Protein 4LCT (pdb70)

InterPro domains:
  IPR000717 Proteasome component (PCI) domain [PF01399] (314-396)
  IPR000717 Proteasome component (PCI) domain [PS50250] (230-400)
  IPR000717 Proteasome component (PCI) domain [SM00088] (329-412)
  IPR019585 26S proteasome regulatory subunit Rpn7/COP9 signalosome complex subunit 1 [PTHR14145] (23-436)
  IPR036390 Winged helix DNA-binding domain superfamily [SSF46785] (324-404)
  IPR045135 26S proteasome regulatory subunit Rpn7, N-terminal [PF10602] (104-278)
  IPR048624 COP9 signalosome complex subunit 1, C-terminal helix [PF21151] (400-426)

Radius of gyration: 55.64 Å; Cα contacts (8 Å, |Δi|>4): 1682; chains: 4; bounding box: 140×155×107 Å

Solvent-accessible surface area: 62516 Å² total; per-residue (Å²): 108,138,50,80,10,96,55,34,3,74,43,4,111,35,51,6,32,20,34,3,0,11,33,3,6,83,67,64,33,72,72,109,72,16,32,67,52,0,2,74,26,0,9,59,42,2,60,152,29,70,15,12,127,16,0,104,82,0,19,126,69,0,43,115,125,42,34,180,180,42,8,77,40,131,78,40,5,100,52,4,49,133,118,22,76,129,82,75,77,105,9,83,98,54,12,58,54,62,108,109,91,153,80,92,72,32,10,16,74,5,18,6,52,6,0,72,27,27,44,44,23,23,94,21,33,50,0,34,143,23,10,40,94,0,108,92,34,20,98,52,56,162,31,24,20,77,4,0,43,24,0,0,34,0,0,11,30,58,45,83,23,93,66,0,50,55,41,2,71,91,0,52,142,25,137,101,131,33,115,89,61,26,53,2,50,1,56,0,0,10,0,0,2,40,0,38,90,121,69,10,71,66,0,0,92,50,0,6,112,2,49,35,140,1,26,79,55,9,20,45,3,2,0,11,51,8,0,0,14,0,0,0,1,0,0,1,3,28,7,67,26,36,24,3,72,113,74,2,35,83,27,127,89,1,92,69,5,9,100,81,33,82,48,2,65,65,0,2,48,9,9,53,59,46,123,20,31,38,3,19,88,64,7,74,63,10,73,64,39,14,41,12,14,49,19,0,46,116,5,2,82,40,1,25,90,62,1,56,102,64,4,3,50,22,46,13,34,104,112,134,46,88,7,113,60,35,5,70,41,6,123,28,47,5,34,24,62,4,1,7,33,2,2,85,75,60,24,74,80,111,78,26,40,40,71,0,2,70,16,0,4,46,40,3,57,153,34,89,22,24,123,20,0,88,78,0,14,121,64,0,40,112,198,72,38,179,138,28,6,77,46,111,71,40,2,88,37,19,65,128,156,26,115,105,130,74,76,113,13,76,88,52,20,75,64,62,130,116,95,151,72,97,68,32,7,19,99,6,21,20,61,15,0,70,32,24,45,41,31,21,97,22,24,51,0,38,107,16,12,42,120,2,131,110,37,18,104,55,44,143,28,41,15,76,2,0,34,25,0,0,30,0,1,13,27,74,44,66,23,74,76,0,41,58,30,4,68,75,0,72,133,31,136,104,130,21,103,88,52,25,60,2,44,1,69,0,0,6,0,0,0,31,0,38,79,133,120,26,99,75,0,0,86,50,0,5,87,1,44,38,147,1,27,92,47,8,19,39,3,1,0,9,49,8,0,0,16,0,0,0,0,0,0,1,3,26,6,67,62,70,29,2,102,118,58,2,34,70,24,118,83,0,101,78,3,11,95,84,24,71,50,5,78,77,0,2,53,15,5,49,55,51,102,5,21,28,0,34,121,68,4,70,62,14,77,73,43,17,43,15,17,37,15,0,51,106,3,0,88,63,1,28,59,27,0,74,18,19,0,0,1,14,8,3,26,52,40,85,57,8,79,18,66,158,0,3,100,22,0,117,53,68,51,58,19,0,0,141,41,9,34,40,15,8,39,146,103,138,54,86,14,116,56,42,10,74,51,1,133,20,47,7,32,29,39,4,0,40,30,3,5,96,70,48,63,63,84,129,66,26,46,76,54,0,17,96,21,0,4,34,59,1,38,144,47,63,15,20,104,13,3,89,104,1,5,105,112,22,6,103,162,89,26,185,125,26,5,108,40,115,82,54,4,94,39,20,39,121,186,21,109,101,98,73,88,120,8,70,98,56,15,66,50,61,120,103,16,79,26,8,73,31,4,10,83,6,21,7,57,20,0,68,15,30,38,42,30,17,94,26,37,45,0,37,91,4,12,47,102,0,115,70,27,2,19,16,6,151,27,1,11,71,2,0,35,23,0,0,36,0,1,13,29,81,41,76,20,83,74,0,47,65,42,2,78,38,0,55,36,8,9,42,134,36,87,94,55,20,59,4,42,1,60,0,0,11,0,0,0,36,0,41,67,102,108,14,94,61,0,0,86,56,0,5,93,3,44,38,142,5,30,78,36,9,18,33,4,2,0,16,50,6,0,0,15,1,0,0,1,0,0,1,2,25,7,86,86,81,30,4,82,124,76,4,37,66,22,108,82,2,86,73,4,12,99,75,24,79,51,8,86,68,0,2,52,10,16,56,54,46,116,22,26,36,2,22,90,61,7,73,51,10,67,68,35,18,50,24,16,40,17,1,47,104,7,1,79,50,0,26,96,63,0,62,115,66,1,6,84,49,63,17,104,59,174,100,145,109,136,96,74,15,110,48,28,3,71,44,1,145,19,51,8,39,23,34,3,1,21,38,8,2,83,71,51,25,84,76,112,76,32,36,51,57,0,3,86,27,0,6,42,39,3,87,154,29,61,14,26,110,13,0,118,87,0,16,130,86,13,3,120,146,48,37,175,116,21,8,80,45,128,74,33,2,84,64,12,47,119,97,19,98,121,63,75,88,90,12,85,96,66,17,69,52,64,111,111,105,151,87,107,73,30,7,18,89,8,18,20,62,17,0,71,22,20,41,50,29,13,86,23,30,54,0,38,113,8,14,38,129,5,99,109,53,20,91,52,40,125,12,51,28,67,6,4,33,20,0,0,30,1,4,14,30,77,42,81,20,81,74,0,41,50,16,1,64,86,1,61,130,43,94,108,140,53,99,82,64,20,64,3,31,6,74,0,0,5,0,0,2,33,0,42,98,135,121,29,92,60,0,0,89,34,0,12,94,3,60,32,158,4,26,88,46,9,17,39,3,2,0,8,55,8,0,0,15,1,0,0,1,0,0,3,4,27,4,73,75,79,23,8,100,124,74,0,30,68,29,138,87,1,75,82,4,1,123,85,30,68,40,2,53,63,0,2,42,8,8,51,71,68,123,24,69,34,0,52,120,72,2,71,64,7,77,80,34,22,51,34,15,43,19,0,47,109,2,1,94,64,0,28,64,39,0,108,12,16,4,32,3,51,173,67,19,75,71,130,55,30,67,26,67,171,1,4,98,25,1,107,49,63,55,70,18,0,0,139,38,0,38,59,39,36,69,157

GO terms:
  GO:0005515 protein binding (F, IPI)
  GO:0009646 response to absence of light (P, IEP)
  GO:0009651 response to salt stress (P, IEP)
  GO:0008180 COP9 signalosome (C, IDA)
  GO:0065003 protein-containing complex assembly (P, IDA)
  GO:0006972 hyperosmotic response (P, IEP)
  GO:0000338 protein deneddylation (P, TAS)
  GO:0009793 embryo development ending in seed dormancy (P, IMP)
  GO:0000338 protein deneddylation (P, IMP)
  GO:0005634 nucleus (C, IDA)
  GO:0009640 photomorphogenesis (P, TAS)
  GO:0008180 COP9 signalosome (C, TAS)

Secondary structure (DSSP, 8-state):
----HHHHHHT--SHHHHHHHHHHHHSS-S-HHHHHHHHHHHHHHHTTSS-HHHHHHHHHHHTTTT-GGGS--HHHHHHHHHHHHHHHHHHHHHHHHHHHTT-HHHHHHHHHHHHHHHHHHT-HHHHHHHHHHGGGG--SHHHHHHHHHHHHHHHHHTT-HHHHHHHHHHHHT-SSPPPHHHHHHHHHHHHHHHHHTT-HHHHHHHHHT--GGGTTTTTTT--HHHHHHHHHHHHHHH--HHHHIIIIIS-HHHHHHHHT-HHHHHHHHHHHTT-HHHHHHHHHHHHHHHHT-TTTGGGHHHHHHHHHHHHHHHHH--/----HHHHHHT--SHHHHHHHHHHHHSS-S-HHHHHHHHHHHHHHHTSSS-HHHHHHHHHHHTTTT-STTS--HHHHHHHHHHHHHHHHHHHHHHHHHHHHT-HHHHHHHHHHHHHHHHHHT-HHHHHHHHHTTSTT--SHHHHHHHHHHHHHHHHHTT-HHHHHHHHHHHHH-SS---HHHHHHHHHHHHHHHHHTT-HHHHHHHHHTS-GGGTTTTTTT--HHHHHHHHHHHHHHH--HHHHIIIIIS-TTTHHHHTT-HHHHHHHHHHHTT-HHHHHHHHHHHHHHHHT-TTTGGGHHHHHHHHHHHHHHHHHSS-SS--HHHHHHHTTS-HHHHHHHHHHHHH-/----HHHHHTT--SSHHHHHHHHHHHS-SS-HHHHHHHHHHHHHHHTSSS-HHHHHHHHHHS-SSS-TTTS--SHHHHHHHHHHHHHHHHHHHHHHHHHHTT-HHHHHHHHHHHHHHHHHTT-HHHHHHHHHTTGGG--SHHHHHHHHHHHHHHHHHTT-HHHHHHHHHHHHT-SSPPPHHHHHHHHHHHHHHHHHHT-HHHHHHHHTTS-GGGSSS-TTT--HHHHHHHHHHHHHHH--HHHHIIIIIT-HHHHHHHTT-HHHHHHHHHHHHT-HHHHHHHHHHHHHHHHH-TTTGGGHHHHHHHHHHHHHHHHT-----/----HHHHHHH--SSHHHHHHHHHHHT--S-HHHHHHHHHHHHHHHTTSS-HHHHHHHHHHS-TTS-GGGS--HHHHHHHHHHHHHHHHHHHHHHHHHHHTT-HHHHHHHHHHHHHHHHHTT-HHHHHHHHHTTSTT--SHHHHHHHHHHHHHHHHHHT-HHHHHHHHHHHHHS-S---HHHHHHHHHHHHHHHHHTT-HHHHHHHHTTS-GGGTTTTTTT--HHHHHHHHHHHHHTT--HHHHIIIIIS-HHHHHHHHHSHHHHHHHHHHHTT-HHHHHHHHHHHHHHHTT-TTTGGGHHHHHHHHHHHHHHHHHSS-SS--HHHHHHHTTS-HHHHHHHHHHHHH-

Sequence (1335 aa):
EPLDIEAYAALYKGRTKIMRLLFIANHCGGNHALQFDALRMAYDEIKKGENTQLFREVVNKIGNRLGEKYGMDLAWCEAVDRRAEQKKVKLENELSSYRTNLIKESIRMGYNDFGDFYYACGMLGDAFKNYIRTRDYCTTTKHIIHMCMNAILVSIEMGQFTHVTSYVNKAEQNPETLEPMVNAKLRCASGLAHLELKKYKLAARKFLDVNPELGNSYNEVIAPQDIATYGGLCALASFDRSELKQKVIDNINFRNFLELVPDVRELINDFYSSRYASCLEYLASLKSNLLLDIHLHDHVDTLYDQIRKKALIQYTLPEPLDIEAYAALYKGRTKIMRLLFIANHCGGNHALQFDALRMAYDEIKKGENTQLFREVVNKIGNRLGEKYGMDLAWCEAVDRRAEQKKVKLENELSSYRTNLIKESIRMGYNDFGDFYYACGMLGDAFKNYIRTRDYCTTTKHIIHMCMNAILVSIEMGQFTHVTSYVNKAEQNPETLEPMVNAKLRCASGLAHLELKKYKLAARKFLDVNPELGNSYNEVIAPQDIATYGGLCALASFDRSELKQKVIDNINFRNFLELVPDVRELINDFYSSRYASCLEYLASLKSNLLLDIHLHDHVDTLYDQIRKKALIQYTLPFVSVDLSRMADAFKTSVSGLEKELEALITDEPLDIEAYAALYKGRTKIMRLLFIANHCGGNHALQFDALRMAYDEIKKGENTQLFREVVNKIGNRLGEKYGMDLAWCEAVDRRAEQKKVKLENELSSYRTNLIKESIRMGYNDFGDFYYACGMLGDAFKNYIRTRDYCTTTKHIIHMCMNAILVSIEMGQFTHVTSYVNKAEQNPETLEPMVNAKLRCASGLAHLELKKYKLAARKFLDVNPELGNSYNEVIAPQDIATYGGLCALASFDRSELKQKVIDNINFRNFLELVPDVRELINDFYSSRYASCLEYLASLKSNLLLDIHLHDHVDTLYDQIRKKALIQYTLPFVSEPLDIEAYAALYKGRTKIMRLLFIANHCGGNHALQFDALRMAYDEIKKGENTQLFREVVNKIGNRLGEKYGMDLAWCEAVDRRAEQKKVKLENELSSYRTNLIKESIRMGYNDFGDFYYACGMLGDAFKNYIRTRDYCTTTKHIIHMCMNAILVSIEMGQFTHVTSYVNKAEQNPETLEPMVNAKLRCASGLAHLELKKYKLAARKFLDVNPELGNSYNEVIAPQDIATYGGLCALASFDRSELKQKVIDNINFRNFLELVPDVRELINDFYSSRYASCLEYLASLKSNLLLDIHLHDHVDTLYDQIRKKALIQYTLPFVSVDLSRMADAFKTSVSGLEKELEALITD

B-factor: mean 65.39, std 20.64, range [21.35, 145.85]

Foldseek 3Di:
DDDDLVVVLVLFDPPVSLVLLVLLLVPDDVPVVSNVVSLVVSLVRCLVHLAVPSNVVSQVVCVCVVHDVSHDDVVSVVVSVVVLVVVVVVLVVQLVVCVVVVPLVSVLVSLQVQLVSCVRHVNLVSSLVSLCVSVVSDPDVVSLLSSLVSNLLSCVVVVNLVSNVVSLVSNVPPPDDDDLLSQLLSLQSQLLSCLVVPNLCSSLLSLLPHQLVNASVNSNRDHLLVSLVSNLLSCLLDPDLVCCVVSPVPRPRNVSSVVVPVLSVVLNVCLSVLVVVSNVVSLVVCVVVLCSDPRRNVCSVVSVVSNVVVSVVVVPDD/DDDDLVVVLVLFDPVVSLVLLCLLLVPDDVPCVSNVVSLVVSLVVCLVFLEQVSNVVSLVVCVCVVDDVSHDDPPSNVVSVVVLVVVVVVLVVQLVVCVVVVDLVSNLVSLQVQLVSCVRRPNLVSSLVSLLVSVVSDDDLVSLLSSLVSNLLSCVVVVNLVSNCVSLVVNVPPPDDDDLLSVLLSLQSNLLSCLLVVVLVSNLVSLLPRALPNASVNRNPDHLLCSLQSNLLSCLLDDALVVCVVRPVPSVSNVSSCVVPVLSVVLSVCVNVLVLVSNLVSLVVCVSVLCSDPRRNVPSVVSSVSNVLLSLDCVPDDDSRRPLVVVCVVVVHDSVVVSVVVVVVSVD/DPDDLVVVLVLFDAVVSLVLLVLLLVDPPDDVVSNVVSLVVSQVVPLVFLELVSLCVSQVVPAQDVHDRSHDDDPSSVVSVVVLVVVVVVLVVQLVVCVVVVPLVSNLVSLQVQLVNCVRRPNQPSNLVSLCVNPVSDDDVVSLLSSLVSNLLSCVVVVPLVSNVVSLVVNVPPPDDDDLLSVLLSLQSNLLSCLQVPNLCSSLVSLLPRALVPQDPPSNPDHLQRSLQSNLLSCLLHDDLVVCVPSPVVRVRNVSSCVVPVLSVVLSVCLNVLVVVSNVVSLVVCVNVQCSDPRRNVCSVVSVVSNVVVSVVVVPDDDDD/DPDDLVVVLVLFDAVVSLVLLVLLQVPDPVPVVSNVVSLVVSQVVLLVFQAVVSNCVSLVVDPPVDPDPSHDDPVSNVVSVVVLVVVCVVLVVQLVVCVVVVDLVSNLVSLQVQLVSCVRNPNLVSNLVSLCVNVVSDPDLCSLLVSLVSNLLSCVVVPNLVVNVVSLCVNVVPPDPDDLLSVLLSLQSNLLSCLLVPNLCSNLVSLLPHALPNASVNSSPDHLLRSLQSNLLSCLLDPWLVCCCPSPVVRPRSVSSCVVPVLSVVLSVCLNVLNPVSNLVSLVVCVSVQCSDPSRVVCSVVSSVSNVLVSLCCNPDDDNTDPLCVVCVVVVHHSVVSSVVSVVVSVD

CATH classification: 1.25.40.570

Structure (mmCIF, N/CA/C/O backbone):
data_4LCT
#
_entry.id   4LCT
#
_cell.length_a   202.210
_cell.length_b   87.090
_cell.length_c   133.600
_cell.angle_alpha   90.00
_cell.angle_beta   105.47
_cell.angle_gamma   90.00
#
_symmetry.space_group_name_H-M   'C 1 2 1'
#
loop_
_entity.id
_entity.type
_entity.pdbx_description
1 polymer 'COP9 signalosome complex subunit 1'
2 non-polymer 'SULFATE ION'
3 water water
#
loop_
_atom_site.group_PDB
_atom_site.id
_atom_site.type_symbol
_atom_site.label_atom_id
_atom_site.label_alt_id
_atom_site.label_comp_id
_atom_site.label_asym_id
_atom_site.label_entity_id
_atom_site.label_seq_id
_atom_site.pdbx_PDB_ins_code
_atom_site.Cartn_x
_atom_site.Cartn_y
_atom_site.Cartn_z
_atom_site.occupancy
_atom_site.B_iso_or_equiv
_atom_site.auth_seq_id
_atom_site.auth_comp_id
_atom_site.auth_asym_id
_atom_site.auth_atom_id
_atom_site.pdbx_PDB_model_num
ATOM 1 N N . GLU A 1 1 ? 88.018 -68.254 -94.765 1.00 82.64 32 GLU A N 1
ATOM 2 C CA . GLU A 1 1 ? 89.131 -69.202 -94.897 1.00 86.16 32 GLU A CA 1
ATOM 3 C C . GLU A 1 1 ? 89.988 -69.283 -93.615 1.00 86.74 32 GLU A C 1
ATOM 4 O O . GLU A 1 1 ? 90.586 -68.282 -93.195 1.00 84.69 32 GLU A O 1
ATOM 10 N N . PRO A 1 2 ? 90.029 -70.470 -92.968 1.00 85.35 33 PRO A N 1
ATOM 11 C CA . PRO A 1 2 ? 90.758 -70.581 -91.690 1.00 81.50 33 PRO A CA 1
ATOM 12 C C . PRO A 1 2 ? 92.284 -70.464 -91.846 1.00 80.46 33 PRO A C 1
ATOM 13 O O . PRO A 1 2 ? 92.886 -71.225 -92.616 1.00 75.38 33 PRO A O 1
ATOM 17 N N . LEU A 1 3 ? 92.903 -69.579 -91.066 1.00 68.01 34 LEU A N 1
ATOM 18 C CA . LEU A 1 3 ? 94.333 -69.274 -91.208 1.00 70.10 34 LEU A CA 1
ATOM 19 C C . LEU A 1 3 ? 95.257 -70.425 -90.839 1.00 64.59 34 LEU A C 1
ATOM 20 O O . LEU A 1 3 ? 95.083 -71.038 -89.775 1.00 68.45 34 LEU A O 1
ATOM 25 N N . ASP A 1 4 ? 96.257 -70.716 -91.672 1.00 46.39 35 ASP A N 1
ATOM 26 C CA . ASP A 1 4 ? 97.323 -71.586 -91.151 1.00 64.92 35 ASP A CA 1
ATOM 27 C C . ASP A 1 4 ? 98.606 -70.828 -90.830 1.00 59.35 35 ASP A C 1
ATOM 28 O O . ASP A 1 4 ? 99.329 -70.362 -91.728 1.00 49.36 35 ASP A O 1
ATOM 33 N N . ILE A 1 5 ? 98.883 -70.741 -89.531 1.00 49.28 36 ILE A N 1
ATOM 34 C CA . ILE A 1 5 ? 100.033 -70.024 -89.033 1.00 52.51 36 ILE A CA 1
ATOM 35 C C . ILE A 1 5 ? 101.314 -70.451 -89.735 1.00 49.79 36 ILE A C 1
ATOM 36 O O . ILE A 1 5 ? 102.222 -69.653 -89.861 1.00 45.46 36 ILE A O 1
ATOM 41 N N . GLU A 1 6 ? 101.405 -71.693 -90.192 1.00 47.61 37 GLU A N 1
ATOM 42 C CA . GLU A 1 6 ? 102.636 -72.124 -90.854 1.00 49.93 37 GLU A CA 1
ATOM 43 C C . GLU A 1 6 ? 102.955 -71.307 -92.106 1.00 48.93 37 GLU A C 1
ATOM 44 O O . GLU A 1 6 ? 104.031 -70.704 -92.223 1.00 48.25 37 GLU A O 1
ATOM 50 N N . ALA A 1 7 ? 102.030 -71.321 -93.056 1.00 43.39 38 ALA A N 1
ATOM 51 C CA . ALA A 1 7 ? 102.192 -70.551 -94.271 1.00 42.56 38 ALA A CA 1
ATOM 52 C C . ALA A 1 7 ? 102.493 -69.070 -93.920 1.00 43.96 38 ALA A C 1
ATOM 53 O O . ALA A 1 7 ? 103.525 -68.470 -94.356 1.00 39.91 38 ALA A O 1
ATOM 55 N N . TYR A 1 8 ? 101.601 -68.502 -93.104 1.00 36.91 39 TYR A N 1
ATOM 56 C CA . TYR A 1 8 ? 101.722 -67.114 -92.661 1.00 42.30 39 TYR A CA 1
ATOM 57 C C . TYR A 1 8 ? 103.085 -66.769 -92.027 1.00 41.20 39 TYR A C 1
ATOM 58 O O . TYR A 1 8 ? 103.737 -65.817 -92.423 1.00 39.71 39 TYR A O 1
ATOM 67 N N . ALA A 1 9 ? 103.502 -67.546 -91.042 1.00 37.67 40 ALA A N 1
ATOM 68 C CA . ALA A 1 9 ? 104.745 -67.309 -90.339 1.00 41.63 40 ALA A CA 1
ATOM 69 C C . ALA A 1 9 ? 105.926 -67.440 -91.282 1.00 41.50 40 ALA A C 1
ATOM 70 O O . ALA A 1 9 ? 106.934 -66.724 -91.147 1.00 40.41 40 ALA A O 1
ATOM 72 N N . ALA A 1 10 ? 105.790 -68.361 -92.237 1.00 39.13 41 ALA A N 1
ATOM 73 C CA . ALA A 1 10 ? 106.888 -68.713 -93.143 1.00 35.93 41 ALA A CA 1
ATOM 74 C C . ALA A 1 10 ? 107.176 -67.527 -94.013 1.00 43.03 41 ALA A C 1
ATOM 75 O O . ALA A 1 10 ? 108.295 -67.379 -94.504 1.00 43.03 41 ALA A O 1
ATOM 77 N N . LEU A 1 11 ? 106.142 -66.700 -94.210 1.00 40.14 42 LEU A N 1
ATOM 78 C CA . LEU A 1 11 ? 106.306 -65.410 -94.895 1.00 41.40 42 LEU A CA 1
ATOM 79 C C . LEU A 1 11 ? 107.271 -64.360 -94.295 1.00 43.45 42 LEU A C 1
ATOM 80 O O . LEU A 1 11 ? 107.572 -63.368 -94.957 1.00 47.47 42 LEU A O 1
ATOM 85 N N . TYR A 1 12 ? 107.725 -64.537 -93.060 1.00 39.92 43 TYR A N 1
ATOM 86 C CA . TYR A 1 12 ? 108.467 -63.461 -92.389 1.00 43.81 43 TYR A CA 1
ATOM 87 C C . TYR A 1 12 ? 109.774 -63.927 -91.783 1.00 41.71 43 TYR A C 1
ATOM 88 O O . TYR A 1 12 ? 109.976 -65.115 -91.579 1.00 44.93 43 TYR A O 1
ATOM 97 N N . LYS A 1 13 ? 110.647 -62.987 -91.443 1.00 49.39 44 LYS A N 1
ATOM 98 C CA . LYS A 1 13 ? 112.024 -63.349 -91.144 1.00 43.16 44 LYS A CA 1
ATOM 99 C C . LYS A 1 13 ? 112.382 -63.405 -89.666 1.00 57.49 44 LYS A C 1
ATOM 100 O O . LYS A 1 13 ? 112.521 -64.485 -89.081 1.00 76.73 44 LYS A O 1
ATOM 106 N N . GLY A 1 14 ? 112.558 -62.239 -89.071 1.00 43.17 45 GLY A N 1
ATOM 107 C CA . GLY A 1 14 ? 113.171 -62.120 -87.750 1.00 28.37 45 GLY A CA 1
ATOM 108 C C . GLY A 1 14 ? 112.189 -61.867 -86.616 1.00 38.12 45 GLY A C 1
ATOM 109 O O . GLY A 1 14 ? 111.150 -62.522 -86.440 1.00 38.97 45 GLY A O 1
ATOM 110 N N . ARG A 1 15 ? 112.559 -60.902 -85.793 1.00 29.16 46 ARG A N 1
ATOM 111 C CA . ARG A 1 15 ? 111.717 -60.509 -84.696 1.00 30.08 46 ARG A CA 1
ATOM 112 C C . ARG A 1 15 ? 110.234 -60.435 -85.133 1.00 38.17 46 ARG A C 1
ATOM 113 O O . ARG A 1 15 ? 109.356 -60.879 -84.401 1.00 42.75 46 ARG A O 1
ATOM 121 N N . THR A 1 16 ? 109.930 -59.923 -86.322 1.00 34.13 47 THR A N 1
ATOM 122 C CA . THR A 1 16 ? 108.511 -59.809 -86.659 1.00 35.34 47 THR A CA 1
ATOM 123 C C . THR A 1 16 ? 107.741 -61.128 -86.758 1.00 32.68 47 THR A C 1
ATOM 124 O O . THR A 1 16 ? 106.587 -61.203 -86.358 1.00 29.59 47 THR A O 1
ATOM 128 N N . LYS A 1 17 ? 108.384 -62.164 -87.268 1.00 31.14 48 LYS A N 1
ATOM 129 C CA . LYS A 1 17 ? 107.775 -63.479 -87.257 1.00 33.31 48 LYS A CA 1
ATOM 130 C C . LYS A 1 17 ? 107.270 -63.779 -85.833 1.00 39.83 48 LYS A C 1
ATOM 131 O O . LYS A 1 17 ? 106.065 -64.053 -85.609 1.00 35.60 48 LYS A O 1
ATOM 137 N N . ILE A 1 18 ? 108.180 -63.682 -84.864 1.00 33.82 49 ILE A N 1
ATOM 138 C CA . ILE A 1 18 ? 107.810 -63.918 -83.475 1.00 36.08 49 ILE A CA 1
ATOM 139 C C . ILE A 1 18 ? 106.716 -62.992 -82.968 1.00 36.29 49 ILE A C 1
ATOM 140 O O . ILE A 1 18 ? 105.748 -63.443 -82.321 1.00 38.29 49 ILE A O 1
ATOM 145 N N . MET A 1 19 ? 106.866 -61.699 -83.216 1.00 37.70 50 MET A N 1
ATOM 146 C CA . MET A 1 19 ? 105.868 -60.767 -82.711 1.00 36.00 50 MET A CA 1
ATOM 147 C C . MET A 1 19 ? 104.487 -61.117 -83.260 1.00 39.76 50 MET A C 1
ATOM 148 O O . MET A 1 19 ? 103.492 -61.025 -82.545 1.00 40.87 50 MET A O 1
ATOM 153 N N . ARG A 1 20 ? 104.435 -61.564 -84.509 1.00 36.17 51 ARG A N 1
ATOM 154 C CA . ARG A 1 20 ? 103.190 -62.008 -85.121 1.00 32.56 51 ARG A CA 1
ATOM 155 C C . ARG A 1 20 ? 102.580 -63.212 -84.443 1.00 39.12 51 ARG A C 1
ATOM 156 O O . ARG A 1 20 ? 101.411 -63.173 -84.062 1.00 38.14 51 ARG A O 1
ATOM 164 N N . LEU A 1 21 ? 103.360 -64.279 -84.274 1.00 43.71 52 LEU A N 1
ATOM 165 C CA . LEU A 1 21 ? 102.839 -65.435 -83.533 1.00 32.54 52 LEU A CA 1
ATOM 166 C C . LEU A 1 21 ? 102.301 -65.029 -82.156 1.00 39.37 52 LEU A C 1
ATOM 167 O O . LEU A 1 21 ? 101.225 -65.495 -81.722 1.00 37.34 52 LEU A O 1
ATOM 172 N N . LEU A 1 22 ? 103.005 -64.125 -81.477 1.00 33.38 53 LEU A N 1
ATOM 173 C CA . LEU A 1 22 ? 102.522 -63.716 -80.163 1.00 30.27 53 LEU A CA 1
ATOM 174 C C . LEU A 1 22 ? 101.242 -62.904 -80.256 1.00 35.42 53 LEU A C 1
ATOM 175 O O . LEU A 1 22 ? 100.325 -63.123 -79.478 1.00 41.29 53 LEU A O 1
ATOM 180 N N . PHE A 1 23 ? 101.167 -61.993 -81.226 1.00 39.65 54 PHE A N 1
ATOM 181 C CA . PHE A 1 23 ? 99.981 -61.144 -81.396 1.00 40.18 54 PHE A CA 1
ATOM 182 C C . PHE A 1 23 ? 98.766 -62.009 -81.676 1.00 43.75 54 PHE A C 1
ATOM 183 O O . PHE A 1 23 ? 97.692 -61.774 -81.141 1.00 42.16 54 PHE A O 1
ATOM 191 N N . ILE A 1 24 ? 98.960 -63.013 -82.528 1.00 42.19 55 ILE A N 1
ATOM 192 C CA . ILE A 1 24 ? 97.921 -63.971 -82.878 1.00 45.54 55 ILE A CA 1
ATOM 193 C C . ILE A 1 24 ? 97.450 -64.730 -81.652 1.00 44.81 55 ILE A C 1
ATOM 194 O O . ILE A 1 24 ? 96.252 -64.771 -81.366 1.00 44.21 55 ILE A O 1
ATOM 199 N N . ALA A 1 25 ? 98.391 -65.329 -80.926 1.00 43.40 56 ALA A N 1
ATOM 200 C CA . ALA A 1 25 ? 98.025 -66.066 -79.724 1.00 40.52 56 ALA A CA 1
ATOM 201 C C . ALA A 1 25 ? 97.354 -65.160 -78.690 1.00 47.13 56 ALA A C 1
ATOM 202 O O . ALA A 1 25 ? 96.525 -65.622 -77.905 1.00 53.49 56 ALA A O 1
ATOM 204 N N . ASN A 1 26 ? 97.686 -63.873 -78.684 1.00 48.90 57 ASN A N 1
ATOM 205 C CA . ASN A 1 26 ? 97.050 -62.965 -77.719 1.00 57.60 57 ASN A CA 1
ATOM 206 C C . ASN A 1 26 ? 95.656 -62.445 -78.085 1.00 55.33 57 ASN A C 1
ATOM 207 O O . ASN A 1 26 ? 94.858 -62.163 -77.202 1.00 58.03 57 ASN A O 1
ATOM 212 N N . HIS A 1 27 ? 95.393 -62.221 -79.363 1.00 61.16 58 HIS A N 1
ATOM 213 C CA . HIS A 1 27 ? 94.020 -62.053 -79.763 1.00 60.35 58 HIS A CA 1
ATOM 214 C C . HIS A 1 27 ? 93.618 -62.597 -81.084 1.00 67.19 58 HIS A C 1
ATOM 215 O O . HIS A 1 27 ? 93.979 -62.043 -82.129 1.00 75.57 58 HIS A O 1
ATOM 222 N N . CYS A 1 28 ? 92.906 -63.703 -81.030 1.00 60.75 59 CYS A N 1
ATOM 223 C CA . CYS A 1 28 ? 91.508 -63.689 -81.373 1.00 88.51 59 CYS A CA 1
ATOM 224 C C . CYS A 1 28 ? 91.046 -64.589 -80.241 1.00 87.71 59 CYS A C 1
ATOM 225 O O . CYS A 1 28 ? 90.407 -64.154 -79.261 1.00 87.99 59 CYS A O 1
ATOM 228 N N . GLY A 1 29 ? 91.439 -65.851 -80.347 1.00 64.97 60 GLY A N 1
ATOM 229 C CA . GLY A 1 29 ? 91.325 -66.729 -79.209 1.00 81.91 60 GLY A CA 1
ATOM 230 C C . GLY A 1 29 ? 89.844 -66.916 -79.007 1.00 78.02 60 GLY A C 1
ATOM 231 O O . GLY A 1 29 ? 89.045 -66.136 -79.507 1.00 78.61 60 GLY A O 1
ATOM 232 N N . GLY A 1 30 ? 89.487 -67.913 -78.222 1.00 78.35 61 GLY A N 1
ATOM 233 C CA . GLY A 1 30 ? 88.219 -68.589 -78.381 1.00 62.74 61 GLY A CA 1
ATOM 234 C C . GLY A 1 30 ? 88.521 -69.739 -79.322 1.00 67.95 61 GLY A C 1
ATOM 235 O O . GLY A 1 30 ? 87.927 -70.818 -79.253 1.00 80.11 61 GLY A O 1
ATOM 236 N N . ASN A 1 31 ? 89.517 -69.519 -80.171 1.00 57.51 62 ASN A N 1
ATOM 237 C CA . ASN A 1 31 ? 90.066 -70.588 -80.957 1.00 47.01 62 ASN A CA 1
ATOM 238 C C . ASN A 1 31 ? 91.434 -70.931 -80.373 1.00 57.14 62 ASN A C 1
ATOM 239 O O . ASN A 1 31 ? 92.467 -70.385 -80.784 1.00 51.86 62 ASN A O 1
ATOM 244 N N . HIS A 1 32 ? 91.465 -71.955 -79.535 1.00 58.23 63 HIS A N 1
ATOM 245 C CA . HIS A 1 32 ? 92.673 -72.276 -78.798 1.00 48.07 63 HIS A CA 1
ATOM 246 C C . HIS A 1 32 ? 93.540 -73.252 -79.584 1.00 47.95 63 HIS A C 1
ATOM 247 O O . HIS A 1 32 ? 94.666 -73.533 -79.199 1.00 52.62 63 HIS A O 1
ATOM 254 N N . ALA A 1 33 ? 93.008 -73.774 -80.683 1.00 46.38 64 ALA A N 1
ATOM 255 C CA . ALA A 1 33 ? 93.816 -74.546 -81.612 1.00 48.67 64 ALA A CA 1
ATOM 256 C C . ALA A 1 33 ? 94.830 -73.582 -82.206 1.00 53.07 64 ALA A C 1
ATOM 257 O O . ALA A 1 33 ? 96.041 -73.904 -82.343 1.00 48.85 64 ALA A O 1
ATOM 259 N N . LEU A 1 34 ? 94.317 -72.388 -82.525 1.00 47.39 65 LEU A N 1
ATOM 260 C CA . LEU A 1 34 ? 95.091 -71.321 -83.138 1.00 47.34 65 LEU A CA 1
ATOM 261 C C . LEU A 1 34 ? 96.111 -70.857 -82.124 1.00 49.22 65 LEU A C 1
ATOM 262 O O . LEU A 1 34 ? 97.316 -70.798 -82.399 1.00 42.34 65 LEU A O 1
ATOM 267 N N . GLN A 1 35 ? 95.601 -70.547 -80.937 1.00 45.18 66 GLN A N 1
ATOM 268 C CA . GLN A 1 35 ? 96.436 -70.043 -79.871 1.00 50.28 66 GLN A CA 1
ATOM 269 C C . GLN A 1 35 ? 97.614 -70.979 -79.603 1.00 50.37 66 GLN A C 1
ATOM 270 O O . GLN A 1 35 ? 98.765 -70.556 -79.611 1.00 43.37 66 GLN A O 1
ATOM 276 N N . PHE A 1 36 ? 97.303 -72.250 -79.376 1.00 45.94 67 PHE A N 1
ATOM 277 C CA . PHE A 1 36 ? 98.293 -73.239 -79.012 1.00 46.40 67 PHE A CA 1
ATOM 278 C C . PHE A 1 36 ? 99.312 -73.489 -80.109 1.00 48.07 67 PHE A C 1
ATOM 279 O O . PHE A 1 36 ? 100.508 -73.658 -79.818 1.00 49.28 67 PHE A O 1
ATOM 287 N N . ASP A 1 37 ? 98.862 -73.548 -81.362 1.00 48.61 68 ASP A N 1
ATOM 288 C CA . ASP A 1 37 ? 99.835 -73.683 -82.451 1.00 47.79 68 ASP A CA 1
ATOM 289 C C . ASP A 1 37 ? 100.765 -72.450 -82.528 1.00 47.44 68 ASP A C 1
ATOM 290 O O . ASP A 1 37 ? 101.982 -72.561 -82.731 1.00 48.71 68 ASP A O 1
ATOM 295 N N . ALA A 1 38 ? 100.183 -71.272 -82.342 1.00 41.78 69 ALA A N 1
ATOM 296 C CA . ALA A 1 38 ? 100.949 -70.040 -82.373 1.00 42.96 69 ALA A CA 1
ATOM 297 C C . ALA A 1 38 ? 101.997 -69.958 -81.242 1.00 47.16 69 ALA A C 1
ATOM 298 O O . ALA A 1 38 ? 103.158 -69.564 -81.468 1.00 39.89 69 ALA A O 1
ATOM 300 N N . LEU A 1 39 ? 101.576 -70.310 -80.029 1.00 38.21 70 LEU A N 1
ATOM 301 C CA . LEU A 1 39 ? 102.465 -70.317 -78.884 1.00 37.30 70 LEU A CA 1
ATOM 302 C C . LEU A 1 39 ? 103.602 -71.278 -79.145 1.00 42.12 70 LEU A C 1
ATOM 303 O O . LEU A 1 39 ? 104.777 -70.939 -78.974 1.00 31.46 70 LEU A O 1
ATOM 308 N N . ARG A 1 40 ? 103.246 -72.484 -79.569 1.00 37.12 71 ARG A N 1
ATOM 309 C CA . ARG A 1 40 ? 104.257 -73.489 -79.836 1.00 43.89 71 ARG A CA 1
ATOM 310 C C . ARG A 1 40 ? 105.304 -72.975 -80.837 1.00 46.77 71 ARG A C 1
ATOM 311 O O . ARG A 1 40 ? 106.522 -73.108 -80.608 1.00 41.76 71 ARG A O 1
ATOM 319 N N . MET A 1 41 ? 104.837 -72.388 -81.942 1.00 46.77 72 MET A N 1
ATOM 320 C CA . MET A 1 41 ? 105.762 -71.877 -82.957 1.00 37.97 72 MET A CA 1
ATOM 321 C C . MET A 1 41 ? 106.612 -70.715 -82.426 1.00 35.90 72 MET A C 1
ATOM 322 O O . MET A 1 41 ? 107.813 -70.626 -82.671 1.00 34.89 72 MET A O 1
ATOM 327 N N . ALA A 1 42 ? 105.973 -69.824 -81.688 1.00 33.70 73 ALA A N 1
ATOM 328 C CA . ALA A 1 42 ? 106.680 -68.728 -81.048 1.00 41.68 73 ALA A CA 1
ATOM 329 C C . ALA A 1 42 ? 107.830 -69.257 -80.181 1.00 44.86 73 ALA A C 1
ATOM 330 O O . ALA A 1 42 ? 108.975 -68.859 -80.356 1.00 42.61 73 ALA A O 1
ATOM 332 N N . TYR A 1 43 ? 107.511 -70.173 -79.268 1.00 40.68 74 TYR A N 1
ATOM 333 C CA . TYR A 1 43 ? 108.493 -70.791 -78.394 1.00 38.12 74 TYR A CA 1
ATOM 334 C C . TYR A 1 43 ? 109.652 -71.341 -79.210 1.00 43.37 74 TYR A C 1
ATOM 335 O O . TYR A 1 43 ? 110.834 -71.041 -78.928 1.00 36.59 74 TYR A O 1
ATOM 344 N N . ASP A 1 44 ? 109.312 -72.135 -80.227 1.00 37.61 75 ASP A N 1
ATOM 345 C CA . ASP A 1 44 ? 110.335 -72.757 -81.072 1.00 37.04 75 ASP A CA 1
ATOM 346 C C . ASP A 1 44 ? 111.280 -71.750 -81.718 1.00 42.33 75 ASP A C 1
ATOM 347 O O . ASP A 1 44 ? 112.497 -71.969 -81.777 1.00 46.93 75 ASP A O 1
ATOM 352 N N . GLU A 1 45 ? 110.719 -70.653 -82.211 1.00 38.32 76 GLU A N 1
ATOM 353 C CA . GLU A 1 45 ? 111.511 -69.608 -82.850 1.00 39.90 76 GLU A CA 1
ATOM 354 C C . GLU A 1 45 ? 112.353 -68.805 -81.871 1.00 43.22 76 GLU A C 1
ATOM 355 O O . GLU A 1 45 ? 113.550 -68.607 -82.061 1.00 44.73 76 GLU A O 1
ATOM 361 N N . ILE A 1 46 ? 111.705 -68.331 -80.823 1.00 39.51 77 ILE A N 1
ATOM 362 C CA . ILE A 1 46 ? 112.372 -67.563 -79.815 1.00 30.04 77 ILE A CA 1
ATOM 363 C C . ILE A 1 46 ? 113.575 -68.332 -79.330 1.00 35.95 77 ILE A C 1
ATOM 364 O O . ILE A 1 46 ? 114.622 -67.758 -79.004 1.00 39.16 77 ILE A O 1
ATOM 369 N N . LYS A 1 47 ? 113.447 -69.647 -79.306 1.00 45.06 78 LYS A N 1
ATOM 370 C CA . LYS A 1 47 ? 114.499 -70.465 -78.717 1.00 43.24 78 LYS A CA 1
ATOM 371 C C . LYS A 1 47 ? 115.740 -70.458 -79.588 1.00 42.91 78 LYS A C 1
ATOM 372 O O . LYS A 1 47 ? 116.709 -71.128 -79.288 1.00 41.31 78 LYS A O 1
ATOM 378 N N . LYS A 1 48 ? 115.662 -69.766 -80.718 1.00 51.68 79 LYS A N 1
ATOM 379 C CA . LYS A 1 48 ? 116.787 -69.756 -81.636 1.00 44.22 79 LYS A CA 1
ATOM 380 C C . LYS A 1 48 ? 117.825 -68.679 -81.852 1.00 40.77 79 LYS A C 1
ATOM 381 O O . LYS A 1 48 ? 118.817 -69.009 -82.487 1.00 50.85 79 LYS A O 1
ATOM 387 N N . GLY A 1 49 ? 117.738 -67.437 -81.408 1.00 42.67 80 GLY A N 1
ATOM 388 C CA . GLY A 1 49 ? 117.176 -66.797 -80.249 1.00 45.83 80 GLY A CA 1
ATOM 389 C C . GLY A 1 49 ? 118.459 -66.386 -79.520 1.00 47.08 80 GLY A C 1
ATOM 390 O O . GLY A 1 49 ? 119.321 -67.233 -79.260 1.00 58.19 80 GLY A O 1
ATOM 391 N N . GLU A 1 50 ? 118.601 -65.091 -79.205 1.00 35.65 81 GLU A N 1
ATOM 392 C CA . GLU A 1 50 ? 119.479 -64.568 -78.129 1.00 29.68 81 GLU A CA 1
ATOM 393 C C . GLU A 1 50 ? 118.776 -63.891 -76.983 1.00 40.86 81 GLU A C 1
ATOM 394 O O . GLU A 1 50 ? 119.425 -63.192 -76.217 1.00 51.74 81 GLU A O 1
ATOM 400 N N . ASN A 1 51 ? 117.454 -63.921 -76.971 1.00 42.45 82 ASN A N 1
ATOM 401 C CA . ASN A 1 51 ? 116.726 -62.968 -76.161 1.00 38.93 82 ASN A CA 1
ATOM 402 C C . ASN A 1 51 ? 116.017 -63.761 -75.094 1.00 39.60 82 ASN A C 1
ATOM 403 O O . ASN A 1 51 ? 114.988 -64.367 -75.344 1.00 45.79 82 ASN A O 1
ATOM 408 N N . THR A 1 52 ? 116.547 -63.737 -73.884 1.00 43.14 83 THR A N 1
ATOM 409 C CA . THR A 1 52 ? 115.970 -64.567 -72.846 1.00 42.82 83 THR A CA 1
ATOM 410 C C . THR A 1 52 ? 114.776 -63.842 -72.267 1.00 39.26 83 THR A C 1
ATOM 411 O O . THR A 1 52 ? 113.918 -64.449 -71.637 1.00 44.17 83 THR A O 1
ATOM 415 N N . GLN A 1 53 ? 114.692 -62.541 -72.498 1.00 47.20 84 GLN A N 1
ATOM 416 C CA . GLN A 1 53 ? 113.515 -61.827 -72.023 1.00 48.70 84 GLN A CA 1
ATOM 417 C C . GLN A 1 53 ? 112.282 -62.306 -72.777 1.00 47.44 84 GLN A C 1
ATOM 418 O O . GLN A 1 53 ? 111.286 -62.680 -72.147 1.00 49.23 84 GLN A O 1
ATOM 424 N N . LEU A 1 54 ? 112.355 -62.314 -74.112 1.00 36.90 85 LEU A N 1
ATOM 425 C CA . LEU A 1 54 ? 111.299 -62.903 -74.928 1.00 41.79 85 LEU A CA 1
ATOM 426 C C . LEU A 1 54 ? 110.941 -64.306 -74.431 1.00 45.83 85 LEU A C 1
ATOM 427 O O . LEU A 1 54 ? 109.765 -64.632 -74.200 1.00 41.38 85 LEU A O 1
ATOM 432 N N . PHE A 1 55 ? 111.967 -65.132 -74.265 1.00 41.84 86 PHE A N 1
ATOM 433 C CA . PHE A 1 55 ? 111.767 -66.500 -73.809 1.00 46.68 86 PHE A CA 1
ATOM 434 C C . PHE A 1 55 ? 110.943 -66.574 -72.528 1.00 41.54 86 PHE A C 1
ATOM 435 O O . PHE A 1 55 ? 109.947 -67.281 -72.464 1.00 39.75 86 PHE A O 1
ATOM 443 N N . ARG A 1 56 ? 111.365 -65.855 -71.499 1.00 43.67 87 ARG A N 1
ATOM 444 C CA . ARG A 1 56 ? 110.634 -65.921 -70.247 1.00 44.25 87 ARG A CA 1
ATOM 445 C C . ARG A 1 56 ? 109.202 -65.492 -70.476 1.00 46.32 87 ARG A C 1
ATOM 446 O O . ARG A 1 56 ? 108.276 -66.048 -69.876 1.00 46.75 87 ARG A O 1
ATOM 454 N N . GLU A 1 57 ? 109.025 -64.500 -71.348 1.00 47.66 88 GLU A N 1
ATOM 455 C CA . GLU A 1 57 ? 107.683 -64.030 -71.669 1.00 46.61 88 GLU A CA 1
ATOM 456 C C . GLU A 1 57 ? 106.838 -65.208 -72.202 1.00 51.08 88 GLU A C 1
ATOM 457 O O . GLU A 1 57 ? 105.753 -65.494 -71.679 1.00 52.65 88 GLU A O 1
ATOM 463 N N . VAL A 1 58 ? 107.333 -65.908 -73.222 1.00 39.61 89 VAL A N 1
ATOM 464 C CA . VAL A 1 58 ? 106.503 -66.926 -73.853 1.00 44.46 89 VAL A CA 1
ATOM 465 C C . VAL A 1 58 ? 106.285 -68.137 -72.936 1.00 52.15 89 VAL A C 1
ATOM 466 O O . VAL A 1 58 ? 105.199 -68.756 -72.952 1.00 45.36 89 VAL A O 1
ATOM 470 N N . VAL A 1 59 ? 107.311 -68.461 -72.140 1.00 46.89 90 VAL A N 1
ATOM 471 C CA . VAL A 1 59 ? 107.180 -69.502 -71.124 1.00 44.61 90 VAL A CA 1
ATOM 472 C C . VAL A 1 59 ? 106.009 -69.137 -70.209 1.00 44.90 90 VAL A C 1
ATOM 473 O O . VAL A 1 59 ? 105.077 -69.928 -70.062 1.00 45.23 90 VAL A O 1
ATOM 477 N N . ASN A 1 60 ? 106.036 -67.944 -69.620 1.00 41.91 91 ASN A N 1
ATOM 478 C CA . ASN A 1 60 ? 104.915 -67.508 -68.787 1.00 45.43 91 ASN A CA 1
ATOM 479 C C . ASN A 1 60 ? 103.560 -67.600 -69.484 1.00 49.01 91 ASN A C 1
ATOM 480 O O . ASN A 1 60 ? 102.615 -68.147 -68.916 1.00 45.31 91 ASN A O 1
ATOM 485 N N . LYS A 1 61 ? 103.471 -67.103 -70.718 1.00 45.50 92 LYS A N 1
ATOM 486 C CA . LYS A 1 61 ? 102.196 -67.115 -71.436 1.00 47.16 92 LYS A CA 1
ATOM 487 C C . LYS A 1 61 ? 101.656 -68.533 -71.597 1.00 51.48 92 LYS A C 1
ATOM 488 O O . LYS A 1 61 ? 100.469 -68.789 -71.389 1.00 58.44 92 LYS A O 1
ATOM 494 N N . ILE A 1 62 ? 102.537 -69.448 -71.977 1.00 43.64 93 ILE A N 1
ATOM 495 C CA . ILE A 1 62 ? 102.175 -70.844 -72.148 1.00 45.22 93 ILE A CA 1
ATOM 496 C C . ILE A 1 62 ? 101.759 -71.528 -70.834 1.00 54.23 93 ILE A C 1
ATOM 497 O O . ILE A 1 62 ? 100.821 -72.334 -70.804 1.00 52.35 93 ILE A O 1
ATOM 502 N N . GLY A 1 63 ? 102.457 -71.206 -69.750 1.00 51.25 94 GLY A N 1
ATOM 503 C CA . GLY A 1 63 ? 102.170 -71.815 -68.462 1.00 49.06 94 GLY A CA 1
ATOM 504 C C . GLY A 1 63 ? 102.058 -73.333 -68.473 1.00 48.90 94 GLY A C 1
ATOM 505 O O . GLY A 1 63 ? 101.113 -73.882 -67.911 1.00 57.27 94 GLY A O 1
ATOM 506 N N . ASN A 1 64 ? 103.023 -74.010 -69.094 1.00 45.89 95 ASN A N 1
ATOM 507 C CA . ASN A 1 64 ? 103.074 -75.478 -69.102 1.00 54.71 95 ASN A CA 1
ATOM 508 C C . ASN A 1 64 ? 101.924 -76.194 -69.813 1.00 54.90 95 ASN A C 1
ATOM 509 O O . ASN A 1 64 ? 101.775 -77.421 -69.685 1.00 56.44 95 ASN A O 1
ATOM 514 N N . ARG A 1 65 ? 101.184 -75.475 -70.645 1.00 55.45 96 ARG A N 1
ATOM 515 C CA . ARG A 1 65 ? 100.026 -76.069 -71.306 1.00 50.28 96 ARG A CA 1
ATOM 516 C C . ARG A 1 65 ? 100.394 -76.857 -72.581 1.00 53.39 96 ARG A C 1
ATOM 517 O O . ARG A 1 65 ? 99.576 -77.577 -73.138 1.00 58.12 96 ARG A O 1
ATOM 525 N N . LEU A 1 66 ? 101.625 -76.715 -73.054 1.00 51.50 97 LEU A N 1
ATOM 526 C CA . LEU A 1 66 ? 102.094 -77.550 -74.150 1.00 43.40 97 LEU A CA 1
ATOM 527 C C . LEU A 1 66 ? 102.895 -78.727 -73.610 1.00 47.16 97 LEU A C 1
ATOM 528 O O . LEU A 1 66 ? 103.492 -79.487 -74.375 1.00 57.65 97 LEU A O 1
ATOM 533 N N . GLY A 1 67 ? 102.920 -78.863 -72.286 1.00 42.94 98 GLY A N 1
ATOM 534 C CA . GLY A 1 67 ? 103.634 -79.961 -71.667 1.00 50.66 98 GLY A CA 1
ATOM 535 C C . GLY A 1 67 ? 105.136 -79.757 -71.501 1.00 56.90 98 GLY A C 1
ATOM 536 O O . GLY A 1 67 ? 105.660 -78.643 -71.586 1.00 51.68 98 GLY A O 1
ATOM 537 N N . GLU A 1 68 ? 105.834 -80.862 -71.282 1.00 61.77 99 GLU A N 1
ATOM 538 C CA . GLU A 1 68 ? 107.188 -80.823 -70.744 1.00 57.73 99 GLU A CA 1
ATOM 539 C C . GLU A 1 68 ? 108.251 -80.139 -71.587 1.00 52.64 99 GLU A C 1
ATOM 540 O O . GLU A 1 68 ? 109.164 -79.553 -71.040 1.00 58.11 99 GLU A O 1
ATOM 546 N N . LYS A 1 69 ? 108.150 -80.207 -72.904 1.00 52.74 100 LYS A N 1
ATOM 547 C CA . LYS A 1 69 ? 109.159 -79.573 -73.747 1.00 49.41 100 LYS A CA 1
ATOM 548 C C . LYS A 1 69 ? 108.790 -78.134 -74.182 1.00 47.60 100 LYS A C 1
ATOM 549 O O . LYS A 1 69 ? 109.445 -77.559 -75.061 1.00 48.13 100 LYS A O 1
ATOM 555 N N . TYR A 1 70 ? 107.677 -77.610 -73.678 1.00 40.12 101 TYR A N 1
ATOM 556 C CA . TYR A 1 70 ? 107.338 -76.206 -73.875 1.00 36.83 101 TYR A CA 1
ATOM 557 C C . TYR A 1 70 ? 107.500 -75.269 -72.677 1.00 40.73 101 TYR A C 1
ATOM 558 O O . TYR A 1 70 ? 106.878 -74.217 -72.603 1.00 40.20 101 TYR A O 1
ATOM 567 N N . GLY A 1 71 ? 108.238 -75.708 -71.674 1.00 45.75 102 GLY A N 1
ATOM 568 C CA . GLY A 1 71 ? 108.451 -74.859 -70.515 1.00 44.68 102 GLY A CA 1
ATOM 569 C C . GLY A 1 71 ? 109.809 -74.180 -70.386 1.00 46.04 102 GLY A C 1
ATOM 570 O O . GLY A 1 71 ? 110.538 -73.979 -71.367 1.00 37.39 102 GLY A O 1
ATOM 571 N N . MET A 1 72 ? 110.131 -73.829 -69.141 1.00 43.14 103 MET A N 1
ATOM 572 C CA . MET A 1 72 ? 111.366 -73.149 -68.795 1.00 39.35 103 MET A CA 1
ATOM 573 C C . MET A 1 72 ? 112.580 -74.023 -69.076 1.00 43.45 103 MET A C 1
ATOM 574 O O . MET A 1 72 ? 112.560 -75.231 -68.834 1.00 39.95 103 MET A O 1
ATOM 579 N N . ASP A 1 73 ? 113.626 -73.415 -69.620 1.00 45.05 104 ASP A N 1
ATOM 580 C CA . ASP A 1 73 ? 114.890 -74.098 -69.779 1.00 44.25 104 ASP A CA 1
ATOM 581 C C . ASP A 1 73 ? 116.026 -73.269 -69.129 1.00 38.28 104 ASP A C 1
ATOM 582 O O . ASP A 1 73 ? 116.572 -72.355 -69.745 1.00 37.33 104 ASP A O 1
ATOM 587 N N . LEU A 1 74 ? 116.461 -73.663 -67.937 1.00 39.02 105 LEU A N 1
ATOM 588 C CA . LEU A 1 74 ? 117.435 -72.859 -67.195 1.00 41.21 105 LEU A CA 1
ATOM 589 C C . LEU A 1 74 ? 118.825 -72.846 -67.838 1.00 40.00 105 LEU A C 1
ATOM 590 O O . LEU A 1 74 ? 119.502 -71.804 -67.888 1.00 38.97 105 LEU A O 1
ATOM 595 N N . ALA A 1 75 ? 119.253 -74.015 -68.303 1.00 36.93 106 ALA A N 1
ATOM 596 C CA . ALA A 1 75 ? 120.551 -74.131 -68.951 1.00 40.86 106 ALA A CA 1
ATOM 597 C C . ALA A 1 75 ? 120.606 -73.235 -70.178 1.00 44.03 106 ALA A C 1
ATOM 598 O O . ALA A 1 75 ? 121.584 -72.497 -70.361 1.00 47.08 106 ALA A O 1
ATOM 600 N N . TRP A 1 76 ? 119.565 -73.287 -71.009 1.00 38.02 107 TRP A N 1
ATOM 601 C CA . TRP A 1 76 ? 119.520 -72.436 -72.194 1.00 40.22 107 TRP A CA 1
ATOM 602 C C . TRP A 1 76 ? 119.672 -70.955 -71.792 1.00 40.64 107 TRP A C 1
ATOM 603 O O . TRP A 1 76 ? 120.582 -70.265 -72.270 1.00 37.03 107 TRP A O 1
ATOM 614 N N . CYS A 1 77 ? 118.803 -70.482 -70.898 1.00 31.63 108 CYS A N 1
ATOM 615 C CA . CYS A 1 77 ? 118.889 -69.106 -70.399 1.00 39.05 108 CYS A CA 1
ATOM 616 C C . CYS A 1 77 ? 120.270 -68.697 -69.866 1.00 44.74 108 CYS A C 1
ATOM 617 O O . CYS A 1 77 ? 120.759 -67.617 -70.174 1.00 43.88 108 CYS A O 1
ATOM 620 N N . GLU A 1 78 ? 120.899 -69.563 -69.075 1.00 47.05 109 GLU A N 1
ATOM 621 C CA . GLU A 1 78 ? 122.217 -69.269 -68.532 1.00 44.24 109 GLU A CA 1
ATOM 622 C C . GLU A 1 78 ? 123.249 -69.126 -69.630 1.00 41.51 109 GLU A C 1
ATOM 623 O O . GLU A 1 78 ? 124.028 -68.187 -69.640 1.00 47.12 109 GLU A O 1
ATOM 629 N N . ALA A 1 79 ? 123.267 -70.085 -70.540 1.00 30.17 110 ALA A N 1
ATOM 630 C CA . ALA A 1 79 ? 124.216 -70.067 -71.623 1.00 31.28 110 ALA A CA 1
ATOM 631 C C . ALA A 1 79 ? 124.047 -68.783 -72.452 1.00 50.43 110 ALA A C 1
ATOM 632 O O . ALA A 1 79 ? 125.014 -68.061 -72.711 1.00 51.30 110 ALA A O 1
ATOM 634 N N . VAL A 1 80 ? 122.812 -68.494 -72.856 1.00 43.88 111 VAL A N 1
ATOM 635 C CA . VAL A 1 80 ? 122.538 -67.316 -73.659 1.00 44.95 111 VAL A CA 1
ATOM 636 C C . VAL A 1 80 ? 122.945 -66.024 -72.946 1.00 47.87 111 VAL A C 1
ATOM 637 O O . VAL A 1 80 ? 123.693 -65.196 -73.505 1.00 45.00 111 VAL A O 1
ATOM 641 N N . ASP A 1 81 ? 122.476 -65.851 -71.716 1.00 38.74 112 ASP A N 1
ATOM 642 C CA . ASP A 1 81 ? 122.841 -64.660 -70.964 1.00 42.06 112 ASP A CA 1
ATOM 643 C C . ASP A 1 81 ? 124.365 -64.531 -70.777 1.00 52.50 112 ASP A C 1
ATOM 644 O O . ASP A 1 81 ? 124.953 -63.473 -71.020 1.00 56.39 112 ASP A O 1
ATOM 649 N N . ARG A 1 82 ? 125.020 -65.615 -70.399 1.00 47.30 113 ARG A N 1
ATOM 650 C CA . ARG A 1 82 ? 126.468 -65.562 -70.207 1.00 58.35 113 ARG A CA 1
ATOM 651 C C . ARG A 1 82 ? 127.234 -65.199 -71.495 1.00 50.74 113 ARG A C 1
ATOM 652 O O . ARG A 1 82 ? 128.037 -64.250 -71.514 1.00 48.73 113 ARG A O 1
ATOM 660 N N . ARG A 1 83 ? 126.952 -65.925 -72.571 1.00 42.29 114 ARG A N 1
ATOM 661 C CA . ARG A 1 83 ? 127.512 -65.612 -73.879 1.00 47.77 114 ARG A CA 1
ATOM 662 C C . ARG A 1 83 ? 127.309 -64.125 -74.166 1.00 53.80 114 ARG A C 1
ATOM 663 O O . ARG A 1 83 ? 128.247 -63.415 -74.533 1.00 50.20 114 ARG A O 1
ATOM 671 N N . ALA A 1 84 ? 126.090 -63.642 -73.964 1.00 45.02 115 ALA A N 1
ATOM 672 C CA . ALA A 1 84 ? 125.851 -62.235 -74.212 1.00 45.75 115 ALA A CA 1
ATOM 673 C C . ALA A 1 84 ? 126.836 -61.375 -73.427 1.00 46.60 115 ALA A C 1
ATOM 674 O O . ALA A 1 84 ? 127.530 -60.560 -74.019 1.00 51.35 115 ALA A O 1
ATOM 676 N N . GLU A 1 85 ? 126.917 -61.552 -72.112 1.00 46.88 116 GLU A N 1
ATOM 677 C CA . GLU A 1 85 ? 127.811 -60.717 -71.305 1.00 46.87 116 GLU A CA 1
ATOM 678 C C . GLU A 1 85 ? 129.269 -60.726 -71.817 1.00 51.01 116 GLU A C 1
ATOM 679 O O . GLU A 1 85 ? 129.936 -59.667 -71.915 1.00 45.69 116 GLU A O 1
ATOM 685 N N . GLN A 1 86 ? 129.764 -61.914 -72.158 1.00 46.05 117 GLN A N 1
ATOM 686 C CA . GLN A 1 86 ? 131.084 -61.993 -72.761 1.00 46.67 117 GLN A CA 1
ATOM 687 C C . GLN A 1 86 ? 131.155 -61.061 -73.967 1.00 50.45 117 GLN A C 1
ATOM 688 O O . GLN A 1 86 ? 132.080 -60.227 -74.094 1.00 53.20 117 GLN A O 1
ATOM 694 N N . LYS A 1 87 ? 130.166 -61.206 -74.849 1.00 53.42 118 LYS A N 1
ATOM 695 C CA . LYS A 1 87 ? 130.084 -60.405 -76.067 1.00 47.69 118 LYS A CA 1
ATOM 696 C C . LYS A 1 87 ? 130.094 -58.924 -75.757 1.00 49.28 118 LYS A C 1
ATOM 697 O O . LYS A 1 87 ? 130.850 -58.160 -76.357 1.00 46.55 118 LYS A O 1
ATOM 703 N N . LYS A 1 88 ? 129.282 -58.531 -74.784 1.00 43.12 119 LYS A N 1
ATOM 704 C CA . LYS A 1 88 ? 129.089 -57.126 -74.479 1.00 45.86 119 LYS A CA 1
ATOM 705 C C . LYS A 1 88 ? 130.408 -56.536 -74.044 1.00 53.03 119 LYS A C 1
ATOM 706 O O . LYS A 1 88 ? 130.749 -55.400 -74.391 1.00 52.18 119 LYS A O 1
ATOM 712 N N . VAL A 1 89 ? 131.155 -57.323 -73.278 1.00 53.46 120 VAL A N 1
ATOM 713 C CA . VAL A 1 89 ? 132.423 -56.844 -72.769 1.00 46.26 120 VAL A CA 1
ATOM 714 C C . VAL A 1 89 ? 133.408 -56.681 -73.922 1.00 41.76 120 VAL A C 1
ATOM 715 O O . VAL A 1 89 ? 134.119 -55.675 -73.997 1.00 38.71 120 VAL A O 1
ATOM 719 N N . LYS A 1 90 ? 133.440 -57.659 -74.826 1.00 40.82 121 LYS A N 1
ATOM 720 C CA . LYS A 1 90 ? 134.323 -57.572 -75.991 1.00 39.48 121 LYS A CA 1
ATOM 721 C C . LYS A 1 90 ? 133.999 -56.331 -76.827 1.00 50.60 121 LYS A C 1
ATOM 722 O O . LYS A 1 90 ? 134.895 -55.582 -77.227 1.00 53.20 121 LYS A O 1
ATOM 728 N N . LEU A 1 91 ? 132.707 -56.112 -77.069 1.00 45.60 122 LEU A N 1
ATOM 729 C CA . LEU A 1 91 ? 132.248 -54.949 -77.815 1.00 50.54 122 LEU A CA 1
ATOM 730 C C . LEU A 1 91 ? 132.612 -53.639 -77.123 1.00 48.65 122 LEU A C 1
ATOM 731 O O . LEU A 1 91 ? 133.024 -52.678 -77.776 1.00 48.81 122 LEU A O 1
ATOM 736 N N . GLU A 1 92 ? 132.462 -53.606 -75.805 1.00 48.31 123 GLU A N 1
ATOM 737 C CA . GLU A 1 92 ? 132.867 -52.444 -75.028 1.00 47.01 123 GLU A CA 1
ATOM 738 C C . GLU A 1 92 ? 134.361 -52.165 -75.172 1.00 51.54 123 GLU A C 1
ATOM 739 O O . GLU A 1 92 ? 134.773 -51.017 -75.401 1.00 51.17 123 GLU A O 1
ATOM 745 N N . ASN A 1 93 ? 135.175 -53.208 -75.064 1.00 44.23 124 ASN A N 1
ATOM 746 C CA . ASN A 1 93 ? 136.604 -53.012 -75.212 1.00 43.50 124 ASN A CA 1
ATOM 747 C C . ASN A 1 93 ? 136.964 -52.497 -76.594 1.00 49.57 124 ASN A C 1
ATOM 748 O O . ASN A 1 93 ? 137.701 -51.516 -76.731 1.00 53.40 124 ASN A O 1
ATOM 753 N N . GLU A 1 94 ? 136.440 -53.144 -77.626 1.00 50.68 125 GLU A N 1
ATOM 754 C CA . GLU A 1 94 ? 136.714 -52.677 -78.976 1.00 53.94 125 GLU A CA 1
ATOM 755 C C . GLU A 1 94 ? 136.341 -51.206 -79.153 1.00 53.72 125 GLU A C 1
ATOM 756 O O . GLU A 1 94 ? 137.213 -50.348 -79.370 1.00 45.29 125 GLU A O 1
ATOM 762 N N . LEU A 1 95 ? 135.051 -50.913 -79.032 1.00 50.68 126 LEU A N 1
ATOM 763 C CA . LEU A 1 95 ? 134.581 -49.552 -79.250 1.00 52.15 126 LEU A CA 1
ATOM 764 C C . LEU A 1 95 ? 135.446 -48.591 -78.464 1.00 47.10 126 LEU A C 1
ATOM 765 O O . LEU A 1 95 ? 135.812 -47.536 -78.959 1.00 46.63 126 LEU A O 1
ATOM 770 N N . SER A 1 96 ? 135.788 -48.959 -77.238 1.00 52.30 127 SER A N 1
ATOM 771 C CA . SER A 1 96 ? 136.613 -48.067 -76.426 1.00 56.21 127 SER A CA 1
ATOM 772 C C . SER A 1 96 ? 137.950 -47.781 -77.117 1.00 50.30 127 SER A C 1
ATOM 773 O O . SER A 1 96 ? 138.370 -46.637 -77.247 1.00 56.28 127 SER A O 1
ATOM 776 N N . SER A 1 97 ? 138.605 -48.829 -77.578 1.00 44.22 128 SER A N 1
ATOM 777 C CA . SER A 1 97 ? 139.845 -48.664 -78.305 1.00 48.13 128 SER A CA 1
ATOM 778 C C . SER A 1 97 ? 139.657 -47.752 -79.534 1.00 49.44 128 SER A C 1
ATOM 779 O O . SER A 1 97 ? 140.451 -46.848 -79.780 1.00 45.96 128 SER A O 1
ATOM 782 N N . TYR A 1 98 ? 138.609 -48.008 -80.309 1.00 46.62 129 TYR A N 1
ATOM 783 C CA . TYR A 1 98 ? 138.377 -47.254 -81.527 1.00 49.21 129 TYR A CA 1
ATOM 784 C C . TYR A 1 98 ? 138.201 -45.786 -81.195 1.00 47.40 129 TYR A C 1
ATOM 785 O O . TYR A 1 98 ? 138.647 -44.898 -81.930 1.00 46.57 129 TYR A O 1
ATOM 794 N N . ARG A 1 99 ? 137.516 -45.528 -80.095 1.00 45.29 130 ARG A N 1
ATOM 795 C CA . ARG A 1 99 ? 137.273 -44.161 -79.691 1.00 48.71 130 ARG A CA 1
ATOM 796 C C . ARG A 1 99 ? 138.605 -43.517 -79.294 1.00 55.56 130 ARG A C 1
ATOM 797 O O . ARG A 1 99 ? 138.914 -42.392 -79.707 1.00 55.20 130 ARG A O 1
ATOM 805 N N . THR A 1 100 ? 139.408 -44.273 -78.546 1.00 52.80 131 THR A N 1
ATOM 806 C CA . THR A 1 100 ? 140.703 -43.829 -78.046 1.00 47.63 131 THR A CA 1
ATOM 807 C C . THR A 1 100 ? 141.677 -43.495 -79.176 1.00 51.43 131 THR A C 1
ATOM 808 O O . THR A 1 100 ? 142.382 -42.483 -79.116 1.00 42.57 131 THR A O 1
ATOM 812 N N . ASN A 1 101 ? 141.697 -44.336 -80.205 1.00 48.54 132 ASN A N 1
ATOM 813 C CA . ASN A 1 101 ? 142.604 -44.173 -81.338 1.00 46.17 132 ASN A CA 1
ATOM 814 C C . ASN A 1 101 ? 142.095 -43.245 -82.444 1.00 48.73 132 ASN A C 1
ATOM 815 O O . ASN A 1 101 ? 142.737 -43.109 -83.493 1.00 46.24 132 ASN A O 1
ATOM 820 N N . LEU A 1 102 ? 140.923 -42.649 -82.223 1.00 52.80 133 LEU A N 1
ATOM 821 C CA . LEU A 1 102 ? 140.265 -41.813 -83.228 1.00 49.59 133 LEU A CA 1
ATOM 822 C C . LEU A 1 102 ? 140.118 -42.457 -84.614 1.00 53.08 133 LEU A C 1
ATOM 823 O O . LEU A 1 102 ? 140.498 -41.841 -85.619 1.00 49.74 133 LEU A O 1
ATOM 828 N N . ILE A 1 103 ? 139.580 -43.679 -84.684 1.00 51.97 134 ILE A N 1
ATOM 829 C CA . ILE A 1 103 ? 139.391 -44.335 -85.984 1.00 51.17 134 ILE A CA 1
ATOM 830 C C . ILE A 1 103 ? 137.922 -44.250 -86.418 1.00 49.12 134 ILE A C 1
ATOM 831 O O . ILE A 1 103 ? 137.073 -45.020 -85.959 1.00 48.95 134 ILE A O 1
ATOM 836 N N . LYS A 1 104 ? 137.641 -43.362 -87.360 1.00 45.47 135 LYS A N 1
ATOM 837 C CA . LYS A 1 104 ? 136.252 -43.005 -87.654 1.00 55.41 135 LYS A CA 1
ATOM 838 C C . LYS A 1 104 ? 135.391 -44.213 -88.029 1.00 46.18 135 LYS A C 1
ATOM 839 O O . LYS A 1 104 ? 134.354 -44.468 -87.419 1.00 46.87 135 LYS A O 1
ATOM 845 N N . GLU A 1 105 ? 135.823 -44.945 -89.048 1.00 46.11 136 GLU A N 1
ATOM 846 C CA . GLU A 1 105 ? 135.015 -46.029 -89.569 1.00 44.40 136 GLU A CA 1
ATOM 847 C C . GLU A 1 105 ? 134.864 -47.153 -88.553 1.00 50.99 136 GLU A C 1
ATOM 848 O O . GLU A 1 105 ? 133.812 -47.789 -88.501 1.00 52.59 136 GLU A O 1
ATOM 854 N N . SER A 1 106 ? 135.901 -47.388 -87.746 1.00 46.79 137 SER A N 1
ATOM 855 C CA . SER A 1 106 ? 135.822 -48.388 -86.681 1.00 45.46 137 SER A CA 1
ATOM 856 C C . SER A 1 106 ? 134.888 -47.951 -85.565 1.00 46.97 137 SER A C 1
ATOM 857 O O . SER A 1 106 ? 134.202 -48.779 -84.988 1.00 50.11 137 SER A O 1
ATOM 860 N N . ILE A 1 107 ? 134.882 -46.664 -85.239 1.00 40.15 138 ILE A N 1
ATOM 861 C CA . ILE A 1 107 ? 133.950 -46.167 -84.253 1.00 38.39 138 ILE A CA 1
ATOM 862 C C . ILE A 1 107 ? 132.534 -46.368 -84.769 1.00 44.42 138 ILE A C 1
ATOM 863 O O . ILE A 1 107 ? 131.651 -46.859 -84.053 1.00 45.31 138 ILE A O 1
ATOM 868 N N . ARG A 1 108 ? 132.327 -45.983 -86.020 1.00 41.19 139 ARG A N 1
ATOM 869 C CA . ARG A 1 108 ? 131.039 -46.146 -86.647 1.00 45.82 139 ARG A CA 1
ATOM 870 C C . ARG A 1 108 ? 130.581 -47.601 -86.548 1.00 40.46 139 ARG A C 1
ATOM 871 O O . ARG A 1 108 ? 129.562 -47.905 -85.915 1.00 40.65 139 ARG A O 1
ATOM 879 N N . MET A 1 109 ? 131.328 -48.493 -87.186 1.00 35.32 140 MET A N 1
ATOM 880 C CA . MET A 1 109 ? 131.028 -49.910 -87.089 1.00 42.84 140 MET A CA 1
ATOM 881 C C . MET A 1 109 ? 130.865 -50.382 -85.640 1.00 46.67 140 MET A C 1
ATOM 882 O O . MET A 1 109 ? 130.043 -51.232 -85.357 1.00 44.09 140 MET A O 1
ATOM 887 N N . GLY A 1 110 ? 131.632 -49.820 -84.718 1.00 41.41 141 GLY A N 1
ATOM 888 C CA . GLY A 1 110 ? 131.534 -50.209 -83.327 1.00 39.46 141 GLY A CA 1
ATOM 889 C C . GLY A 1 110 ? 130.145 -49.951 -82.772 1.00 41.70 141 GLY A C 1
ATOM 890 O O . GLY A 1 110 ? 129.486 -50.860 -82.261 1.00 47.34 141 GLY A O 1
ATOM 891 N N . TYR A 1 111 ? 129.691 -48.707 -82.881 1.00 43.84 142 TYR A N 1
ATOM 892 C CA . TYR A 1 111 ? 128.336 -48.360 -82.470 1.00 42.92 142 TYR A CA 1
ATOM 893 C C . TYR A 1 111 ? 127.313 -49.220 -83.209 1.00 43.12 142 TYR A C 1
ATOM 894 O O . TYR A 1 111 ? 126.282 -49.624 -82.656 1.00 39.36 142 TYR A O 1
ATOM 903 N N . ASN A 1 112 ? 127.604 -49.500 -84.469 1.00 40.35 143 ASN A N 1
ATOM 904 C CA . ASN A 1 112 ? 126.713 -50.326 -85.246 1.00 38.43 143 ASN A CA 1
ATOM 905 C C . ASN A 1 112 ? 126.594 -51.743 -84.688 1.00 43.99 143 ASN A C 1
ATOM 906 O O . ASN A 1 112 ? 125.511 -52.334 -84.671 1.00 45.09 143 ASN A O 1
ATOM 911 N N . ASP A 1 113 ? 127.718 -52.292 -84.241 1.00 46.59 144 ASP A N 1
ATOM 912 C CA . ASP A 1 113 ? 127.763 -53.633 -83.701 1.00 43.28 144 ASP A CA 1
ATOM 913 C C . ASP A 1 113 ? 126.983 -53.646 -82.393 1.00 47.90 144 ASP A C 1
ATOM 914 O O . ASP A 1 113 ? 126.179 -54.547 -82.137 1.00 42.69 144 ASP A O 1
ATOM 919 N N . PHE A 1 114 ? 127.201 -52.630 -81.567 1.00 39.62 145 PHE A N 1
ATOM 920 C CA . PHE A 1 114 ? 126.390 -52.518 -80.361 1.00 43.30 145 PHE A CA 1
ATOM 921 C C . PHE A 1 114 ? 124.901 -52.526 -80.691 1.00 44.18 145 PHE A C 1
ATOM 922 O O . PHE A 1 114 ? 124.115 -53.173 -80.001 1.00 42.87 145 PHE A O 1
ATOM 930 N N . GLY A 1 115 ? 124.522 -51.780 -81.732 1.00 45.54 146 GLY A N 1
ATOM 931 C CA . GLY A 1 115 ? 123.156 -51.777 -82.237 1.00 34.34 146 GLY A CA 1
ATOM 932 C C . GLY A 1 115 ? 122.658 -53.178 -82.527 1.00 37.65 146 GLY A C 1
ATOM 933 O O . GLY A 1 115 ? 121.587 -53.601 -82.051 1.00 37.67 146 GLY A O 1
ATOM 934 N N . ASP A 1 116 ? 123.435 -53.917 -83.309 1.00 34.90 147 ASP A N 1
ATOM 935 C CA . ASP A 1 116 ? 123.056 -55.289 -83.598 1.00 36.23 147 ASP A CA 1
ATOM 936 C C . ASP A 1 116 ? 122.875 -56.118 -82.322 1.00 38.99 147 ASP A C 1
ATOM 937 O O . ASP A 1 116 ? 121.872 -56.829 -82.149 1.00 45.09 147 ASP A O 1
ATOM 942 N N . PHE A 1 117 ? 123.836 -55.998 -81.419 1.00 36.75 148 PHE A N 1
ATOM 943 C CA . PHE A 1 117 ? 123.869 -56.797 -80.206 1.00 39.10 148 PHE A CA 1
ATOM 944 C C . PHE A 1 117 ? 122.624 -56.532 -79.377 1.00 39.24 148 PHE A C 1
ATOM 945 O O . PHE A 1 117 ? 121.923 -57.464 -78.931 1.00 41.80 148 PHE A O 1
ATOM 953 N N . TYR A 1 118 ? 122.343 -55.253 -79.176 1.00 35.87 149 TYR A N 1
ATOM 954 C CA . TYR A 1 118 ? 121.196 -54.867 -78.377 1.00 41.41 149 TYR A CA 1
ATOM 955 C C . TYR A 1 118 ? 119.903 -55.389 -78.996 1.00 40.54 149 TYR A C 1
ATOM 956 O O . TYR A 1 118 ? 119.034 -55.931 -78.294 1.00 38.07 149 TYR A O 1
ATOM 965 N N . TYR A 1 119 ? 119.804 -55.262 -80.317 1.00 40.11 150 TYR A N 1
ATOM 966 C CA . TYR A 1 119 ? 118.632 -55.740 -81.023 1.00 37.07 150 TYR A CA 1
ATOM 967 C C . TYR A 1 119 ? 118.429 -57.220 -80.739 1.00 35.61 150 TYR A C 1
ATOM 968 O O . TYR A 1 119 ? 117.344 -57.627 -80.357 1.00 36.45 150 TYR A O 1
ATOM 977 N N . ALA A 1 120 ? 119.471 -58.024 -80.903 1.00 36.86 151 ALA A N 1
ATOM 978 C CA . ALA A 1 120 ? 119.347 -59.451 -80.600 1.00 37.43 151 ALA A CA 1
ATOM 979 C C . ALA A 1 120 ? 118.951 -59.740 -79.142 1.00 37.00 151 ALA A C 1
ATOM 980 O O . ALA A 1 120 ? 118.281 -60.746 -78.861 1.00 37.37 151 ALA A O 1
ATOM 982 N N . CYS A 1 121 ? 119.367 -58.863 -78.223 1.00 33.82 152 CYS A N 1
ATOM 983 C CA . CYS A 1 121 ? 119.087 -59.085 -76.799 1.00 35.67 152 CYS A CA 1
ATOM 984 C C . CYS A 1 121 ? 117.690 -58.718 -76.484 1.00 37.65 152 CYS A C 1
ATOM 985 O O . CYS A 1 121 ? 117.184 -59.072 -75.431 1.00 41.08 152 CYS A O 1
ATOM 988 N N . GLY A 1 122 ? 117.072 -57.975 -77.394 1.00 43.59 153 GLY A N 1
ATOM 989 C CA . GLY A 1 122 ? 115.704 -57.559 -77.211 1.00 33.93 153 GLY A CA 1
ATOM 990 C C . GLY A 1 122 ? 115.620 -56.198 -76.579 1.00 36.31 153 GLY A C 1
ATOM 991 O O . GLY A 1 122 ? 114.538 -55.764 -76.190 1.00 45.06 153 GLY A O 1
ATOM 992 N N . MET A 1 123 ? 116.734 -55.484 -76.486 1.00 39.65 154 MET A N 1
ATOM 993 C CA . MET A 1 123 ? 116.621 -54.183 -75.833 1.00 40.96 154 MET A CA 1
ATOM 994 C C . MET A 1 123 ? 116.550 -53.078 -76.900 1.00 44.90 154 MET A C 1
ATOM 995 O O . MET A 1 123 ? 117.555 -52.489 -77.305 1.00 41.39 154 MET A O 1
ATOM 1000 N N . LEU A 1 124 ? 115.326 -52.684 -77.220 1.00 42.91 155 LEU A N 1
ATOM 1001 C CA . LEU A 1 124 ? 115.123 -51.972 -78.458 1.00 38.35 155 LEU A CA 1
ATOM 1002 C C . LEU A 1 124 ? 115.640 -50.542 -78.389 1.00 39.43 155 LEU A C 1
ATOM 1003 O O . LEU A 1 124 ? 116.326 -50.102 -79.301 1.00 43.35 155 LEU A O 1
ATOM 1008 N N . GLY A 1 125 ? 115.326 -49.826 -77.312 1.00 35.25 156 GLY A N 1
ATOM 1009 C CA . GLY A 1 125 ? 115.781 -48.452 -77.160 1.00 32.57 156 GLY A CA 1
ATOM 1010 C C . GLY A 1 125 ? 117.295 -48.324 -77.272 1.00 42.91 156 GLY A C 1
ATOM 1011 O O . GLY A 1 125 ? 117.793 -47.424 -77.965 1.00 39.78 156 GLY A O 1
ATOM 1012 N N . ASP A 1 126 ? 118.023 -49.228 -76.605 1.00 39.89 157 ASP A N 1
ATOM 1013 C CA . ASP A 1 126 ? 119.480 -49.241 -76.666 1.00 38.51 157 ASP A CA 1
ATOM 1014 C C . ASP A 1 126 ? 119.961 -49.437 -78.081 1.00 42.77 157 ASP A C 1
ATOM 1015 O O . ASP A 1 126 ? 120.829 -48.683 -78.574 1.00 44.50 157 ASP A O 1
ATOM 1020 N N . ALA A 1 127 ? 119.396 -50.448 -78.739 1.00 35.77 158 ALA A N 1
ATOM 1021 C CA . ALA A 1 127 ? 119.703 -50.689 -80.146 1.00 40.29 158 ALA A CA 1
ATOM 1022 C C . ALA A 1 127 ? 119.508 -49.402 -80.979 1.00 44.48 158 ALA A C 1
ATOM 1023 O O . ALA A 1 127 ? 120.397 -48.974 -81.750 1.00 42.50 158 ALA A O 1
ATOM 1025 N N . PHE A 1 128 ? 118.351 -48.777 -80.793 1.00 35.96 159 PHE A N 1
ATOM 1026 C CA . PHE A 1 128 ? 117.995 -47.597 -81.537 1.00 36.82 159 PHE A CA 1
ATOM 1027 C C . PHE A 1 128 ? 119.074 -46.546 -81.351 1.00 40.37 159 PHE A C 1
ATOM 1028 O O . PHE A 1 128 ? 119.621 -46.026 -82.337 1.00 37.97 159 PHE A O 1
ATOM 1036 N N . LYS A 1 129 ? 119.383 -46.261 -80.081 1.00 41.42 160 LYS A N 1
ATOM 1037 C CA . LYS A 1 129 ? 120.435 -45.303 -79.701 1.00 39.94 160 LYS A CA 1
ATOM 1038 C C . LYS A 1 129 ? 121.777 -45.562 -80.385 1.00 38.84 160 LYS A C 1
ATOM 1039 O O . LYS A 1 129 ? 122.393 -44.634 -80.908 1.00 45.03 160 LYS A O 1
ATOM 1045 N N . ASN A 1 130 ? 122.231 -46.806 -80.426 1.00 37.36 161 ASN A N 1
ATOM 1046 C CA . ASN A 1 130 ? 123.536 -47.028 -81.049 1.00 41.46 161 ASN A CA 1
ATOM 1047 C C . ASN A 1 130 ? 123.511 -46.861 -82.561 1.00 45.61 161 ASN A C 1
ATOM 1048 O O . ASN A 1 130 ? 124.430 -46.241 -83.162 1.00 40.14 161 ASN A O 1
ATOM 1053 N N . TYR A 1 131 ? 122.433 -47.363 -83.165 1.00 41.64 162 TYR A N 1
ATOM 1054 C CA . TYR A 1 131 ? 122.281 -47.250 -84.605 1.00 42.69 162 TYR A CA 1
ATOM 1055 C C . TYR A 1 131 ? 122.288 -45.767 -85.005 1.00 39.89 162 TYR A C 1
ATOM 1056 O O . TYR A 1 131 ? 122.958 -45.353 -85.964 1.00 38.96 162 TYR A O 1
ATOM 1065 N N . ILE A 1 132 ? 121.545 -44.965 -84.256 1.00 38.12 163 ILE A N 1
ATOM 1066 C CA . ILE A 1 132 ? 121.460 -43.533 -84.536 1.00 42.01 163 ILE A CA 1
ATOM 1067 C C . ILE A 1 132 ? 122.817 -42.888 -84.305 1.00 43.46 163 ILE A C 1
ATOM 1068 O O . ILE A 1 132 ? 123.282 -42.059 -85.082 1.00 47.08 163 ILE A O 1
ATOM 1073 N N . ARG A 1 133 ? 123.448 -43.304 -83.224 1.00 35.89 164 ARG A N 1
ATOM 1074 C CA . ARG A 1 133 ? 124.741 -42.801 -82.837 1.00 42.71 164 ARG A CA 1
ATOM 1075 C C . ARG A 1 133 ? 125.723 -42.895 -84.017 1.00 44.63 164 ARG A C 1
ATOM 1076 O O . ARG A 1 133 ? 126.589 -42.022 -84.163 1.00 46.23 164 ARG A O 1
ATOM 1084 N N . THR A 1 134 ? 125.586 -43.914 -84.877 1.00 40.85 165 THR A N 1
ATOM 1085 C CA . THR A 1 134 ? 126.537 -44.001 -86.009 1.00 42.21 165 THR A CA 1
ATOM 1086 C C . THR A 1 134 ? 126.520 -42.758 -86.943 1.00 48.05 165 THR A C 1
ATOM 1087 O O . THR A 1 134 ? 127.420 -42.568 -87.779 1.00 41.44 165 THR A O 1
ATOM 1091 N N . ARG A 1 135 ? 125.491 -41.929 -86.793 1.00 40.15 166 ARG A N 1
ATOM 1092 C CA . ARG A 1 135 ? 125.376 -40.679 -87.530 1.00 52.40 166 ARG A CA 1
ATOM 1093 C C . ARG A 1 135 ? 126.632 -39.793 -87.463 1.00 50.56 166 ARG A C 1
ATOM 1094 O O . ARG A 1 135 ? 127.008 -39.162 -88.453 1.00 44.32 166 ARG A O 1
ATOM 1102 N N . ASP A 1 136 ? 127.271 -39.735 -86.301 1.00 45.00 167 ASP A N 1
ATOM 1103 C CA . ASP A 1 136 ? 128.381 -38.810 -86.132 1.00 49.84 167 ASP A CA 1
ATOM 1104 C C . ASP A 1 136 ? 129.636 -39.364 -86.795 1.00 46.57 167 ASP A C 1
ATOM 1105 O O . ASP A 1 136 ? 130.664 -38.691 -86.852 1.00 51.39 167 ASP A O 1
ATOM 1110 N N . TYR A 1 137 ? 129.576 -40.628 -87.191 1.00 43.12 168 TYR A N 1
ATOM 1111 C CA . TYR A 1 137 ? 130.713 -41.312 -87.824 1.00 44.24 168 TYR A CA 1
ATOM 1112 C C . TYR A 1 137 ? 130.589 -41.589 -89.327 1.00 48.59 168 TYR A C 1
ATOM 1113 O O . TYR A 1 137 ? 131.396 -42.318 -89.925 1.00 47.93 168 TYR A O 1
ATOM 1122 N N . CYS A 1 138 ? 129.531 -41.043 -89.914 1.00 48.69 169 CYS A N 1
ATOM 1123 C CA . CYS A 1 138 ? 129.252 -41.267 -91.325 1.00 50.06 169 CYS A CA 1
ATOM 1124 C C . CYS A 1 138 ? 130.206 -40.533 -92.272 1.00 46.53 169 CYS A C 1
ATOM 1125 O O . CYS A 1 138 ? 130.401 -39.322 -92.175 1.00 53.09 169 CYS A O 1
ATOM 1128 N N . THR A 1 139 ? 130.862 -41.282 -93.146 1.00 44.79 170 THR A N 1
ATOM 1129 C CA . THR A 1 139 ? 131.644 -40.641 -94.185 1.00 44.23 170 THR A CA 1
ATOM 1130 C C . THR A 1 139 ? 130.914 -40.600 -95.521 1.00 46.46 170 THR A C 1
ATOM 1131 O O . THR A 1 139 ? 131.237 -39.800 -96.385 1.00 43.91 170 THR A O 1
ATOM 1135 N N . THR A 1 140 ? 129.859 -41.399 -95.648 1.00 57.34 171 THR A N 1
ATOM 1136 C CA . THR A 1 140 ? 129.359 -41.805 -96.971 1.00 47.97 171 THR A CA 1
ATOM 1137 C C . THR A 1 140 ? 127.834 -41.778 -97.044 1.00 44.18 171 THR A C 1
ATOM 1138 O O . THR A 1 140 ? 127.169 -41.863 -96.022 1.00 52.26 171 THR A O 1
ATOM 1142 N N . THR A 1 141 ? 127.246 -41.638 -98.222 1.00 46.01 172 THR A N 1
ATOM 1143 C CA . THR A 1 141 ? 125.769 -41.614 -98.235 1.00 51.57 172 THR A CA 1
ATOM 1144 C C . THR A 1 141 ? 125.194 -42.994 -97.900 1.00 50.34 172 THR A C 1
ATOM 1145 O O . THR A 1 141 ? 124.166 -43.082 -97.211 1.00 42.77 172 THR A O 1
ATOM 1149 N N . LYS A 1 142 ? 125.854 -44.058 -98.383 1.00 42.15 173 LYS A N 1
ATOM 1150 C CA . LYS A 1 142 ? 125.480 -45.410 -97.981 1.00 41.02 173 LYS A CA 1
ATOM 1151 C C . LYS A 1 142 ? 125.376 -45.500 -96.465 1.00 45.56 173 LYS A C 1
ATOM 1152 O O . LYS A 1 142 ? 124.409 -46.053 -95.958 1.00 45.56 173 LYS A O 1
ATOM 1158 N N . HIS A 1 143 ? 126.356 -44.949 -95.748 1.00 40.02 174 HIS A N 1
ATOM 1159 C CA . HIS A 1 143 ? 126.321 -44.963 -94.286 1.00 45.24 174 HIS A CA 1
ATOM 1160 C C . HIS A 1 143 ? 125.025 -44.374 -93.769 1.00 43.63 174 HIS A C 1
ATOM 1161 O O . HIS A 1 143 ? 124.347 -44.985 -92.932 1.00 51.06 174 HIS A O 1
ATOM 1168 N N . ILE A 1 144 ? 124.683 -43.193 -94.275 1.00 41.34 175 ILE A N 1
ATOM 1169 C CA . ILE A 1 144 ? 123.427 -42.538 -93.931 1.00 42.66 175 ILE A CA 1
ATOM 1170 C C . ILE A 1 144 ? 122.242 -43.491 -94.139 1.00 46.23 175 ILE A C 1
ATOM 1171 O O . ILE A 1 144 ? 121.409 -43.678 -93.239 1.00 46.19 175 ILE A O 1
ATOM 1176 N N . ILE A 1 145 ? 122.186 -44.107 -95.316 1.00 38.99 176 ILE A N 1
ATOM 1177 C CA . ILE A 1 145 ? 121.092 -45.019 -95.640 1.00 41.41 176 ILE A CA 1
ATOM 1178 C C . ILE A 1 145 ? 121.045 -46.252 -94.725 1.00 41.69 176 ILE A C 1
ATOM 1179 O O . ILE A 1 145 ? 119.968 -46.679 -94.308 1.00 45.96 176 ILE A O 1
ATOM 1184 N N . HIS A 1 146 ? 122.208 -46.809 -94.407 1.00 41.24 177 HIS A N 1
ATOM 1185 C CA . HIS A 1 146 ? 122.324 -47.919 -93.465 1.00 42.61 177 HIS A CA 1
ATOM 1186 C C . HIS A 1 146 ? 121.750 -47.579 -92.100 1.00 44.04 177 HIS A C 1
ATOM 1187 O O . HIS A 1 146 ? 120.956 -48.349 -91.522 1.00 44.88 177 HIS A O 1
ATOM 1194 N N . MET A 1 147 ? 122.157 -46.420 -91.587 1.00 38.34 178 MET A N 1
ATOM 1195 C CA . MET A 1 147 ? 121.662 -45.966 -90.302 1.00 44.46 178 MET A CA 1
ATOM 1196 C C . MET A 1 147 ? 120.161 -45.776 -90.322 1.00 40.87 178 MET A C 1
ATOM 1197 O O . MET A 1 147 ? 119.476 -46.104 -89.369 1.00 44.38 178 MET A O 1
ATOM 1202 N N . CYS A 1 148 ? 119.662 -45.208 -91.406 1.00 44.85 179 CYS A N 1
ATOM 1203 C CA . CYS A 1 148 ? 118.230 -45.020 -91.552 1.00 45.40 179 CYS A CA 1
ATOM 1204 C C . CYS A 1 148 ? 117.497 -46.355 -91.545 1.00 42.76 179 CYS A C 1
ATOM 1205 O O . CYS A 1 148 ? 116.506 -46.506 -90.845 1.00 40.84 179 CYS A O 1
ATOM 1208 N N . MET A 1 149 ? 117.980 -47.326 -92.314 1.00 37.29 180 MET A N 1
ATOM 1209 C CA . MET A 1 149 ? 117.286 -48.617 -92.375 1.00 41.95 180 MET A CA 1
ATOM 1210 C C . MET A 1 149 ? 117.243 -49.278 -90.998 1.00 46.46 180 MET A C 1
ATOM 1211 O O . MET A 1 149 ? 116.190 -49.765 -90.565 1.00 48.79 180 MET A O 1
ATOM 1216 N N . ASN A 1 150 ? 118.370 -49.274 -90.287 1.00 46.40 181 ASN A N 1
ATOM 1217 C CA . ASN A 1 150 ? 118.336 -49.785 -88.917 1.00 40.81 181 ASN A CA 1
ATOM 1218 C C . ASN A 1 150 ? 117.367 -49.013 -88.025 1.00 41.37 181 ASN A C 1
ATOM 1219 O O . ASN A 1 150 ? 116.590 -49.600 -87.260 1.00 48.90 181 ASN A O 1
ATOM 1224 N N . ALA A 1 151 ? 117.419 -47.692 -88.128 1.00 37.39 182 ALA A N 1
ATOM 1225 C CA . ALA A 1 151 ? 116.628 -46.834 -87.274 1.00 40.56 182 ALA A CA 1
ATOM 1226 C C . ALA A 1 151 ? 115.154 -47.134 -87.518 1.00 44.97 182 ALA A C 1
ATOM 1227 O O . ALA A 1 151 ? 114.365 -47.241 -86.576 1.00 47.60 182 ALA A O 1
ATOM 1229 N N . ILE A 1 152 ? 114.805 -47.282 -88.793 1.00 38.74 183 ILE A N 1
ATOM 1230 C CA . ILE A 1 152 ? 113.449 -47.587 -89.228 1.00 43.70 183 ILE A CA 1
ATOM 1231 C C . ILE A 1 152 ? 112.985 -48.928 -88.646 1.00 41.98 183 ILE A C 1
ATOM 1232 O O . ILE A 1 152 ? 111.946 -48.990 -87.974 1.00 40.43 183 ILE A O 1
ATOM 1237 N N . LEU A 1 153 ? 113.766 -49.985 -88.872 1.00 35.24 184 LEU A N 1
ATOM 1238 C CA . LEU A 1 153 ? 113.402 -51.311 -88.373 1.00 36.02 184 LEU A CA 1
ATOM 1239 C C . LEU A 1 153 ? 113.152 -51.333 -86.860 1.00 46.41 184 LEU A C 1
ATOM 1240 O O . LEU A 1 153 ? 112.145 -51.905 -86.382 1.00 42.13 184 LEU A O 1
ATOM 1245 N N . VAL A 1 154 ? 114.065 -50.714 -86.109 1.00 36.31 185 VAL A N 1
ATOM 1246 C CA . VAL A 1 154 ? 113.946 -50.714 -84.654 1.00 35.17 185 VAL A CA 1
ATOM 1247 C C . VAL A 1 154 ? 112.746 -49.889 -84.201 1.00 36.01 185 VAL A C 1
ATOM 1248 O O . VAL A 1 154 ? 112.045 -50.257 -83.248 1.00 36.82 185 VAL A O 1
ATOM 1252 N N . SER A 1 155 ? 112.489 -48.780 -84.891 1.00 42.36 186 SER A N 1
ATOM 1253 C CA . SER A 1 155 ? 111.338 -47.927 -84.543 1.00 40.65 186 SER A CA 1
ATOM 1254 C C . SER A 1 155 ? 110.023 -48.633 -84.791 1.00 39.98 186 SER A C 1
ATOM 1255 O O . SER A 1 155 ? 109.103 -48.543 -83.980 1.00 35.33 186 SER A O 1
ATOM 1258 N N . ILE A 1 156 ? 109.936 -49.328 -85.924 1.00 37.53 187 ILE A N 1
ATOM 1259 C CA . ILE A 1 156 ? 108.784 -50.168 -86.183 1.00 40.44 187 ILE A CA 1
ATOM 1260 C C . ILE A 1 156 ? 108.621 -51.145 -85.012 1.00 41.43 187 ILE A C 1
ATOM 1261 O O . ILE A 1 156 ? 107.579 -51.144 -84.357 1.00 36.72 187 ILE A O 1
ATOM 1266 N N . GLU A 1 157 ? 109.652 -51.940 -84.716 1.00 37.90 188 GLU A N 1
ATOM 1267 C CA . GLU A 1 157 ? 109.557 -52.873 -83.579 1.00 36.96 188 GLU A CA 1
ATOM 1268 C C . GLU A 1 157 ? 109.219 -52.195 -82.240 1.00 41.21 188 GLU A C 1
ATOM 1269 O O . GLU A 1 157 ? 108.656 -52.820 -81.347 1.00 45.13 188 GLU A O 1
ATOM 1275 N N . MET A 1 158 ? 109.586 -50.930 -82.084 1.00 41.46 189 MET A N 1
ATOM 1276 C CA . MET A 1 158 ? 109.254 -50.201 -80.866 1.00 39.33 189 MET A CA 1
ATOM 1277 C C . MET A 1 158 ? 107.874 -49.560 -80.995 1.00 44.49 189 MET A C 1
ATOM 1278 O O . MET A 1 158 ? 107.362 -48.903 -80.072 1.00 38.07 189 MET A O 1
ATOM 1283 N N . GLY A 1 159 ? 107.283 -49.750 -82.165 1.00 37.11 190 GLY A N 1
ATOM 1284 C CA . GLY A 1 159 ? 106.049 -49.083 -82.490 1.00 40.55 190 GLY A CA 1
ATOM 1285 C C . GLY A 1 159 ? 106.089 -47.572 -82.350 1.00 46.25 190 GLY A C 1
ATOM 1286 O O . GLY A 1 159 ? 105.102 -46.970 -81.941 1.00 48.68 190 GLY A O 1
ATOM 1287 N N . GLN A 1 160 ? 107.206 -46.937 -82.687 1.00 43.45 191 GLN A N 1
ATOM 1288 C CA . GLN A 1 160 ? 107.178 -45.493 -82.752 1.00 46.83 191 GLN A CA 1
ATOM 1289 C C . GLN A 1 160 ? 107.220 -45.072 -84.212 1.00 48.05 191 GLN A C 1
ATOM 1290 O O . GLN A 1 160 ? 108.306 -44.935 -84.777 1.00 50.48 191 GLN A O 1
ATOM 1296 N N . PHE A 1 161 ? 106.073 -44.729 -84.791 1.00 43.86 192 PHE A N 1
ATOM 1297 C CA . PHE A 1 161 ? 106.062 -44.470 -86.229 1.00 46.68 192 PHE A CA 1
ATOM 1298 C C . PHE A 1 161 ? 106.385 -43.038 -86.593 1.00 44.83 192 PHE A C 1
ATOM 1299 O O . PHE A 1 161 ? 106.667 -42.702 -87.740 1.00 47.62 192 PHE A O 1
ATOM 1307 N N . THR A 1 162 ? 106.386 -42.194 -85.590 1.00 47.74 193 THR A N 1
ATOM 1308 C CA . THR A 1 162 ? 106.846 -40.854 -85.797 1.00 48.78 193 THR A CA 1
ATOM 1309 C C . THR A 1 162 ? 108.344 -40.927 -86.154 1.00 46.90 193 THR A C 1
ATOM 1310 O O . THR A 1 162 ? 108.776 -40.389 -87.186 1.00 49.96 193 THR A O 1
ATOM 1314 N N . HIS A 1 163 ? 109.125 -41.647 -85.353 1.00 43.65 194 HIS A N 1
ATOM 1315 C CA . HIS A 1 163 ? 110.523 -41.901 -85.710 1.00 47.63 194 HIS A CA 1
ATOM 1316 C C . HIS A 1 163 ? 110.691 -42.576 -87.071 1.00 47.75 194 HIS A C 1
ATOM 1317 O O . HIS A 1 163 ? 111.557 -42.182 -87.865 1.00 46.01 194 HIS A O 1
ATOM 1324 N N . VAL A 1 164 ? 109.888 -43.604 -87.341 1.00 38.75 195 VAL A N 1
ATOM 1325 C CA . VAL A 1 164 ? 109.952 -44.218 -88.659 1.00 42.15 195 VAL A CA 1
ATOM 1326 C C . VAL A 1 164 ? 109.858 -43.123 -89.718 1.00 45.25 195 VAL A C 1
ATOM 1327 O O . VAL A 1 164 ? 110.684 -43.062 -90.625 1.00 39.48 195 VAL A O 1
ATOM 1331 N N . THR A 1 165 ? 108.870 -42.242 -89.580 1.00 43.57 196 THR A N 1
ATOM 1332 C CA . THR A 1 165 ? 108.728 -41.122 -90.502 1.00 43.07 196 THR A CA 1
ATOM 1333 C C . THR A 1 165 ? 109.990 -40.277 -90.637 1.00 45.27 196 THR A C 1
ATOM 1334 O O . THR A 1 165 ? 110.426 -39.980 -91.747 1.00 40.62 196 THR A O 1
ATOM 1338 N N . SER A 1 166 ? 110.565 -39.871 -89.514 1.00 43.70 197 SER A N 1
ATOM 1339 C CA . SER A 1 166 ? 111.810 -39.108 -89.576 1.00 42.71 197 SER A CA 1
ATOM 1340 C C . SER A 1 166 ? 112.881 -39.813 -90.402 1.00 40.70 197 SER A C 1
ATOM 1341 O O . SER A 1 166 ? 113.444 -39.235 -91.337 1.00 34.23 197 SER A O 1
ATOM 1344 N N . TYR A 1 167 ? 113.171 -41.063 -90.051 1.00 35.51 198 TYR A N 1
ATOM 1345 C CA . TYR A 1 167 ? 114.273 -41.738 -90.710 1.00 32.75 198 TYR A CA 1
ATOM 1346 C C . TYR A 1 167 ? 113.938 -42.079 -92.165 1.00 38.96 198 TYR A C 1
ATOM 1347 O O . TYR A 1 167 ? 114.821 -42.081 -93.035 1.00 36.86 198 TYR A O 1
ATOM 1356 N N . VAL A 1 168 ? 112.649 -42.260 -92.443 1.00 39.00 199 VAL A N 1
ATOM 1357 C CA . VAL A 1 168 ? 112.180 -42.330 -93.819 1.00 39.42 199 VAL A CA 1
ATOM 1358 C C . VAL A 1 168 ? 112.510 -41.036 -94.547 1.00 41.39 199 VAL A C 1
ATOM 1359 O O . VAL A 1 168 ? 113.103 -41.087 -95.617 1.00 40.88 199 VAL A O 1
ATOM 1363 N N . ASN A 1 169 ? 112.151 -39.888 -93.963 1.00 39.24 200 ASN A N 1
ATOM 1364 C CA . ASN A 1 169 ? 112.425 -38.585 -94.583 1.00 39.30 200 ASN A CA 1
ATOM 1365 C C . ASN A 1 169 ? 113.881 -38.427 -94.883 1.00 40.68 200 ASN A C 1
ATOM 1366 O O . ASN A 1 169 ? 114.256 -38.142 -96.018 1.00 44.55 200 ASN A O 1
ATOM 1371 N N . LYS A 1 170 ? 114.704 -38.617 -93.853 1.00 43.83 201 LYS A N 1
ATOM 1372 C CA . LYS A 1 170 ? 116.143 -38.483 -94.007 1.00 39.40 201 LYS A CA 1
ATOM 1373 C C . LYS A 1 170 ? 116.562 -39.317 -95.205 1.00 42.09 201 LYS A C 1
ATOM 1374 O O . LYS A 1 170 ? 117.175 -38.798 -96.141 1.00 38.38 201 LYS A O 1
ATOM 1380 N N . ALA A 1 171 ? 116.189 -40.593 -95.205 1.00 34.07 202 ALA A N 1
ATOM 1381 C CA . ALA A 1 171 ? 116.598 -41.457 -96.300 1.00 37.25 202 ALA A CA 1
ATOM 1382 C C . ALA A 1 171 ? 116.133 -40.919 -97.658 1.00 42.29 202 ALA A C 1
ATOM 1383 O O . ALA A 1 171 ? 116.905 -40.844 -98.617 1.00 44.04 202 ALA A O 1
ATOM 1385 N N . GLU A 1 172 ? 114.863 -40.547 -97.729 1.00 41.29 203 GLU A N 1
ATOM 1386 C CA . GLU A 1 172 ? 114.231 -40.158 -98.990 1.00 51.14 203 GLU A CA 1
ATOM 1387 C C . GLU A 1 172 ? 114.902 -38.950 -99.648 1.00 55.06 203 GLU A C 1
ATOM 1388 O O . GLU A 1 172 ? 114.974 -38.842 -100.876 1.00 52.34 203 GLU A O 1
ATOM 1394 N N . GLN A 1 173 ? 115.408 -38.052 -98.816 1.00 51.64 204 GLN A N 1
ATOM 1395 C CA . GLN A 1 173 ? 115.936 -36.793 -99.284 1.00 44.01 204 GLN A CA 1
ATOM 1396 C C . GLN A 1 173 ? 117.416 -36.896 -99.675 1.00 50.89 204 GLN A C 1
ATOM 1397 O O . GLN A 1 173 ? 118.056 -35.880 -99.928 1.00 47.73 204 GLN A O 1
ATOM 1403 N N . ASN A 1 174 ? 117.975 -38.108 -99.691 1.00 42.39 205 ASN A N 1
ATOM 1404 C CA . ASN A 1 174 ? 119.357 -38.253 -100.153 1.00 49.43 205 ASN A CA 1
ATOM 1405 C C . ASN A 1 174 ? 119.560 -37.570 -101.518 1.00 43.94 205 ASN A C 1
ATOM 1406 O O . ASN A 1 174 ? 118.865 -37.880 -102.475 1.00 45.91 205 ASN A O 1
ATOM 1411 N N . PRO A 1 175 ? 120.521 -36.639 -101.608 1.00 49.00 206 PRO A N 1
ATOM 1412 C CA . PRO A 1 175 ? 120.812 -35.994 -102.894 1.00 53.34 206 PRO A CA 1
ATOM 1413 C C . PRO A 1 175 ? 121.150 -37.021 -103.951 1.00 48.88 206 PRO A C 1
ATOM 1414 O O . PRO A 1 175 ? 120.856 -36.827 -105.128 1.00 53.71 206 PRO A O 1
ATOM 1418 N N . GLU A 1 176 ? 121.780 -38.108 -103.526 1.00 50.67 207 GLU A N 1
ATOM 1419 C CA . GLU A 1 176 ? 122.097 -39.190 -104.442 1.00 53.17 207 GLU A CA 1
ATOM 1420 C C . GLU A 1 176 ? 120.827 -39.973 -104.711 1.00 51.26 207 GLU A C 1
ATOM 1421 O O . GLU A 1 176 ? 119.984 -40.127 -103.834 1.00 51.97 207 GLU A O 1
ATOM 1427 N N . THR A 1 177 ? 120.656 -40.435 -105.935 1.00 60.03 208 THR A N 1
ATOM 1428 C CA . THR A 1 177 ? 119.465 -41.212 -106.233 1.00 59.89 208 THR A CA 1
ATOM 1429 C C . THR A 1 177 ? 119.595 -42.611 -105.634 1.00 54.07 208 THR A C 1
ATOM 1430 O O . THR A 1 177 ? 120.657 -43.235 -105.719 1.00 51.14 208 THR A O 1
ATOM 1434 N N . LEU A 1 178 ? 118.510 -43.087 -105.023 1.00 55.75 209 LEU A N 1
ATOM 1435 C CA . LEU A 1 178 ? 118.497 -44.365 -104.300 1.00 53.22 209 LEU A CA 1
ATOM 1436 C C . LEU A 1 178 ? 118.369 -45.553 -105.227 1.00 51.83 209 LEU A C 1
ATOM 1437 O O . LEU A 1 178 ? 117.708 -45.452 -106.264 1.00 61.50 209 LEU A O 1
ATOM 1442 N N . GLU A 1 179 ? 118.965 -46.686 -104.855 1.00 56.23 210 GLU A N 1
ATOM 1443 C CA . GLU A 1 179 ? 118.685 -47.939 -105.571 1.00 55.61 210 GLU A CA 1
ATOM 1444 C C . GLU A 1 179 ? 117.195 -48.265 -105.512 1.00 49.89 210 GLU A C 1
ATOM 1445 O O . GLU A 1 179 ? 116.497 -47.908 -104.551 1.00 50.45 210 GLU A O 1
ATOM 1451 N N . PRO A 1 180 ? 116.698 -48.933 -106.552 1.00 51.16 211 PRO A N 1
ATOM 1452 C CA . PRO A 1 180 ? 115.270 -49.252 -106.662 1.00 54.73 211 PRO A CA 1
ATOM 1453 C C . PRO A 1 180 ? 114.715 -50.022 -105.452 1.00 55.80 211 PRO A C 1
ATOM 1454 O O . PRO A 1 180 ? 113.626 -49.666 -104.968 1.00 52.43 211 PRO A O 1
ATOM 1458 N N . MET A 1 181 ? 115.445 -51.038 -104.973 1.00 49.92 212 MET A N 1
ATOM 1459 C CA . MET A 1 181 ? 114.940 -51.897 -103.898 1.00 54.43 212 MET A CA 1
ATOM 1460 C C . MET A 1 181 ? 114.867 -51.180 -102.556 1.00 50.54 212 MET A C 1
ATOM 1461 O O . MET A 1 181 ? 113.933 -51.379 -101.778 1.00 55.67 212 MET A O 1
ATOM 1466 N N . VAL A 1 182 ? 115.845 -50.327 -102.304 1.00 45.41 213 VAL A N 1
ATOM 1467 C CA . VAL A 1 182 ? 115.865 -49.491 -101.112 1.00 51.19 213 VAL A CA 1
ATOM 1468 C C . VAL A 1 182 ? 114.694 -48.518 -101.157 1.00 48.84 213 VAL A C 1
ATOM 1469 O O . VAL A 1 182 ? 114.053 -48.210 -100.139 1.00 47.16 213 VAL A O 1
ATOM 1473 N N . ASN A 1 183 ? 114.421 -48.032 -102.357 1.00 46.50 214 ASN A N 1
ATOM 1474 C CA . ASN A 1 183 ? 113.303 -47.145 -102.560 1.00 50.46 214 ASN A CA 1
ATOM 1475 C C . ASN A 1 183 ? 112.017 -47.860 -102.220 1.00 45.61 214 ASN A C 1
ATOM 1476 O O . ASN A 1 183 ? 111.127 -47.308 -101.576 1.00 48.60 214 ASN A O 1
ATOM 1481 N N . ALA A 1 184 ? 111.944 -49.109 -102.661 1.00 44.89 215 ALA A N 1
ATOM 1482 C CA . ALA A 1 184 ? 110.751 -49.914 -102.485 1.00 41.78 215 ALA A CA 1
ATOM 1483 C C . ALA A 1 184 ? 110.503 -50.119 -101.005 1.00 42.86 215 ALA A C 1
ATOM 1484 O O . ALA A 1 184 ? 109.385 -49.878 -100.503 1.00 39.66 215 ALA A O 1
ATOM 1486 N N . LYS A 1 185 ? 111.551 -50.572 -100.316 1.00 38.41 216 LYS A N 1
ATOM 1487 C CA . LYS A 1 185 ? 111.506 -50.772 -98.877 1.00 35.99 216 LYS A CA 1
ATOM 1488 C C . LYS A 1 185 ? 111.067 -49.499 -98.155 1.00 40.48 216 LYS A C 1
ATOM 1489 O O . LYS A 1 185 ? 110.225 -49.549 -97.249 1.00 37.83 216 LYS A O 1
ATOM 1495 N N . LEU A 1 186 ? 111.622 -48.358 -98.555 1.00 33.93 217 LEU A N 1
ATOM 1496 C CA . LEU A 1 186 ? 111.205 -47.084 -97.962 1.00 41.43 217 LEU A CA 1
ATOM 1497 C C . LEU A 1 186 ? 109.725 -46.754 -98.187 1.00 43.87 217 LEU A C 1
ATOM 1498 O O . LEU A 1 186 ? 109.043 -46.247 -97.284 1.00 44.24 217 LEU A O 1
ATOM 1503 N N . ARG A 1 187 ? 109.228 -47.036 -99.390 1.00 45.14 218 ARG A N 1
ATOM 1504 C CA . ARG A 1 187 ? 107.805 -46.895 -99.653 1.00 45.86 218 ARG A CA 1
ATOM 1505 C C . ARG A 1 187 ? 107.043 -47.758 -98.660 1.00 40.67 218 ARG A C 1
ATOM 1506 O O . ARG A 1 187 ? 106.084 -47.303 -98.050 1.00 38.02 218 ARG A O 1
ATOM 1514 N N . CYS A 1 188 ? 107.476 -49.002 -98.481 1.00 37.97 219 CYS A N 1
ATOM 1515 C CA . CYS A 1 188 ? 106.833 -49.875 -97.496 1.00 30.41 219 CYS A CA 1
ATOM 1516 C C . CYS A 1 188 ? 106.813 -49.271 -96.086 1.00 38.43 219 CYS A C 1
ATOM 1517 O O . CYS A 1 188 ? 105.763 -49.229 -95.432 1.00 45.22 219 CYS A O 1
ATOM 1520 N N . ALA A 1 189 ? 107.964 -48.785 -95.625 1.00 45.96 220 ALA A N 1
ATOM 1521 C CA . ALA A 1 189 ? 108.083 -48.214 -94.278 1.00 35.50 220 ALA A CA 1
ATOM 1522 C C . ALA A 1 189 ? 107.125 -47.053 -94.117 1.00 43.86 220 ALA A C 1
ATOM 1523 O O . ALA A 1 189 ? 106.402 -46.957 -93.112 1.00 42.44 220 ALA A O 1
ATOM 1525 N N . SER A 1 190 ? 107.132 -46.170 -95.118 1.00 44.80 221 SER A N 1
ATOM 1526 C CA . SER A 1 190 ? 106.310 -44.959 -95.105 1.00 43.91 221 SER A CA 1
ATOM 1527 C C . SER A 1 190 ? 104.818 -45.299 -95.065 1.00 38.03 221 SER A C 1
ATOM 1528 O O . SER A 1 190 ? 104.078 -44.788 -94.223 1.00 41.11 221 SER A O 1
ATOM 1531 N N . GLY A 1 191 ? 104.395 -46.183 -95.962 1.00 37.11 222 GLY A N 1
ATOM 1532 C CA . GLY A 1 191 ? 103.049 -46.727 -95.924 1.00 45.67 222 GLY A CA 1
ATOM 1533 C C . GLY A 1 191 ? 102.685 -47.273 -94.553 1.00 43.47 222 GLY A C 1
ATOM 1534 O O . GLY A 1 191 ? 101.607 -47.009 -94.017 1.00 41.34 222 GLY A O 1
ATOM 1535 N N . LEU A 1 192 ? 103.599 -48.034 -93.970 1.00 40.40 223 LEU A N 1
ATOM 1536 C CA . LEU A 1 192 ? 103.349 -48.596 -92.664 1.00 39.98 223 LEU A CA 1
ATOM 1537 C C . LEU A 1 192 ? 103.080 -47.493 -91.630 1.00 41.85 223 LEU A C 1
ATOM 1538 O O . LEU A 1 192 ? 102.124 -47.565 -90.846 1.00 45.90 223 LEU A O 1
ATOM 1543 N N . ALA A 1 193 ? 103.903 -46.452 -91.641 1.00 44.36 224 ALA A N 1
ATOM 1544 C CA . ALA A 1 193 ? 103.766 -45.418 -90.623 1.00 43.95 224 ALA A CA 1
ATOM 1545 C C . ALA A 1 193 ? 102.519 -44.601 -90.842 1.00 40.10 224 ALA A C 1
ATOM 1546 O O . ALA A 1 193 ? 101.872 -44.172 -89.890 1.00 43.20 224 ALA A O 1
ATOM 1548 N N . HIS A 1 194 ? 102.183 -44.382 -92.103 1.00 43.13 225 HIS A N 1
ATOM 1549 C CA . HIS A 1 194 ? 100.974 -43.646 -92.445 1.00 43.87 225 HIS A CA 1
ATOM 1550 C C . HIS A 1 194 ? 99.757 -44.400 -91.942 1.00 41.99 225 HIS A C 1
ATOM 1551 O O . HIS A 1 194 ? 98.837 -43.819 -91.341 1.00 43.03 225 HIS A O 1
ATOM 1558 N N . LEU A 1 195 ? 99.785 -45.706 -92.169 1.00 37.74 226 LEU A N 1
ATOM 1559 C CA . LEU A 1 195 ? 98.765 -46.613 -91.661 1.00 43.43 226 LEU A CA 1
ATOM 1560 C C . LEU A 1 195 ? 98.593 -46.556 -90.143 1.00 43.20 226 LEU A C 1
ATOM 1561 O O . LEU A 1 195 ? 97.473 -46.550 -89.618 1.00 40.10 226 LEU A O 1
ATOM 1566 N N . GLU A 1 196 ? 99.701 -46.516 -89.424 1.00 43.03 227 GLU A N 1
ATOM 1567 C CA . GLU A 1 196 ? 99.573 -46.469 -87.973 1.00 51.18 227 GLU A CA 1
ATOM 1568 C C . GLU A 1 196 ? 99.114 -45.108 -87.475 1.00 55.29 227 GLU A C 1
ATOM 1569 O O . GLU A 1 196 ? 98.440 -44.992 -86.450 1.00 56.00 227 GLU A O 1
ATOM 1575 N N . LEU A 1 197 ? 99.436 -44.091 -88.258 1.00 47.26 228 LEU A N 1
ATOM 1576 C CA . LEU A 1 197 ? 99.116 -42.724 -87.920 1.00 46.06 228 LEU A CA 1
ATOM 1577 C C . LEU A 1 197 ? 97.731 -42.388 -88.424 1.00 48.15 228 LEU A C 1
ATOM 1578 O O . LEU A 1 197 ? 97.331 -41.227 -88.434 1.00 53.40 228 LEU A O 1
ATOM 1583 N N . LYS A 1 198 ? 97.028 -43.415 -88.897 1.00 52.42 229 LYS A N 1
ATOM 1584 C CA . LYS A 1 198 ? 95.616 -43.311 -89.300 1.00 54.79 229 LYS A CA 1
ATOM 1585 C C . LYS A 1 198 ? 95.412 -42.348 -90.473 1.00 52.04 229 LYS A C 1
ATOM 1586 O O . LYS A 1 198 ? 94.375 -41.691 -90.597 1.00 49.01 229 LYS A O 1
ATOM 1592 N N . LYS A 1 199 ? 96.407 -42.261 -91.345 1.00 49.09 230 LYS A N 1
ATOM 1593 C CA . LYS A 1 199 ? 96.162 -41.547 -92.573 1.00 47.34 230 LYS A CA 1
ATOM 1594 C C . LYS A 1 199 ? 96.198 -42.534 -93.727 1.00 43.94 230 LYS A C 1
ATOM 1595 O O . LYS A 1 199 ? 97.240 -42.780 -94.338 1.00 46.93 230 LYS A O 1
ATOM 1601 N N . TYR A 1 200 ? 95.017 -42.972 -94.126 1.00 49.40 231 TYR A N 1
ATOM 1602 C CA . TYR A 1 200 ? 94.929 -44.155 -94.964 1.00 52.54 231 TYR A CA 1
ATOM 1603 C C . TYR A 1 200 ? 95.192 -43.858 -96.429 1.00 41.92 231 TYR A C 1
ATOM 1604 O O . TYR A 1 200 ? 95.626 -44.728 -97.187 1.00 45.19 231 TYR A O 1
ATOM 1613 N N . LYS A 1 201 ? 94.922 -42.623 -96.822 1.00 42.23 232 LYS A N 1
ATOM 1614 C CA . LYS A 1 201 ? 95.052 -42.219 -98.213 1.00 47.73 232 LYS A CA 1
ATOM 1615 C C . LYS A 1 201 ? 96.523 -42.181 -98.595 1.00 45.21 232 LYS A C 1
ATOM 1616 O O . LYS A 1 201 ? 96.940 -42.843 -99.562 1.00 49.07 232 LYS A O 1
ATOM 1622 N N . LEU A 1 202 ? 97.316 -41.436 -97.826 1.00 44.42 233 LEU A N 1
ATOM 1623 C CA . LEU A 1 202 ? 98.775 -41.483 -97.997 1.00 51.49 233 LEU A CA 1
ATOM 1624 C C . LEU A 1 202 ? 99.321 -42.926 -97.961 1.00 46.80 233 LEU A C 1
ATOM 1625 O O . LEU A 1 202 ? 100.106 -43.332 -98.843 1.00 37.70 233 LEU A O 1
ATOM 1630 N N . ALA A 1 203 ? 98.880 -43.697 -96.962 1.00 40.71 234 ALA A N 1
ATOM 1631 C CA . ALA A 1 203 ? 99.301 -45.087 -96.837 1.00 44.51 234 ALA A CA 1
ATOM 1632 C C . ALA A 1 203 ? 99.083 -45.843 -98.152 1.00 43.76 234 ALA A C 1
ATOM 1633 O O . ALA A 1 203 ? 100.000 -46.521 -98.683 1.00 38.87 234 ALA A O 1
ATOM 1635 N N . ALA A 1 204 ? 97.869 -45.707 -98.675 1.00 38.92 235 ALA A N 1
ATOM 1636 C CA . ALA A 1 204 ? 97.498 -46.349 -99.928 1.00 44.10 235 ALA A CA 1
ATOM 1637 C C . ALA A 1 204 ? 98.404 -45.905 -101.082 1.00 45.29 235 ALA A C 1
ATOM 1638 O O . ALA A 1 204 ? 98.867 -46.736 -101.870 1.00 35.78 235 ALA A O 1
ATOM 1640 N N . ARG A 1 205 ? 98.648 -44.603 -101.209 1.00 38.38 236 ARG A N 1
ATOM 1641 C CA . ARG A 1 205 ? 99.480 -44.171 -102.330 1.00 39.98 236 ARG A CA 1
ATOM 1642 C C . ARG A 1 205 ? 100.834 -44.835 -102.244 1.00 40.41 236 ARG A C 1
ATOM 1643 O O . ARG A 1 205 ? 101.313 -45.443 -103.234 1.00 48.14 236 ARG A O 1
ATOM 1651 N N . LYS A 1 206 ? 101.425 -44.764 -101.050 1.00 34.97 237 LYS A N 1
ATOM 1652 C CA . LYS A 1 206 ? 102.716 -45.403 -100.827 1.00 40.45 237 LYS A CA 1
ATOM 1653 C C . LYS A 1 206 ? 102.687 -46.868 -101.265 1.00 42.55 237 LYS A C 1
ATOM 1654 O O . LYS A 1 206 ? 103.394 -47.241 -102.205 1.00 42.83 237 LYS A O 1
ATOM 1660 N N . PHE A 1 207 ? 101.869 -47.688 -100.600 1.00 35.01 238 PHE A N 1
ATOM 1661 C CA . PHE A 1 207 ? 101.825 -49.120 -100.903 1.00 35.50 238 PHE A CA 1
ATOM 1662 C C . PHE A 1 207 ? 101.549 -49.407 -102.382 1.00 42.29 238 PHE A C 1
ATOM 1663 O O . PHE A 1 207 ? 102.137 -50.323 -102.973 1.00 39.57 238 PHE A O 1
ATOM 1671 N N . LEU A 1 208 ? 100.668 -48.621 -102.993 1.00 41.51 239 LEU A N 1
ATOM 1672 C CA . LEU A 1 208 ? 100.311 -48.875 -104.385 1.00 47.37 239 LEU A CA 1
ATOM 1673 C C . LEU A 1 208 ? 101.487 -48.618 -105.330 1.00 48.25 239 LEU A C 1
ATOM 1674 O O . LEU A 1 208 ? 101.581 -49.235 -106.396 1.00 49.61 239 LEU A O 1
ATOM 1679 N N . ASP A 1 209 ? 102.411 -47.755 -104.925 1.00 39.77 240 ASP A N 1
ATOM 1680 C CA . ASP A 1 209 ? 103.599 -47.561 -105.757 1.00 46.18 240 ASP A CA 1
ATOM 1681 C C . ASP A 1 209 ? 104.784 -48.501 -105.510 1.00 52.74 240 ASP A C 1
ATOM 1682 O O . ASP A 1 209 ? 105.887 -48.258 -106.008 1.00 52.74 240 ASP A O 1
ATOM 1687 N N . VAL A 1 210 ? 104.600 -49.537 -104.709 1.00 41.83 241 VAL A N 1
ATOM 1688 C CA . VAL A 1 210 ? 105.751 -50.365 -104.407 1.00 42.15 241 VAL A CA 1
ATOM 1689 C C . VAL A 1 210 ? 106.173 -51.263 -105.581 1.00 49.37 241 VAL A C 1
ATOM 1690 O O . VAL A 1 210 ? 105.371 -52.014 -106.147 1.00 53.92 241 VAL A O 1
ATOM 1694 N N . ASN A 1 211 ? 107.447 -51.163 -105.944 1.00 45.85 242 ASN A N 1
ATOM 1695 C CA . ASN A 1 211 ? 108.034 -51.969 -107.013 1.00 49.39 242 ASN A CA 1
ATOM 1696 C C . ASN A 1 211 ? 107.722 -53.478 -106.853 1.00 61.04 242 ASN A C 1
ATOM 1697 O O . ASN A 1 211 ? 108.070 -54.091 -105.834 1.00 60.12 242 ASN A O 1
ATOM 1702 N N . PRO A 1 212 ? 107.099 -54.093 -107.875 1.00 59.16 243 PRO A N 1
ATOM 1703 C CA . PRO A 1 212 ? 106.658 -55.492 -107.746 1.00 56.15 243 PRO A CA 1
ATOM 1704 C C . PRO A 1 212 ? 107.828 -56.466 -107.590 1.00 54.30 243 PRO A C 1
ATOM 1705 O O . PRO A 1 212 ? 107.617 -57.622 -107.212 1.00 60.11 243 PRO A O 1
ATOM 1709 N N . GLU A 1 213 ? 109.039 -56.007 -107.887 1.00 57.36 244 GLU A N 1
ATOM 1710 C CA . GLU A 1 213 ? 110.235 -56.853 -107.788 1.00 62.47 244 GLU A CA 1
ATOM 1711 C C . GLU A 1 213 ? 110.799 -56.965 -106.352 1.00 59.70 244 GLU A C 1
ATOM 1712 O O . GLU A 1 213 ? 111.745 -57.712 -106.117 1.00 60.40 244 GLU A O 1
ATOM 1718 N N . LEU A 1 214 ? 110.203 -56.250 -105.396 1.00 58.30 245 LEU A N 1
ATOM 1719 C CA . LEU A 1 214 ? 110.601 -56.355 -103.986 1.00 53.53 245 LEU A CA 1
ATOM 1720 C C . LEU A 1 214 ? 110.434 -57.755 -103.387 1.00 54.03 245 LEU A C 1
ATOM 1721 O O . LEU A 1 214 ? 111.245 -58.181 -102.549 1.00 53.69 245 LEU A O 1
ATOM 1726 N N . GLY A 1 215 ? 109.362 -58.443 -103.763 1.00 46.55 246 GLY A N 1
ATOM 1727 C CA . GLY A 1 215 ? 109.159 -59.802 -103.306 1.00 46.87 246 GLY A CA 1
ATOM 1728 C C . GLY A 1 215 ? 109.284 -59.950 -101.799 1.00 50.28 246 GLY A C 1
ATOM 1729 O O . GLY A 1 215 ? 108.616 -59.268 -101.018 1.00 58.05 246 GLY A O 1
ATOM 1730 N N . ASN A 1 216 ? 110.131 -60.874 -101.385 1.00 42.38 247 ASN A N 1
ATOM 1731 C CA . ASN A 1 216 ? 110.360 -61.121 -99.966 1.00 51.46 247 ASN A CA 1
ATOM 1732 C C . ASN A 1 216 ? 111.602 -60.461 -99.339 1.00 55.08 247 ASN A C 1
ATOM 1733 O O . ASN A 1 216 ? 111.950 -60.743 -98.195 1.00 56.99 247 ASN A O 1
ATOM 1738 N N . SER A 1 217 ? 112.275 -59.613 -100.111 1.00 40.00 248 SER A N 1
ATOM 1739 C CA . SER A 1 217 ? 113.464 -58.925 -99.654 1.00 44.77 248 SER A CA 1
ATOM 1740 C C . SER A 1 217 ? 113.244 -57.998 -98.463 1.00 41.24 248 SER A C 1
ATOM 1741 O O . SER A 1 217 ? 114.205 -57.573 -97.849 1.00 50.05 248 SER A O 1
ATOM 1744 N N . TYR A 1 218 ? 112.006 -57.607 -98.196 1.00 42.42 249 TYR A N 1
ATOM 1745 C CA . TYR A 1 218 ? 111.680 -56.788 -97.021 1.00 41.68 249 TYR A CA 1
ATOM 1746 C C . TYR A 1 218 ? 110.989 -57.591 -95.881 1.00 42.62 249 TYR A C 1
ATOM 1747 O O . TYR A 1 218 ? 110.272 -57.041 -95.029 1.00 38.61 249 TYR A O 1
ATOM 1756 N N . ASN A 1 219 ? 111.136 -58.910 -95.952 1.00 49.92 250 ASN A N 1
ATOM 1757 C CA . ASN A 1 219 ? 110.512 -59.883 -95.052 1.00 46.68 250 ASN A CA 1
ATOM 1758 C C . ASN A 1 219 ? 110.663 -59.591 -93.563 1.00 48.85 250 ASN A C 1
ATOM 1759 O O . ASN A 1 219 ? 109.931 -60.155 -92.745 1.00 43.15 250 ASN A O 1
ATOM 1764 N N . GLU A 1 220 ? 111.664 -58.793 -93.194 1.00 44.17 251 GLU A N 1
ATOM 1765 C CA . GLU A 1 220 ? 111.858 -58.426 -91.794 1.00 39.56 251 GLU A CA 1
ATOM 1766 C C . GLU A 1 220 ? 110.774 -57.450 -91.323 1.00 35.13 251 GLU A C 1
ATOM 1767 O O . GLU A 1 220 ? 110.577 -57.231 -90.123 1.00 44.45 251 GLU A O 1
ATOM 1773 N N . VAL A 1 221 ? 110.077 -56.871 -92.292 1.00 42.76 252 VAL A N 1
ATOM 1774 C CA . VAL A 1 221 ? 109.095 -55.819 -92.054 1.00 41.78 252 VAL A CA 1
ATOM 1775 C C . VAL A 1 221 ? 107.713 -56.152 -92.615 1.00 41.51 252 VAL A C 1
ATOM 1776 O O . VAL A 1 221 ? 106.710 -56.075 -91.908 1.00 39.20 252 VAL A O 1
ATOM 1780 N N . ILE A 1 222 ? 107.661 -56.437 -93.907 1.00 45.18 253 ILE A N 1
ATOM 1781 C CA . ILE A 1 222 ? 106.385 -56.614 -94.588 1.00 37.42 253 ILE A CA 1
ATOM 1782 C C . ILE A 1 222 ? 106.461 -57.727 -95.637 1.00 32.80 253 ILE A C 1
ATOM 1783 O O . ILE A 1 222 ? 107.523 -58.017 -96.192 1.00 36.75 253 ILE A O 1
ATOM 1788 N N . ALA A 1 223 ? 105.332 -58.353 -95.911 1.00 39.35 254 ALA A N 1
ATOM 1789 C CA . ALA A 1 223 ? 105.263 -59.327 -96.992 1.00 38.56 254 ALA A CA 1
ATOM 1790 C C . ALA A 1 223 ? 104.406 -58.764 -98.141 1.00 41.24 254 ALA A C 1
ATOM 1791 O O . ALA A 1 223 ? 103.539 -57.896 -97.926 1.00 37.86 254 ALA A O 1
ATOM 1793 N N . PRO A 1 224 ? 104.666 -59.245 -99.367 1.00 42.41 255 PRO A N 1
ATOM 1794 C CA . PRO A 1 224 ? 103.911 -58.884 -100.581 1.00 45.30 255 PRO A CA 1
ATOM 1795 C C . PRO A 1 224 ? 102.388 -58.953 -100.335 1.00 41.26 255 PRO A C 1
ATOM 1796 O O . PRO A 1 224 ? 101.625 -58.083 -100.768 1.00 42.93 255 PRO A O 1
ATOM 1800 N N . GLN A 1 225 ? 101.961 -59.997 -99.635 1.00 34.91 256 GLN A N 1
ATOM 1801 C CA . GLN A 1 225 ? 100.572 -60.156 -99.265 1.00 39.25 256 GLN A CA 1
ATOM 1802 C C . GLN A 1 225 ? 100.063 -58.935 -98.498 1.00 43.73 256 GLN A C 1
ATOM 1803 O O . GLN A 1 225 ? 98.912 -58.492 -98.680 1.00 45.34 256 GLN A O 1
ATOM 1809 N N . ASP A 1 226 ? 100.913 -58.401 -97.630 1.00 41.32 257 ASP A N 1
ATOM 1810 C CA . ASP A 1 226 ? 100.501 -57.309 -96.773 1.00 40.32 257 ASP A CA 1
ATOM 1811 C C . ASP A 1 226 ? 100.378 -56.087 -97.643 1.00 38.10 257 ASP A C 1
ATOM 1812 O O . ASP A 1 226 ? 99.476 -55.271 -97.487 1.00 40.65 257 ASP A O 1
ATOM 1817 N N . ILE A 1 227 ? 101.301 -55.964 -98.578 1.00 40.54 258 ILE A N 1
ATOM 1818 C CA . ILE A 1 227 ? 101.246 -54.864 -99.522 1.00 45.12 258 ILE A CA 1
ATOM 1819 C C . ILE A 1 227 ? 99.918 -54.858 -100.298 1.00 35.90 258 ILE A C 1
ATOM 1820 O O . ILE A 1 227 ? 99.248 -53.818 -100.379 1.00 36.12 258 ILE A O 1
ATOM 1825 N N . ALA A 1 228 ? 99.509 -56.003 -100.834 1.00 39.95 259 ALA A N 1
ATOM 1826 C CA . ALA A 1 228 ? 98.174 -56.059 -101.447 1.00 48.10 259 ALA A CA 1
ATOM 1827 C C . ALA A 1 228 ? 97.065 -55.645 -100.456 1.00 41.30 259 ALA A C 1
ATOM 1828 O O . ALA A 1 228 ? 96.285 -54.743 -100.724 1.00 38.61 259 ALA A O 1
ATOM 1830 N N . THR A 1 229 ? 97.016 -56.296 -99.303 1.00 39.02 260 THR A N 1
ATOM 1831 C CA . THR A 1 229 ? 95.920 -56.081 -98.371 1.00 38.17 260 THR A CA 1
ATOM 1832 C C . THR A 1 229 ? 95.774 -54.640 -97.882 1.00 41.76 260 THR A C 1
ATOM 1833 O O . THR A 1 229 ? 94.672 -54.054 -97.936 1.00 40.93 260 THR A O 1
ATOM 1837 N N . TYR A 1 230 ? 96.879 -54.070 -97.406 1.00 42.43 261 TYR A N 1
ATOM 1838 C CA . TYR A 1 230 ? 96.869 -52.699 -96.911 1.00 40.11 261 TYR A CA 1
ATOM 1839 C C . TYR A 1 230 ? 96.591 -51.742 -98.062 1.00 39.82 261 TYR A C 1
ATOM 1840 O O . TYR A 1 2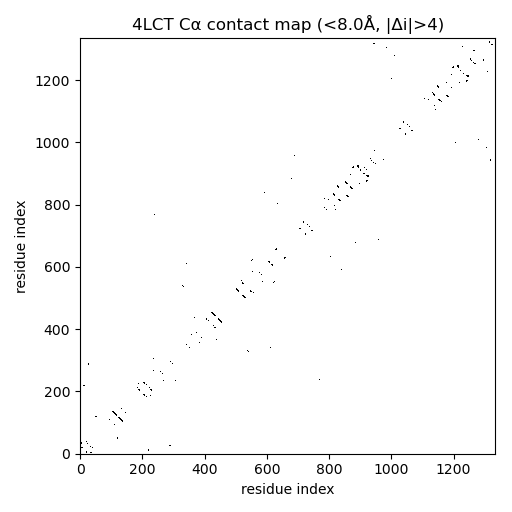30 ? 95.799 -50.811 -97.918 1.00 47.06 261 TYR A O 1
ATOM 1849 N N . GLY A 1 231 ? 97.241 -51.967 -99.206 1.00 37.97 262 GLY A N 1
ATOM 1850 C CA . GLY A 1 231 ? 97.008 -51.107 -100.351 1.00 40.77 262 GLY A CA 1
ATOM 1851 C C . GLY A 1 231 ? 95.526 -51.079 -100.720 1.00 47.14 262 GLY A C 1
ATOM 1852 O O . GLY A 1 231 ? 94.882 -50.020 -100.753 1.00 44.48 262 GLY A O 1
ATOM 1853 N N . GLY A 1 232 ? 94.975 -52.261 -100.968 1.00 41.42 263 GLY A N 1
ATOM 1854 C CA . GLY A 1 232 ? 93.599 -52.379 -101.381 1.00 41.88 263 GLY A CA 1
ATOM 1855 C C . GLY A 1 232 ? 92.634 -51.735 -100.410 1.00 43.86 263 GLY A C 1
ATOM 1856 O O . GLY A 1 232 ? 91.907 -50.808 -100.785 1.00 42.25 263 GLY A O 1
ATOM 1857 N N . LEU A 1 233 ? 92.633 -52.190 -99.159 1.00 42.82 264 LEU A N 1
ATOM 1858 C CA . LEU A 1 233 ? 91.615 -51.688 -98.250 1.00 41.85 264 LEU A CA 1
ATOM 1859 C C . LEU A 1 233 ? 91.798 -50.192 -97.997 1.00 49.57 264 LEU A C 1
ATOM 1860 O O . LEU A 1 233 ? 90.806 -49.448 -97.940 1.00 51.10 264 LEU A O 1
ATOM 1865 N N . CYS A 1 234 ? 93.050 -49.741 -97.867 1.00 38.10 265 CYS A N 1
ATOM 1866 C CA . CYS A 1 234 ? 93.286 -48.316 -97.658 1.00 45.89 265 CYS A CA 1
ATOM 1867 C C . CYS A 1 234 ? 92.762 -47.442 -98.798 1.00 45.10 265 CYS A C 1
ATOM 1868 O O . CYS A 1 234 ? 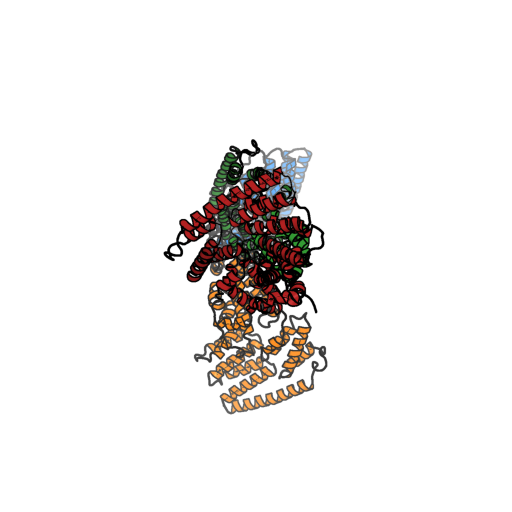92.096 -46.408 -98.567 1.00 45.14 265 CYS A O 1
ATOM 1871 N N . ALA A 1 235 ? 93.050 -47.863 -100.024 1.00 37.85 266 ALA A N 1
ATOM 1872 C CA . ALA A 1 235 ? 92.552 -47.138 -101.179 1.00 46.26 266 ALA A CA 1
ATOM 1873 C C . ALA A 1 235 ? 91.009 -47.111 -101.162 1.00 48.64 266 ALA A C 1
ATOM 1874 O O . ALA A 1 235 ? 90.382 -46.052 -101.307 1.00 43.61 266 ALA A O 1
ATOM 1876 N N . LEU A 1 236 ? 90.409 -48.277 -100.962 1.00 36.08 267 LEU A N 1
ATOM 1877 C CA . LEU A 1 236 ? 88.973 -48.382 -101.032 1.00 36.31 267 LEU A CA 1
ATOM 1878 C C . LEU A 1 236 ? 88.315 -47.474 -100.010 1.00 51.29 267 LEU A C 1
ATOM 1879 O O . LEU A 1 236 ? 87.238 -46.907 -100.269 1.00 55.62 267 LEU A O 1
ATOM 1884 N N . ALA A 1 237 ? 88.961 -47.317 -98.856 1.00 44.26 268 ALA A N 1
ATOM 1885 C CA . ALA A 1 237 ? 88.371 -46.487 -97.807 1.00 45.69 268 ALA A CA 1
ATOM 1886 C C . ALA A 1 237 ? 88.586 -45.014 -98.087 1.00 46.38 268 ALA A C 1
ATOM 1887 O O . ALA A 1 237 ? 87.840 -44.172 -97.594 1.00 45.75 268 ALA A O 1
ATOM 1889 N N . SER A 1 238 ? 89.605 -44.723 -98.892 1.00 50.10 269 SER A N 1
ATOM 1890 C CA . SER A 1 238 ? 90.099 -43.354 -99.103 1.00 49.48 269 SER A CA 1
ATOM 1891 C C . SER A 1 238 ? 89.748 -42.752 -100.453 1.00 45.31 269 SER A C 1
ATOM 1892 O O . SER A 1 238 ? 89.197 -41.668 -100.519 1.00 60.59 269 SER A O 1
ATOM 1895 N N . PHE A 1 239 ? 90.168 -43.416 -101.525 1.00 44.34 270 PHE A N 1
ATOM 1896 C CA . PHE A 1 239 ? 90.101 -42.868 -102.875 1.00 49.01 270 PHE A CA 1
ATOM 1897 C C . PHE A 1 239 ? 88.672 -42.620 -103.405 1.00 57.79 270 PHE A C 1
ATOM 1898 O O . PHE A 1 239 ? 87.739 -43.388 -103.099 1.00 51.92 270 PHE A O 1
ATOM 1906 N N . ASP A 1 240 ? 88.511 -41.554 -104.200 1.00 48.00 271 ASP A N 1
ATOM 1907 C CA . ASP A 1 240 ? 87.317 -41.400 -105.047 1.00 58.38 271 ASP A CA 1
ATOM 1908 C C . ASP A 1 240 ? 87.419 -42.392 -106.205 1.00 51.42 271 ASP A C 1
ATOM 1909 O O . ASP A 1 240 ? 88.491 -42.934 -106.459 1.00 55.49 271 ASP A O 1
ATOM 1914 N N . ARG A 1 241 ? 86.326 -42.680 -106.888 1.00 48.49 272 ARG A N 1
ATOM 1915 C CA . ARG A 1 241 ? 86.398 -43.774 -107.854 1.00 54.11 272 ARG A CA 1
ATOM 1916 C C . ARG A 1 241 ? 87.382 -43.482 -108.981 1.00 53.20 272 ARG A C 1
ATOM 1917 O O . ARG A 1 241 ? 87.958 -44.399 -109.572 1.00 51.05 272 ARG A O 1
ATOM 1925 N N . SER A 1 242 ? 87.609 -42.210 -109.269 1.00 49.34 273 SER A N 1
ATOM 1926 C CA . SER A 1 242 ? 88.557 -41.901 -110.326 1.00 55.64 273 SER A CA 1
ATOM 1927 C C . SER A 1 242 ? 89.927 -42.457 -109.946 1.00 55.27 273 SER A C 1
ATOM 1928 O O . SER A 1 242 ? 90.483 -43.339 -110.628 1.00 51.90 273 SER A O 1
ATOM 1931 N N . GLU A 1 243 ? 90.450 -41.956 -108.828 1.00 59.63 274 GLU A N 1
ATOM 1932 C CA . GLU A 1 243 ? 91.740 -42.409 -108.323 1.00 57.75 274 GLU A CA 1
ATOM 1933 C C . GLU A 1 243 ? 91.757 -43.929 -108.132 1.00 53.37 274 GLU A C 1
ATOM 1934 O O . GLU A 1 243 ? 92.749 -44.569 -108.448 1.00 56.26 274 GLU A O 1
ATOM 1940 N N . LEU A 1 244 ? 90.666 -44.509 -107.637 1.00 43.67 275 LEU A N 1
ATOM 1941 C CA . LEU A 1 244 ? 90.629 -45.950 -107.440 1.00 48.64 275 LEU A CA 1
ATOM 1942 C C . LEU A 1 244 ? 90.806 -46.719 -108.759 1.00 56.36 275 LEU A C 1
ATOM 1943 O O . LEU A 1 244 ? 91.447 -47.777 -108.795 1.00 56.16 275 LEU A O 1
ATOM 1948 N N . LYS A 1 245 ? 90.227 -46.188 -109.835 1.00 61.70 276 LYS A N 1
ATOM 1949 C CA . LYS A 1 245 ? 90.343 -46.799 -111.160 1.00 63.09 276 LYS A CA 1
ATOM 1950 C C . LYS A 1 245 ? 91.785 -46.696 -111.635 1.00 57.93 276 LYS A C 1
ATOM 1951 O O . LYS A 1 245 ? 92.400 -47.673 -112.074 1.00 55.27 276 LYS A O 1
ATOM 1957 N N . GLN A 1 246 ? 92.313 -45.486 -111.546 1.00 56.43 277 GLN A N 1
ATOM 1958 C CA . GLN A 1 246 ? 93.635 -45.204 -112.076 1.00 63.84 277 GLN A CA 1
ATOM 1959 C C . GLN A 1 246 ? 94.730 -45.970 -111.344 1.00 58.90 277 GLN A C 1
ATOM 1960 O O . GLN A 1 246 ? 95.452 -46.761 -111.940 1.00 59.32 277 GLN A O 1
ATOM 1966 N N . LYS A 1 247 ? 94.815 -45.751 -110.038 1.00 61.04 278 LYS A N 1
ATOM 1967 C CA . LYS A 1 247 ? 95.939 -46.204 -109.233 1.00 55.91 278 LYS A CA 1
ATOM 1968 C C . LYS A 1 247 ? 95.816 -47.633 -108.718 1.00 59.56 278 LYS A C 1
ATOM 1969 O O . LYS A 1 247 ? 96.806 -48.207 -108.244 1.00 54.18 278 LYS A O 1
ATOM 1975 N N . VAL A 1 248 ? 94.617 -48.207 -108.814 1.00 58.73 279 VAL A N 1
ATOM 1976 C CA . VAL A 1 248 ? 94.382 -49.544 -108.260 1.00 58.05 279 VAL A CA 1
ATOM 1977 C C . VAL A 1 248 ? 93.879 -50.565 -109.284 1.00 58.11 279 VAL A C 1
ATOM 1978 O O . VAL A 1 248 ? 94.571 -51.539 -109.567 1.00 58.44 279 VAL A O 1
ATOM 1982 N N . ILE A 1 249 ? 92.685 -50.355 -109.833 1.00 59.95 280 ILE A N 1
ATOM 1983 C CA . ILE A 1 249 ? 92.114 -51.311 -110.794 1.00 61.97 280 ILE A CA 1
ATOM 1984 C C . ILE A 1 249 ? 92.923 -51.388 -112.096 1.00 62.55 280 ILE A C 1
ATOM 1985 O O . ILE A 1 249 ? 93.071 -52.457 -112.703 1.00 60.53 280 ILE A O 1
ATOM 1990 N N . ASP A 1 250 ? 93.450 -50.246 -112.515 1.00 58.28 281 ASP A N 1
ATOM 1991 C CA . ASP A 1 250 ? 94.203 -50.166 -113.755 1.00 62.03 281 ASP A CA 1
ATOM 1992 C C . ASP A 1 250 ? 95.710 -50.261 -113.529 1.00 63.82 281 ASP A C 1
ATOM 1993 O O . ASP A 1 250 ? 96.498 -50.232 -114.483 1.00 66.29 281 ASP A O 1
ATOM 1998 N N . ASN A 1 251 ? 96.129 -50.372 -112.274 1.00 65.76 282 ASN A N 1
ATOM 1999 C CA . ASN A 1 251 ? 97.563 -50.374 -111.998 1.00 60.31 282 ASN A CA 1
ATOM 2000 C C . ASN A 1 251 ? 98.098 -51.788 -112.176 1.00 56.71 282 ASN A C 1
ATOM 2001 O O . ASN A 1 251 ? 97.776 -52.705 -111.403 1.00 58.53 282 ASN A O 1
ATOM 2006 N N . ILE A 1 252 ? 98.938 -51.948 -113.194 1.00 59.00 283 ILE A N 1
ATOM 2007 C CA . ILE A 1 252 ? 99.359 -53.277 -113.628 1.00 61.80 283 ILE A CA 1
ATOM 2008 C C . ILE A 1 252 ? 100.436 -53.848 -112.711 1.00 60.11 283 ILE A C 1
ATOM 2009 O O . ILE A 1 252 ? 100.400 -55.029 -112.358 1.00 62.52 283 ILE A O 1
ATOM 2014 N N . ASN A 1 253 ? 101.390 -53.009 -112.328 1.00 53.85 284 ASN A N 1
ATOM 2015 C CA . ASN A 1 253 ? 102.349 -53.401 -111.309 1.00 60.12 284 ASN A CA 1
ATOM 2016 C C . ASN A 1 253 ? 101.673 -53.915 -110.039 1.00 54.73 284 ASN A C 1
ATOM 2017 O O . ASN A 1 253 ? 101.999 -54.996 -109.561 1.00 53.26 284 ASN A O 1
ATOM 2022 N N . PHE A 1 254 ? 100.729 -53.150 -109.498 1.00 50.11 285 PHE A N 1
ATOM 2023 C CA . PHE A 1 254 ? 100.097 -53.535 -108.244 1.00 50.14 285 PHE A CA 1
ATOM 2024 C C . PHE A 1 254 ? 99.300 -54.813 -108.432 1.00 56.76 285 PHE A C 1
ATOM 2025 O O . PHE A 1 254 ? 98.990 -55.535 -107.468 1.00 52.99 285 PHE A O 1
ATOM 2033 N N . ARG A 1 255 ? 98.963 -55.099 -109.683 1.00 55.80 286 ARG A N 1
ATOM 2034 C CA . ARG A 1 255 ? 98.178 -56.286 -109.961 1.00 60.59 286 ARG A CA 1
ATOM 2035 C C . ARG A 1 255 ? 98.974 -57.519 -109.536 1.00 61.37 286 ARG A C 1
ATOM 2036 O O . ARG A 1 255 ? 98.399 -58.553 -109.180 1.00 57.42 286 ARG A O 1
ATOM 2044 N N . ASN A 1 256 ? 100.300 -57.384 -109.559 1.00 55.84 287 ASN A N 1
ATOM 2045 C CA . ASN A 1 256 ? 101.202 -58.453 -109.152 1.00 59.49 287 ASN A CA 1
ATOM 2046 C C . ASN A 1 256 ? 100.989 -58.841 -107.692 1.00 62.30 287 ASN A C 1
ATOM 2047 O O . ASN A 1 256 ? 100.926 -60.030 -107.341 1.00 60.66 287 ASN A O 1
ATOM 2052 N N . PHE A 1 257 ? 100.886 -57.821 -106.846 1.00 60.18 288 PHE A N 1
ATOM 2053 C CA . PHE A 1 257 ? 100.583 -58.012 -105.434 1.00 52.01 288 PHE A CA 1
ATOM 2054 C C . PHE A 1 257 ? 99.163 -58.508 -105.212 1.00 47.31 288 PHE A C 1
ATOM 2055 O O . PHE A 1 257 ? 98.971 -59.487 -104.502 1.00 44.69 288 PHE A O 1
ATOM 2063 N N . LEU A 1 258 ? 98.177 -57.826 -105.808 1.00 50.72 289 LEU A N 1
ATOM 2064 C CA . LEU A 1 258 ? 96.771 -58.221 -105.672 1.00 44.59 289 LEU A CA 1
ATOM 2065 C C . LEU A 1 258 ? 96.537 -59.683 -106.034 1.00 48.51 289 LEU A C 1
ATOM 2066 O O . LEU A 1 258 ? 95.694 -60.349 -105.431 1.00 47.36 289 LEU A O 1
ATOM 2071 N N . GLU A 1 259 ? 97.287 -60.167 -107.024 1.00 51.60 290 GLU A N 1
ATOM 2072 C CA . GLU A 1 259 ? 97.255 -61.580 -107.411 1.00 57.92 290 GLU A CA 1
ATOM 2073 C C . GLU A 1 259 ? 97.373 -62.507 -106.203 1.00 54.73 290 GLU A C 1
ATOM 2074 O O . GLU A 1 259 ? 96.681 -63.520 -106.128 1.00 56.91 290 GLU A O 1
ATOM 2080 N N . LEU A 1 260 ? 98.249 -62.135 -105.267 1.00 49.15 291 LEU A N 1
ATOM 2081 C CA . LEU A 1 260 ? 98.557 -62.919 -104.074 1.00 45.29 291 LEU A CA 1
ATOM 2082 C C . LEU A 1 260 ? 97.399 -63.092 -103.096 1.00 50.18 291 LEU A C 1
ATOM 2083 O O . LEU A 1 260 ? 97.422 -63.993 -102.250 1.00 47.83 291 LEU A O 1
ATOM 2088 N N . VAL A 1 261 ? 96.411 -62.211 -103.183 1.00 47.25 292 VAL A N 1
ATOM 2089 C CA . VAL A 1 261 ? 95.263 -62.292 -102.291 1.00 51.85 292 VAL A CA 1
ATOM 2090 C C . VAL A 1 261 ? 93.969 -62.032 -103.043 1.00 53.21 292 VAL A C 1
ATOM 2091 O O . VAL A 1 261 ? 93.455 -60.906 -103.037 1.00 55.70 292 VAL A O 1
ATOM 2095 N N . PRO A 1 262 ? 93.449 -63.082 -103.702 1.00 57.37 293 PRO A N 1
ATOM 2096 C CA . PRO A 1 262 ? 92.248 -63.049 -104.549 1.00 57.50 293 PRO A CA 1
ATOM 2097 C C . PRO A 1 262 ? 91.028 -62.448 -103.851 1.00 51.83 293 PRO A C 1
ATOM 2098 O O . PRO A 1 262 ? 90.374 -61.602 -104.451 1.00 50.88 293 PRO A O 1
ATOM 2102 N N . ASP A 1 263 ? 90.746 -62.845 -102.611 1.00 52.04 294 ASP A N 1
ATOM 2103 C CA . ASP A 1 263 ? 89.575 -62.322 -101.898 1.00 52.16 294 ASP A CA 1
ATOM 2104 C C . ASP A 1 263 ? 89.529 -60.786 -101.878 1.00 49.74 294 ASP A C 1
ATOM 2105 O O . ASP A 1 263 ? 88.468 -60.178 -101.987 1.00 54.27 294 ASP A O 1
ATOM 2110 N N . VAL A 1 264 ? 90.694 -60.169 -101.761 1.00 46.59 295 VAL A N 1
ATOM 2111 C CA . VAL A 1 264 ? 90.805 -58.732 -101.657 1.00 43.16 295 VAL A CA 1
ATOM 2112 C C . VAL A 1 264 ? 90.632 -58.107 -103.040 1.00 43.40 295 VAL A C 1
ATOM 2113 O O . VAL A 1 264 ? 89.992 -57.057 -103.201 1.00 45.45 295 VAL A O 1
ATOM 2117 N N . ARG A 1 265 ? 91.182 -58.779 -104.043 1.00 45.93 296 ARG A N 1
ATOM 2118 C CA . ARG A 1 265 ? 91.034 -58.365 -105.438 1.00 54.19 296 ARG A CA 1
ATOM 2119 C C . ARG A 1 265 ? 89.540 -58.327 -105.840 1.00 56.91 296 ARG A C 1
ATOM 2120 O O . ARG A 1 265 ? 89.023 -57.342 -106.391 1.00 49.51 296 ARG A O 1
ATOM 2128 N N . GLU A 1 266 ? 88.852 -59.418 -105.530 1.00 48.03 297 GLU A N 1
ATOM 2129 C CA . GLU A 1 266 ? 87.445 -59.548 -105.828 1.00 56.04 297 GLU A CA 1
ATOM 2130 C C . GLU A 1 266 ? 86.629 -58.562 -105.022 1.00 57.96 297 GLU A C 1
ATOM 2131 O O . GLU A 1 266 ? 85.671 -58.004 -105.517 1.00 58.81 297 GLU A O 1
ATOM 2137 N N . LEU A 1 267 ? 87.014 -58.357 -103.773 1.00 56.37 298 LEU A N 1
ATOM 2138 C CA . LEU A 1 267 ? 86.337 -57.409 -102.910 1.00 51.90 298 LEU A CA 1
ATOM 2139 C C . LEU A 1 267 ? 86.362 -56.019 -103.568 1.00 51.13 298 LEU A C 1
ATOM 2140 O O . LEU A 1 267 ? 85.358 -55.281 -103.570 1.00 49.80 298 LEU A O 1
ATOM 2145 N N . ILE A 1 268 ? 87.510 -55.686 -104.156 1.00 56.49 299 ILE A N 1
ATOM 2146 C CA . ILE A 1 268 ? 87.686 -54.403 -104.841 1.00 52.23 299 ILE A CA 1
ATOM 2147 C C . ILE A 1 268 ? 86.861 -54.312 -106.129 1.00 57.14 299 ILE A C 1
ATOM 2148 O O . ILE A 1 268 ? 86.205 -53.289 -106.372 1.00 52.88 299 ILE A O 1
ATOM 2153 N N . ASN A 1 269 ? 86.890 -55.379 -106.940 1.00 55.07 300 ASN A N 1
ATOM 2154 C CA . ASN A 1 269 ? 86.057 -55.442 -108.151 1.00 53.49 300 ASN A CA 1
ATOM 2155 C C . ASN A 1 269 ? 84.552 -55.385 -107.874 1.00 52.96 300 ASN A C 1
ATOM 2156 O O . ASN A 1 269 ? 83.808 -54.708 -108.575 1.00 52.31 300 ASN A O 1
ATOM 2161 N N . ASP A 1 270 ? 84.110 -56.127 -106.871 1.00 47.50 301 ASP A N 1
ATOM 2162 C CA . ASP A 1 270 ? 82.734 -56.078 -106.432 1.00 49.93 301 ASP A CA 1
ATOM 2163 C C . ASP A 1 270 ? 82.362 -54.657 -106.034 1.00 59.59 301 ASP A C 1
ATOM 2164 O O . ASP A 1 270 ? 81.298 -54.164 -106.402 1.00 63.90 301 ASP A O 1
ATOM 2169 N N . PHE A 1 271 ? 83.237 -53.986 -105.290 1.00 57.35 302 PHE A N 1
ATOM 2170 C CA . PHE A 1 271 ? 82.933 -52.620 -104.861 1.00 55.89 302 PHE A CA 1
ATOM 2171 C C . PHE A 1 271 ? 82.847 -51.676 -106.043 1.00 61.07 302 PHE A C 1
ATOM 2172 O O . PHE A 1 271 ? 81.973 -50.809 -106.105 1.00 67.02 302 PHE A O 1
ATOM 2180 N N . TYR A 1 272 ? 83.778 -51.837 -106.974 1.00 60.91 303 TYR A N 1
ATOM 2181 C CA . TYR A 1 272 ? 83.883 -50.923 -108.091 1.00 61.77 303 TYR A CA 1
ATOM 2182 C C . TYR A 1 272 ? 82.692 -51.108 -109.033 1.00 59.36 303 TYR A C 1
ATOM 2183 O O . TYR A 1 272 ? 82.136 -50.145 -109.553 1.00 57.69 303 TYR A O 1
ATOM 2192 N N . SER A 1 273 ? 82.278 -52.360 -109.182 1.00 59.57 304 SER A N 1
ATOM 2193 C CA . SER A 1 273 ? 81.207 -52.765 -110.088 1.00 59.93 304 SER A CA 1
ATOM 2194 C C . SER A 1 273 ? 79.857 -52.648 -109.398 1.00 65.91 304 SER A C 1
ATOM 2195 O O . SER A 1 273 ? 78.843 -53.140 -109.887 1.00 65.35 304 SER A O 1
ATOM 2198 N N . SER A 1 274 ? 79.876 -52.067 -108.206 1.00 70.54 305 SER A N 1
ATOM 2199 C CA . SER A 1 274 ? 78.664 -51.761 -107.459 1.00 60.60 305 SER A CA 1
ATOM 2200 C C . SER A 1 274 ? 77.813 -52.966 -107.112 1.00 59.72 305 SER A C 1
ATOM 2201 O O . SER A 1 274 ? 76.597 -52.831 -106.973 1.00 58.96 305 SER A O 1
ATOM 2204 N N . ARG A 1 275 ? 78.428 -54.132 -106.920 1.00 57.95 306 ARG A N 1
ATOM 2205 C CA . ARG A 1 275 ? 77.651 -55.210 -106.334 1.00 54.61 306 ARG A CA 1
ATOM 2206 C C . ARG A 1 275 ? 78.003 -55.229 -104.870 1.00 60.53 306 ARG A C 1
ATOM 2207 O O . ARG A 1 275 ? 78.949 -55.898 -104.446 1.00 61.40 306 ARG A O 1
ATOM 2215 N N . TYR A 1 276 ? 77.130 -54.621 -104.086 1.00 54.80 307 TYR A N 1
ATOM 2216 C CA . TYR A 1 276 ? 77.453 -54.267 -102.726 1.00 55.00 307 TYR A CA 1
ATOM 2217 C C . TYR A 1 276 ? 77.440 -55.433 -101.765 1.00 55.88 307 TYR A C 1
ATOM 2218 O O . TYR A 1 276 ? 78.367 -55.583 -100.971 1.00 59.60 307 TYR A O 1
ATOM 2227 N N . ALA A 1 277 ? 76.381 -56.236 -101.830 1.00 50.63 308 ALA A N 1
ATOM 2228 C CA . ALA A 1 277 ? 76.202 -57.365 -100.918 1.00 56.87 308 ALA A CA 1
ATOM 2229 C C . ALA A 1 277 ? 77.378 -58.329 -101.040 1.00 55.28 308 ALA A C 1
ATOM 2230 O O . ALA A 1 277 ? 77.858 -58.875 -100.046 1.00 56.60 308 ALA A O 1
ATOM 2232 N N . SER A 1 278 ? 77.836 -58.526 -102.267 1.00 51.98 309 SER A N 1
ATOM 2233 C CA . SER A 1 278 ? 78.988 -59.367 -102.518 1.00 62.98 309 SER A CA 1
ATOM 2234 C C . SER A 1 278 ? 80.178 -58.813 -101.740 1.00 61.50 309 SER A C 1
ATOM 2235 O O . SER A 1 278 ? 80.835 -59.530 -100.957 1.00 57.33 309 SER A O 1
ATOM 2238 N N . CYS A 1 279 ? 80.439 -57.529 -101.964 1.00 48.25 310 CYS A N 1
ATOM 2239 C CA . CYS A 1 279 ? 81.511 -56.837 -101.280 1.00 56.29 310 CYS A CA 1
ATOM 2240 C C . CYS A 1 279 ? 81.460 -57.025 -99.756 1.00 56.43 310 CYS A C 1
ATOM 2241 O O . CYS A 1 279 ? 82.464 -57.395 -99.111 1.00 55.46 310 CYS A O 1
ATOM 2244 N N . LEU A 1 280 ? 80.295 -56.765 -99.176 1.00 48.63 311 LEU A N 1
ATOM 2245 C CA . LEU A 1 280 ? 80.192 -56.805 -97.726 1.00 55.30 311 LEU A CA 1
ATOM 2246 C C . LEU A 1 280 ? 80.314 -58.245 -97.224 1.00 51.53 311 LEU A C 1
ATOM 2247 O O . LEU A 1 280 ? 80.734 -58.472 -96.095 1.00 52.82 311 LEU A O 1
ATOM 2252 N N . GLU A 1 281 ? 79.963 -59.208 -98.068 1.00 45.87 312 GLU A N 1
ATOM 2253 C CA . GLU A 1 281 ? 80.147 -60.612 -97.722 1.00 53.85 312 GLU A CA 1
ATOM 2254 C C . GLU A 1 281 ? 81.641 -60.943 -97.630 1.00 52.51 312 GLU A C 1
ATOM 2255 O O . GLU A 1 281 ? 82.080 -61.631 -96.694 1.00 45.29 312 GLU A O 1
ATOM 2261 N N . TYR A 1 282 ? 82.411 -60.456 -98.604 1.00 42.93 313 TYR A N 1
ATOM 2262 C CA . TYR A 1 282 ? 83.864 -60.585 -98.552 1.00 44.96 313 TYR A CA 1
ATOM 2263 C C . TYR A 1 282 ? 84.451 -59.954 -97.276 1.00 52.52 313 TYR A C 1
ATOM 2264 O O . TYR A 1 282 ? 85.185 -60.609 -96.531 1.00 50.15 313 TYR A O 1
ATOM 2273 N N . LEU A 1 283 ? 84.123 -58.691 -97.020 1.00 44.35 314 LEU A N 1
ATOM 2274 C CA . LEU A 1 283 ? 84.562 -58.042 -95.782 1.00 44.98 314 LEU A CA 1
ATOM 2275 C C . LEU A 1 283 ? 84.182 -58.851 -94.523 1.00 48.33 314 LEU A C 1
ATOM 2276 O O . LEU A 1 283 ? 84.973 -59.001 -93.563 1.00 43.35 314 LEU A O 1
ATOM 2281 N N . ALA A 1 284 ? 82.963 -59.375 -94.526 1.00 48.20 315 ALA A N 1
ATOM 2282 C CA . ALA A 1 284 ? 82.503 -60.169 -93.405 1.00 48.14 315 ALA A CA 1
ATOM 2283 C C . ALA A 1 284 ? 83.463 -61.344 -93.240 1.00 49.22 315 ALA A C 1
ATOM 2284 O O . ALA A 1 284 ? 83.887 -61.687 -92.119 1.00 50.70 315 ALA A O 1
ATOM 2286 N N . SER A 1 285 ? 83.832 -61.924 -94.377 1.00 42.95 316 SER A N 1
ATOM 2287 C CA . SER A 1 285 ? 84.570 -63.173 -94.397 1.00 44.33 316 SER A CA 1
ATOM 2288 C C . SER A 1 285 ? 86.043 -62.997 -94.051 1.00 46.09 316 SER A C 1
ATOM 2289 O O . SER A 1 285 ? 86.654 -63.915 -93.524 1.00 47.22 316 SER A O 1
ATOM 2292 N N . LEU A 1 286 ? 86.614 -61.839 -94.383 1.00 45.44 317 LEU A N 1
ATOM 2293 C CA . LEU A 1 286 ? 88.015 -61.534 -94.078 1.00 43.01 317 LEU A CA 1
ATOM 2294 C C . LEU A 1 286 ? 88.222 -60.983 -92.668 1.00 47.57 317 LEU A C 1
ATOM 2295 O O . LEU A 1 286 ? 89.342 -61.041 -92.126 1.00 47.97 317 LEU A O 1
ATOM 2300 N N . LYS A 1 287 ? 87.149 -60.450 -92.079 1.00 45.71 318 LYS A N 1
ATOM 2301 C CA . LYS A 1 287 ? 87.274 -59.686 -90.836 1.00 47.06 318 LYS A CA 1
ATOM 2302 C C . LYS A 1 287 ? 88.111 -60.380 -89.740 1.00 54.30 318 LYS A C 1
ATOM 2303 O O . LYS A 1 287 ? 88.954 -59.739 -89.083 1.00 53.74 318 LYS A O 1
ATOM 2309 N N . SER A 1 288 ? 87.905 -61.685 -89.565 1.00 49.09 319 SER A N 1
ATOM 2310 C CA . SER A 1 288 ? 88.668 -62.442 -88.575 1.00 47.44 319 SER A CA 1
ATOM 2311 C C . SER A 1 288 ? 90.167 -62.413 -88.840 1.00 47.48 319 SER A C 1
ATOM 2312 O O . SER A 1 288 ? 90.946 -62.067 -87.963 1.00 56.32 319 SER A O 1
ATOM 2315 N N . ASN A 1 289 ? 90.595 -62.784 -90.033 1.00 46.81 320 ASN A N 1
ATOM 2316 C CA . ASN A 1 289 ? 92.028 -62.789 -90.259 1.00 44.27 320 ASN A CA 1
ATOM 2317 C C . ASN A 1 289 ? 92.622 -61.385 -90.298 1.00 51.67 320 ASN A C 1
ATOM 2318 O O . ASN A 1 289 ? 93.795 -61.194 -89.988 1.00 45.01 320 ASN A O 1
ATOM 2323 N N . LEU A 1 290 ? 91.819 -60.389 -90.656 1.00 50.86 321 LEU A N 1
ATOM 2324 C CA . LEU A 1 290 ? 92.358 -59.044 -90.639 1.00 41.13 321 LEU A CA 1
ATOM 2325 C C . LEU A 1 290 ? 92.638 -58.663 -89.199 1.00 45.01 321 LEU A C 1
ATOM 2326 O O . LEU A 1 290 ? 93.663 -58.043 -88.893 1.00 43.78 321 LEU A O 1
ATOM 2331 N N . LEU A 1 291 ? 91.741 -59.068 -88.303 1.00 46.17 322 LEU A N 1
ATOM 2332 C CA . LEU A 1 291 ? 91.930 -58.771 -86.882 1.00 44.47 322 LEU A CA 1
ATOM 2333 C C . LEU A 1 291 ? 93.164 -59.466 -86.270 1.00 49.53 322 LEU A C 1
ATOM 2334 O O . LEU A 1 291 ? 93.685 -59.025 -85.246 1.00 49.39 322 LEU A O 1
ATOM 2339 N N . LEU A 1 292 ? 93.646 -60.522 -86.915 1.00 33.56 323 LEU A N 1
ATOM 2340 C CA . LEU A 1 292 ? 94.864 -61.174 -86.469 1.00 38.08 323 LEU A CA 1
ATOM 2341 C C . LEU A 1 292 ? 96.105 -60.467 -86.988 1.00 43.91 323 LEU A C 1
ATOM 2342 O O . LEU A 1 292 ? 97.228 -60.876 -86.687 1.00 45.37 323 LEU A O 1
ATOM 2347 N N . ASP A 1 293 ? 95.910 -59.409 -87.769 1.00 40.85 324 ASP A N 1
ATOM 2348 C CA . ASP A 1 293 ? 97.034 -58.749 -88.419 1.00 39.86 324 ASP A CA 1
ATOM 2349 C C . ASP A 1 293 ? 97.641 -57.751 -87.441 1.00 41.57 324 ASP A C 1
ATOM 2350 O O . ASP A 1 293 ? 96.959 -56.858 -86.927 1.00 40.98 324 ASP A O 1
ATOM 2355 N N . ILE A 1 294 ? 98.928 -57.922 -87.172 1.00 39.39 325 ILE A N 1
ATOM 2356 C CA . ILE A 1 294 ? 99.586 -57.151 -86.126 1.00 38.88 325 ILE A CA 1
ATOM 2357 C C . ILE A 1 294 ? 99.520 -55.650 -86.443 1.00 46.65 325 ILE A C 1
ATOM 2358 O O . ILE A 1 294 ? 99.316 -54.824 -85.555 1.00 47.85 325 ILE A O 1
ATOM 2363 N N . HIS A 1 295 ? 99.689 -55.298 -87.714 1.00 44.02 326 HIS A N 1
ATOM 2364 C CA . HIS A 1 295 ? 99.541 -53.910 -88.138 1.00 36.44 326 HIS A CA 1
ATOM 2365 C C . HIS A 1 295 ? 98.136 -53.421 -88.467 1.00 41.61 326 HIS A C 1
ATOM 2366 O O . HIS A 1 295 ? 97.841 -52.248 -88.274 1.00 44.24 326 HIS A O 1
ATOM 2373 N N . LEU A 1 296 ? 97.285 -54.275 -89.024 1.00 39.68 327 LEU A N 1
ATOM 2374 C CA . LEU A 1 296 ? 96.002 -53.782 -89.511 1.00 40.35 327 LEU A CA 1
ATOM 2375 C C . LEU A 1 296 ? 94.909 -53.798 -88.457 1.00 41.51 327 LEU A C 1
ATOM 2376 O O . LEU A 1 296 ? 93.907 -53.091 -88.564 1.00 43.35 327 LEU A O 1
ATOM 2381 N N . HIS A 1 297 ? 95.148 -54.561 -87.405 1.00 42.00 328 HIS A N 1
ATOM 2382 C CA . HIS A 1 297 ? 94.132 -54.831 -86.409 1.00 40.97 328 HIS A CA 1
ATOM 2383 C C . HIS A 1 297 ? 93.376 -53.574 -85.963 1.00 37.52 328 HIS A C 1
ATOM 2384 O O . HIS A 1 297 ? 92.187 -53.450 -86.225 1.00 46.77 328 HIS A O 1
ATOM 2391 N N . ASP A 1 298 ? 94.077 -52.631 -85.342 1.00 42.70 329 ASP A N 1
ATOM 2392 C CA . ASP A 1 298 ? 93.465 -51.387 -84.887 1.00 39.64 329 ASP A CA 1
ATOM 2393 C C . ASP A 1 298 ? 92.707 -50.623 -85.963 1.00 45.66 329 ASP A C 1
ATOM 2394 O O . ASP A 1 298 ? 91.874 -49.774 -85.652 1.00 39.45 329 ASP A O 1
ATOM 2399 N N . HIS A 1 299 ? 93.014 -50.850 -87.230 1.00 40.45 330 HIS A N 1
ATOM 2400 C CA . HIS A 1 299 ? 92.370 -50.000 -88.198 1.00 40.64 330 HIS A CA 1
ATOM 2401 C C . HIS A 1 299 ? 91.126 -50.631 -88.787 1.00 42.17 330 HIS A C 1
ATOM 2402 O O . HIS A 1 299 ? 90.280 -49.944 -89.366 1.00 47.07 330 HIS A O 1
ATOM 2409 N N . VAL A 1 300 ? 90.962 -51.921 -88.538 1.00 37.55 331 VAL A N 1
ATOM 2410 C CA . VAL A 1 300 ? 89.926 -52.673 -89.238 1.00 42.56 331 VAL A CA 1
ATOM 2411 C C . VAL A 1 300 ? 88.528 -52.009 -89.240 1.00 42.83 331 VAL A C 1
ATOM 2412 O O . VAL A 1 300 ? 88.010 -51.600 -90.291 1.00 45.52 331 VAL A O 1
ATOM 2416 N N . ASP A 1 301 ? 87.943 -51.861 -88.066 1.00 45.82 332 ASP A N 1
ATOM 2417 C CA . ASP A 1 301 ? 86.648 -51.219 -87.960 1.00 46.06 332 ASP A CA 1
ATOM 2418 C C . ASP A 1 301 ? 86.582 -49.895 -88.722 1.00 46.28 332 ASP A C 1
ATOM 2419 O O . ASP A 1 301 ? 85.680 -49.680 -89.543 1.00 49.15 332 ASP A O 1
ATOM 2424 N N . THR A 1 302 ? 87.561 -49.030 -88.500 1.00 48.61 333 THR A N 1
ATOM 2425 C CA . THR A 1 302 ? 87.520 -47.710 -89.126 1.00 42.86 333 THR A CA 1
ATOM 2426 C C . THR A 1 302 ? 87.466 -47.881 -90.627 1.00 42.86 333 THR A C 1
ATOM 2427 O O . THR A 1 302 ? 86.573 -47.341 -91.295 1.00 43.75 333 THR A O 1
ATOM 2431 N N . LEU A 1 303 ? 88.396 -48.680 -91.149 1.00 41.53 334 LEU A N 1
ATOM 2432 C CA . LEU A 1 303 ? 88.487 -48.839 -92.587 1.00 42.77 334 LEU A CA 1
ATOM 2433 C C . LEU A 1 303 ? 87.151 -49.387 -93.040 1.00 44.20 334 LEU A C 1
ATOM 2434 O O . LEU A 1 303 ? 86.552 -48.881 -94.001 1.00 40.72 334 LEU A O 1
ATOM 2439 N N . TYR A 1 304 ? 86.658 -50.388 -92.306 1.00 41.89 335 TYR A N 1
ATOM 2440 C CA . TYR A 1 304 ? 85.410 -51.029 -92.699 1.00 49.07 335 TYR A CA 1
ATOM 2441 C C . TYR A 1 304 ? 84.308 -49.965 -92.782 1.00 50.61 335 TYR A C 1
ATOM 2442 O O . TYR A 1 304 ? 83.637 -49.830 -93.828 1.00 46.74 335 TYR A O 1
ATOM 2451 N N . ASP A 1 305 ? 84.177 -49.157 -91.724 1.00 41.41 336 ASP A N 1
ATOM 2452 C CA . ASP A 1 305 ? 83.139 -48.129 -91.734 1.00 45.21 336 ASP A CA 1
ATOM 2453 C C . ASP A 1 305 ? 83.318 -47.256 -92.969 1.00 47.88 336 ASP A C 1
ATOM 2454 O O . ASP A 1 305 ? 82.365 -47.041 -93.728 1.00 43.64 336 ASP A O 1
ATOM 2459 N N . GLN A 1 306 ? 84.551 -46.802 -93.200 1.00 45.28 337 GLN A N 1
ATOM 2460 C CA . GLN A 1 306 ? 84.779 -45.861 -94.279 1.00 38.06 337 GLN A CA 1
ATOM 2461 C C . GLN A 1 306 ? 84.285 -46.495 -95.558 1.00 41.42 337 GLN A C 1
ATOM 2462 O O . GLN A 1 306 ? 83.472 -45.896 -96.285 1.00 48.82 337 GLN A O 1
ATOM 2468 N N . ILE A 1 307 ? 84.694 -47.743 -95.779 1.00 39.36 338 ILE A N 1
ATOM 2469 C CA . ILE A 1 307 ? 84.327 -48.425 -97.009 1.00 43.68 338 ILE A CA 1
ATOM 2470 C C . ILE A 1 307 ? 82.800 -48.444 -97.115 1.00 48.23 338 ILE A C 1
ATOM 2471 O O . ILE A 1 307 ? 82.226 -47.919 -98.081 1.00 43.68 338 ILE A O 1
ATOM 2476 N N . ARG A 1 308 ? 82.156 -48.976 -96.074 1.00 47.84 339 ARG A N 1
ATOM 2477 C CA . ARG A 1 308 ? 80.707 -49.096 -96.041 1.00 47.54 339 ARG A CA 1
ATOM 2478 C C . ARG A 1 308 ? 80.041 -47.758 -96.376 1.00 49.70 339 ARG A C 1
ATOM 2479 O O . ARG A 1 308 ? 79.098 -47.715 -97.170 1.00 47.31 339 ARG A O 1
ATOM 2487 N N . LYS A 1 309 ? 80.557 -46.666 -95.805 1.00 45.66 340 LYS A N 1
ATOM 2488 C CA . LYS A 1 309 ? 79.928 -45.364 -95.988 1.00 43.78 340 LYS A CA 1
ATOM 2489 C C . LYS A 1 309 ? 79.933 -45.075 -97.488 1.00 49.50 340 LYS A C 1
ATOM 2490 O O . LYS A 1 309 ? 78.886 -44.820 -98.090 1.00 51.61 340 LYS A O 1
ATOM 2496 N N . LYS A 1 310 ? 81.117 -45.156 -98.094 1.00 48.75 341 LYS A N 1
ATOM 2497 C CA . LYS A 1 310 ? 81.251 -44.922 -99.524 1.00 48.04 341 LYS A CA 1
ATOM 2498 C C . LYS A 1 310 ? 80.237 -45.764 -100.303 1.00 48.40 341 LYS A C 1
ATOM 2499 O O . LYS A 1 310 ? 79.575 -45.272 -101.221 1.00 56.85 341 LYS A O 1
ATOM 2505 N N . ALA A 1 311 ? 80.074 -47.018 -99.910 1.00 39.77 342 ALA A N 1
ATOM 2506 C CA . ALA A 1 311 ? 79.216 -47.894 -100.682 1.00 49.41 342 ALA A CA 1
ATOM 2507 C C . ALA A 1 311 ? 77.812 -47.309 -100.665 1.00 50.72 342 ALA A C 1
ATOM 2508 O O . ALA A 1 311 ? 77.172 -47.188 -101.714 1.00 48.20 342 ALA A O 1
ATOM 2510 N N . LEU A 1 312 ? 77.359 -46.918 -99.472 1.00 48.88 343 LEU A N 1
ATOM 2511 C CA . LEU A 1 312 ? 76.023 -46.359 -99.309 1.00 51.15 343 LEU A CA 1
ATOM 2512 C C . LEU A 1 312 ? 75.870 -45.180 -100.260 1.00 57.59 343 LEU A C 1
ATOM 2513 O O . LEU A 1 312 ? 74.866 -45.067 -100.970 1.00 56.31 343 LEU A O 1
ATOM 2518 N N . ILE A 1 313 ? 76.871 -44.305 -100.301 1.00 51.42 344 ILE A N 1
ATOM 2519 C CA . ILE A 1 313 ? 76.702 -43.118 -101.118 1.00 55.12 344 ILE A CA 1
ATOM 2520 C C . ILE A 1 313 ? 76.615 -43.540 -102.577 1.00 54.53 344 ILE A C 1
ATOM 2521 O O . ILE A 1 313 ? 75.782 -43.025 -103.322 1.00 54.78 344 ILE A O 1
ATOM 2526 N N . GLN A 1 314 ? 77.441 -44.508 -102.970 1.00 49.33 345 GLN A N 1
ATOM 2527 C CA . GLN A 1 314 ? 77.414 -44.963 -104.354 1.00 62.11 345 GLN A CA 1
ATOM 2528 C C . GLN A 1 314 ? 75.995 -45.405 -104.683 1.00 59.89 345 GLN A C 1
ATOM 2529 O O . GLN A 1 314 ? 75.485 -45.129 -105.770 1.00 56.11 345 GLN A O 1
ATOM 2535 N N . TYR A 1 315 ? 75.355 -46.059 -103.721 1.00 49.33 346 TYR A N 1
ATOM 2536 C CA . TYR A 1 315 ? 74.057 -46.642 -103.973 1.00 54.65 346 TYR A CA 1
ATOM 2537 C C . TYR A 1 315 ? 73.033 -45.559 -104.322 1.00 58.07 346 TYR A C 1
ATOM 2538 O O . TYR A 1 315 ? 72.141 -45.784 -105.148 1.00 49.44 346 TYR A O 1
ATOM 2547 N N . THR A 1 316 ? 73.204 -44.375 -103.741 1.00 48.53 347 THR A N 1
ATOM 2548 C CA . THR A 1 316 ? 72.216 -43.323 -103.893 1.00 46.05 347 THR A CA 1
ATOM 2549 C C . THR A 1 316 ? 72.353 -42.509 -105.188 1.00 57.49 347 THR A C 1
ATOM 2550 O O . THR A 1 316 ? 71.526 -41.636 -105.468 1.00 71.74 347 THR A O 1
ATOM 2554 N N . LEU A 1 317 ? 73.392 -42.790 -105.968 1.00 57.12 348 LEU A N 1
ATOM 2555 C CA . LEU A 1 317 ? 73.509 -42.246 -107.316 1.00 55.92 348 LEU A CA 1
ATOM 2556 C C . LEU A 1 317 ? 72.371 -42.794 -108.184 1.00 68.69 348 LEU A C 1
ATOM 2557 O O . LEU A 1 317 ? 72.090 -43.997 -108.159 1.00 66.40 348 LEU A O 1
ATOM 2562 N N . PRO A 1 318 ? 71.698 -41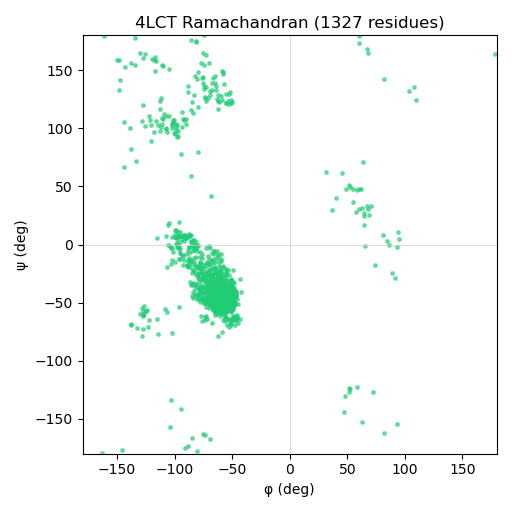.910 -108.943 1.00 78.64 349 PRO A N 1
ATOM 2563 C CA . PRO A 1 318 ? 70.643 -42.296 -109.898 1.00 80.78 349 PRO A CA 1
ATOM 2564 C C . PRO A 1 318 ? 71.153 -42.846 -111.235 1.00 78.53 349 PRO A C 1
ATOM 2565 O O . PRO A 1 318 ? 70.328 -43.273 -112.053 1.00 74.99 349 PRO A O 1
ATOM 2569 N N . GLU B 1 1 ? 48.570 -28.244 -75.901 1.00 80.35 32 GLU B N 1
ATOM 2570 C CA . GLU B 1 1 ? 47.219 -28.213 -75.332 1.00 89.91 32 GLU B CA 1
ATOM 2571 C C . GLU B 1 1 ? 47.086 -29.209 -74.167 1.00 91.84 32 GLU B C 1
ATOM 2572 O O . GLU B 1 1 ? 47.401 -30.396 -74.321 1.00 92.29 32 GLU B O 1
ATOM 2578 N N . PRO B 1 2 ? 46.635 -28.723 -72.991 1.00 89.60 33 PRO B N 1
ATOM 2579 C CA . PRO B 1 2 ? 46.622 -29.521 -71.747 1.00 86.90 33 PRO B CA 1
ATOM 2580 C C . PRO B 1 2 ? 45.506 -30.574 -71.721 1.00 85.99 33 PRO B C 1
ATOM 2581 O O . PRO B 1 2 ? 44.476 -30.411 -72.392 1.00 82.89 33 PRO B O 1
ATOM 2585 N N . LEU B 1 3 ? 45.696 -31.641 -70.951 1.00 70.53 34 LEU B N 1
ATOM 2586 C CA . LEU B 1 3 ? 44.696 -32.711 -70.909 1.00 65.37 34 LEU B CA 1
ATOM 2587 C C . LEU B 1 3 ? 43.625 -32.460 -69.854 1.00 68.39 34 LEU B C 1
ATOM 2588 O O . LEU B 1 3 ? 43.940 -32.062 -68.723 1.00 69.47 34 LEU B O 1
ATOM 2593 N N . ASP B 1 4 ? 42.359 -32.690 -70.204 1.00 58.53 35 ASP B N 1
ATOM 2594 C CA . ASP B 1 4 ? 41.342 -32.704 -69.155 1.00 63.83 35 ASP B CA 1
ATOM 2595 C C . ASP B 1 4 ? 40.789 -34.102 -68.911 1.00 63.48 35 ASP B C 1
ATOM 2596 O O . ASP B 1 4 ? 40.055 -34.683 -69.725 1.00 63.05 35 ASP B O 1
ATOM 2601 N N . ILE B 1 5 ? 41.184 -34.638 -67.766 1.00 58.09 36 ILE B N 1
ATOM 2602 C CA . ILE B 1 5 ? 40.899 -36.015 -67.459 1.00 62.28 36 ILE B CA 1
ATOM 2603 C C . ILE B 1 5 ? 39.427 -36.289 -67.182 1.00 53.91 36 ILE B C 1
ATOM 2604 O O . ILE B 1 5 ? 39.048 -37.441 -67.138 1.00 59.56 36 ILE B O 1
ATOM 2609 N N . GLU B 1 6 ? 38.591 -35.272 -66.988 1.00 61.00 37 GLU B N 1
ATOM 2610 C CA . GLU B 1 6 ? 37.164 -35.561 -66.872 1.00 62.36 37 GLU B CA 1
ATOM 2611 C C . GLU B 1 6 ? 36.731 -36.258 -68.159 1.00 62.83 37 GLU B C 1
ATOM 2612 O O . GLU B 1 6 ? 36.264 -37.428 -68.154 1.00 62.24 37 GLU B O 1
ATOM 2618 N N . ALA B 1 7 ? 36.950 -35.542 -69.260 1.00 52.43 38 ALA B N 1
ATOM 2619 C CA . ALA B 1 7 ? 36.588 -36.014 -70.596 1.00 55.39 38 ALA B CA 1
ATOM 2620 C C . ALA B 1 7 ? 37.343 -37.286 -71.008 1.00 53.92 38 ALA B C 1
ATOM 2621 O O . ALA B 1 7 ? 36.780 -38.145 -71.660 1.00 52.22 38 ALA B O 1
ATOM 2623 N N . TYR B 1 8 ? 38.608 -37.404 -70.619 1.00 59.37 39 TYR B N 1
ATOM 2624 C CA . TYR B 1 8 ? 39.392 -38.571 -70.970 1.00 51.82 39 TYR B CA 1
ATOM 2625 C C . TYR B 1 8 ? 38.909 -39.802 -70.223 1.00 52.99 39 TYR B C 1
ATOM 2626 O O . TYR B 1 8 ? 38.692 -40.857 -70.816 1.00 51.19 39 TYR B O 1
ATOM 2635 N N . ALA B 1 9 ? 38.753 -39.656 -68.916 1.00 51.07 40 ALA B N 1
ATOM 2636 C CA . ALA B 1 9 ? 38.341 -40.765 -68.069 1.00 50.56 40 ALA B CA 1
ATOM 2637 C C . ALA B 1 9 ? 36.986 -41.253 -68.514 1.00 57.76 40 ALA B C 1
ATOM 2638 O O . ALA B 1 9 ? 36.709 -42.458 -68.514 1.00 56.34 40 ALA B O 1
ATOM 2640 N N . ALA B 1 10 ? 36.135 -40.307 -68.888 1.00 60.74 41 ALA B N 1
ATOM 2641 C CA . ALA B 1 10 ? 34.792 -40.657 -69.316 1.00 56.72 41 ALA B CA 1
ATOM 2642 C C . ALA B 1 10 ? 34.800 -41.580 -70.543 1.00 51.55 41 ALA B C 1
ATOM 2643 O O . ALA B 1 10 ? 33.844 -42.322 -70.763 1.00 53.03 41 ALA B O 1
ATOM 2645 N N . LEU B 1 11 ? 35.866 -41.538 -71.340 1.00 47.52 42 LEU B N 1
ATOM 2646 C CA . LEU B 1 11 ? 35.929 -42.380 -72.539 1.00 50.26 42 LEU B CA 1
ATOM 2647 C C . LEU B 1 11 ? 35.955 -43.878 -72.236 1.00 50.39 42 LEU B C 1
ATOM 2648 O O . LEU B 1 11 ? 35.655 -44.678 -73.106 1.00 50.83 42 LEU B O 1
ATOM 2653 N N . TYR B 1 12 ? 36.321 -44.233 -71.004 1.00 53.92 43 TYR B N 1
ATOM 2654 C CA . TYR B 1 12 ? 36.656 -45.604 -70.613 1.00 48.36 43 TYR B CA 1
ATOM 2655 C C . TYR B 1 12 ? 35.726 -46.120 -69.525 1.00 50.69 43 TYR B C 1
ATOM 2656 O O . TYR B 1 12 ? 35.101 -45.341 -68.805 1.00 65.39 43 TYR B O 1
ATOM 2665 N N . LYS B 1 13 ? 35.655 -47.437 -69.383 1.00 58.00 44 LYS B N 1
ATOM 2666 C CA . LYS B 1 13 ? 34.588 -48.066 -68.608 1.00 54.52 44 LYS B CA 1
ATOM 2667 C C . LYS B 1 13 ? 35.091 -48.795 -67.352 1.00 70.17 44 LYS B C 1
ATOM 2668 O O . LYS B 1 13 ? 34.753 -48.393 -66.234 1.00 82.20 44 LYS B O 1
ATOM 2674 N N . GLY B 1 14 ? 35.895 -49.842 -67.513 1.00 50.20 45 GLY B N 1
ATOM 2675 C CA . GLY B 1 14 ? 36.202 -50.715 -66.384 1.00 48.45 45 GLY B CA 1
ATOM 2676 C C . GLY B 1 14 ? 37.473 -50.437 -65.590 1.00 53.38 45 GLY B C 1
ATOM 2677 O O . GLY B 1 14 ? 37.815 -49.287 -65.322 1.00 55.40 45 GLY B O 1
ATOM 2678 N N . ARG B 1 15 ? 38.145 -51.516 -65.184 1.00 49.01 46 ARG B N 1
ATOM 2679 C CA . ARG B 1 15 ? 39.460 -51.466 -64.548 1.00 45.41 46 ARG B CA 1
ATOM 2680 C C . ARG B 1 15 ? 40.436 -50.578 -65.307 1.00 48.62 46 ARG B C 1
ATOM 2681 O O . ARG B 1 15 ? 41.322 -49.944 -64.715 1.00 41.68 46 ARG B O 1
ATOM 2689 N N . THR B 1 16 ? 40.304 -50.545 -66.625 1.00 42.73 47 THR B N 1
ATOM 2690 C CA . THR B 1 16 ? 41.254 -49.760 -67.378 1.00 44.64 47 THR B CA 1
ATOM 2691 C C . THR B 1 16 ? 41.139 -48.274 -67.050 1.00 49.34 47 THR B C 1
ATOM 2692 O O . THR B 1 16 ? 42.135 -47.568 -67.093 1.00 50.91 47 THR B O 1
ATOM 2696 N N . LYS B 1 17 ? 39.936 -47.807 -66.712 1.00 45.31 48 LYS B N 1
ATOM 2697 C CA . LYS B 1 17 ? 39.716 -46.390 -66.385 1.00 48.76 48 LYS B CA 1
ATOM 2698 C C . LYS B 1 17 ? 40.525 -46.011 -65.147 1.00 48.70 48 LYS B C 1
ATOM 2699 O O . LYS B 1 17 ? 41.246 -44.996 -65.120 1.00 47.03 48 LYS B O 1
ATOM 2705 N N . ILE B 1 18 ? 40.405 -46.864 -64.137 1.00 38.77 49 ILE B N 1
ATOM 2706 C CA . ILE B 1 18 ? 41.233 -46.785 -62.952 1.00 43.97 49 ILE B CA 1
ATOM 2707 C C . ILE B 1 18 ? 42.737 -46.847 -63.271 1.00 47.70 49 ILE B C 1
ATOM 2708 O O . ILE B 1 18 ? 43.522 -46.041 -62.748 1.00 45.86 49 ILE B O 1
ATOM 2713 N N . MET B 1 19 ? 43.143 -47.794 -64.119 1.00 45.56 50 MET B N 1
ATOM 2714 C CA . MET B 1 19 ? 44.565 -47.990 -64.378 1.00 45.34 50 MET B CA 1
ATOM 2715 C C . MET B 1 19 ? 45.142 -46.768 -65.080 1.00 49.87 50 MET B C 1
ATOM 2716 O O . MET B 1 19 ? 46.231 -46.308 -64.749 1.00 47.68 50 MET B O 1
ATOM 2721 N N . ARG B 1 20 ? 44.399 -46.246 -66.047 1.00 47.92 51 ARG B N 1
ATOM 2722 C CA . ARG B 1 20 ? 44.779 -45.032 -66.748 1.00 49.61 51 ARG B CA 1
ATOM 2723 C C . ARG B 1 20 ? 44.866 -43.850 -65.773 1.00 50.48 51 ARG B C 1
ATOM 2724 O O . ARG B 1 20 ? 45.780 -43.026 -65.874 1.00 48.12 51 ARG B O 1
ATOM 2732 N N . LEU B 1 21 ? 43.934 -43.763 -64.824 1.00 50.09 52 LEU B N 1
ATOM 2733 C CA . LEU B 1 21 ? 44.016 -42.682 -63.835 1.00 50.38 52 LEU B CA 1
ATOM 2734 C C . LEU B 1 21 ? 45.326 -42.802 -63.055 1.00 53.28 52 LEU B C 1
ATOM 2735 O O . LEU B 1 21 ? 46.130 -41.861 -63.018 1.00 52.69 52 LEU B O 1
ATOM 2740 N N . LEU B 1 22 ? 45.553 -43.973 -62.465 1.00 48.54 53 LEU B N 1
ATOM 2741 C CA . LEU B 1 22 ? 46.788 -44.218 -61.725 1.00 49.15 53 LEU B CA 1
ATOM 2742 C C . LEU B 1 22 ? 48.054 -44.000 -62.561 1.00 50.00 53 LEU B C 1
ATOM 2743 O O . LEU B 1 22 ? 49.094 -43.624 -62.031 1.00 58.68 53 LEU B O 1
ATOM 2748 N N . PHE B 1 23 ? 47.967 -44.235 -63.864 1.00 49.69 54 PHE B N 1
ATOM 2749 C CA . PHE B 1 23 ? 49.134 -44.142 -64.728 1.00 53.82 54 PHE B CA 1
ATOM 2750 C C . PHE B 1 23 ? 49.453 -42.681 -64.914 1.00 55.81 54 PHE B C 1
ATOM 2751 O O . PHE B 1 23 ? 50.610 -42.262 -64.753 1.00 55.49 54 PHE B O 1
ATOM 2759 N N . ILE B 1 24 ? 48.421 -41.908 -65.248 1.00 49.08 55 ILE B N 1
ATOM 2760 C CA . ILE B 1 24 ? 48.581 -40.470 -65.370 1.00 51.25 55 ILE B CA 1
ATOM 2761 C C . ILE B 1 24 ? 49.157 -39.906 -64.066 1.00 51.66 55 ILE B C 1
ATOM 2762 O O . ILE B 1 24 ? 50.149 -39.188 -64.084 1.00 60.22 55 ILE B O 1
ATOM 2767 N N . ALA B 1 25 ? 48.553 -40.258 -62.935 1.00 57.76 56 ALA B N 1
ATOM 2768 C CA . ALA B 1 25 ? 49.017 -39.770 -61.638 1.00 57.25 56 ALA B CA 1
ATOM 2769 C C . ALA B 1 25 ? 50.488 -40.114 -61.416 1.00 65.57 56 ALA B C 1
ATOM 2770 O O . ALA B 1 25 ? 51.298 -39.263 -61.016 1.00 67.94 56 ALA B O 1
ATOM 2772 N N . ASN B 1 26 ? 50.846 -41.355 -61.720 1.00 67.05 57 ASN B N 1
ATOM 2773 C CA . ASN B 1 26 ? 52.167 -41.841 -61.384 1.00 64.15 57 ASN B CA 1
ATOM 2774 C C . ASN B 1 26 ? 53.141 -41.095 -62.237 1.00 70.24 57 ASN B C 1
ATOM 2775 O O . ASN B 1 26 ? 53.943 -40.291 -61.743 1.00 94.10 57 ASN B O 1
ATOM 2780 N N . HIS B 1 27 ? 53.096 -41.334 -63.526 1.00 68.22 58 HIS B N 1
ATOM 2781 C CA . HIS B 1 27 ? 53.979 -40.532 -64.307 1.00 74.53 58 HIS B CA 1
ATOM 2782 C C . HIS B 1 27 ? 53.354 -39.821 -65.456 1.00 75.21 58 HIS B C 1
ATOM 2783 O O . HIS B 1 27 ? 52.997 -40.420 -66.470 1.00 81.67 58 HIS B O 1
ATOM 2790 N N . CYS B 1 28 ? 53.208 -38.527 -65.246 1.00 60.92 59 CYS B N 1
ATOM 2791 C CA . CYS B 1 28 ? 54.022 -37.592 -65.958 1.00 86.08 59 CYS B CA 1
ATOM 2792 C C . CYS B 1 28 ? 54.328 -36.843 -64.688 1.00 98.62 59 CYS B C 1
ATOM 2793 O O . CYS B 1 28 ? 55.429 -36.982 -64.117 1.00 101.75 59 CYS B O 1
ATOM 2796 N N . GLY B 1 29 ? 53.323 -36.133 -64.181 1.00 82.87 60 GLY B N 1
ATOM 2797 C CA . GLY B 1 29 ? 53.453 -35.541 -62.870 1.00 89.19 60 GLY B CA 1
ATOM 2798 C C . GLY B 1 29 ? 54.630 -34.586 -62.945 1.00 90.43 60 GLY B C 1
ATOM 2799 O O . GLY B 1 29 ? 55.305 -34.504 -63.975 1.00 74.46 60 GLY B O 1
ATOM 2800 N N . GLY B 1 30 ? 54.938 -33.916 -61.846 1.00 84.81 61 GLY B N 1
ATOM 2801 C CA . GLY B 1 30 ? 55.681 -32.681 -61.969 1.00 70.64 61 GLY B CA 1
ATOM 2802 C C . GLY B 1 30 ? 54.619 -31.609 -62.130 1.00 81.16 61 GLY B C 1
ATOM 2803 O O . GLY B 1 30 ? 54.833 -30.442 -61.782 1.00 85.00 61 GLY B O 1
ATOM 2804 N N . ASN B 1 31 ? 53.451 -32.026 -62.629 1.00 78.38 62 ASN B N 1
ATOM 2805 C CA . ASN B 1 31 ? 52.243 -31.208 -62.599 1.00 57.27 62 ASN B CA 1
ATOM 2806 C C . ASN B 1 31 ? 51.281 -31.895 -61.641 1.00 66.15 62 ASN B C 1
ATOM 2807 O O . ASN B 1 31 ? 50.580 -32.836 -62.022 1.00 66.74 62 ASN B O 1
ATOM 2812 N N . HIS B 1 32 ? 51.199 -31.372 -60.419 1.00 65.37 63 HIS B N 1
ATOM 2813 C CA . HIS B 1 32 ? 50.576 -32.091 -59.310 1.00 63.74 63 HIS B CA 1
ATOM 2814 C C . HIS B 1 32 ? 49.075 -31.870 -59.204 1.00 57.77 63 HIS B C 1
ATOM 2815 O O . HIS B 1 32 ? 48.380 -32.642 -58.544 1.00 60.77 63 HIS B O 1
ATOM 2822 N N . ALA B 1 33 ? 48.571 -30.815 -59.840 1.00 57.55 64 ALA B N 1
ATOM 2823 C CA . ALA B 1 33 ? 47.122 -30.648 -59.917 1.00 68.30 64 ALA B CA 1
ATOM 2824 C C . ALA B 1 33 ? 46.596 -31.834 -60.700 1.00 62.97 64 ALA B C 1
ATOM 2825 O O . ALA B 1 33 ? 45.713 -32.538 -60.225 1.00 57.98 64 ALA B O 1
ATOM 2827 N N . LEU B 1 34 ? 47.164 -32.055 -61.888 1.00 58.58 65 LEU B N 1
ATOM 2828 C CA . LEU B 1 34 ? 46.836 -33.219 -62.703 1.00 58.09 65 LEU B CA 1
ATOM 2829 C C . LEU B 1 34 ? 46.938 -34.496 -61.875 1.00 52.70 65 LEU B C 1
ATOM 2830 O O . LEU B 1 34 ? 46.024 -35.329 -61.879 1.00 50.24 65 LEU B O 1
ATOM 2835 N N . GLN B 1 35 ? 48.049 -34.622 -61.155 1.00 47.66 66 GLN B N 1
ATOM 2836 C CA . GLN B 1 35 ? 48.317 -35.804 -60.363 1.00 54.98 66 GLN B CA 1
ATOM 2837 C C . GLN B 1 35 ? 47.205 -36.103 -59.377 1.00 55.45 66 GLN B C 1
ATOM 2838 O O . GLN B 1 35 ? 46.631 -37.189 -59.381 1.00 60.53 66 GLN B O 1
ATOM 2844 N N . PHE B 1 36 ? 46.907 -35.143 -58.521 1.00 54.31 67 PHE B N 1
ATOM 2845 C CA . PHE B 1 36 ? 45.985 -35.410 -57.437 1.00 57.77 67 PHE B CA 1
ATOM 2846 C C . PHE B 1 36 ? 44.534 -35.366 -57.901 1.00 53.12 67 PHE B C 1
ATOM 2847 O O . PHE B 1 36 ? 43.643 -35.916 -57.247 1.00 50.72 67 PHE B O 1
ATOM 2855 N N . ASP B 1 37 ? 44.311 -34.724 -59.040 1.00 46.40 68 ASP B N 1
ATOM 2856 C CA . ASP B 1 37 ? 43.048 -34.838 -59.750 1.00 56.53 68 ASP B CA 1
ATOM 2857 C C . ASP B 1 37 ? 42.828 -36.299 -60.119 1.00 57.93 68 ASP B C 1
ATOM 2858 O O . ASP B 1 37 ? 41.767 -36.876 -59.841 1.00 53.77 68 ASP B O 1
ATOM 2863 N N . ALA B 1 38 ? 43.851 -36.886 -60.740 1.00 51.65 69 ALA B N 1
ATOM 2864 C CA . ALA B 1 38 ? 43.790 -38.265 -61.194 1.00 50.69 69 ALA B CA 1
ATOM 2865 C C . ALA B 1 38 ? 43.674 -39.185 -59.997 1.00 54.55 69 ALA B C 1
ATOM 2866 O O . ALA B 1 38 ? 42.942 -40.175 -60.038 1.00 51.88 69 ALA B O 1
ATOM 2868 N N . LEU B 1 39 ? 44.396 -38.856 -58.930 1.00 49.24 70 LEU B N 1
ATOM 2869 C CA . LEU B 1 39 ? 44.395 -39.675 -57.736 1.00 47.19 70 LEU B CA 1
ATOM 2870 C C . LEU B 1 39 ? 43.001 -39.669 -57.121 1.00 53.58 70 LEU B C 1
ATOM 2871 O O . LEU B 1 39 ? 42.503 -40.695 -56.653 1.00 54.13 70 LEU B O 1
ATOM 2876 N N . ARG B 1 40 ? 42.364 -38.505 -57.151 1.00 54.82 71 ARG B N 1
ATOM 2877 C CA . ARG B 1 40 ? 41.034 -38.318 -56.579 1.00 59.28 71 ARG B CA 1
ATOM 2878 C C . ARG B 1 40 ? 39.947 -39.058 -57.383 1.00 55.37 71 ARG B C 1
ATOM 2879 O O . ARG B 1 40 ? 39.137 -39.830 -56.840 1.00 51.87 71 ARG B O 1
ATOM 2887 N N . MET B 1 41 ? 39.938 -38.800 -58.685 1.00 52.17 72 MET B N 1
ATOM 2888 C CA . MET B 1 41 ? 39.090 -39.526 -59.614 1.00 58.23 72 MET B CA 1
ATOM 2889 C C . MET B 1 41 ? 39.254 -41.053 -59.426 1.00 57.64 72 MET B C 1
ATOM 2890 O O . MET B 1 41 ? 38.268 -41.803 -59.346 1.00 59.18 72 MET B O 1
ATOM 2895 N N . ALA B 1 42 ? 40.501 -41.508 -59.334 1.00 53.50 73 ALA B N 1
ATOM 2896 C CA . ALA B 1 42 ? 40.788 -42.930 -59.120 1.00 57.98 73 ALA B CA 1
ATOM 2897 C C . ALA B 1 42 ? 40.197 -43.428 -57.805 1.00 57.33 73 ALA B C 1
ATOM 2898 O O . ALA B 1 42 ? 39.520 -44.452 -57.762 1.00 54.04 73 ALA B O 1
ATOM 2900 N N . TYR B 1 43 ? 40.474 -42.697 -56.734 1.00 57.37 74 TYR B N 1
ATOM 2901 C CA . TYR B 1 43 ? 39.945 -43.014 -55.421 1.00 53.96 74 TYR B CA 1
ATOM 2902 C C . TYR B 1 43 ? 38.425 -43.245 -55.479 1.00 59.44 74 TYR B C 1
ATOM 2903 O O . TYR B 1 43 ? 37.916 -44.253 -54.959 1.00 53.84 74 TYR B O 1
ATOM 2912 N N . ASP B 1 44 ? 37.702 -42.324 -56.117 1.00 59.04 75 ASP B N 1
ATOM 2913 C CA . ASP B 1 44 ? 36.235 -42.430 -56.177 1.00 57.84 75 ASP B CA 1
ATOM 2914 C C . ASP B 1 44 ? 35.738 -43.566 -57.064 1.00 59.00 75 ASP B C 1
ATOM 2915 O O . ASP B 1 44 ? 34.682 -44.149 -56.796 1.00 64.86 75 ASP B O 1
ATOM 2920 N N . GLU B 1 45 ? 36.472 -43.861 -58.136 1.00 58.07 76 GLU B N 1
ATOM 2921 C CA . GLU B 1 45 ? 36.116 -45.003 -58.981 1.00 57.50 76 GLU B CA 1
ATOM 2922 C C . GLU B 1 45 ? 36.348 -46.352 -58.283 1.00 55.58 76 GLU B C 1
ATOM 2923 O O . GLU B 1 45 ? 35.498 -47.229 -58.330 1.00 56.95 76 GLU B O 1
ATOM 2929 N N . ILE B 1 46 ? 37.497 -46.488 -57.625 1.00 52.95 77 ILE B N 1
ATOM 2930 C CA . ILE B 1 46 ? 37.873 -47.683 -56.877 1.00 49.67 77 ILE B CA 1
ATOM 2931 C C . ILE B 1 46 ? 36.887 -47.999 -55.744 1.00 60.10 77 ILE B C 1
ATOM 2932 O O . ILE B 1 46 ? 36.590 -49.164 -55.447 1.00 60.13 77 ILE B O 1
ATOM 2937 N N . LYS B 1 47 ? 36.382 -46.941 -55.123 1.00 66.49 78 LYS B N 1
ATOM 2938 C CA . LYS B 1 47 ? 35.493 -47.045 -53.975 1.00 68.42 78 LYS B CA 1
ATOM 2939 C C . LYS B 1 47 ? 34.185 -47.758 -54.337 1.00 71.60 78 LYS B C 1
ATOM 2940 O O . LYS B 1 47 ? 33.411 -48.127 -53.447 1.00 79.75 78 LYS B O 1
ATOM 2946 N N . LYS B 1 48 ? 33.956 -47.989 -55.628 1.00 63.79 79 LYS B N 1
ATOM 2947 C CA . LYS B 1 48 ? 32.623 -48.375 -56.097 1.00 68.08 79 LYS B CA 1
ATOM 2948 C C . LYS B 1 48 ? 32.038 -49.793 -55.946 1.00 78.48 79 LYS B C 1
ATOM 2949 O O . LYS B 1 48 ? 31.016 -49.937 -55.270 1.00 94.99 79 LYS B O 1
ATOM 2955 N N . GLY B 1 49 ? 32.616 -50.844 -56.524 1.00 64.54 80 GLY B N 1
ATOM 2956 C CA . GLY B 1 49 ? 34.026 -51.182 -56.594 1.00 68.01 80 GLY B CA 1
ATOM 2957 C C . GLY B 1 49 ? 34.241 -52.315 -55.572 1.00 72.51 80 GLY B C 1
ATOM 2958 O O . GLY B 1 49 ? 33.810 -52.222 -54.415 1.00 75.66 80 GLY B O 1
ATOM 2959 N N . GLU B 1 50 ? 34.928 -53.378 -56.002 1.00 73.38 81 GLU B N 1
ATOM 2960 C CA . GLU B 1 50 ? 35.185 -54.587 -55.185 1.00 75.04 81 GLU B CA 1
ATOM 2961 C C . GLU B 1 50 ? 36.569 -54.758 -54.608 1.00 74.03 81 GLU B C 1
ATOM 2962 O O . GLU B 1 50 ? 36.840 -55.763 -53.939 1.00 69.25 81 GLU B O 1
ATOM 2968 N N . ASN B 1 51 ? 37.460 -53.824 -54.905 1.00 67.91 82 ASN B N 1
ATOM 2969 C CA . ASN B 1 51 ? 38.878 -54.119 -54.745 1.00 73.36 82 ASN B CA 1
ATOM 2970 C C . ASN B 1 51 ? 39.538 -53.347 -53.604 1.00 69.58 82 ASN B C 1
ATOM 2971 O O . ASN B 1 51 ? 39.760 -52.149 -53.707 1.00 79.18 82 ASN B O 1
ATOM 2976 N N . THR B 1 52 ? 39.879 -54.060 -52.536 1.00 70.21 83 THR B N 1
ATOM 2977 C CA . THR B 1 52 ? 40.359 -53.446 -51.303 1.00 77.15 83 THR B CA 1
ATOM 2978 C C . THR B 1 52 ? 41.831 -53.026 -51.362 1.00 73.71 83 THR B C 1
ATOM 2979 O O . THR B 1 52 ? 42.223 -51.992 -50.817 1.00 76.65 83 THR B O 1
ATOM 2983 N N . GLN B 1 53 ? 42.658 -53.833 -52.008 1.00 78.64 84 GLN B N 1
ATOM 2984 C CA . GLN B 1 53 ? 44.080 -53.524 -52.036 1.00 79.06 84 GLN B CA 1
ATOM 2985 C C . GLN B 1 53 ? 44.365 -52.292 -52.894 1.00 75.02 84 GLN B C 1
ATOM 2986 O O . GLN B 1 53 ? 45.199 -51.466 -52.527 1.00 76.37 84 GLN B O 1
ATOM 2992 N N . LEU B 1 54 ? 43.660 -52.159 -54.019 1.00 75.22 85 LEU B N 1
ATOM 2993 C CA . LEU B 1 54 ? 43.781 -50.971 -54.875 1.00 72.64 85 LEU B CA 1
ATOM 2994 C C . LEU B 1 54 ? 43.349 -49.699 -54.142 1.00 71.22 85 LEU B C 1
ATOM 2995 O O . LEU B 1 54 ? 43.960 -48.627 -54.286 1.00 70.10 85 LEU B O 1
ATOM 3000 N N . PHE B 1 55 ? 42.276 -49.836 -53.368 1.00 65.85 86 PHE B N 1
ATOM 3001 C CA . PHE B 1 55 ? 41.805 -48.774 -52.498 1.00 68.48 86 PHE B CA 1
ATOM 3002 C C . PHE B 1 55 ? 42.906 -48.342 -51.536 1.00 66.09 86 PHE B C 1
ATOM 3003 O O . PHE B 1 55 ? 43.222 -47.154 -51.422 1.00 64.67 86 PHE B O 1
ATOM 3011 N N . ARG B 1 56 ? 43.489 -49.319 -50.852 1.00 64.83 87 ARG B N 1
ATOM 3012 C CA . ARG B 1 56 ? 44.582 -49.044 -49.936 1.00 66.95 87 ARG B CA 1
ATOM 3013 C C . ARG B 1 56 ? 45.754 -48.344 -50.634 1.00 69.36 87 ARG B C 1
ATOM 3014 O O . ARG B 1 56 ? 46.281 -47.350 -50.123 1.00 63.95 87 ARG B O 1
ATOM 3022 N N . GLU B 1 57 ? 46.152 -48.852 -51.799 1.00 70.18 88 GLU B N 1
ATOM 3023 C CA . GLU B 1 57 ? 47.260 -48.262 -52.551 1.00 68.63 88 GLU B CA 1
ATOM 3024 C C . GLU B 1 57 ? 46.983 -46.789 -52.862 1.00 65.88 88 GLU B C 1
ATOM 3025 O O . GLU B 1 57 ? 47.826 -45.932 -52.602 1.00 69.05 88 GLU B O 1
ATOM 3031 N N . VAL B 1 58 ? 45.807 -46.483 -53.411 1.00 61.64 89 VAL B N 1
ATOM 3032 C CA . VAL B 1 58 ? 45.516 -45.090 -53.743 1.00 62.77 89 VAL B CA 1
ATOM 3033 C C . VAL B 1 58 ? 45.401 -44.218 -52.485 1.00 62.18 89 VAL B C 1
ATOM 3034 O O . VAL B 1 58 ? 45.857 -43.080 -52.477 1.00 57.55 89 VAL B O 1
ATOM 3038 N N . VAL B 1 59 ? 44.804 -44.745 -51.421 1.00 60.88 90 VAL B N 1
ATOM 3039 C CA . VAL B 1 59 ? 44.766 -44.017 -50.152 1.00 59.05 90 VAL B CA 1
ATOM 3040 C C . VAL B 1 59 ? 46.181 -43.651 -49.667 1.00 66.18 90 VAL B C 1
ATOM 3041 O O . VAL B 1 59 ? 46.404 -42.524 -49.215 1.00 66.51 90 VAL B O 1
ATOM 3045 N N . ASN B 1 60 ? 47.131 -44.587 -49.782 1.00 63.80 91 ASN B N 1
ATOM 3046 C CA . ASN B 1 60 ? 48.533 -44.321 -49.422 1.00 56.99 91 ASN B CA 1
ATOM 3047 C C . ASN B 1 60 ? 49.206 -43.358 -50.391 1.00 62.96 91 ASN B C 1
ATOM 3048 O O . ASN B 1 60 ? 50.149 -42.651 -50.034 1.00 69.69 91 ASN B O 1
ATOM 3053 N N . LYS B 1 61 ? 48.715 -43.325 -51.621 1.00 62.02 92 LYS B N 1
ATOM 3054 C CA . LYS B 1 61 ? 49.250 -42.401 -52.614 1.00 58.67 92 LYS B CA 1
ATOM 3055 C C . LYS B 1 61 ? 48.772 -40.972 -52.372 1.00 62.73 92 LYS B C 1
ATOM 3056 O O . LYS B 1 61 ? 49.524 -40.021 -52.561 1.00 65.38 92 LYS B O 1
ATOM 3062 N N . ILE B 1 62 ? 47.513 -40.824 -51.970 1.00 64.36 93 ILE B N 1
ATOM 3063 C CA . ILE B 1 62 ? 46.943 -39.512 -51.694 1.00 65.25 93 ILE B CA 1
ATOM 3064 C C . ILE B 1 62 ? 47.446 -39.025 -50.353 1.00 59.68 93 ILE B C 1
ATOM 3065 O O . ILE B 1 62 ? 47.781 -37.855 -50.205 1.00 57.22 93 ILE B O 1
ATOM 3070 N N . GLY B 1 63 ? 47.477 -39.932 -49.378 1.00 62.05 94 GLY B N 1
ATOM 3071 C CA . GLY B 1 63 ? 48.130 -39.681 -48.102 1.00 58.94 94 GLY B CA 1
ATOM 3072 C C . GLY B 1 63 ? 47.545 -38.514 -47.341 1.00 62.59 94 GLY B C 1
ATOM 3073 O O . GLY B 1 63 ? 48.269 -37.619 -46.882 1.00 51.61 94 GLY B O 1
ATOM 3074 N N . ASN B 1 64 ? 46.218 -38.506 -47.251 1.00 67.04 95 ASN B N 1
ATOM 3075 C CA . ASN B 1 64 ? 45.516 -37.501 -46.469 1.00 63.06 95 ASN B CA 1
ATOM 3076 C C . ASN B 1 64 ? 45.671 -36.080 -47.031 1.00 62.17 95 ASN B C 1
ATOM 3077 O O . ASN B 1 64 ? 45.130 -35.118 -46.478 1.00 62.65 95 ASN B O 1
ATOM 3082 N N . ARG B 1 65 ? 46.425 -35.955 -48.122 1.00 50.13 96 ARG B N 1
ATOM 3083 C CA . ARG B 1 65 ? 46.658 -34.653 -48.735 1.00 54.96 96 ARG B CA 1
ATOM 3084 C C . ARG B 1 65 ? 45.369 -33.990 -49.260 1.00 56.42 96 ARG B C 1
ATOM 3085 O O . ARG B 1 65 ? 45.316 -32.772 -49.417 1.00 58.57 96 ARG B O 1
ATOM 3093 N N . LEU B 1 66 ? 44.360 -34.798 -49.576 1.00 61.41 97 LEU B N 1
ATOM 3094 C CA . LEU B 1 66 ? 43.065 -34.305 -50.066 1.00 57.56 97 LEU B CA 1
ATOM 3095 C C . LEU B 1 66 ? 41.949 -34.230 -49.004 1.00 65.20 97 LEU B C 1
ATOM 3096 O O . LEU B 1 66 ? 40.760 -34.065 -49.340 1.00 62.82 97 LEU B O 1
ATOM 3101 N N . GLY B 1 67 ? 42.314 -34.440 -47.741 1.00 59.19 98 GLY B N 1
ATOM 3102 C CA . GLY B 1 67 ? 41.367 -34.269 -46.655 1.00 50.32 98 GLY B CA 1
ATOM 3103 C C . GLY B 1 67 ? 40.645 -35.538 -46.242 1.00 63.12 98 GLY B C 1
ATOM 3104 O O . GLY B 1 67 ? 41.161 -36.644 -46.446 1.00 71.16 98 GLY B O 1
ATOM 3105 N N . GLU B 1 68 ? 39.450 -35.362 -45.674 1.00 64.70 99 GLU B N 1
ATOM 3106 C CA . GLU B 1 68 ? 38.700 -36.405 -44.948 1.00 71.70 99 GLU B CA 1
ATOM 3107 C C . GLU B 1 68 ? 37.995 -37.431 -45.854 1.00 65.79 99 GLU B C 1
ATOM 3108 O O . GLU B 1 68 ? 37.959 -38.634 -45.568 1.00 71.81 99 GLU B O 1
ATOM 3114 N N . LYS B 1 69 ? 37.415 -36.933 -46.935 1.00 58.47 100 LYS B N 1
ATOM 3115 C CA . LYS B 1 69 ? 36.723 -37.758 -47.909 1.00 68.31 100 LYS B CA 1
ATOM 3116 C C . LYS B 1 69 ? 37.685 -38.674 -48.688 1.00 73.06 100 LYS B C 1
ATOM 3117 O O . LYS B 1 69 ? 37.281 -39.747 -49.170 1.00 66.37 100 LYS B O 1
ATOM 3123 N N . TYR B 1 70 ? 38.926 -38.216 -48.861 1.00 65.88 101 TYR B N 1
ATOM 3124 C CA . TYR B 1 70 ? 39.976 -38.972 -49.561 1.00 59.22 101 TYR B CA 1
ATOM 3125 C C . TYR B 1 70 ? 40.988 -39.721 -48.683 1.00 57.93 101 TYR B C 1
ATOM 3126 O O . TYR B 1 70 ? 42.065 -40.109 -49.130 1.00 70.33 101 TYR B O 1
ATOM 3135 N N . GLY B 1 71 ? 40.677 -39.832 -47.402 1.00 60.91 102 GLY B N 1
ATOM 3136 C CA . GLY B 1 71 ? 41.479 -40.642 -46.510 1.00 65.79 102 GLY B CA 1
ATOM 3137 C C . GLY B 1 71 ? 41.065 -42.098 -46.551 1.00 70.40 102 GLY B C 1
ATOM 3138 O O . GLY B 1 71 ? 40.346 -42.539 -47.455 1.00 71.96 102 GLY B O 1
ATOM 3139 N N . MET B 1 72 ? 41.554 -42.851 -45.574 1.00 64.63 103 MET B N 1
ATOM 3140 C CA . MET B 1 72 ? 41.263 -44.272 -45.455 1.00 65.24 103 MET B CA 1
ATOM 3141 C C . MET B 1 72 ? 39.900 -44.530 -44.813 1.00 69.26 103 MET B C 1
ATOM 3142 O O . MET B 1 72 ? 39.490 -43.802 -43.903 1.00 69.68 103 MET B O 1
ATOM 3147 N N . ASP B 1 73 ? 39.198 -45.555 -45.301 1.00 76.27 104 ASP B N 1
ATOM 3148 C CA . ASP B 1 73 ? 37.936 -46.015 -44.709 1.00 79.22 104 ASP B CA 1
ATOM 3149 C C . ASP B 1 73 ? 38.054 -47.497 -44.313 1.00 83.44 104 ASP B C 1
ATOM 3150 O O . ASP B 1 73 ? 38.117 -48.368 -45.184 1.00 85.08 104 ASP B O 1
ATOM 3155 N N . LEU B 1 74 ? 38.075 -47.776 -43.008 1.00 86.92 105 LEU B N 1
ATOM 3156 C CA . LEU B 1 74 ? 38.177 -49.147 -42.490 1.00 76.66 105 LEU B CA 1
ATOM 3157 C C . LEU B 1 74 ? 36.862 -49.898 -42.616 1.00 83.13 105 LEU B C 1
ATOM 3158 O O . LEU B 1 74 ? 36.839 -51.090 -42.931 1.00 88.35 105 LEU B O 1
ATOM 3163 N N . ALA B 1 75 ? 35.769 -49.194 -42.344 1.00 81.02 106 ALA B N 1
ATOM 3164 C CA . ALA B 1 75 ? 34.438 -49.750 -42.514 1.00 80.62 106 ALA B CA 1
ATOM 3165 C C . ALA B 1 75 ? 34.342 -50.414 -43.879 1.00 84.40 106 ALA B C 1
ATOM 3166 O O . ALA B 1 75 ? 34.153 -51.627 -43.975 1.00 90.75 106 ALA B O 1
ATOM 3168 N N . TRP B 1 76 ? 34.487 -49.603 -44.928 1.00 85.48 107 TRP B N 1
ATOM 3169 C CA . TRP B 1 76 ? 34.397 -50.052 -46.319 1.00 80.90 107 TRP B CA 1
ATOM 3170 C C . TRP B 1 76 ? 35.250 -51.296 -46.627 1.00 78.68 107 TRP B C 1
ATOM 3171 O O . TRP B 1 76 ? 34.764 -52.268 -47.225 1.00 76.71 107 TRP B O 1
ATOM 3182 N N . CYS B 1 77 ? 36.514 -51.266 -46.208 1.00 79.04 108 CYS B N 1
ATOM 3183 C CA . CYS B 1 77 ? 37.420 -52.392 -46.428 1.00 84.72 108 CYS B CA 1
ATOM 3184 C C . CYS B 1 77 ? 36.945 -53.675 -45.752 1.00 89.78 108 CYS B C 1
ATOM 3185 O O . CYS B 1 77 ? 36.901 -54.745 -46.376 1.00 88.93 108 CYS B O 1
ATOM 3188 N N . GLU B 1 78 ? 36.585 -53.565 -44.478 1.00 89.07 109 GLU B N 1
ATOM 3189 C CA . GLU B 1 78 ? 36.117 -54.725 -43.733 1.00 89.28 109 GLU B CA 1
ATOM 3190 C C . GLU B 1 78 ? 34.865 -55.315 -44.365 1.00 85.05 109 GLU B C 1
ATOM 3191 O O . GLU B 1 78 ? 34.816 -56.515 -44.652 1.00 91.90 109 GLU B O 1
ATOM 3197 N N . ALA B 1 79 ? 33.861 -54.465 -44.580 1.00 80.71 110 ALA B N 1
ATOM 3198 C CA . ALA B 1 79 ? 32.592 -54.885 -45.187 1.00 89.39 110 ALA B CA 1
ATOM 3199 C C . ALA B 1 79 ? 32.795 -55.598 -46.525 1.00 89.63 110 ALA B C 1
ATOM 3200 O O . ALA B 1 79 ? 32.332 -56.725 -46.713 1.00 89.34 110 ALA B O 1
ATOM 3202 N N . VAL B 1 80 ? 33.490 -54.933 -47.446 1.00 86.60 111 VAL B N 1
ATOM 3203 C CA . VAL B 1 80 ? 33.816 -55.523 -48.741 1.00 86.77 111 VAL B CA 1
ATOM 3204 C C . VAL B 1 80 ? 34.515 -56.885 -48.584 1.00 86.35 111 VAL B C 1
ATOM 3205 O O . VAL B 1 80 ? 34.164 -57.860 -49.259 1.00 87.57 111 VAL B O 1
ATOM 3209 N N . ASP B 1 81 ? 35.485 -56.949 -47.678 1.00 81.19 112 ASP B N 1
ATOM 3210 C CA . ASP B 1 81 ? 36.199 -58.189 -47.402 1.00 82.85 112 ASP B CA 1
ATOM 3211 C C . ASP B 1 81 ? 35.276 -59.337 -46.990 1.00 88.70 112 ASP B C 1
ATOM 3212 O O . ASP B 1 81 ? 35.344 -60.451 -47.538 1.00 89.56 112 ASP B O 1
ATOM 3217 N N . ARG B 1 82 ? 34.413 -59.066 -46.019 1.00 88.21 113 ARG B N 1
ATOM 3218 C CA . ARG B 1 82 ? 33.495 -60.085 -45.522 1.00 94.96 113 ARG B CA 1
ATOM 3219 C C . ARG B 1 82 ? 32.468 -60.505 -46.582 1.00 95.43 113 ARG B C 1
ATOM 3220 O O . ARG B 1 82 ? 32.234 -61.699 -46.770 1.00 99.48 113 ARG B O 1
ATOM 3228 N N . ARG B 1 83 ? 31.870 -59.541 -47.281 1.00 88.52 114 ARG B N 1
ATOM 3229 C CA . ARG B 1 83 ? 30.904 -59.873 -48.330 1.00 93.34 114 ARG B CA 1
ATOM 3230 C C . ARG B 1 83 ? 31.562 -60.740 -49.391 1.00 89.83 114 ARG B C 1
ATOM 3231 O O . ARG B 1 83 ? 30.935 -61.633 -49.960 1.00 84.51 114 ARG B O 1
ATOM 3239 N N . ALA B 1 84 ? 32.833 -60.449 -49.653 1.00 88.75 115 ALA B N 1
ATOM 3240 C CA . ALA B 1 84 ? 33.640 -61.255 -50.564 1.00 87.13 115 ALA B CA 1
ATOM 3241 C C . ALA B 1 84 ? 33.771 -62.694 -50.063 1.00 91.49 115 ALA B C 1
ATOM 3242 O O . ALA B 1 84 ? 33.576 -63.653 -50.822 1.00 88.65 115 ALA B O 1
ATOM 3244 N N . GLU B 1 85 ? 34.121 -62.851 -48.792 1.00 92.03 116 GLU B N 1
ATOM 3245 C CA . GLU B 1 85 ? 34.142 -64.183 -48.207 1.00 92.61 116 GLU B CA 1
ATOM 3246 C C . GLU B 1 85 ? 32.809 -64.900 -48.441 1.00 96.10 116 GLU B C 1
ATOM 3247 O O . GLU B 1 85 ? 32.777 -66.018 -48.971 1.00 95.28 116 GLU B O 1
ATOM 3253 N N . GLN B 1 86 ? 31.718 -64.243 -48.049 1.00 85.49 117 GLN B N 1
ATOM 3254 C CA . GLN B 1 86 ? 30.376 -64.788 -48.216 1.00 88.22 117 GLN B CA 1
ATOM 3255 C C . GLN B 1 86 ? 30.091 -65.261 -49.640 1.00 90.01 117 GLN B C 1
ATOM 3256 O O . GLN B 1 86 ? 29.974 -66.460 -49.878 1.00 90.84 117 GLN B O 1
ATOM 3262 N N . LYS B 1 87 ? 29.982 -64.316 -50.576 1.00 97.12 118 LYS B N 1
ATOM 3263 C CA . LYS B 1 87 ? 29.640 -64.620 -51.971 1.00 93.67 118 LYS B CA 1
ATOM 3264 C C . LYS B 1 87 ? 30.623 -65.591 -52.610 1.00 95.03 118 LYS B C 1
ATOM 3265 O O . LYS B 1 87 ? 30.272 -66.295 -53.561 1.00 92.45 118 LYS B O 1
ATOM 3271 N N . LYS B 1 88 ? 31.854 -65.609 -52.100 1.00 88.07 119 LYS B N 1
ATOM 3272 C CA . LYS B 1 88 ? 32.840 -66.597 -52.524 1.00 83.95 119 LYS B CA 1
ATOM 3273 C C . LYS B 1 88 ? 32.402 -68.000 -52.124 1.00 90.99 119 LYS B C 1
ATOM 3274 O O . LYS B 1 88 ? 32.264 -68.893 -52.969 1.00 98.86 119 LYS B O 1
ATOM 3280 N N . VAL B 1 89 ? 32.178 -68.197 -50.831 1.00 94.89 120 VAL B N 1
ATOM 3281 C CA . VAL B 1 89 ? 31.743 -69.504 -50.353 1.00 95.68 120 VAL B CA 1
ATOM 3282 C C . VAL B 1 89 ? 30.464 -69.918 -51.065 1.00 84.85 120 VAL B C 1
ATOM 3283 O O . VAL B 1 89 ? 30.333 -71.067 -51.475 1.00 88.55 120 VAL B O 1
ATOM 3287 N N . LYS B 1 90 ? 29.541 -68.975 -51.237 1.00 85.53 121 LYS B N 1
ATOM 3288 C CA . LYS B 1 90 ? 28.304 -69.247 -51.965 1.00 94.34 121 LYS B CA 1
ATOM 3289 C C . LYS B 1 90 ? 28.652 -69.798 -53.343 1.00 100.82 121 LYS B C 1
ATOM 3290 O O . LYS B 1 90 ? 28.154 -70.856 -53.757 1.00 100.84 121 LYS B O 1
ATOM 3296 N N . LEU B 1 91 ? 29.534 -69.083 -54.036 1.00 96.05 122 LEU B N 1
ATOM 3297 C CA . LEU B 1 91 ? 30.001 -69.530 -55.338 1.00 96.96 122 LEU B CA 1
ATOM 3298 C C . LEU B 1 91 ? 30.479 -70.982 -55.287 1.00 100.85 122 LEU B C 1
ATOM 3299 O O . LEU B 1 91 ? 29.843 -71.862 -55.877 1.00 103.30 122 LEU B O 1
ATOM 3304 N N . GLU B 1 92 ? 31.580 -71.244 -54.581 1.00 94.94 123 GLU B N 1
ATOM 3305 C CA . GLU B 1 92 ? 32.122 -72.603 -54.552 1.00 96.66 123 GLU B CA 1
ATOM 3306 C C . GLU B 1 92 ? 31.055 -73.660 -54.199 1.00 97.17 123 GLU B C 1
ATOM 3307 O O . GLU B 1 92 ? 31.020 -74.749 -54.787 1.00 87.24 123 GLU B O 1
ATOM 3313 N N . ASN B 1 93 ? 30.177 -73.334 -53.256 1.00 92.25 124 ASN B N 1
ATOM 3314 C CA . ASN B 1 93 ? 29.057 -74.213 -52.959 1.00 87.86 124 ASN B CA 1
ATOM 3315 C C . ASN B 1 93 ? 28.306 -74.555 -54.243 1.00 94.12 124 ASN B C 1
ATOM 3316 O O . ASN B 1 93 ? 28.298 -75.715 -54.693 1.00 95.33 124 ASN B O 1
ATOM 3321 N N . GLU B 1 94 ? 27.700 -73.531 -54.843 1.00 96.33 125 GLU B N 1
ATOM 3322 C CA . GLU B 1 94 ? 26.924 -73.694 -56.075 1.00 98.27 125 GLU B CA 1
ATOM 3323 C C . GLU B 1 94 ? 27.669 -74.527 -57.137 1.00 94.95 125 GLU B C 1
ATOM 3324 O O . GLU B 1 94 ? 27.080 -75.394 -57.782 1.00 95.84 125 GLU B O 1
ATOM 3330 N N . LEU B 1 95 ? 28.963 -74.272 -57.310 1.00 94.40 126 LEU B N 1
ATOM 3331 C CA . LEU B 1 95 ? 29.752 -74.988 -58.316 1.00 93.01 126 LEU B CA 1
ATOM 3332 C C . LEU B 1 95 ? 29.947 -76.464 -57.971 1.00 98.37 126 LEU B C 1
ATOM 3333 O O . LEU B 1 95 ? 29.937 -77.319 -58.854 1.00 94.42 126 LEU B O 1
ATOM 3338 N N . SER B 1 96 ? 30.155 -76.764 -56.694 1.00 98.09 127 SER B N 1
ATOM 3339 C CA . SER B 1 96 ? 30.248 -78.157 -56.276 1.00 95.39 127 SER B CA 1
ATOM 3340 C C . SER B 1 96 ? 28.931 -78.858 -56.617 1.00 96.29 127 SER B C 1
ATOM 3341 O O . SER B 1 96 ? 28.924 -79.957 -57.191 1.00 92.06 127 SER B O 1
ATOM 3344 N N . SER B 1 97 ? 27.819 -78.201 -56.286 1.00 98.19 128 SER B N 1
ATOM 3345 C CA . SER B 1 97 ? 26.493 -78.734 -56.608 1.00 94.57 128 SER B CA 1
ATOM 3346 C C . SER B 1 97 ? 26.283 -78.941 -58.110 1.00 95.37 128 SER B C 1
ATOM 3347 O O . SER B 1 97 ? 25.605 -79.884 -58.519 1.00 100.49 128 SER B O 1
ATOM 3350 N N . TYR B 1 98 ? 26.847 -78.053 -58.928 1.00 98.67 129 TYR B N 1
ATOM 3351 C CA . TYR B 1 98 ? 26.688 -78.149 -60.378 1.00 93.46 129 TYR B CA 1
ATOM 3352 C C . TYR B 1 98 ? 27.536 -79.267 -60.957 1.00 85.02 129 TYR B C 1
ATOM 3353 O O . TYR B 1 98 ? 27.050 -80.089 -61.724 1.00 89.50 129 TYR B O 1
ATOM 3362 N N . ARG B 1 99 ? 28.811 -79.279 -60.594 1.00 87.61 130 ARG B N 1
ATOM 3363 C CA . ARG B 1 99 ? 29.723 -80.313 -61.051 1.00 88.82 130 ARG B CA 1
ATOM 3364 C C . ARG B 1 99 ? 29.144 -81.680 -60.700 1.00 95.65 130 ARG B C 1
ATOM 3365 O O . ARG B 1 99 ? 29.090 -82.579 -61.546 1.00 95.77 130 ARG B O 1
ATOM 3373 N N . THR B 1 100 ? 28.676 -81.821 -59.461 1.00 96.51 131 THR B N 1
ATOM 3374 C CA . THR B 1 100 ? 28.058 -83.076 -59.030 1.00 97.28 131 THR B CA 1
ATOM 3375 C C . THR B 1 100 ? 26.763 -83.389 -59.806 1.00 94.38 131 THR B C 1
ATOM 3376 O O . THR B 1 100 ? 26.626 -84.462 -60.387 1.00 93.53 131 THR B O 1
ATOM 3380 N N . ASN B 1 101 ? 25.836 -82.441 -59.850 1.00 87.65 132 ASN B N 1
ATOM 3381 C CA . ASN B 1 101 ? 24.593 -82.632 -60.584 1.00 87.24 132 ASN B CA 1
ATOM 3382 C C . ASN B 1 101 ? 24.821 -82.827 -62.097 1.00 93.46 132 ASN B C 1
ATOM 3383 O O . ASN B 1 101 ? 23.887 -83.142 -62.841 1.00 89.69 132 ASN B O 1
ATOM 3388 N N . LEU B 1 102 ? 26.058 -82.631 -62.550 1.00 92.45 133 LEU B N 1
ATOM 3389 C CA . LEU B 1 102 ? 26.402 -82.797 -63.965 1.00 91.45 133 LEU B CA 1
ATOM 3390 C C . LEU B 1 102 ? 25.609 -81.904 -64.917 1.00 100.20 133 LEU B C 1
ATOM 3391 O O . LEU B 1 102 ? 25.111 -82.371 -65.942 1.00 93.36 133 LEU B O 1
ATOM 3396 N N . ILE B 1 103 ? 25.504 -80.620 -64.595 1.00 98.51 134 ILE B N 1
ATOM 3397 C CA . ILE B 1 103 ? 24.817 -79.691 -65.489 1.00 100.05 134 ILE B CA 1
ATOM 3398 C C . ILE B 1 103 ? 25.817 -78.760 -66.192 1.00 91.77 134 ILE B C 1
ATOM 3399 O O . ILE B 1 103 ? 26.412 -77.884 -65.549 1.00 89.03 134 ILE B O 1
ATOM 3404 N N . LYS B 1 104 ? 25.985 -78.948 -67.504 1.00 85.68 135 LYS B N 1
ATOM 3405 C CA . LYS B 1 104 ? 27.071 -78.305 -68.253 1.00 88.36 135 LYS B CA 1
ATOM 3406 C C . LYS B 1 104 ? 27.033 -76.779 -68.202 1.00 83.01 135 LYS B C 1
ATOM 3407 O O . LYS B 1 104 ? 28.012 -76.124 -67.804 1.00 73.20 135 LYS B O 1
ATOM 3413 N N . GLU B 1 105 ? 25.895 -76.224 -68.604 1.00 79.90 136 GLU B N 1
ATOM 3414 C CA . GLU B 1 105 ? 25.741 -74.781 -68.671 1.00 82.98 136 GLU B CA 1
ATOM 3415 C C . GLU B 1 105 ? 25.952 -74.134 -67.302 1.00 86.09 136 GLU B C 1
ATOM 3416 O O . GLU B 1 105 ? 26.541 -73.051 -67.208 1.00 87.41 136 GLU B O 1
ATOM 3422 N N . SER B 1 106 ? 25.503 -74.813 -66.245 1.00 83.37 137 SER B N 1
ATOM 3423 C CA . SER B 1 106 ? 25.626 -74.297 -64.877 1.00 84.26 137 SER B CA 1
ATOM 3424 C C . SER B 1 106 ? 27.058 -74.359 -64.336 1.00 82.46 137 SER B C 1
ATOM 3425 O O . SER B 1 106 ? 27.433 -73.555 -63.488 1.00 83.61 137 SER B O 1
ATOM 3428 N N . ILE B 1 107 ? 27.845 -75.312 -64.834 1.00 83.85 138 ILE B N 1
ATOM 3429 C CA . ILE B 1 107 ? 29.265 -75.427 -64.499 1.00 79.14 138 ILE B CA 1
ATOM 3430 C C . ILE B 1 107 ? 30.085 -74.344 -65.199 1.00 80.83 138 ILE B C 1
ATOM 3431 O O . ILE B 1 107 ? 30.982 -73.727 -64.598 1.00 75.81 138 ILE B O 1
ATOM 3436 N N . ARG B 1 108 ? 29.775 -74.135 -66.480 1.00 78.41 139 ARG B N 1
ATOM 3437 C CA . ARG B 1 108 ? 30.366 -73.046 -67.250 1.00 76.68 139 ARG B CA 1
ATOM 3438 C C . ARG B 1 108 ? 30.087 -71.708 -66.562 1.00 77.76 139 ARG B C 1
ATOM 3439 O O . ARG B 1 108 ? 31.010 -70.943 -66.276 1.00 74.63 139 ARG B O 1
ATOM 3447 N N . MET B 1 109 ? 28.810 -71.444 -66.287 1.00 77.56 140 MET B N 1
ATOM 3448 C CA . MET B 1 109 ? 28.410 -70.217 -65.604 1.00 77.21 140 MET B CA 1
ATOM 3449 C C . MET B 1 109 ? 28.984 -70.134 -64.199 1.00 75.56 140 MET B C 1
ATOM 3450 O O . MET B 1 109 ? 29.212 -69.045 -63.681 1.00 76.26 140 MET B O 1
ATOM 3455 N N . GLY B 1 110 ? 29.211 -71.283 -63.578 1.00 71.39 141 GLY B N 1
ATOM 3456 C CA . GLY B 1 110 ? 29.766 -71.302 -62.242 1.00 75.15 141 GLY B CA 1
ATOM 3457 C C . GLY B 1 110 ? 31.182 -70.772 -62.287 1.00 79.14 141 GLY B C 1
ATOM 3458 O O . GLY B 1 110 ? 31.548 -69.822 -61.576 1.00 81.88 141 GLY B O 1
ATOM 3459 N N . TYR B 1 111 ? 31.982 -71.386 -63.150 1.00 74.93 142 TYR B N 1
ATOM 3460 C CA . TYR B 1 111 ? 33.359 -70.952 -63.344 1.00 78.53 142 TYR B CA 1
ATOM 3461 C C . TYR B 1 111 ? 33.464 -69.478 -63.758 1.00 74.86 142 TYR B C 1
ATOM 3462 O O . TYR B 1 111 ? 34.252 -68.719 -63.201 1.00 66.17 142 TYR B O 1
ATOM 3471 N N . ASN B 1 112 ? 32.675 -69.097 -64.754 1.00 72.71 143 ASN B N 1
ATOM 3472 C CA . ASN B 1 112 ? 32.625 -67.726 -65.233 1.00 66.37 143 ASN B CA 1
ATOM 3473 C C . ASN B 1 112 ? 32.331 -66.755 -64.076 1.00 80.50 143 ASN B C 1
ATOM 3474 O O . ASN B 1 112 ? 33.024 -65.748 -63.917 1.00 79.10 143 ASN B O 1
ATOM 3479 N N . ASP B 1 113 ? 31.319 -67.066 -63.258 1.00 83.28 144 ASP B N 1
ATOM 3480 C CA . ASP B 1 113 ? 31.025 -66.278 -62.050 1.00 72.09 144 ASP B CA 1
ATOM 3481 C C . ASP B 1 113 ? 32.261 -66.178 -61.151 1.00 70.36 144 ASP B C 1
ATOM 3482 O O . ASP B 1 113 ? 32.574 -65.123 -60.603 1.00 70.43 144 ASP B O 1
ATOM 3487 N N . PHE B 1 114 ? 32.970 -67.281 -60.993 1.00 65.90 145 PHE B N 1
ATOM 3488 C CA . PHE B 1 114 ? 34.192 -67.218 -60.219 1.00 70.32 145 PHE B CA 1
ATOM 3489 C C . PHE B 1 114 ? 35.173 -66.214 -60.835 1.00 68.90 145 PHE B C 1
ATOM 3490 O O . PHE B 1 114 ? 35.771 -65.406 -60.128 1.00 69.71 145 PHE B O 1
ATOM 3498 N N . GLY B 1 115 ? 35.320 -66.259 -62.156 1.00 70.23 146 GLY B N 1
ATOM 3499 C CA . GLY B 1 115 ? 36.214 -65.356 -62.861 1.00 66.48 146 GLY B CA 1
ATOM 3500 C C . GLY B 1 115 ? 35.829 -63.903 -62.649 1.00 62.83 146 GLY B C 1
ATOM 3501 O O . GLY B 1 115 ? 36.676 -63.090 -62.302 1.00 62.10 146 GLY B O 1
ATOM 3502 N N . ASP B 1 116 ? 34.552 -63.590 -62.854 1.00 56.56 147 ASP B N 1
ATOM 3503 C CA . ASP B 1 116 ? 33.981 -62.290 -62.533 1.00 53.62 147 ASP B CA 1
ATOM 3504 C C . ASP B 1 116 ? 34.384 -61.870 -61.131 1.00 64.43 147 ASP B C 1
ATOM 3505 O O . ASP B 1 116 ? 34.780 -60.724 -60.887 1.00 61.11 147 ASP B O 1
ATOM 3510 N N . PHE B 1 117 ? 34.289 -62.827 -60.215 1.00 67.05 148 PHE B N 1
ATOM 3511 C CA . PHE B 1 117 ? 34.583 -62.591 -58.819 1.00 60.09 148 PHE B CA 1
ATOM 3512 C C . PHE B 1 117 ? 36.052 -62.212 -58.599 1.00 63.29 148 PHE B C 1
ATOM 3513 O O . PHE B 1 117 ? 36.342 -61.180 -58.001 1.00 65.74 148 PHE B O 1
ATOM 3521 N N . TYR B 1 118 ? 36.988 -63.015 -59.080 1.00 62.32 149 TYR B N 1
ATOM 3522 C CA . TYR B 1 118 ? 38.386 -62.665 -58.843 1.00 71.74 149 TYR B CA 1
ATOM 3523 C C . TYR B 1 118 ? 38.832 -61.432 -59.613 1.00 67.06 149 TYR B C 1
ATOM 3524 O O . TYR B 1 118 ? 39.626 -60.649 -59.119 1.00 65.45 149 TYR B O 1
ATOM 3533 N N . TYR B 1 119 ? 38.338 -61.274 -60.832 1.00 64.29 150 TYR B N 1
ATOM 3534 C CA . TYR B 1 119 ? 38.629 -60.077 -61.588 1.00 61.98 150 TYR B CA 1
ATOM 3535 C C . TYR B 1 119 ? 38.227 -58.896 -60.722 1.00 67.83 150 TYR B C 1
ATOM 3536 O O . TYR B 1 119 ? 39.040 -58.012 -60.457 1.00 67.03 150 TYR B O 1
ATOM 3545 N N . ALA B 1 120 ? 36.983 -58.911 -60.243 1.00 70.89 151 ALA B N 1
ATOM 3546 C CA . ALA B 1 120 ? 36.466 -57.827 -59.395 1.00 66.69 151 ALA B CA 1
ATOM 3547 C C . ALA B 1 120 ? 37.287 -57.580 -58.114 1.00 63.99 151 ALA B C 1
ATOM 3548 O O . ALA B 1 120 ? 37.686 -56.446 -57.833 1.00 71.46 151 ALA B O 1
ATOM 3550 N N . CYS B 1 121 ? 37.533 -58.626 -57.333 1.00 64.97 152 CYS B N 1
ATOM 3551 C CA . CYS B 1 121 ? 38.305 -58.469 -56.099 1.00 64.30 152 CYS B CA 1
ATOM 3552 C C . CYS B 1 121 ? 39.769 -58.233 -56.436 1.00 59.14 152 CYS B C 1
ATOM 3553 O O . CYS B 1 121 ? 40.601 -58.045 -55.557 1.00 69.87 152 CYS B O 1
ATOM 3556 N N . GLY B 1 122 ? 40.091 -58.280 -57.721 1.00 60.83 153 GLY B N 1
ATOM 3557 C CA . GLY B 1 122 ? 41.409 -57.874 -58.158 1.00 62.38 153 GLY B CA 1
ATOM 3558 C C . GLY B 1 122 ? 42.472 -58.944 -58.330 1.00 66.41 153 GLY B C 1
ATOM 3559 O O . GLY B 1 122 ? 43.618 -58.616 -58.635 1.00 71.95 153 GLY B O 1
ATOM 3560 N N . MET B 1 123 ? 42.134 -60.218 -58.172 1.00 68.83 154 MET B N 1
ATOM 3561 C CA . MET B 1 123 ? 43.178 -61.228 -58.344 1.00 72.89 154 MET B CA 1
ATOM 3562 C C . MET B 1 123 ? 43.090 -61.838 -59.738 1.00 76.68 154 MET B C 1
ATOM 3563 O O . MET B 1 123 ? 42.277 -62.735 -60.008 1.00 70.34 154 MET B O 1
ATOM 3568 N N . LEU B 1 124 ? 44.020 -61.404 -60.583 1.00 76.06 155 LEU B N 1
ATOM 3569 C CA . LEU B 1 124 ? 43.873 -61.512 -62.029 1.00 65.89 155 LEU B CA 1
ATOM 3570 C C . LEU B 1 124 ? 44.167 -62.903 -62.592 1.00 66.15 155 LEU B C 1
ATOM 3571 O O . LEU B 1 124 ? 43.464 -63.371 -63.500 1.00 67.59 155 LEU B O 1
ATOM 3576 N N . GLY B 1 125 ? 45.207 -63.548 -62.067 1.00 51.60 156 GLY B N 1
ATOM 3577 C CA . GLY B 1 125 ? 45.516 -64.911 -62.437 1.00 56.95 156 GLY B CA 1
ATOM 3578 C C . GLY B 1 125 ? 44.358 -65.863 -62.165 1.00 69.33 156 GLY B C 1
ATOM 3579 O O . GLY B 1 125 ? 44.024 -66.711 -63.002 1.00 69.83 156 GLY B O 1
ATOM 3580 N N . ASP B 1 126 ? 43.728 -65.723 -61.004 1.00 62.22 157 ASP B N 1
ATOM 3581 C CA . ASP B 1 126 ? 42.642 -66.625 -60.646 1.00 63.81 157 ASP B CA 1
ATOM 3582 C C . ASP B 1 126 ? 41.436 -66.407 -61.539 1.00 57.59 157 ASP B C 1
ATOM 3583 O O . ASP B 1 126 ? 40.738 -67.352 -61.912 1.00 64.36 157 ASP B O 1
ATOM 3588 N N . ALA B 1 127 ? 41.203 -65.155 -61.906 1.00 59.51 158 ALA B N 1
ATOM 3589 C CA . ALA B 1 127 ? 40.116 -64.850 -62.825 1.00 67.46 158 ALA B CA 1
ATOM 3590 C C . ALA B 1 127 ? 40.404 -65.448 -64.211 1.00 63.78 158 ALA B C 1
ATOM 3591 O O . ALA B 1 127 ? 39.519 -66.036 -64.842 1.00 54.07 158 ALA B O 1
ATOM 3593 N N . PHE B 1 128 ? 41.643 -65.307 -64.680 1.00 58.16 159 PHE B N 1
ATOM 3594 C CA . PHE B 1 128 ? 42.008 -65.876 -65.969 1.00 59.26 159 PHE B CA 1
ATOM 3595 C C . PHE B 1 128 ? 41.781 -67.379 -65.955 1.00 60.26 159 PHE B C 1
ATOM 3596 O O . PHE B 1 128 ? 41.107 -67.924 -66.826 1.00 56.98 159 PHE B O 1
ATOM 3604 N N . LYS B 1 129 ? 42.359 -68.038 -64.955 1.00 61.66 160 LYS B N 1
ATOM 3605 C CA . LYS B 1 129 ? 42.189 -69.470 -64.793 1.00 66.03 160 LYS B CA 1
ATOM 3606 C C . LYS B 1 129 ? 40.717 -69.869 -64.869 1.00 68.77 160 LYS B C 1
ATOM 3607 O O . LYS B 1 129 ? 40.343 -70.748 -65.662 1.00 63.27 160 LYS B O 1
ATOM 3613 N N . ASN B 1 130 ? 39.882 -69.220 -64.062 1.00 58.76 161 ASN B N 1
ATOM 3614 C CA . ASN B 1 130 ? 38.483 -69.619 -64.015 1.00 64.70 161 ASN B CA 1
ATOM 3615 C C . ASN B 1 130 ? 37.731 -69.333 -65.312 1.00 59.39 161 ASN B C 1
ATOM 3616 O O . ASN B 1 130 ? 36.839 -70.082 -65.681 1.00 61.74 161 ASN B O 1
ATOM 3621 N N . TYR B 1 131 ? 38.099 -68.257 -66.003 1.00 66.53 162 TYR B N 1
ATOM 3622 C CA . TYR B 1 131 ? 37.474 -67.891 -67.280 1.00 70.09 162 TYR B CA 1
ATOM 3623 C C . TYR B 1 131 ? 37.798 -68.955 -68.332 1.00 66.78 162 TYR B C 1
ATOM 3624 O O . TYR B 1 131 ? 36.953 -69.408 -69.122 1.00 56.49 162 TYR B O 1
ATOM 3633 N N . ILE B 1 132 ? 39.056 -69.344 -68.312 1.00 60.58 163 ILE B N 1
ATOM 3634 C CA . ILE B 1 132 ? 39.588 -70.353 -69.190 1.00 55.44 163 ILE B CA 1
ATOM 3635 C C . ILE B 1 132 ? 38.984 -71.756 -68.898 1.00 67.59 163 ILE B C 1
ATOM 3636 O O . ILE B 1 132 ? 38.781 -72.551 -69.824 1.00 68.38 163 ILE B O 1
ATOM 3641 N N . ARG B 1 133 ? 38.650 -72.035 -67.633 1.00 58.36 164 ARG B N 1
ATOM 3642 C CA . ARG B 1 133 ? 38.060 -73.330 -67.260 1.00 62.17 164 ARG B CA 1
ATOM 3643 C C . ARG B 1 133 ? 36.672 -73.604 -67.843 1.00 66.80 164 ARG B C 1
ATOM 3644 O O . ARG B 1 133 ? 36.132 -74.692 -67.654 1.00 69.48 164 ARG B O 1
ATOM 3652 N N . THR B 1 134 ? 36.094 -72.619 -68.526 1.00 63.87 165 THR B N 1
ATOM 3653 C CA . THR B 1 134 ? 34.752 -72.757 -69.099 1.00 65.07 165 THR B CA 1
ATOM 3654 C C . THR B 1 134 ? 34.743 -73.362 -70.522 1.00 68.21 165 THR B C 1
ATOM 3655 O O . THR B 1 134 ? 33.676 -73.637 -71.080 1.00 63.62 165 THR B O 1
ATOM 3659 N N . ARG B 1 135 ? 35.932 -73.589 -71.089 1.00 76.16 166 ARG B N 1
ATOM 3660 C CA . ARG B 1 135 ? 36.065 -74.141 -72.446 1.00 79.63 166 ARG B CA 1
ATOM 3661 C C . ARG B 1 135 ? 35.249 -75.418 -72.611 1.00 79.98 166 ARG B C 1
ATOM 3662 O O . ARG B 1 135 ? 34.416 -75.531 -73.511 1.00 74.94 166 ARG B O 1
ATOM 3670 N N . ASP B 1 136 ? 35.490 -76.371 -71.721 1.00 74.09 167 ASP B N 1
ATOM 3671 C CA . ASP B 1 136 ? 34.947 -77.706 -71.867 1.00 71.42 167 ASP B CA 1
ATOM 3672 C C . ASP B 1 136 ? 33.429 -77.673 -71.789 1.00 76.23 167 ASP B C 1
ATOM 3673 O O . ASP B 1 136 ? 32.743 -78.483 -72.432 1.00 80.35 167 ASP B O 1
ATOM 3678 N N . TYR B 1 137 ? 32.913 -76.701 -71.039 1.00 71.87 168 TYR B N 1
ATOM 3679 C CA . TYR B 1 137 ? 31.475 -76.574 -70.785 1.00 64.79 168 TYR B CA 1
ATOM 3680 C C . TYR B 1 137 ? 30.738 -75.672 -71.787 1.00 70.86 168 TYR B C 1
ATOM 3681 O O . TYR B 1 137 ? 29.550 -75.359 -71.617 1.00 73.47 168 TYR B O 1
ATOM 3690 N N . CYS B 1 138 ? 31.443 -75.247 -72.830 1.00 66.83 169 CYS B N 1
ATOM 3691 C CA . CYS B 1 138 ? 30.820 -74.394 -73.840 1.00 78.64 169 CYS B CA 1
ATOM 3692 C C . CYS B 1 138 ? 29.967 -75.191 -74.830 1.00 75.41 169 CYS B C 1
ATOM 3693 O O . CYS B 1 138 ? 30.449 -76.065 -75.549 1.00 76.96 169 CYS B O 1
ATOM 3696 N N . THR B 1 139 ? 28.684 -74.880 -74.855 1.00 79.07 170 THR B N 1
ATOM 3697 C CA . THR B 1 139 ? 27.788 -75.464 -75.835 1.00 80.93 170 THR B CA 1
ATOM 3698 C C . THR B 1 139 ? 27.867 -74.725 -77.176 1.00 75.15 170 THR B C 1
ATOM 3699 O O . THR B 1 139 ? 27.954 -75.347 -78.228 1.00 82.23 170 THR B O 1
ATOM 3703 N N . THR B 1 140 ? 27.877 -73.396 -77.125 1.00 73.31 171 THR B N 1
ATOM 3704 C CA . THR B 1 140 ? 27.661 -72.580 -78.320 1.00 73.15 171 THR B CA 1
ATOM 3705 C C . THR B 1 140 ? 28.871 -71.713 -78.691 1.00 68.32 171 THR B C 1
ATOM 3706 O O . THR B 1 140 ? 29.764 -71.489 -77.872 1.00 76.15 171 THR B O 1
ATOM 3710 N N . THR B 1 141 ? 28.902 -71.260 -79.945 1.00 64.23 172 THR B N 1
ATOM 3711 C CA . THR B 1 141 ? 29.899 -70.296 -80.417 1.00 75.27 172 THR B CA 1
ATOM 3712 C C . THR B 1 141 ? 30.021 -69.080 -79.484 1.00 71.54 172 THR B C 1
ATOM 3713 O O . THR B 1 141 ? 31.123 -68.693 -79.086 1.00 67.52 172 THR B O 1
ATOM 3717 N N . LYS B 1 142 ? 28.877 -68.499 -79.139 1.00 68.63 173 LYS B N 1
ATOM 3718 C CA . LYS B 1 142 ? 28.802 -67.369 -78.221 1.00 64.16 173 LYS B CA 1
ATOM 3719 C C . LYS B 1 142 ? 29.558 -67.653 -76.914 1.00 66.40 173 LYS B C 1
ATOM 3720 O O . LYS B 1 142 ? 30.152 -66.744 -76.327 1.00 72.29 173 LYS B O 1
ATOM 3726 N N . HIS B 1 143 ? 29.557 -68.908 -76.470 1.00 64.59 174 HIS B N 1
ATOM 3727 C CA . HIS B 1 143 ? 30.243 -69.276 -75.232 1.00 65.32 174 HIS B CA 1
ATOM 3728 C C . HIS B 1 143 ? 31.758 -69.251 -75.414 1.00 60.30 174 HIS B C 1
ATOM 3729 O O . HIS B 1 143 ? 32.496 -68.726 -74.580 1.00 60.75 174 HIS B O 1
ATOM 3736 N N . ILE B 1 144 ? 32.218 -69.844 -76.504 1.00 59.24 175 ILE B N 1
ATOM 3737 C CA . ILE B 1 144 ? 33.640 -69.870 -76.817 1.00 64.47 175 ILE B CA 1
ATOM 3738 C C . ILE B 1 144 ? 34.201 -68.443 -77.018 1.00 67.92 175 ILE B C 1
ATOM 3739 O O . ILE B 1 144 ? 35.240 -68.069 -76.444 1.00 57.10 175 ILE B O 1
ATOM 3744 N N . ILE B 1 145 ? 33.506 -67.653 -77.833 1.00 55.78 176 ILE B N 1
ATOM 3745 C CA . ILE B 1 145 ? 33.899 -66.280 -78.059 1.00 59.67 176 ILE B CA 1
ATOM 3746 C C . ILE B 1 145 ? 33.890 -65.482 -76.756 1.00 61.62 176 ILE B C 1
ATOM 3747 O O . ILE B 1 145 ? 34.791 -64.690 -76.504 1.00 59.41 176 ILE B O 1
ATOM 3752 N N . HIS B 1 146 ? 32.871 -65.687 -75.929 1.00 63.91 177 HIS B N 1
ATOM 3753 C CA . HIS B 1 146 ? 32.826 -65.059 -74.608 1.00 61.05 177 HIS B CA 1
ATOM 3754 C C . HIS B 1 146 ? 34.080 -65.417 -73.770 1.00 63.14 177 HIS B C 1
ATOM 3755 O O . HIS B 1 146 ? 34.702 -64.551 -73.119 1.00 63.85 177 HIS B O 1
ATOM 3762 N N . MET B 1 147 ? 34.459 -66.692 -73.803 1.00 60.78 178 MET B N 1
ATOM 3763 C CA . MET B 1 147 ? 35.646 -67.142 -73.089 1.00 61.58 178 MET B CA 1
ATOM 3764 C C . MET B 1 147 ? 36.882 -66.393 -73.587 1.00 53.21 178 MET B C 1
ATOM 3765 O O . MET B 1 147 ? 37.693 -65.919 -72.798 1.00 54.07 178 MET B O 1
ATOM 3770 N N . CYS B 1 148 ? 37.005 -66.286 -74.905 1.00 52.73 179 CYS B N 1
ATOM 3771 C CA . CYS B 1 148 ? 38.174 -65.677 -75.521 1.00 49.49 179 CYS B CA 1
ATOM 3772 C C . CYS B 1 148 ? 38.270 -64.203 -75.191 1.00 52.93 179 CYS B C 1
ATOM 3773 O O . CYS B 1 148 ? 39.356 -63.676 -74.949 1.00 47.97 179 CYS B O 1
ATOM 3776 N N . MET B 1 149 ? 37.119 -63.543 -75.230 1.00 53.14 180 MET B N 1
ATOM 3777 C CA . MET B 1 149 ? 37.016 -62.135 -74.913 1.00 51.03 180 MET B CA 1
ATOM 3778 C C . MET B 1 149 ? 37.439 -61.869 -73.467 1.00 57.51 180 MET B C 1
ATOM 3779 O O . MET B 1 149 ? 38.231 -60.950 -73.215 1.00 57.70 180 MET B O 1
ATOM 3784 N N . ASN B 1 150 ? 36.959 -62.684 -72.523 1.00 53.90 181 ASN B N 1
ATOM 3785 C CA . ASN B 1 150 ? 37.383 -62.509 -71.128 1.00 53.12 181 ASN B CA 1
ATOM 3786 C C . ASN B 1 150 ? 38.863 -62.799 -70.902 1.00 51.86 181 ASN B C 1
ATOM 3787 O O . ASN B 1 150 ? 39.542 -62.109 -70.125 1.00 55.30 181 ASN B O 1
ATOM 3792 N N . ALA B 1 151 ? 39.366 -63.819 -71.587 1.00 46.94 182 ALA B N 1
ATOM 3793 C CA . ALA B 1 151 ? 40.773 -64.178 -71.464 1.00 51.31 182 ALA B CA 1
ATOM 3794 C C . ALA B 1 151 ? 41.661 -63.083 -72.071 1.00 48.83 182 ALA B C 1
ATOM 3795 O O . ALA B 1 151 ? 42.741 -62.782 -71.557 1.00 42.16 182 ALA B O 1
ATOM 3797 N N . ILE B 1 152 ? 41.191 -62.488 -73.163 1.00 46.11 183 ILE B N 1
ATOM 3798 C CA . ILE B 1 152 ? 41.871 -61.350 -73.775 1.00 50.45 183 ILE B CA 1
ATOM 3799 C C . ILE B 1 152 ? 41.897 -60.184 -72.787 1.00 50.93 183 ILE B C 1
ATOM 3800 O O . ILE B 1 152 ? 42.961 -59.605 -72.532 1.00 47.11 183 ILE B O 1
ATOM 3805 N N . LEU B 1 153 ? 40.728 -59.853 -72.227 1.00 48.73 184 LEU B N 1
ATOM 3806 C CA . LEU B 1 153 ? 40.615 -58.721 -71.300 1.00 45.44 184 LEU B CA 1
ATOM 3807 C C . LEU B 1 153 ? 41.603 -58.861 -70.150 1.00 47.33 184 LEU B C 1
ATOM 3808 O O . LEU B 1 153 ? 42.456 -57.997 -69.952 1.00 46.69 184 LEU B O 1
ATOM 3813 N N . VAL B 1 154 ? 41.513 -59.974 -69.419 1.00 46.83 185 VAL B N 1
ATOM 3814 C CA . VAL B 1 154 ? 42.422 -60.197 -68.298 1.00 49.82 185 VAL B CA 1
ATOM 3815 C C . VAL B 1 154 ? 43.896 -60.296 -68.697 1.00 49.38 185 VAL B C 1
ATOM 3816 O O . VAL B 1 154 ? 44.782 -59.866 -67.954 1.00 47.57 185 VAL B O 1
ATOM 3820 N N . SER B 1 155 ? 44.174 -60.864 -69.861 1.00 44.32 186 SER B N 1
ATOM 3821 C CA . SER B 1 155 ? 45.555 -60.898 -70.306 1.00 45.02 186 SER B CA 1
ATOM 3822 C C . SER B 1 155 ? 46.066 -59.470 -70.409 1.00 53.87 186 SER B C 1
ATOM 3823 O O . SER B 1 155 ? 47.173 -59.143 -69.956 1.00 51.57 186 SER B O 1
ATOM 3826 N N . ILE B 1 156 ? 45.248 -58.619 -71.017 1.00 49.36 187 ILE B N 1
ATOM 3827 C CA . ILE B 1 156 ? 45.623 -57.232 -71.209 1.00 47.17 187 ILE B CA 1
ATOM 3828 C C . ILE B 1 156 ? 45.869 -56.605 -69.856 1.00 46.84 187 ILE B C 1
ATOM 3829 O O . ILE B 1 156 ? 46.868 -55.919 -69.663 1.00 48.16 187 ILE B O 1
ATOM 3834 N N . GLU B 1 157 ? 44.958 -56.853 -68.919 1.00 45.49 188 GLU B N 1
ATOM 3835 C CA . GLU B 1 157 ? 45.081 -56.276 -67.588 1.00 48.31 188 GLU B CA 1
ATOM 3836 C C . GLU B 1 157 ? 46.347 -56.726 -66.872 1.00 44.65 188 GLU B C 1
ATOM 3837 O O . GLU B 1 157 ? 46.871 -56.007 -66.026 1.00 51.50 188 GLU B O 1
ATOM 3843 N N . MET B 1 158 ? 46.839 -57.905 -67.231 1.00 45.38 189 MET B N 1
ATOM 3844 C CA . MET B 1 158 ? 48.051 -58.437 -66.629 1.00 43.85 189 MET B CA 1
ATOM 3845 C C . MET B 1 158 ? 49.275 -58.197 -67.487 1.00 45.69 189 MET B C 1
ATOM 3846 O O . MET B 1 158 ? 50.365 -58.646 -67.149 1.00 44.66 189 MET B O 1
ATOM 3851 N N . GLY B 1 159 ? 49.095 -57.529 -68.619 1.00 46.90 190 GLY B N 1
ATOM 3852 C CA . GLY B 1 159 ? 50.201 -57.277 -69.521 1.00 37.54 190 GLY B CA 1
ATOM 3853 C C . GLY B 1 159 ? 50.809 -58.471 -70.250 1.00 48.22 190 GLY B C 1
ATOM 3854 O O . GLY B 1 159 ? 51.996 -58.441 -70.517 1.00 48.10 190 GLY B O 1
ATOM 3855 N N . GLN B 1 160 ? 50.050 -59.526 -70.562 1.00 49.90 191 GLN B N 1
ATOM 3856 C CA . GLN B 1 160 ? 50.590 -60.547 -71.469 1.00 53.32 191 GLN B CA 1
ATOM 3857 C C . GLN B 1 160 ? 49.927 -60.484 -72.837 1.00 55.31 191 GLN B C 1
ATOM 3858 O O . GLN B 1 160 ? 48.879 -61.111 -73.060 1.00 50.85 191 GLN B O 1
ATOM 3864 N N . PHE B 1 161 ? 50.604 -59.843 -73.781 1.00 55.68 192 PHE B N 1
ATOM 3865 C CA . PHE B 1 161 ? 50.004 -59.571 -75.073 1.00 55.57 192 PHE B CA 1
ATOM 3866 C C . PHE B 1 161 ? 50.247 -60.703 -76.038 1.00 51.81 192 PHE B C 1
ATOM 3867 O O . PHE B 1 161 ? 49.550 -60.878 -77.034 1.00 54.02 192 PHE B O 1
ATOM 3875 N N . THR B 1 162 ? 51.228 -61.505 -75.683 1.00 60.24 193 THR B N 1
ATOM 3876 C CA . THR B 1 162 ? 51.453 -62.761 -76.346 1.00 57.90 193 THR B CA 1
ATOM 3877 C C . THR B 1 162 ? 50.160 -63.563 -76.164 1.00 58.08 193 THR B C 1
ATOM 3878 O O . THR B 1 162 ? 49.547 -64.012 -77.150 1.00 60.28 193 THR B O 1
ATOM 3882 N N . HIS B 1 163 ? 49.717 -63.688 -74.910 1.00 50.76 194 HIS B N 1
ATOM 3883 C CA . HIS B 1 163 ? 48.465 -64.380 -74.599 1.00 51.03 194 HIS B CA 1
ATOM 3884 C C . HIS B 1 163 ? 47.267 -63.800 -75.339 1.00 57.05 194 HIS B C 1
ATOM 3885 O O . HIS B 1 163 ? 46.394 -64.542 -75.826 1.00 54.82 194 HIS B O 1
ATOM 3892 N N . VAL B 1 164 ? 47.220 -62.471 -75.392 1.00 51.29 195 VAL B N 1
ATOM 3893 C CA . VAL B 1 164 ? 46.157 -61.772 -76.091 1.00 51.20 195 VAL B CA 1
ATOM 3894 C C . VAL B 1 164 ? 46.116 -62.224 -77.543 1.00 54.09 195 VAL B C 1
ATOM 3895 O O . VAL B 1 164 ? 45.045 -62.508 -78.071 1.00 56.08 195 VAL B O 1
ATOM 3899 N N . THR B 1 165 ? 47.287 -62.308 -78.171 1.00 51.13 196 THR B N 1
ATOM 3900 C CA . THR B 1 165 ? 47.409 -62.771 -79.556 1.00 58.11 196 THR B CA 1
ATOM 3901 C C . THR B 1 165 ? 46.930 -64.222 -79.734 1.00 62.79 196 THR B C 1
ATOM 3902 O O . THR B 1 165 ? 46.258 -64.572 -80.720 1.00 55.32 196 THR B O 1
ATOM 3906 N N . SER B 1 166 ? 47.291 -65.061 -78.773 1.00 53.46 197 SER B N 1
ATOM 3907 C CA . SER B 1 166 ? 46.814 -66.428 -78.763 1.00 51.57 197 SER B CA 1
ATOM 3908 C C . SER B 1 166 ? 45.298 -66.484 -78.757 1.00 54.03 197 SER B C 1
ATOM 3909 O O . SER B 1 166 ? 44.709 -67.158 -79.585 1.00 57.95 197 SER B O 1
ATOM 3912 N N . TYR B 1 167 ? 44.664 -65.793 -77.813 1.00 53.17 198 TYR B N 1
ATOM 3913 C CA . TYR B 1 167 ? 43.209 -65.881 -77.686 1.00 52.86 198 TYR B CA 1
ATOM 3914 C C . TYR B 1 167 ? 42.431 -65.188 -78.807 1.00 52.99 198 TYR B C 1
ATOM 3915 O O . TYR B 1 167 ? 41.337 -65.629 -79.183 1.00 55.15 198 TYR B O 1
ATOM 3924 N N . VAL B 1 168 ? 43.013 -64.128 -79.358 1.00 50.79 199 VAL B N 1
ATOM 3925 C CA . VAL B 1 168 ? 42.506 -63.562 -80.601 1.00 56.27 199 VAL B CA 1
ATOM 3926 C C . VAL B 1 168 ? 42.516 -64.632 -81.691 1.00 57.62 199 VAL B C 1
ATOM 3927 O O . VAL B 1 168 ? 41.510 -64.841 -82.381 1.00 56.41 199 VAL B O 1
ATOM 3931 N N . ASN B 1 169 ? 43.651 -65.309 -81.838 1.00 55.83 200 ASN B N 1
ATOM 3932 C CA . ASN B 1 169 ? 43.769 -66.399 -82.801 1.00 61.70 200 ASN B CA 1
ATOM 3933 C C . ASN B 1 169 ? 42.723 -67.502 -82.586 1.00 60.41 200 ASN B C 1
ATOM 3934 O O . ASN B 1 169 ? 42.013 -67.898 -83.522 1.00 65.84 200 ASN B O 1
ATOM 3939 N N . LYS B 1 170 ? 42.615 -67.961 -81.343 1.00 55.71 201 LYS B N 1
ATOM 3940 C CA . LYS B 1 170 ? 41.626 -68.953 -80.943 1.00 58.04 201 LYS B CA 1
ATOM 3941 C C . LYS B 1 170 ? 40.237 -68.550 -81.435 1.00 64.26 201 LYS B C 1
ATOM 3942 O O . LYS B 1 170 ? 39.658 -69.228 -82.284 1.00 70.93 201 LYS B O 1
ATOM 3948 N N . ALA B 1 171 ? 39.715 -67.437 -80.929 1.00 60.46 202 ALA B N 1
ATOM 3949 C CA . ALA B 1 171 ? 38.374 -66.987 -81.332 1.00 64.61 202 ALA B CA 1
ATOM 3950 C C . ALA B 1 171 ? 38.218 -66.831 -82.843 1.00 67.97 202 ALA B C 1
ATOM 3951 O O . ALA B 1 171 ? 37.195 -67.218 -83.424 1.00 70.05 202 ALA B O 1
ATOM 3953 N N . GLU B 1 172 ? 39.226 -66.241 -83.473 1.00 70.04 203 GLU B N 1
ATOM 3954 C CA . GLU B 1 172 ? 39.128 -65.865 -84.881 1.00 75.32 203 GLU B CA 1
ATOM 3955 C C . GLU B 1 172 ? 39.060 -67.081 -85.796 1.00 81.46 203 GLU B C 1
ATOM 3956 O O . GLU B 1 172 ? 38.394 -67.050 -86.840 1.00 84.90 203 GLU B O 1
ATOM 3962 N N . GLN B 1 173 ? 39.743 -68.154 -85.406 1.00 73.24 204 GLN B N 1
ATOM 3963 C CA . GLN B 1 173 ? 39.791 -69.343 -86.251 1.00 68.56 204 GLN B CA 1
ATOM 3964 C C . GLN B 1 173 ? 38.550 -70.238 -86.099 1.00 75.03 204 GLN B C 1
ATOM 3965 O O . GLN B 1 173 ? 38.395 -71.234 -86.814 1.00 75.01 204 GLN B O 1
ATOM 3971 N N . ASN B 1 174 ? 37.652 -69.853 -85.192 1.00 75.90 205 ASN B N 1
ATOM 3972 C CA . ASN B 1 174 ? 36.303 -70.416 -85.164 1.00 68.12 205 ASN B CA 1
ATOM 3973 C C . ASN B 1 174 ? 35.659 -70.219 -86.538 1.00 71.73 205 ASN B C 1
ATOM 3974 O O . ASN B 1 174 ? 35.535 -69.090 -87.038 1.00 69.22 205 ASN B O 1
ATOM 3979 N N . PRO B 1 175 ? 35.255 -71.334 -87.155 1.00 68.67 206 PRO B N 1
ATOM 3980 C CA . PRO B 1 175 ? 34.701 -71.401 -88.505 1.00 60.15 206 PRO B CA 1
ATOM 3981 C C . PRO B 1 175 ? 33.422 -70.576 -88.645 1.00 53.68 206 PRO B C 1
ATOM 3982 O O . PRO B 1 175 ? 33.084 -70.192 -89.753 1.00 54.88 206 PRO B O 1
ATOM 3986 N N . GLU B 1 176 ? 32.730 -70.301 -87.546 1.00 56.24 207 GLU B N 1
ATOM 3987 C CA . GLU B 1 176 ? 31.473 -69.557 -87.610 1.00 54.33 207 GLU B CA 1
ATOM 3988 C C . GLU B 1 176 ? 31.676 -68.080 -87.915 1.00 56.31 207 GLU B C 1
ATOM 3989 O O . GLU B 1 176 ? 32.559 -67.426 -87.355 1.00 56.39 207 GLU B O 1
ATOM 3995 N N . THR B 1 177 ? 30.845 -67.575 -88.817 1.00 55.82 208 THR B N 1
ATOM 3996 C CA . THR B 1 177 ? 30.688 -66.147 -89.030 1.00 57.70 208 THR B CA 1
ATOM 3997 C C . THR B 1 177 ? 30.388 -65.481 -87.684 1.00 50.09 208 THR B C 1
ATOM 3998 O O . THR B 1 177 ? 29.506 -65.921 -86.958 1.00 50.48 208 THR B O 1
ATOM 4002 N N . LEU B 1 178 ? 31.129 -64.422 -87.353 1.00 63.30 209 LEU B N 1
ATOM 4003 C CA . LEU B 1 178 ? 30.967 -63.703 -86.076 1.00 59.31 209 LEU B CA 1
ATOM 4004 C C . LEU B 1 178 ? 30.235 -62.373 -86.321 1.00 60.38 209 LEU B C 1
ATOM 4005 O O . LEU B 1 178 ? 30.320 -61.826 -87.431 1.00 59.12 209 LEU B O 1
ATOM 4010 N N . GLU B 1 179 ? 29.491 -61.880 -85.321 1.00 64.44 210 GLU B N 1
ATOM 4011 C CA . GLU B 1 179 ? 28.982 -60.492 -85.342 1.00 67.31 210 GLU B CA 1
ATOM 4012 C C . GLU B 1 179 ? 30.117 -59.498 -85.607 1.00 60.92 210 GLU B C 1
ATOM 4013 O O . GLU B 1 179 ? 31.158 -59.565 -84.957 1.00 57.11 210 GLU B O 1
ATOM 4019 N N . PRO B 1 180 ? 29.916 -58.563 -86.560 1.00 74.11 211 PRO B N 1
ATOM 4020 C CA . PRO B 1 180 ? 31.000 -57.672 -87.010 1.00 74.95 211 PRO B CA 1
ATOM 4021 C C . PRO B 1 180 ? 31.543 -56.784 -85.896 1.00 60.86 211 PRO B C 1
ATOM 4022 O O . PRO B 1 180 ? 32.677 -56.306 -86.013 1.00 59.25 211 PRO B O 1
ATOM 4026 N N . MET B 1 181 ? 30.735 -56.573 -84.856 1.00 49.94 212 MET B N 1
ATOM 4027 C CA . MET B 1 181 ? 31.180 -55.920 -83.634 1.00 60.57 212 MET B CA 1
ATOM 4028 C C . MET B 1 181 ? 32.272 -56.713 -82.917 1.00 60.80 212 MET B C 1
ATOM 4029 O O . MET B 1 181 ? 33.288 -56.158 -82.475 1.00 63.84 212 MET B O 1
ATOM 4034 N N . VAL B 1 182 ? 32.033 -58.014 -82.806 1.00 55.98 213 VAL B N 1
ATOM 4035 C CA . VAL B 1 182 ? 32.968 -58.960 -82.228 1.00 56.62 213 VAL B CA 1
ATOM 4036 C C . VAL B 1 182 ? 34.268 -58.950 -83.014 1.00 58.69 213 VAL B C 1
ATOM 4037 O O . VAL B 1 182 ? 35.364 -58.996 -82.441 1.00 58.54 213 VAL B O 1
ATOM 4041 N N . ASN B 1 183 ? 34.145 -58.889 -84.333 1.00 54.89 214 ASN B N 1
ATOM 4042 C CA . ASN B 1 183 ? 35.328 -58.834 -85.174 1.00 56.06 214 ASN B CA 1
ATOM 4043 C C . ASN B 1 183 ? 36.078 -57.529 -84.979 1.00 54.84 214 ASN B C 1
ATOM 4044 O O . ASN B 1 183 ? 37.300 -57.505 -84.968 1.00 50.62 214 ASN B O 1
ATOM 4049 N N . ALA B 1 184 ? 35.332 -56.444 -84.832 1.00 59.92 215 ALA B N 1
ATOM 4050 C CA . ALA B 1 184 ? 35.911 -55.145 -84.574 1.00 46.47 215 ALA B CA 1
ATOM 4051 C C . ALA B 1 184 ? 36.768 -55.233 -83.309 1.00 53.05 215 ALA B C 1
ATOM 4052 O O . ALA B 1 184 ? 37.941 -54.821 -83.304 1.00 43.45 215 ALA B O 1
ATOM 4054 N N . LYS B 1 185 ? 36.194 -55.805 -82.248 1.00 49.70 216 LYS B N 1
ATOM 4055 C CA . LYS B 1 185 ? 36.901 -55.900 -80.972 1.00 44.14 216 LYS B CA 1
ATOM 4056 C C . LYS B 1 185 ? 38.132 -56.808 -81.099 1.00 52.48 216 LYS B C 1
ATOM 4057 O O . LYS B 1 185 ? 39.215 -56.496 -80.572 1.00 52.87 216 LYS B O 1
ATOM 4063 N N . LEU B 1 186 ? 37.972 -57.923 -81.810 1.00 49.49 217 LEU B N 1
ATOM 4064 C CA . LEU B 1 186 ? 39.110 -58.789 -82.112 1.00 53.46 217 LEU B CA 1
ATOM 4065 C C . LEU B 1 186 ? 40.262 -58.021 -82.797 1.00 49.87 217 LEU B C 1
ATOM 4066 O O . LEU B 1 186 ? 41.426 -58.103 -82.362 1.00 46.97 217 LEU B O 1
ATOM 4071 N N . ARG B 1 187 ? 39.931 -57.247 -83.831 1.00 42.85 218 ARG B N 1
ATOM 4072 C CA . ARG B 1 187 ? 40.929 -56.452 -84.531 1.00 47.85 218 ARG B CA 1
ATOM 4073 C C . ARG B 1 187 ? 41.599 -55.424 -83.603 1.00 46.08 218 ARG B C 1
ATOM 4074 O O . ARG B 1 187 ? 42.810 -55.197 -83.686 1.00 44.62 218 ARG B O 1
ATOM 4082 N N . CYS B 1 188 ? 40.819 -54.843 -82.697 1.00 41.87 219 CYS B N 1
ATOM 4083 C CA . CYS B 1 188 ? 41.359 -53.944 -81.681 1.00 42.36 219 CYS B CA 1
ATOM 4084 C C . CYS B 1 188 ? 42.397 -54.610 -80.795 1.00 48.43 219 CYS B C 1
ATOM 4085 O O . CYS B 1 188 ? 43.497 -54.080 -80.596 1.00 44.33 219 CYS B O 1
ATOM 4088 N N . ALA B 1 189 ? 42.026 -55.764 -80.249 1.00 46.42 220 ALA B N 1
ATOM 4089 C CA . ALA B 1 189 ? 42.898 -56.507 -79.346 1.00 46.89 220 ALA B CA 1
ATOM 4090 C C . ALA B 1 189 ? 44.209 -56.910 -80.027 1.00 49.71 220 ALA B C 1
ATOM 4091 O O . ALA B 1 189 ? 45.301 -56.787 -79.453 1.00 41.33 220 ALA B O 1
ATOM 4093 N N . SER B 1 190 ? 44.092 -57.422 -81.248 1.00 49.82 221 SER B N 1
ATOM 4094 C CA . SER B 1 190 ? 45.276 -57.848 -81.977 1.00 47.90 221 SER B CA 1
ATOM 4095 C C . SER B 1 190 ? 46.177 -56.642 -82.221 1.00 47.79 221 SER B C 1
ATOM 4096 O O . SER B 1 190 ? 47.416 -56.731 -82.113 1.00 42.30 221 SER B O 1
ATOM 4099 N N . GLY B 1 191 ? 45.546 -55.518 -82.566 1.00 42.14 222 GLY B N 1
ATOM 4100 C CA . GLY B 1 191 ? 46.283 -54.300 -82.835 1.00 44.11 222 GLY B CA 1
ATOM 4101 C C . GLY B 1 191 ? 47.039 -53.860 -81.593 1.00 49.32 222 GLY B C 1
ATOM 4102 O O . GLY B 1 191 ? 48.237 -53.561 -81.644 1.00 45.52 222 GLY B O 1
ATOM 4103 N N . LEU B 1 192 ? 46.335 -53.847 -80.467 1.00 44.25 223 LEU B N 1
ATOM 4104 C CA . LEU B 1 192 ? 46.918 -53.426 -79.215 1.00 43.98 223 LEU B CA 1
ATOM 4105 C C . LEU B 1 192 ? 48.088 -54.343 -78.827 1.00 41.69 223 LEU B C 1
ATOM 4106 O O . LEU B 1 192 ? 49.165 -53.888 -78.396 1.00 41.74 223 LEU B O 1
ATOM 4111 N N . ALA B 1 193 ? 47.885 -55.640 -78.998 1.00 43.20 224 ALA B N 1
ATOM 4112 C CA . ALA B 1 193 ? 48.925 -56.611 -78.671 1.00 48.65 224 ALA B CA 1
ATOM 4113 C C . ALA B 1 193 ? 50.169 -56.352 -79.511 1.00 46.23 224 ALA B C 1
ATOM 4114 O O . ALA B 1 193 ? 51.291 -56.418 -79.008 1.00 42.15 224 ALA B O 1
ATOM 4116 N N . HIS B 1 194 ? 49.954 -56.061 -80.793 1.00 38.42 225 HIS B N 1
ATOM 4117 C CA . HIS B 1 194 ? 51.059 -55.807 -81.703 1.00 44.05 225 HIS B CA 1
ATOM 4118 C C . HIS B 1 194 ? 51.813 -54.544 -81.345 1.00 43.74 225 HIS B C 1
ATOM 4119 O O . HIS B 1 194 ? 53.038 -54.528 -81.310 1.00 38.39 225 HIS B O 1
ATOM 4126 N N . LEU B 1 195 ? 51.065 -53.483 -81.086 1.00 50.08 226 LEU B N 1
ATOM 4127 C CA . LEU B 1 195 ? 51.622 -52.262 -80.541 1.00 48.64 226 LEU B CA 1
ATOM 4128 C C . LEU B 1 195 ? 52.538 -52.560 -79.334 1.00 51.32 226 LEU B C 1
ATOM 4129 O O . LEU B 1 195 ? 53.698 -52.128 -79.301 1.00 42.64 226 LEU B O 1
ATOM 4134 N N . GLU B 1 196 ? 52.036 -53.318 -78.358 1.00 46.71 227 GLU B N 1
ATOM 4135 C CA . GLU B 1 196 ? 52.778 -53.437 -77.098 1.00 55.92 227 GLU B CA 1
ATOM 4136 C C . GLU B 1 196 ? 53.983 -54.371 -77.243 1.00 53.59 227 GLU B C 1
ATOM 4137 O O . GLU B 1 196 ? 54.898 -54.355 -76.416 1.00 62.94 227 GLU B O 1
ATOM 4143 N N . LEU B 1 197 ? 53.965 -55.170 -78.310 1.00 55.28 228 LEU B N 1
ATOM 4144 C CA . LEU B 1 197 ? 55.068 -56.062 -78.702 1.00 49.13 228 LEU B CA 1
ATOM 4145 C C . LEU B 1 197 ? 55.956 -55.398 -79.760 1.00 51.17 228 LEU B C 1
ATOM 4146 O O . LEU B 1 197 ? 56.813 -56.052 -80.375 1.00 48.88 228 LEU B O 1
ATOM 4151 N N . LYS B 1 198 ? 55.686 -54.118 -80.016 1.00 51.66 229 LYS B N 1
ATOM 4152 C CA . LYS B 1 198 ? 56.496 -53.314 -80.930 1.00 51.79 229 LYS B CA 1
ATOM 4153 C C . LYS B 1 198 ? 56.470 -53.759 -82.374 1.00 50.08 229 LYS B C 1
ATOM 4154 O O . LYS B 1 198 ? 57.394 -53.462 -83.120 1.00 53.10 229 LYS B O 1
ATOM 4160 N N . LYS B 1 199 ? 55.418 -54.455 -82.793 1.00 48.70 230 LYS B N 1
ATOM 4161 C CA . LYS B 1 199 ? 55.287 -54.663 -84.226 1.00 51.30 230 LYS B CA 1
ATOM 4162 C C . LYS B 1 199 ? 54.271 -53.646 -84.747 1.00 49.46 230 LYS B C 1
ATOM 4163 O O . LYS B 1 199 ? 53.054 -53.908 -84.828 1.00 50.28 230 LYS B O 1
ATOM 4169 N N . TYR B 1 200 ? 54.824 -52.536 -85.232 1.00 42.47 231 TYR B N 1
ATOM 4170 C CA . TYR B 1 200 ? 54.050 -51.333 -85.514 1.00 46.48 231 TYR B CA 1
ATOM 4171 C C . TYR B 1 200 ? 53.300 -51.428 -86.840 1.00 45.37 231 TYR B C 1
ATOM 4172 O O . TYR B 1 200 ? 52.134 -51.054 -86.923 1.00 44.90 231 TYR B O 1
ATOM 4181 N N . LYS B 1 201 ? 53.976 -51.940 -87.863 1.00 48.44 232 LYS B N 1
ATOM 4182 C CA . LYS B 1 201 ? 53.352 -52.190 -89.145 1.00 43.78 232 LYS B CA 1
ATOM 4183 C C . LYS B 1 201 ? 52.086 -53.044 -88.951 1.00 51.49 232 LYS B C 1
ATOM 4184 O O . LYS B 1 201 ? 51.003 -52.724 -89.467 1.00 46.88 232 LYS B O 1
ATOM 4190 N N . LEU B 1 202 ? 52.209 -54.123 -88.184 1.00 47.26 233 LEU B N 1
ATOM 4191 C CA . LEU B 1 202 ? 51.056 -54.985 -87.984 1.00 48.29 233 LEU B CA 1
ATOM 4192 C C . LEU B 1 202 ? 49.980 -54.273 -87.151 1.00 57.63 233 LEU B C 1
ATOM 4193 O O . LEU B 1 202 ? 48.773 -54.368 -87.459 1.00 50.06 233 LEU B O 1
ATOM 4198 N N . ALA B 1 203 ? 50.423 -53.549 -86.117 1.00 52.80 234 ALA B N 1
ATOM 4199 C CA . ALA B 1 203 ? 49.514 -52.763 -85.287 1.00 43.62 234 ALA B CA 1
ATOM 4200 C C . ALA B 1 203 ? 48.606 -51.910 -86.185 1.00 47.50 234 ALA B C 1
ATOM 4201 O O . ALA B 1 203 ? 47.361 -51.973 -86.118 1.00 43.74 234 ALA B O 1
ATOM 4203 N N . ALA B 1 204 ? 49.262 -51.121 -87.029 1.00 41.48 235 ALA B N 1
ATOM 4204 C CA . ALA B 1 204 ? 48.617 -50.151 -87.861 1.00 38.47 235 ALA B CA 1
ATOM 4205 C C . ALA B 1 204 ? 47.648 -50.854 -88.811 1.00 50.17 235 ALA B C 1
ATOM 4206 O O . ALA B 1 204 ? 46.490 -50.425 -88.993 1.00 45.54 235 ALA B O 1
ATOM 4208 N N . ARG B 1 205 ? 48.110 -51.943 -89.418 1.00 43.46 236 ARG B N 1
ATOM 4209 C CA . ARG B 1 205 ? 47.234 -52.637 -90.343 1.00 43.97 236 ARG B CA 1
ATOM 4210 C C . ARG B 1 205 ? 45.952 -53.063 -89.652 1.00 46.85 236 ARG B C 1
ATOM 4211 O O . ARG B 1 205 ? 44.862 -52.966 -90.230 1.00 47.11 236 ARG B O 1
ATOM 4219 N N . LYS B 1 206 ? 46.075 -53.499 -88.403 1.00 46.91 237 LYS B N 1
ATOM 4220 C CA . LYS B 1 206 ? 44.895 -53.891 -87.641 1.00 49.56 237 LYS B CA 1
ATOM 4221 C C . LYS B 1 206 ? 43.961 -52.703 -87.369 1.00 53.61 237 LYS B C 1
ATOM 4222 O O . LYS B 1 206 ? 42.793 -52.727 -87.751 1.00 51.75 237 LYS B O 1
ATOM 4228 N N . PHE B 1 207 ? 44.485 -51.653 -86.747 1.00 51.59 238 PHE B N 1
ATOM 4229 C CA . PHE B 1 207 ? 43.659 -50.489 -86.413 1.00 49.43 238 PHE B CA 1
ATOM 4230 C C . PHE B 1 207 ? 42.972 -49.819 -87.605 1.00 52.10 238 PHE B C 1
ATOM 4231 O O . PHE B 1 207 ? 41.826 -49.372 -87.509 1.00 53.48 238 PHE B O 1
ATOM 4239 N N . LEU B 1 208 ? 43.675 -49.721 -88.723 1.00 47.23 239 LEU B N 1
ATOM 4240 C CA . LEU B 1 208 ? 43.110 -49.016 -89.863 1.00 52.25 239 LEU B CA 1
ATOM 4241 C C . LEU B 1 208 ? 41.848 -49.713 -90.407 1.00 56.16 239 LEU B C 1
ATOM 4242 O O . LEU B 1 208 ? 41.030 -49.095 -91.079 1.00 62.40 239 LEU B O 1
ATOM 4247 N N . ASP B 1 209 ? 41.718 -51.007 -90.141 1.00 51.85 240 ASP B N 1
ATOM 4248 C CA . ASP B 1 209 ? 40.580 -51.786 -90.617 1.00 57.77 240 ASP B CA 1
ATOM 4249 C C . ASP B 1 209 ? 39.499 -52.007 -89.573 1.00 54.90 240 ASP B C 1
ATOM 4250 O O . ASP B 1 209 ? 38.586 -52.801 -89.770 1.00 58.64 240 ASP B O 1
ATOM 4255 N N . VAL B 1 210 ? 39.639 -51.367 -88.427 1.00 52.60 241 VAL B N 1
ATOM 4256 C CA . VAL B 1 210 ? 38.626 -51.507 -87.398 1.00 50.60 241 VAL B CA 1
ATOM 4257 C C . VAL B 1 210 ? 37.335 -50.861 -87.861 1.00 50.80 241 VAL B C 1
ATOM 4258 O O . VAL B 1 210 ? 37.360 -49.790 -88.465 1.00 56.44 241 VAL B O 1
ATOM 4262 N N . ASN B 1 211 ? 36.215 -51.524 -87.585 1.00 50.61 242 ASN B N 1
ATOM 4263 C CA . ASN B 1 211 ? 34.904 -51.020 -87.978 1.00 52.43 242 ASN B CA 1
ATOM 4264 C C . ASN B 1 211 ? 34.600 -49.649 -87.383 1.00 51.97 242 ASN B C 1
ATOM 4265 O O . ASN B 1 211 ? 34.617 -49.476 -86.165 1.00 50.90 242 ASN B O 1
ATOM 4270 N N . PRO B 1 212 ? 34.289 -48.679 -88.252 1.00 55.74 243 PRO B N 1
ATOM 4271 C CA . PRO B 1 212 ? 33.994 -47.287 -87.875 1.00 57.37 243 PRO B CA 1
ATOM 4272 C C . PRO B 1 212 ? 32.932 -47.239 -86.778 1.00 61.60 243 PRO B C 1
ATOM 4273 O O . PRO B 1 212 ? 33.048 -46.462 -85.819 1.00 60.06 243 PRO B O 1
ATOM 4277 N N . GLU B 1 213 ? 31.930 -48.105 -86.907 1.00 59.66 244 GLU B N 1
ATOM 4278 C CA . GLU B 1 213 ? 30.802 -48.141 -85.985 1.00 57.30 244 GLU B CA 1
ATOM 4279 C C . GLU B 1 213 ? 31.149 -48.645 -84.580 1.00 57.26 244 GLU B C 1
ATOM 4280 O O . GLU B 1 213 ? 30.290 -48.708 -83.711 1.00 58.76 244 GLU B O 1
ATOM 4286 N N . LEU B 1 214 ? 32.392 -49.041 -84.353 1.00 57.34 245 LEU B N 1
ATOM 4287 C CA . LEU B 1 214 ? 32.757 -49.554 -83.039 1.00 58.91 245 LEU B CA 1
ATOM 4288 C C . LEU B 1 214 ? 32.426 -48.579 -81.887 1.00 60.33 245 LEU B C 1
ATOM 4289 O O . LEU B 1 214 ? 31.978 -48.996 -80.801 1.00 46.28 245 LEU B O 1
ATOM 4294 N N . GLY B 1 215 ? 32.680 -47.291 -82.101 1.00 57.03 246 GLY B N 1
ATOM 4295 C CA . GLY B 1 215 ? 32.393 -46.322 -81.063 1.00 48.51 246 GLY B CA 1
ATOM 4296 C C . GLY B 1 215 ? 32.947 -46.784 -79.729 1.00 53.92 246 GLY B C 1
ATOM 4297 O O . GLY B 1 215 ? 34.111 -47.199 -79.645 1.00 58.70 246 GLY B O 1
ATOM 4298 N N . ASN B 1 216 ? 32.095 -46.746 -78.704 1.00 48.83 247 ASN B N 1
ATOM 4299 C CA . ASN B 1 216 ? 32.460 -47.061 -77.317 1.00 46.74 247 ASN B CA 1
ATOM 4300 C C . ASN B 1 216 ? 32.202 -48.510 -76.893 1.00 55.75 247 ASN B C 1
ATOM 4301 O O . ASN B 1 216 ? 32.300 -48.833 -75.710 1.00 58.06 247 ASN B O 1
ATOM 4306 N N . SER B 1 217 ? 31.829 -49.364 -77.845 1.00 54.32 248 SER B N 1
ATOM 4307 C CA . SER B 1 217 ? 31.510 -50.767 -77.552 1.00 51.01 248 SER B CA 1
ATOM 4308 C C . SER B 1 217 ? 32.621 -51.492 -76.791 1.00 55.31 248 SER B C 1
ATOM 4309 O O . SER B 1 217 ? 32.358 -52.309 -75.899 1.00 63.96 248 SER B O 1
ATOM 4312 N N . TYR B 1 218 ? 33.860 -51.198 -77.173 1.00 54.50 249 TYR B N 1
ATOM 4313 C CA . TYR B 1 218 ? 35.052 -51.838 -76.628 1.00 47.87 249 TYR B CA 1
ATOM 4314 C C . TYR B 1 218 ? 35.716 -51.017 -75.493 1.00 48.82 249 TYR B C 1
ATOM 4315 O O . TYR B 1 218 ? 36.914 -51.163 -75.181 1.00 44.55 249 TYR B O 1
ATOM 4324 N N . ASN B 1 219 ? 34.917 -50.113 -74.935 1.00 53.58 250 ASN B N 1
ATOM 4325 C CA . ASN B 1 219 ? 35.278 -49.150 -73.897 1.00 53.18 250 ASN B CA 1
ATOM 4326 C C . ASN B 1 219 ? 36.133 -49.650 -72.733 1.00 50.00 250 ASN B C 1
ATOM 4327 O O . ASN B 1 219 ? 36.816 -48.857 -72.093 1.00 47.58 250 ASN B O 1
ATOM 4332 N N . GLU B 1 220 ? 36.010 -50.925 -72.374 1.00 45.00 251 GLU B N 1
ATOM 4333 C CA . GLU B 1 220 ? 36.742 -51.460 -71.226 1.00 45.36 251 GLU B CA 1
ATOM 4334 C C . GLU B 1 220 ? 38.161 -51.820 -71.647 1.00 44.46 251 GLU B C 1
ATOM 4335 O O . GLU B 1 220 ? 38.981 -52.287 -70.833 1.00 42.65 251 GLU B O 1
ATOM 4341 N N . VAL B 1 221 ? 38.428 -51.588 -72.931 1.00 39.49 252 VAL B N 1
ATOM 4342 C CA . VAL B 1 221 ? 39.727 -51.846 -73.538 1.00 47.70 252 VAL B CA 1
ATOM 4343 C C . VAL B 1 221 ? 40.273 -50.580 -74.216 1.00 44.20 252 VAL B C 1
ATOM 4344 O O . VAL B 1 221 ? 41.389 -50.122 -73.920 1.00 38.70 252 VAL B O 1
ATOM 4348 N N . ILE B 1 222 ? 39.501 -50.039 -75.154 1.00 43.46 253 ILE B N 1
ATOM 4349 C CA . ILE B 1 222 ? 40.010 -48.978 -76.024 1.00 45.20 253 ILE B CA 1
ATOM 4350 C C . ILE B 1 222 ? 38.921 -47.979 -76.470 1.00 38.89 253 ILE B C 1
ATOM 4351 O O . ILE B 1 222 ? 37.738 -48.300 -76.456 1.00 47.24 253 ILE B O 1
ATOM 4356 N N . ALA B 1 223 ? 39.343 -46.781 -76.876 1.00 42.26 254 ALA B N 1
ATOM 4357 C CA . ALA B 1 223 ? 38.461 -45.700 -77.337 1.00 37.57 254 ALA B CA 1
ATOM 4358 C C . ALA B 1 223 ? 38.778 -45.380 -78.802 1.00 43.80 254 ALA B C 1
ATOM 4359 O O . ALA B 1 223 ? 39.915 -45.543 -79.243 1.00 48.89 254 ALA B O 1
ATOM 4361 N N . PRO B 1 224 ? 37.773 -44.943 -79.571 1.00 44.95 255 PRO B N 1
ATOM 4362 C CA . PRO B 1 224 ? 37.967 -44.593 -80.991 1.00 46.90 255 PRO B CA 1
ATOM 4363 C C . PRO B 1 224 ? 39.137 -43.640 -81.202 1.00 45.00 255 PRO B C 1
ATOM 4364 O O . PRO B 1 224 ? 39.841 -43.725 -82.223 1.00 46.92 255 PRO B O 1
ATOM 4368 N N . GLN B 1 225 ? 39.313 -42.733 -80.236 1.00 47.16 256 GLN B N 1
ATOM 4369 C CA . GLN B 1 225 ? 40.429 -41.788 -80.200 1.00 47.02 256 GLN B CA 1
ATOM 4370 C C . GLN B 1 225 ? 41.758 -42.530 -80.226 1.00 43.88 256 GLN B C 1
ATOM 4371 O O . GLN B 1 225 ? 42.639 -42.207 -81.028 1.00 39.63 256 GLN B O 1
ATOM 4377 N N . ASP B 1 226 ? 41.893 -43.532 -79.361 1.00 41.27 257 ASP B N 1
ATOM 4378 C CA . ASP B 1 226 ? 43.073 -44.399 -79.386 1.00 44.04 257 ASP B CA 1
ATOM 4379 C C . ASP B 1 226 ? 43.262 -45.073 -80.754 1.00 43.69 257 ASP B C 1
ATOM 4380 O O . ASP B 1 226 ? 44.351 -45.063 -81.296 1.00 43.13 257 ASP B O 1
ATOM 4385 N N . ILE B 1 227 ? 42.209 -45.654 -81.314 1.00 44.21 258 ILE B N 1
ATOM 4386 C CA . ILE B 1 227 ? 42.307 -46.300 -82.623 1.00 41.18 258 ILE B CA 1
ATOM 4387 C C . ILE B 1 227 ? 42.882 -45.365 -83.687 1.00 42.97 258 ILE B C 1
ATOM 4388 O O . ILE B 1 227 ? 43.717 -45.780 -84.516 1.00 40.71 258 ILE B O 1
ATOM 4393 N N . ALA B 1 228 ? 42.432 -44.110 -83.670 1.00 40.16 259 ALA B N 1
ATOM 4394 C CA . ALA B 1 228 ? 42.948 -43.130 -84.629 1.00 43.90 259 ALA B CA 1
ATOM 4395 C C . ALA B 1 228 ? 44.413 -42.778 -84.331 1.00 48.40 259 ALA B C 1
ATOM 4396 O O . ALA B 1 228 ? 45.236 -42.664 -85.239 1.00 42.27 259 ALA B O 1
ATOM 4398 N N . THR B 1 229 ? 44.732 -42.599 -83.055 1.00 37.66 260 THR B N 1
ATOM 4399 C CA . THR B 1 229 ? 46.053 -42.141 -82.697 1.00 36.64 260 THR B CA 1
ATOM 4400 C C . THR B 1 229 ? 47.096 -43.235 -82.935 1.00 41.11 260 THR B C 1
ATOM 4401 O O . THR B 1 229 ? 48.116 -42.988 -83.576 1.00 38.23 260 THR B O 1
ATOM 4405 N N . TYR B 1 230 ? 46.827 -44.436 -82.425 1.00 37.29 261 TYR B N 1
ATOM 4406 C CA . TYR B 1 230 ? 47.714 -45.581 -82.597 1.00 41.00 261 TYR B CA 1
ATOM 4407 C C . TYR B 1 230 ? 47.803 -45.971 -84.062 1.00 42.90 261 TYR B C 1
ATOM 4408 O O . TYR B 1 230 ? 48.891 -46.207 -84.576 1.00 48.58 261 TYR B O 1
ATOM 4417 N N . GLY B 1 231 ? 46.662 -46.053 -84.732 1.00 38.05 262 GLY B N 1
ATOM 4418 C CA . GLY B 1 231 ? 46.681 -46.369 -86.143 1.00 42.83 262 GLY B CA 1
ATOM 4419 C C . GLY B 1 231 ? 47.508 -45.370 -86.924 1.00 44.52 262 GLY B C 1
ATOM 4420 O O . GLY B 1 231 ? 48.400 -45.740 -87.700 1.00 46.46 262 GLY B O 1
ATOM 4421 N N . GLY B 1 232 ? 47.210 -44.091 -86.717 1.00 42.29 263 GLY B N 1
ATOM 4422 C CA . GLY B 1 232 ? 47.896 -43.021 -87.422 1.00 41.71 263 GLY B CA 1
ATOM 4423 C C . GLY B 1 232 ? 49.391 -43.035 -87.180 1.00 42.26 263 GLY B C 1
ATOM 4424 O O . GLY B 1 232 ? 50.178 -43.122 -88.131 1.00 44.29 263 GLY B O 1
ATOM 4425 N N . LEU B 1 233 ? 49.791 -42.976 -85.909 1.00 42.03 264 LEU B N 1
ATOM 4426 C CA . LEU B 1 233 ? 51.218 -42.957 -85.562 1.00 41.05 264 LEU B CA 1
ATOM 4427 C C . LEU B 1 233 ? 51.960 -44.205 -86.047 1.00 46.06 264 LEU B C 1
ATOM 4428 O O . LEU B 1 233 ? 53.010 -44.087 -86.693 1.00 48.44 264 LEU B O 1
ATOM 4433 N N . CYS B 1 234 ? 51.418 -45.393 -85.775 1.00 44.69 265 CYS B N 1
ATOM 4434 C CA . CYS B 1 234 ? 52.065 -46.626 -86.247 1.00 43.61 265 CYS B CA 1
ATOM 4435 C C . CYS B 1 234 ? 52.231 -46.635 -87.767 1.00 45.36 265 CYS B C 1
ATOM 4436 O O . CYS B 1 234 ? 53.285 -47.037 -88.296 1.00 45.79 265 CYS B O 1
ATOM 4439 N N . ALA B 1 235 ? 51.201 -46.164 -88.465 1.00 45.61 266 ALA B N 1
ATOM 4440 C CA . ALA B 1 235 ? 51.215 -46.151 -89.928 1.00 50.41 266 ALA B CA 1
ATOM 4441 C C . ALA B 1 235 ? 52.349 -45.272 -90.395 1.00 44.88 266 ALA B C 1
ATOM 4442 O O . ALA B 1 235 ? 53.211 -45.686 -91.175 1.00 44.46 266 ALA B O 1
ATOM 4444 N N . LEU B 1 236 ? 52.333 -44.044 -89.901 1.00 41.19 267 LEU B N 1
ATOM 4445 C CA . LEU B 1 236 ? 53.357 -43.060 -90.241 1.00 49.31 267 LEU B CA 1
ATOM 4446 C C . LEU B 1 236 ? 54.791 -43.528 -89.964 1.00 47.34 267 LEU B C 1
ATOM 4447 O O . LEU B 1 236 ? 55.710 -43.206 -90.705 1.00 50.20 267 LEU B O 1
ATOM 4452 N N . ALA B 1 237 ? 54.982 -44.286 -88.897 1.00 49.10 268 ALA B N 1
ATOM 4453 C CA . ALA B 1 237 ? 56.305 -44.787 -88.571 1.00 43.72 268 ALA B CA 1
ATOM 4454 C C . ALA B 1 237 ? 56.721 -46.034 -89.364 1.00 49.73 268 ALA B C 1
ATOM 4455 O O . ALA B 1 237 ? 57.918 -46.332 -89.464 1.00 58.10 268 ALA B O 1
ATOM 4457 N N . SER B 1 238 ? 55.733 -46.730 -89.933 1.00 45.25 269 SER B N 1
ATOM 4458 C CA . SER B 1 238 ? 55.889 -48.035 -90.616 1.00 40.08 269 SER B CA 1
ATOM 4459 C C . SER B 1 238 ? 55.755 -48.017 -92.149 1.00 41.93 269 SER B C 1
ATOM 4460 O O . SER B 1 238 ? 56.566 -48.583 -92.856 1.00 39.10 269 SER B O 1
ATOM 4463 N N . PHE B 1 239 ? 54.634 -47.503 -92.638 1.00 43.52 270 PHE B N 1
ATOM 4464 C CA . PHE B 1 239 ? 54.313 -47.517 -94.061 1.00 45.08 270 PHE B CA 1
ATOM 4465 C C . PHE B 1 239 ? 55.212 -46.653 -94.949 1.00 44.93 270 PHE B C 1
ATOM 4466 O O . PHE B 1 239 ? 55.646 -45.568 -94.554 1.00 43.20 270 PHE B O 1
ATOM 4474 N N . ASP B 1 240 ? 55.488 -47.142 -96.157 1.00 50.62 271 ASP B N 1
ATOM 4475 C CA . ASP B 1 240 ? 55.964 -46.280 -97.246 1.00 57.46 271 ASP B CA 1
ATOM 4476 C C . ASP B 1 240 ? 54.795 -45.461 -97.814 1.00 55.13 271 ASP B C 1
ATOM 4477 O O . ASP B 1 240 ? 53.635 -45.730 -97.486 1.00 46.39 271 ASP B O 1
ATOM 4482 N N . ARG B 1 241 ? 55.109 -44.424 -98.588 1.00 55.29 272 ARG B N 1
ATOM 4483 C CA . ARG B 1 241 ? 54.082 -43.539 -99.128 1.00 63.33 272 ARG B CA 1
ATOM 4484 C C . ARG B 1 241 ? 52.916 -44.246 -99.817 1.00 65.05 272 ARG B C 1
ATOM 4485 O O . ARG B 1 241 ? 51.766 -43.839 -99.634 1.00 60.61 272 ARG B O 1
ATOM 4493 N N . SER B 1 242 ? 53.194 -45.297 -100.586 1.00 59.84 273 SER B N 1
ATOM 4494 C CA . SER B 1 242 ? 52.117 -46.041 -101.243 1.00 52.68 273 SER B CA 1
ATOM 4495 C C . SER B 1 242 ? 51.087 -46.541 -100.242 1.00 57.35 273 SER B C 1
ATOM 4496 O O . SER B 1 242 ? 49.894 -46.238 -100.359 1.00 56.28 273 SER B O 1
ATOM 4499 N N . GLU B 1 243 ? 51.551 -47.313 -99.257 1.00 53.67 274 GLU B N 1
ATOM 4500 C CA . GLU B 1 243 ? 50.644 -47.911 -98.296 1.00 53.01 274 GLU B CA 1
ATOM 4501 C C . GLU B 1 243 ? 49.932 -46.851 -97.447 1.00 54.27 274 GLU B C 1
ATOM 4502 O O . GLU B 1 243 ? 48.773 -47.002 -97.072 1.00 57.60 274 GLU B O 1
ATOM 4508 N N . LEU B 1 244 ? 50.634 -45.774 -97.149 1.00 54.02 275 LEU B N 1
ATOM 4509 C CA . LEU B 1 244 ? 50.038 -44.680 -96.412 1.00 55.31 275 LEU B CA 1
ATOM 4510 C C . LEU B 1 244 ? 48.860 -44.131 -97.211 1.00 59.47 275 LEU B C 1
ATOM 4511 O O . LEU B 1 244 ? 47.809 -43.802 -96.640 1.00 55.01 275 LEU B O 1
ATOM 4516 N N . LYS B 1 245 ? 49.050 -44.034 -98.532 1.00 55.85 276 LYS B N 1
ATOM 4517 C CA . LYS B 1 245 ? 48.005 -43.543 -99.434 1.00 62.41 276 LYS B CA 1
ATOM 4518 C C . LYS B 1 245 ? 46.802 -44.494 -99.486 1.00 59.11 276 LYS B C 1
ATOM 4519 O O . LYS B 1 245 ? 45.660 -44.087 -99.250 1.00 57.60 276 LYS B O 1
ATOM 4525 N N . GLN B 1 246 ? 47.065 -45.760 -99.785 1.00 51.49 277 GLN B N 1
ATOM 4526 C CA . GLN B 1 246 ? 46.005 -46.757 -99.805 1.00 56.54 277 GLN B CA 1
ATOM 4527 C C . GLN B 1 246 ? 45.245 -46.928 -98.489 1.00 55.96 277 GLN B C 1
ATOM 4528 O O . GLN B 1 246 ? 44.014 -46.885 -98.475 1.00 56.49 277 GLN B O 1
ATOM 4534 N N . LYS B 1 247 ? 45.965 -47.170 -97.396 1.00 48.68 278 LYS B N 1
ATOM 4535 C CA . LYS B 1 247 ? 45.309 -47.562 -96.155 1.00 50.04 278 LYS B CA 1
ATOM 4536 C C . LYS B 1 247 ? 45.069 -46.443 -95.144 1.00 53.29 278 LYS B C 1
ATOM 4537 O O . LYS B 1 247 ? 44.487 -46.690 -94.093 1.00 52.80 278 LYS B O 1
ATOM 4543 N N . VAL B 1 248 ? 45.509 -45.224 -95.446 1.00 51.19 279 VAL B N 1
ATOM 4544 C CA . VAL B 1 248 ? 45.264 -44.109 -94.534 1.00 52.80 279 VAL B CA 1
ATOM 4545 C C . VAL B 1 248 ? 44.621 -42.899 -95.207 1.00 55.86 279 VAL B C 1
ATOM 4546 O O . VAL B 1 248 ? 43.541 -42.459 -94.809 1.00 60.79 279 VAL B O 1
ATOM 4550 N N . ILE B 1 249 ? 45.304 -42.334 -96.192 1.00 49.82 280 ILE B N 1
ATOM 4551 C CA . ILE B 1 249 ? 44.792 -41.142 -96.852 1.00 60.83 280 ILE B CA 1
ATOM 4552 C C . ILE B 1 249 ? 43.449 -41.439 -97.542 1.00 64.29 280 ILE B C 1
ATOM 4553 O O . ILE B 1 249 ? 42.480 -40.677 -97.420 1.00 64.40 280 ILE B O 1
ATOM 4558 N N . ASP B 1 250 ? 43.397 -42.555 -98.257 1.00 57.04 281 ASP B N 1
ATOM 4559 C CA . ASP B 1 250 ? 42.218 -42.885 -99.029 1.00 52.30 281 ASP B CA 1
ATOM 4560 C C . ASP B 1 250 ? 41.255 -43.818 -98.277 1.00 65.71 281 ASP B C 1
ATOM 4561 O O . ASP B 1 250 ? 40.260 -44.272 -98.845 1.00 71.57 281 ASP B O 1
ATOM 4566 N N . ASN B 1 251 ? 41.524 -44.082 -96.995 1.00 60.24 282 ASN B N 1
ATOM 4567 C CA . ASN B 1 251 ? 40.700 -45.037 -96.249 1.00 52.69 282 ASN B CA 1
ATOM 4568 C C . ASN B 1 251 ? 39.543 -44.283 -95.589 1.00 56.62 282 ASN B C 1
ATOM 4569 O O . ASN B 1 251 ? 39.688 -43.641 -94.538 1.00 58.80 282 ASN B O 1
ATOM 4574 N N . ILE B 1 252 ? 38.365 -44.435 -96.184 1.00 63.19 283 ILE B N 1
ATOM 4575 C CA . ILE B 1 252 ? 37.219 -43.591 -95.856 1.00 66.45 283 ILE B CA 1
ATOM 4576 C C . ILE B 1 252 ? 36.667 -43.955 -94.490 1.00 62.54 283 ILE B C 1
ATOM 4577 O O . ILE B 1 252 ? 36.236 -43.085 -93.729 1.00 56.29 283 ILE B O 1
ATOM 4582 N N . ASN B 1 253 ? 36.655 -45.248 -94.188 1.00 57.23 284 ASN B N 1
ATOM 4583 C CA . ASN B 1 253 ? 36.189 -45.661 -92.883 1.00 54.93 284 ASN B CA 1
ATOM 4584 C C . ASN B 1 253 ? 36.995 -45.017 -91.803 1.00 58.13 284 ASN B C 1
ATOM 4585 O O . ASN B 1 253 ? 36.425 -44.451 -90.873 1.00 56.28 284 ASN B O 1
ATOM 4590 N N . PHE B 1 254 ? 38.321 -45.108 -91.937 1.00 55.17 285 PHE B N 1
ATOM 4591 C CA . PHE B 1 254 ? 39.234 -44.603 -90.922 1.00 49.35 285 PHE B CA 1
ATOM 4592 C C . PHE B 1 254 ? 39.068 -43.100 -90.699 1.00 52.98 285 PHE B C 1
ATOM 4593 O O . PHE B 1 254 ? 39.372 -42.607 -89.612 1.00 51.08 285 PHE B O 1
ATOM 4601 N N . ARG B 1 255 ? 38.573 -42.386 -91.715 1.00 52.36 286 ARG B N 1
ATOM 4602 C CA . ARG B 1 255 ? 38.278 -40.959 -91.576 1.00 55.46 286 ARG B CA 1
ATOM 4603 C C . ARG B 1 255 ? 37.418 -40.680 -90.358 1.00 54.02 286 ARG B C 1
ATOM 4604 O O . ARG B 1 255 ? 37.498 -39.597 -89.778 1.00 55.14 286 ARG B O 1
ATOM 4612 N N . ASN B 1 256 ? 36.578 -41.640 -89.986 1.00 46.06 287 ASN B N 1
ATOM 4613 C CA . ASN B 1 256 ? 35.679 -41.433 -88.859 1.00 54.63 287 ASN B CA 1
ATOM 4614 C C . ASN B 1 256 ? 36.410 -41.375 -87.534 1.00 56.05 287 ASN B C 1
ATOM 4615 O O . ASN B 1 256 ? 35.993 -40.681 -86.600 1.00 53.04 287 ASN B O 1
ATOM 4620 N N . PHE B 1 257 ? 37.501 -42.125 -87.453 1.00 56.72 288 PHE B N 1
ATOM 4621 C CA . PHE B 1 257 ? 38.357 -42.067 -86.285 1.00 49.23 288 PHE B CA 1
ATOM 4622 C C . PHE B 1 257 ? 39.231 -40.832 -86.385 1.00 48.94 288 PHE B C 1
ATOM 4623 O O . PHE B 1 257 ? 39.399 -40.095 -85.410 1.00 51.01 288 PHE B O 1
ATOM 4631 N N . LEU B 1 258 ? 39.759 -40.572 -87.570 1.00 41.06 289 LEU B N 1
ATOM 4632 C CA . LEU B 1 258 ? 40.591 -39.395 -87.704 1.00 48.95 289 LEU B CA 1
ATOM 4633 C C . LEU B 1 258 ? 39.869 -38.095 -87.292 1.00 51.76 289 LEU B C 1
ATOM 4634 O O . LEU B 1 258 ? 40.446 -37.273 -86.584 1.00 53.30 289 LEU B O 1
ATOM 4639 N N . GLU B 1 259 ? 38.607 -37.937 -87.681 1.00 52.63 290 GLU B N 1
ATOM 4640 C CA . GLU B 1 259 ? 37.850 -36.723 -87.360 1.00 50.52 290 GLU B CA 1
ATOM 4641 C C . GLU B 1 259 ? 37.807 -36.492 -85.855 1.00 53.28 290 GLU B C 1
ATOM 4642 O O . GLU B 1 259 ? 37.565 -35.391 -85.390 1.00 57.75 290 GLU B O 1
ATOM 4648 N N . LEU B 1 260 ? 38.052 -37.539 -85.087 1.00 58.60 291 LEU B N 1
ATOM 4649 C CA . LEU B 1 260 ? 38.015 -37.432 -83.637 1.00 55.53 291 LEU B CA 1
ATOM 4650 C C . LEU B 1 260 ? 39.313 -36.826 -83.074 1.00 55.65 291 LEU B C 1
ATOM 4651 O O . LEU B 1 260 ? 39.351 -36.323 -81.942 1.00 54.36 291 LEU B O 1
ATOM 4656 N N . VAL B 1 261 ? 40.374 -36.868 -83.870 1.00 49.02 292 VAL B N 1
ATOM 4657 C CA . VAL B 1 261 ? 41.666 -36.355 -83.422 1.00 55.74 292 VAL B CA 1
ATOM 4658 C C . VAL B 1 261 ? 42.303 -35.469 -84.486 1.00 51.89 292 VAL B C 1
ATOM 4659 O O . VAL B 1 261 ? 43.284 -35.859 -85.129 1.00 52.33 292 VAL B O 1
ATOM 4663 N N . PRO B 1 262 ? 41.740 -34.267 -84.677 1.00 55.64 293 PRO B N 1
ATOM 4664 C CA . PRO B 1 262 ? 42.132 -33.458 -85.838 1.00 56.65 293 PRO B CA 1
ATOM 4665 C C . PRO B 1 262 ? 43.626 -33.121 -85.851 1.00 53.78 293 PRO B C 1
ATOM 4666 O O . PRO B 1 262 ? 44.181 -33.010 -86.937 1.00 53.43 293 PRO B O 1
ATOM 4670 N N . ASP B 1 263 ? 44.257 -32.964 -84.687 1.00 50.19 294 ASP B N 1
ATOM 4671 C CA . ASP B 1 263 ? 45.700 -32.748 -84.636 1.00 47.10 294 ASP B CA 1
ATOM 4672 C C . ASP B 1 263 ? 46.444 -33.849 -85.396 1.00 55.31 294 ASP B C 1
ATOM 4673 O O . ASP B 1 263 ? 47.224 -33.574 -86.321 1.00 51.05 294 ASP B O 1
ATOM 4678 N N . VAL B 1 264 ? 46.178 -35.095 -85.003 1.00 52.54 295 VAL B N 1
ATOM 4679 C CA . VAL B 1 264 ? 46.766 -36.272 -85.643 1.00 46.95 295 VAL B CA 1
ATOM 4680 C C . VAL B 1 264 ? 46.440 -36.334 -87.132 1.00 46.66 295 VAL B C 1
ATOM 4681 O O . VAL B 1 264 ? 47.319 -36.648 -87.953 1.00 46.34 295 VAL B O 1
ATOM 4685 N N . ARG B 1 265 ? 45.193 -36.002 -87.477 1.00 45.25 296 ARG B N 1
ATOM 4686 C CA . ARG B 1 265 ? 44.782 -35.906 -88.881 1.00 53.04 296 ARG B CA 1
ATOM 4687 C C . ARG B 1 265 ? 45.641 -34.918 -89.676 1.00 48.14 296 ARG B C 1
ATOM 4688 O O . ARG B 1 265 ? 46.177 -35.249 -90.740 1.00 51.71 296 ARG B O 1
ATOM 4696 N N . GLU B 1 266 ? 45.773 -33.704 -89.163 1.00 49.37 297 GLU B N 1
ATOM 4697 C CA . GLU B 1 266 ? 46.483 -32.674 -89.899 1.00 59.27 297 GLU B CA 1
ATOM 4698 C C . GLU B 1 266 ? 47.947 -33.048 -90.003 1.00 58.19 297 GLU B C 1
ATOM 4699 O O . GLU B 1 266 ? 48.550 -32.864 -91.049 1.00 56.28 297 GLU B O 1
ATOM 4705 N N . LEU B 1 267 ? 48.496 -33.597 -88.924 1.00 46.72 298 LEU B N 1
ATOM 4706 C CA . LEU B 1 267 ? 49.893 -34.036 -88.865 1.00 50.16 298 LEU B CA 1
ATOM 4707 C C . LEU B 1 267 ? 50.237 -35.123 -89.913 1.00 55.88 298 LEU B C 1
ATOM 4708 O O . LEU B 1 267 ? 51.263 -35.045 -90.614 1.00 54.92 298 LEU B O 1
ATOM 4713 N N . ILE B 1 268 ? 49.352 -36.113 -90.027 1.00 48.27 299 ILE B N 1
ATOM 4714 C CA . ILE B 1 268 ? 49.458 -37.145 -91.047 1.00 42.74 299 ILE B CA 1
ATOM 4715 C C . ILE B 1 268 ? 49.375 -36.517 -92.441 1.00 48.64 299 ILE B C 1
ATOM 4716 O O . ILE B 1 268 ? 50.118 -36.888 -93.364 1.00 47.36 299 ILE B O 1
ATOM 4721 N N . ASN B 1 269 ? 48.460 -35.564 -92.605 1.00 55.66 300 ASN B N 1
ATOM 4722 C CA . ASN B 1 269 ? 48.329 -34.901 -93.898 1.00 54.44 300 ASN B CA 1
ATOM 4723 C C . ASN B 1 269 ? 49.558 -34.084 -94.255 1.00 53.08 300 ASN B C 1
ATOM 4724 O O . ASN B 1 269 ? 50.053 -34.144 -95.380 1.00 54.47 300 ASN B O 1
ATOM 4729 N N . ASP B 1 270 ? 50.040 -33.326 -93.284 1.00 50.29 301 ASP B N 1
ATOM 4730 C CA . ASP B 1 270 ? 51.281 -32.605 -93.404 1.00 52.68 301 ASP B CA 1
ATOM 4731 C C . ASP B 1 270 ? 52.361 -33.557 -93.934 1.00 56.01 301 ASP B C 1
ATOM 4732 O O . ASP B 1 270 ? 53.058 -33.245 -94.905 1.00 53.66 301 ASP B O 1
ATOM 4737 N N . PHE B 1 271 ? 52.483 -34.727 -93.309 1.00 49.68 302 PHE B N 1
ATOM 4738 C CA . PHE B 1 271 ? 53.556 -35.661 -93.666 1.00 52.01 302 PHE B CA 1
ATOM 4739 C C . PHE B 1 271 ? 53.430 -36.186 -95.102 1.00 50.84 302 PHE B C 1
ATOM 4740 O O . PHE B 1 271 ? 54.412 -36.260 -95.857 1.00 50.84 302 PHE B O 1
ATOM 4748 N N . TYR B 1 272 ? 52.214 -36.563 -95.465 1.00 53.79 303 TYR B N 1
ATOM 4749 C CA . TYR B 1 272 ? 51.944 -37.033 -96.816 1.00 54.87 303 TYR B CA 1
ATOM 4750 C C . TYR B 1 272 ? 52.184 -35.911 -97.841 1.00 52.03 303 TYR B C 1
ATOM 4751 O O . TYR B 1 272 ? 52.616 -36.146 -98.963 1.00 54.12 303 TYR B O 1
ATOM 4760 N N . SER B 1 273 ? 51.944 -34.679 -97.426 1.00 54.64 304 SER B N 1
ATOM 4761 C CA . SER B 1 273 ? 52.193 -33.526 -98.288 1.00 60.55 304 SER B CA 1
ATOM 4762 C C . SER B 1 273 ? 53.648 -33.088 -98.250 1.00 63.04 304 SER B C 1
ATOM 4763 O O . SER B 1 273 ? 54.005 -32.063 -98.832 1.00 52.25 304 SER B O 1
ATOM 4766 N N . SER B 1 274 ? 54.478 -33.841 -97.530 1.00 58.92 305 SER B N 1
ATOM 4767 C CA . SER B 1 274 ? 55.879 -33.484 -97.395 1.00 46.83 305 SER B CA 1
ATOM 4768 C C . SER B 1 274 ? 56.084 -32.181 -96.668 1.00 49.37 305 SER B C 1
ATOM 4769 O O . SER B 1 274 ? 57.116 -31.535 -96.861 1.00 58.86 305 SER B O 1
ATOM 4772 N N . ARG B 1 275 ? 55.168 -31.789 -95.792 1.00 50.77 306 ARG B N 1
ATOM 4773 C CA . ARG B 1 275 ? 55.539 -30.679 -94.929 1.00 50.26 306 ARG B CA 1
ATOM 4774 C C . ARG B 1 275 ? 56.008 -31.289 -93.630 1.00 55.62 306 ARG B C 1
ATOM 4775 O O . ARG B 1 275 ? 55.219 -31.461 -92.691 1.00 57.66 306 ARG B O 1
ATOM 4783 N N . TYR B 1 276 ? 57.325 -31.489 -93.543 1.00 53.41 307 TYR B N 1
ATOM 4784 C CA . TYR B 1 276 ? 57.923 -32.323 -92.495 1.00 50.07 307 TYR B CA 1
ATOM 4785 C C . TYR B 1 276 ? 58.118 -31.532 -91.230 1.00 47.43 307 TYR B C 1
ATOM 4786 O O . TYR B 1 276 ? 57.980 -32.054 -90.121 1.00 45.98 307 TYR B O 1
ATOM 4795 N N . ALA B 1 277 ? 58.442 -30.260 -91.414 1.00 48.78 308 ALA B N 1
ATOM 4796 C CA . ALA B 1 277 ? 58.637 -29.375 -90.278 1.00 54.28 308 ALA B CA 1
ATOM 4797 C C . ALA B 1 277 ? 57.333 -29.279 -89.512 1.00 48.06 308 ALA B C 1
ATOM 4798 O O . ALA B 1 277 ? 57.306 -29.471 -88.306 1.00 48.58 308 ALA B O 1
ATOM 4800 N N . SER B 1 278 ? 56.244 -29.016 -90.224 1.00 52.10 309 SER B N 1
ATOM 4801 C CA . SER B 1 278 ? 54.949 -28.809 -89.576 1.00 53.96 309 SER B CA 1
ATOM 4802 C C . SER B 1 278 ? 54.571 -30.059 -88.809 1.00 57.34 309 SER B C 1
ATOM 4803 O O . SER B 1 278 ? 54.200 -30.006 -87.619 1.00 56.36 309 SER B O 1
ATOM 4806 N N . CYS B 1 279 ? 54.681 -31.184 -89.510 1.00 50.39 310 CYS B N 1
ATOM 4807 C CA . CYS B 1 279 ? 54.462 -32.481 -88.913 1.00 48.63 310 CYS B CA 1
ATOM 4808 C C . CYS B 1 279 ? 55.230 -32.627 -87.594 1.00 49.22 310 CYS B C 1
ATOM 4809 O O . CYS B 1 279 ? 54.654 -32.980 -86.544 1.00 51.48 310 CYS B O 1
ATOM 4812 N N . LEU B 1 280 ? 56.529 -32.341 -87.637 1.00 45.49 311 LEU B N 1
ATOM 4813 C CA . LEU B 1 280 ? 57.354 -32.562 -86.455 1.00 50.47 311 LEU B CA 1
ATOM 4814 C C . LEU B 1 280 ? 56.992 -31.581 -85.321 1.00 53.80 311 LEU B C 1
ATOM 4815 O O . LEU B 1 280 ? 56.995 -31.943 -84.144 1.00 54.07 311 LEU B O 1
ATOM 4820 N N . GLU B 1 281 ? 56.645 -30.354 -85.679 1.00 53.45 312 GLU B N 1
ATOM 4821 C CA . GLU B 1 281 ? 56.205 -29.381 -84.694 1.00 54.31 312 GLU B CA 1
ATOM 4822 C C . GLU B 1 281 ? 55.001 -29.920 -83.944 1.00 47.54 312 GLU B C 1
ATOM 4823 O O . GLU B 1 281 ? 54.967 -29.898 -82.709 1.00 45.75 312 GLU B O 1
ATOM 4829 N N . TYR B 1 282 ? 54.027 -30.410 -84.706 1.00 48.28 313 TYR B N 1
ATOM 4830 C CA . TYR B 1 282 ? 52.828 -31.028 -84.154 1.00 47.08 313 TYR B CA 1
ATOM 4831 C C . TYR B 1 282 ? 53.147 -32.171 -83.188 1.00 54.48 313 TYR B C 1
ATOM 4832 O O . TYR B 1 282 ? 52.587 -32.253 -82.088 1.00 50.85 313 TYR B O 1
ATOM 4841 N N . LEU B 1 283 ? 54.025 -33.077 -83.610 1.00 50.27 314 LEU B N 1
ATOM 4842 C CA . LEU B 1 283 ? 54.441 -34.162 -82.709 1.00 52.72 314 LEU B CA 1
ATOM 4843 C C . LEU B 1 283 ? 55.068 -33.630 -81.425 1.00 48.66 314 LEU B C 1
ATOM 4844 O O . LEU B 1 283 ? 54.843 -34.176 -80.332 1.00 48.28 314 LEU B O 1
ATOM 4849 N N . ALA B 1 284 ? 55.867 -32.576 -81.565 1.00 47.87 315 ALA B N 1
ATOM 4850 C CA . ALA B 1 284 ? 56.510 -31.952 -80.420 1.00 48.66 315 ALA B CA 1
ATOM 4851 C C . ALA B 1 284 ? 55.441 -31.497 -79.431 1.00 49.02 315 ALA B C 1
ATOM 4852 O O . ALA B 1 284 ? 55.487 -31.821 -78.242 1.00 51.93 315 ALA B O 1
ATOM 4854 N N . SER B 1 285 ? 54.454 -30.777 -79.944 1.00 42.46 316 SER B N 1
ATOM 4855 C CA . SER B 1 285 ? 53.360 -30.287 -79.112 1.00 52.90 316 SER B CA 1
ATOM 4856 C C . SER B 1 285 ? 52.486 -31.408 -78.536 1.00 58.32 316 SER B C 1
ATOM 4857 O O . SER B 1 285 ? 51.818 -31.220 -77.513 1.00 65.96 316 SER B O 1
ATOM 4860 N N . LEU B 1 286 ? 52.474 -32.560 -79.201 1.00 48.67 317 LEU B N 1
ATOM 4861 C CA . LEU B 1 286 ? 51.669 -33.684 -78.749 1.00 47.17 317 LEU B CA 1
ATOM 4862 C C . LEU B 1 286 ? 52.398 -34.568 -77.729 1.00 46.15 317 LEU B C 1
ATOM 4863 O O . LEU B 1 286 ? 51.783 -35.425 -77.062 1.00 43.57 317 LEU B O 1
ATOM 4868 N N . LYS B 1 287 ? 53.708 -34.376 -77.610 1.00 45.54 318 LYS B N 1
ATOM 4869 C CA . LYS B 1 287 ? 54.527 -35.381 -76.934 1.00 40.43 318 LYS B CA 1
ATOM 4870 C C . LYS B 1 287 ? 54.084 -35.624 -75.505 1.00 42.03 318 LYS B C 1
ATOM 4871 O O . LYS B 1 287 ? 54.010 -36.771 -75.062 1.00 47.02 318 LYS B O 1
ATOM 4877 N N . SER B 1 288 ? 53.772 -34.550 -74.787 1.00 42.69 319 SER B N 1
ATOM 4878 C CA . SER B 1 288 ? 53.350 -34.652 -73.385 1.00 46.30 319 SER B CA 1
ATOM 4879 C C . SER B 1 288 ? 52.125 -35.564 -73.145 1.00 44.82 319 SER B C 1
ATOM 4880 O O . SER B 1 288 ? 52.184 -36.562 -72.392 1.00 51.20 319 SER B O 1
ATOM 4883 N N . ASN B 1 289 ? 51.018 -35.216 -73.785 1.00 42.60 320 ASN B N 1
ATOM 4884 C CA . ASN B 1 289 ? 49.851 -36.080 -73.769 1.00 50.64 320 ASN B CA 1
ATOM 4885 C C . ASN B 1 289 ? 50.178 -37.508 -74.197 1.00 46.10 320 ASN B C 1
ATOM 4886 O O . ASN B 1 289 ? 49.880 -38.439 -73.444 1.00 43.42 320 ASN B O 1
ATOM 4891 N N . LEU B 1 290 ? 50.800 -37.708 -75.364 1.00 39.64 321 LEU B N 1
ATOM 4892 C CA . LEU B 1 290 ? 51.120 -39.096 -75.723 1.00 40.57 321 LEU B CA 1
ATOM 4893 C C . LEU B 1 290 ? 51.835 -39.815 -74.578 1.00 43.21 321 LEU B C 1
ATOM 4894 O O . LEU B 1 290 ? 51.498 -40.958 -74.256 1.00 47.05 321 LEU B O 1
ATOM 4899 N N . LEU B 1 291 ? 52.787 -39.136 -73.941 1.00 38.03 322 LEU B N 1
ATOM 4900 C CA . LEU B 1 291 ? 53.479 -39.698 -72.776 1.00 38.94 322 LEU B CA 1
ATOM 4901 C C . LEU B 1 291 ? 52.532 -40.019 -71.622 1.00 41.28 322 LEU B C 1
ATOM 4902 O O . LEU B 1 291 ? 52.845 -40.833 -70.748 1.00 45.17 322 LEU B O 1
ATOM 4907 N N . LEU B 1 292 ? 51.353 -39.413 -71.637 1.00 38.07 323 LEU B N 1
ATOM 4908 C CA . LEU B 1 292 ? 50.341 -39.788 -70.646 1.00 43.03 323 LEU B CA 1
ATOM 4909 C C . LEU B 1 292 ? 49.549 -41.065 -70.944 1.00 42.37 323 LEU B C 1
ATOM 4910 O O . LEU B 1 292 ? 48.691 -41.424 -70.158 1.00 44.81 323 LEU B O 1
ATOM 4915 N N . ASP B 1 293 ? 49.828 -41.732 -72.069 1.00 50.12 324 ASP B N 1
ATOM 4916 C CA . ASP B 1 293 ? 49.051 -42.891 -72.548 1.00 38.16 324 ASP B CA 1
ATOM 4917 C C . ASP B 1 293 ? 49.595 -44.269 -72.120 1.00 46.62 324 ASP B C 1
ATOM 4918 O O . ASP B 1 293 ? 50.666 -44.678 -72.577 1.00 45.12 324 ASP B O 1
ATOM 4923 N N . ILE B 1 294 ? 48.844 -44.995 -71.284 1.00 50.22 325 ILE B N 1
ATOM 4924 C CA . ILE B 1 294 ? 49.294 -46.280 -70.725 1.00 50.93 325 ILE B CA 1
ATOM 4925 C C . ILE B 1 294 ? 49.908 -47.217 -71.771 1.00 50.33 325 ILE B C 1
ATOM 4926 O O . ILE B 1 294 ? 50.880 -47.912 -71.488 1.00 52.77 325 ILE B O 1
ATOM 4931 N N . HIS B 1 295 ? 49.255 -47.313 -72.925 1.00 43.28 326 HIS B N 1
ATOM 4932 C CA . HIS B 1 295 ? 49.646 -48.235 -73.993 1.00 44.69 326 HIS B CA 1
ATOM 4933 C C . HIS B 1 295 ? 50.702 -47.700 -74.949 1.00 46.89 326 HIS B C 1
ATOM 4934 O O . HIS B 1 295 ? 51.494 -48.460 -75.492 1.00 43.95 326 HIS B O 1
ATOM 4941 N N . LEU B 1 296 ? 50.643 -46.398 -75.211 1.00 43.39 327 LEU B N 1
ATOM 4942 C CA . LEU B 1 296 ? 51.515 -45.760 -76.190 1.00 43.33 327 LEU B CA 1
ATOM 4943 C C . LEU B 1 296 ? 52.839 -45.256 -75.617 1.00 40.68 327 LEU B C 1
ATOM 4944 O O . LEU B 1 296 ? 53.805 -45.029 -76.347 1.00 41.96 327 LEU B O 1
ATOM 4949 N N . HIS B 1 297 ? 52.877 -45.110 -74.298 1.00 43.64 328 HIS B N 1
ATOM 4950 C CA . HIS B 1 297 ? 53.967 -44.419 -73.615 1.00 49.17 328 HIS B CA 1
ATOM 4951 C C . HIS B 1 297 ? 55.344 -44.961 -73.983 1.00 46.79 328 HIS B C 1
ATOM 4952 O O . HIS B 1 297 ? 56.263 -44.204 -74.297 1.00 44.28 328 HIS B O 1
ATOM 4959 N N . AS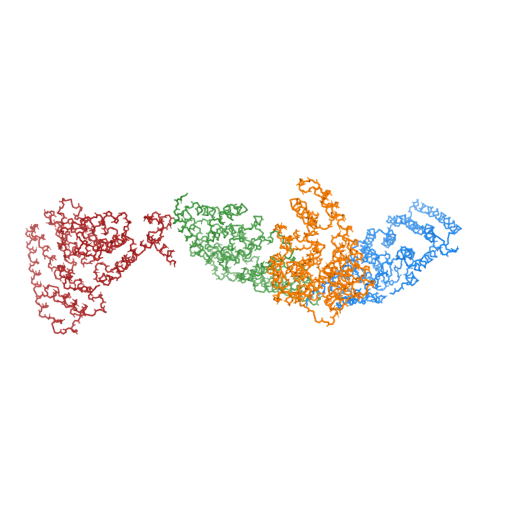P B 1 298 ? 55.488 -46.275 -73.940 1.00 44.74 329 ASP B N 1
ATOM 4960 C CA . ASP B 1 298 ? 56.788 -46.858 -74.201 1.00 47.31 329 ASP B CA 1
ATOM 4961 C C . ASP B 1 298 ? 57.195 -46.679 -75.667 1.00 46.33 329 ASP B C 1
ATOM 4962 O O . ASP B 1 298 ? 58.376 -46.796 -76.011 1.00 44.18 329 ASP B O 1
ATOM 4967 N N . HIS B 1 299 ? 56.225 -46.418 -76.538 1.00 38.81 330 HIS B N 1
ATOM 4968 C CA . HIS B 1 299 ? 56.538 -46.370 -77.969 1.00 41.27 330 HIS B CA 1
ATOM 4969 C C . HIS B 1 299 ? 56.683 -44.983 -78.567 1.00 39.89 330 HIS B C 1
ATOM 4970 O O . HIS B 1 299 ? 57.130 -44.830 -79.707 1.00 40.67 330 HIS B O 1
ATOM 4977 N N . VAL B 1 300 ? 56.388 -43.969 -77.773 1.00 34.47 331 VAL B N 1
ATOM 4978 C CA . VAL B 1 300 ? 56.461 -42.616 -78.277 1.00 38.03 331 VAL B CA 1
ATOM 4979 C C . VAL B 1 300 ? 57.813 -42.330 -78.951 1.00 40.42 331 VAL B C 1
ATOM 4980 O O . VAL B 1 300 ? 57.855 -41.924 -80.114 1.00 41.77 331 VAL B O 1
ATOM 4984 N N . ASP B 1 301 ? 58.914 -42.564 -78.248 1.00 44.41 332 ASP B N 1
ATOM 4985 C CA . ASP B 1 301 ? 60.217 -42.185 -78.795 1.00 41.06 332 ASP B CA 1
ATOM 4986 C C . ASP B 1 301 ? 60.573 -42.952 -80.053 1.00 43.60 332 ASP B C 1
ATOM 4987 O O . ASP B 1 301 ? 61.077 -42.374 -81.017 1.00 45.86 332 ASP B O 1
ATOM 4992 N N . THR B 1 302 ? 60.340 -44.256 -80.044 1.00 40.11 333 THR B N 1
ATOM 4993 C CA . THR B 1 302 ? 60.640 -45.033 -81.232 1.00 39.00 333 THR B CA 1
ATOM 4994 C C . THR B 1 302 ? 59.839 -44.525 -82.421 1.00 40.17 333 THR B C 1
ATOM 4995 O O . THR B 1 302 ? 60.403 -44.283 -83.483 1.00 38.56 333 THR B O 1
ATOM 4999 N N . LEU B 1 303 ? 58.526 -44.372 -82.251 1.00 37.89 334 LEU B N 1
ATOM 5000 C CA . LEU B 1 303 ? 57.687 -43.897 -83.352 1.00 39.62 334 LEU B CA 1
ATOM 5001 C C . LEU B 1 303 ? 58.129 -42.513 -83.843 1.00 42.99 334 LEU B C 1
ATOM 5002 O O . LEU B 1 303 ? 58.293 -42.299 -85.048 1.00 47.48 334 LEU B O 1
ATOM 5007 N N . TYR B 1 304 ? 58.326 -41.571 -82.927 1.00 37.31 335 TYR B N 1
ATOM 5008 C CA . TYR B 1 304 ? 58.812 -40.248 -83.342 1.00 44.70 335 TYR B CA 1
ATOM 5009 C C . TYR B 1 304 ? 60.130 -40.351 -84.114 1.00 42.15 335 TYR B C 1
ATOM 5010 O O . TYR B 1 304 ? 60.333 -39.687 -85.133 1.00 44.69 335 TYR B O 1
ATOM 5019 N N . ASP B 1 305 ? 61.032 -41.184 -83.620 1.00 38.06 336 ASP B N 1
ATOM 5020 C CA . ASP B 1 305 ? 62.309 -41.360 -84.284 1.00 45.20 336 ASP B CA 1
ATOM 5021 C C . ASP B 1 305 ? 62.129 -41.906 -85.699 1.00 46.68 336 ASP B C 1
ATOM 5022 O O . ASP B 1 305 ? 62.721 -41.396 -86.649 1.00 47.92 336 ASP B O 1
ATOM 5027 N N . GLN B 1 306 ? 61.293 -42.931 -85.826 1.00 41.81 337 GLN B N 1
ATOM 5028 C CA . GLN B 1 306 ? 61.005 -43.549 -87.106 1.00 45.11 337 GLN B CA 1
ATOM 5029 C C . GLN B 1 306 ? 60.435 -42.545 -88.096 1.00 48.64 337 GLN B C 1
ATOM 5030 O O . GLN B 1 306 ? 60.842 -42.502 -89.257 1.00 53.04 337 GLN B O 1
ATOM 5036 N N . ILE B 1 307 ? 59.487 -41.737 -87.636 1.00 44.26 338 ILE B N 1
ATOM 5037 C CA . ILE B 1 307 ? 58.851 -40.755 -88.507 1.00 47.36 338 ILE B CA 1
ATOM 5038 C C . ILE B 1 307 ? 59.850 -39.671 -88.926 1.00 46.87 338 ILE B C 1
ATOM 5039 O O . ILE B 1 307 ? 59.912 -39.263 -90.093 1.00 41.48 338 ILE B O 1
ATOM 5044 N N . ARG B 1 308 ? 60.656 -39.219 -87.979 1.00 40.78 339 ARG B N 1
ATOM 5045 C CA . ARG B 1 308 ? 61.685 -38.266 -88.333 1.00 48.19 339 ARG B CA 1
ATOM 5046 C C . ARG B 1 308 ? 62.632 -38.856 -89.400 1.00 49.70 339 ARG B C 1
ATOM 5047 O O . ARG B 1 308 ? 62.952 -38.198 -90.384 1.00 46.55 339 ARG B O 1
ATOM 5055 N N . LYS B 1 309 ? 63.064 -40.099 -89.208 1.00 44.42 340 LYS B N 1
ATOM 5056 C CA . LYS B 1 309 ? 63.929 -40.763 -90.177 1.00 45.47 340 LYS B CA 1
ATOM 5057 C C . LYS B 1 309 ? 63.284 -40.832 -91.553 1.00 44.52 340 LYS B C 1
ATOM 5058 O O . LYS B 1 309 ? 63.885 -40.400 -92.539 1.00 45.79 340 LYS B O 1
ATOM 5064 N N . LYS B 1 310 ? 62.068 -41.375 -91.623 1.00 44.11 341 LYS B N 1
ATOM 5065 C CA . LYS B 1 310 ? 61.359 -41.468 -92.898 1.00 40.14 341 LYS B CA 1
ATOM 5066 C C . LYS B 1 310 ? 61.268 -40.099 -93.553 1.00 37.85 341 LYS B C 1
ATOM 5067 O O . LYS B 1 310 ? 61.524 -39.962 -94.746 1.00 44.50 341 LYS B O 1
ATOM 5073 N N . ALA B 1 311 ? 60.946 -39.082 -92.760 1.00 42.15 342 ALA B N 1
ATOM 5074 C CA . ALA B 1 311 ? 60.953 -37.701 -93.239 1.00 42.58 342 ALA B CA 1
ATOM 5075 C C . ALA B 1 311 ? 62.302 -37.303 -93.851 1.00 45.32 342 ALA B C 1
ATOM 5076 O O . ALA B 1 311 ? 62.352 -36.879 -95.011 1.00 48.83 342 ALA B O 1
ATOM 5078 N N . LEU B 1 312 ? 63.386 -37.441 -93.086 1.00 38.66 343 LEU B N 1
ATOM 5079 C CA . LEU B 1 312 ? 64.722 -37.117 -93.591 1.00 41.86 343 LEU B CA 1
ATOM 5080 C C . LEU B 1 312 ? 65.014 -37.771 -94.936 1.00 40.57 343 LEU B C 1
ATOM 5081 O O . LEU B 1 312 ? 65.442 -37.105 -95.895 1.00 39.14 343 LEU B O 1
ATOM 5086 N N . ILE B 1 313 ? 64.749 -39.074 -95.000 1.00 38.84 344 ILE B N 1
ATOM 5087 C CA . ILE B 1 313 ? 65.065 -39.903 -96.174 1.00 46.87 344 ILE B CA 1
ATOM 5088 C C . ILE B 1 313 ? 64.251 -39.525 -97.415 1.00 44.05 344 ILE B C 1
ATOM 5089 O O . ILE B 1 313 ? 64.827 -39.276 -98.471 1.00 45.41 344 ILE B O 1
ATOM 5094 N N . GLN B 1 314 ? 62.925 -39.464 -97.263 1.00 46.90 345 GLN B N 1
ATOM 5095 C CA . GLN B 1 314 ? 62.016 -38.953 -98.292 1.00 48.45 345 GLN B CA 1
ATOM 5096 C C . GLN B 1 314 ? 62.459 -37.569 -98.803 1.00 45.05 345 GLN B C 1
ATOM 5097 O O . GLN B 1 314 ? 62.714 -37.391 -99.993 1.00 44.09 345 GLN B O 1
ATOM 5103 N N . TYR B 1 315 ? 62.586 -36.613 -97.885 1.00 46.31 346 TYR B N 1
ATOM 5104 C CA . TYR B 1 315 ? 62.987 -35.240 -98.186 1.00 40.02 346 TYR B CA 1
ATOM 5105 C C . TYR B 1 315 ? 64.244 -35.156 -98.996 1.00 47.69 346 TYR B C 1
ATOM 5106 O O . TYR B 1 315 ? 64.308 -34.419 -99.979 1.00 55.27 346 TYR B O 1
ATOM 5115 N N . THR B 1 316 ? 65.264 -35.882 -98.543 1.00 51.13 347 THR B N 1
ATOM 5116 C CA . THR B 1 316 ? 66.622 -35.697 -99.050 1.00 49.20 347 THR B CA 1
ATOM 5117 C C . THR B 1 316 ? 66.933 -36.636 -100.210 1.00 48.21 347 THR B C 1
ATOM 5118 O O . THR B 1 316 ? 67.929 -36.505 -100.925 1.00 43.83 347 THR B O 1
ATOM 5122 N N . LEU B 1 317 ? 66.077 -37.591 -100.466 1.00 51.11 348 LEU B N 1
ATOM 5123 C CA . LEU B 1 317 ? 66.586 -38.521 -101.424 1.00 62.97 348 LEU B CA 1
ATOM 5124 C C . LEU B 1 317 ? 65.731 -38.867 -102.690 1.00 84.73 348 LEU B C 1
ATOM 5125 O O . LEU B 1 317 ? 64.471 -38.648 -102.746 1.00 64.29 348 LEU B O 1
ATOM 5130 N N . PRO B 1 318 ? 66.437 -39.416 -103.715 1.00 91.55 349 PRO B N 1
ATOM 5131 C CA . PRO B 1 318 ? 65.891 -39.963 -104.970 1.00 99.31 349 PRO B CA 1
ATOM 5132 C C . PRO B 1 318 ? 65.061 -41.255 -104.857 1.00 81.96 349 PRO B C 1
ATOM 5133 O O . PRO B 1 318 ? 65.125 -42.176 -105.686 1.00 73.41 349 PRO B O 1
ATOM 5137 N N . PHE B 1 319 ? 64.228 -41.281 -103.835 1.00 69.73 350 PHE B N 1
ATOM 5138 C CA . PHE B 1 319 ? 63.004 -42.029 -103.912 1.00 79.02 350 PHE B CA 1
ATOM 5139 C C . PHE B 1 319 ? 61.910 -41.333 -103.062 1.00 93.02 350 PHE B C 1
ATOM 5140 O O . PHE B 1 319 ? 62.204 -40.870 -101.949 1.00 91.56 350 PHE B O 1
ATOM 5148 N N . VAL B 1 320 ? 60.699 -41.161 -103.620 1.00 105.65 351 VAL B N 1
ATOM 5149 C CA . VAL B 1 320 ? 59.498 -40.805 -102.831 1.00 106.79 351 VAL B CA 1
ATOM 5150 C C . VAL B 1 320 ? 58.817 -42.049 -102.210 1.00 103.73 351 VAL B C 1
ATOM 5151 O O . VAL B 1 320 ? 58.502 -42.064 -100.998 1.00 93.03 351 VAL B O 1
ATOM 5155 N N . SER B 1 321 ? 58.647 -43.094 -103.035 1.00 106.44 352 SER B N 1
ATOM 5156 C CA . SER B 1 321 ? 58.476 -44.456 -102.510 1.00 110.17 352 SER B CA 1
ATOM 5157 C C . SER B 1 321 ? 59.830 -45.192 -102.633 1.00 96.13 352 SER B C 1
ATOM 5158 O O . SER B 1 321 ? 60.318 -45.609 -103.702 1.00 82.31 352 SER B O 1
ATOM 5161 N N . VAL B 1 322 ? 60.402 -45.352 -101.458 1.00 81.08 353 VAL B N 1
ATOM 5162 C CA . VAL B 1 322 ? 61.810 -45.195 -101.292 1.00 70.64 353 VAL B CA 1
ATOM 5163 C C . VAL B 1 322 ? 62.538 -46.524 -101.453 1.00 85.90 353 VAL B C 1
ATOM 5164 O O . VAL B 1 322 ? 63.769 -46.580 -101.265 1.00 80.45 353 VAL B O 1
ATOM 5168 N N . ASP B 1 323 ? 61.788 -47.588 -101.771 1.00 65.80 354 ASP B N 1
ATOM 5169 C CA . ASP B 1 323 ? 62.383 -48.926 -101.950 1.00 71.00 354 ASP B CA 1
ATOM 5170 C C . ASP B 1 323 ? 63.475 -49.243 -100.905 1.00 61.64 354 ASP B C 1
ATOM 5171 O O . ASP B 1 323 ? 64.521 -49.833 -101.228 1.00 52.09 354 ASP B O 1
ATOM 5176 N N . LEU B 1 324 ? 63.218 -48.840 -99.660 1.00 49.88 355 LEU B N 1
ATOM 5177 C CA . LEU B 1 324 ? 64.180 -49.031 -98.580 1.00 56.79 355 LEU B CA 1
ATOM 5178 C C . LEU B 1 324 ? 64.557 -50.508 -98.390 1.00 59.18 355 LEU B C 1
ATOM 5179 O O . LEU B 1 324 ? 65.678 -50.819 -97.998 1.00 53.93 355 LEU B O 1
ATOM 5184 N N . SER B 1 325 ? 63.641 -51.427 -98.672 1.00 58.68 356 SER B N 1
ATOM 5185 C CA . SER B 1 325 ? 63.954 -52.820 -98.407 1.00 54.82 356 SER B CA 1
ATOM 5186 C C . SER B 1 325 ? 64.961 -53.297 -99.437 1.00 58.07 356 SER B C 1
ATOM 5187 O O . SER B 1 325 ? 65.785 -54.171 -99.125 1.00 49.00 356 SER B O 1
ATOM 5190 N N . ARG B 1 326 ? 64.911 -52.721 -100.647 1.00 54.85 357 ARG B N 1
ATOM 5191 C CA . ARG B 1 326 ? 65.872 -53.101 -101.685 1.00 57.13 357 ARG B CA 1
ATOM 5192 C C . ARG B 1 326 ? 67.293 -52.778 -101.201 1.00 59.64 357 ARG B C 1
ATOM 5193 O O . ARG B 1 326 ? 68.211 -53.611 -101.256 1.00 56.37 357 ARG B O 1
ATOM 5201 N N . MET B 1 327 ? 67.455 -51.561 -100.707 1.00 51.57 358 MET B N 1
ATOM 5202 C CA . MET B 1 327 ? 68.737 -51.123 -100.198 1.00 57.38 358 MET B CA 1
ATOM 5203 C C . MET B 1 327 ? 69.159 -51.967 -98.982 1.00 59.39 358 MET B C 1
ATOM 5204 O O . MET B 1 327 ? 70.275 -52.489 -98.935 1.00 55.92 358 MET B O 1
ATOM 5209 N N . ALA B 1 328 ? 68.249 -52.135 -98.026 1.00 59.36 359 ALA B N 1
ATOM 5210 C CA . ALA B 1 328 ? 68.508 -52.969 -96.860 1.00 54.76 359 ALA B CA 1
ATOM 5211 C C . ALA B 1 328 ? 69.101 -54.294 -97.306 1.00 51.43 359 ALA B C 1
ATOM 5212 O O . ALA B 1 328 ? 70.083 -54.773 -96.734 1.00 51.90 359 ALA B O 1
ATOM 5214 N N . ASP B 1 329 ? 68.510 -54.890 -98.332 1.00 52.37 360 ASP B N 1
ATOM 5215 C CA . ASP B 1 329 ? 69.004 -56.181 -98.789 1.00 55.40 360 ASP B CA 1
ATOM 5216 C C . ASP B 1 329 ? 70.376 -56.040 -99.441 1.00 54.84 360 ASP B C 1
ATOM 5217 O O . ASP B 1 329 ? 71.250 -56.886 -99.250 1.00 63.80 360 ASP B O 1
ATOM 5222 N N . ALA B 1 330 ? 70.586 -54.958 -100.180 1.00 56.87 361 ALA B N 1
ATOM 5223 C CA . ALA B 1 330 ? 71.914 -54.690 -100.748 1.00 52.84 361 ALA B CA 1
ATOM 5224 C C . ALA B 1 330 ? 72.987 -54.496 -99.662 1.00 56.89 361 ALA B C 1
ATOM 5225 O O . ALA B 1 330 ? 74.172 -54.735 -99.889 1.00 56.02 361 ALA B O 1
ATOM 5227 N N . PHE B 1 331 ? 72.575 -53.976 -98.516 1.00 49.31 362 PHE B N 1
ATOM 5228 C CA . PHE B 1 331 ? 73.503 -53.719 -97.434 1.00 50.34 362 PHE B CA 1
ATOM 5229 C C . PHE B 1 331 ? 73.495 -54.738 -96.280 1.00 56.31 362 PHE B C 1
ATOM 5230 O O . PHE B 1 331 ? 74.146 -54.531 -95.234 1.00 47.08 362 PHE B O 1
ATOM 5238 N N . LYS B 1 332 ? 72.727 -55.812 -96.472 1.00 53.42 363 LYS B N 1
ATOM 5239 C CA . LYS B 1 332 ? 72.632 -56.886 -95.489 1.00 53.01 363 LYS B CA 1
ATOM 5240 C C . LYS B 1 332 ? 72.280 -56.336 -94.112 1.00 48.02 363 LYS B C 1
ATOM 5241 O O . LYS B 1 332 ? 72.947 -56.648 -93.124 1.00 39.76 363 LYS B O 1
ATOM 5247 N N . THR B 1 333 ? 71.244 -55.502 -94.058 1.00 56.52 364 THR B N 1
ATOM 5248 C CA . THR B 1 333 ? 70.698 -55.035 -92.779 1.00 57.85 364 THR B CA 1
ATOM 5249 C C . THR B 1 333 ? 69.196 -55.114 -92.800 1.00 50.21 364 THR B C 1
ATOM 5250 O O . THR B 1 333 ? 68.587 -55.446 -93.824 1.00 52.62 364 THR B O 1
ATOM 5254 N N . SER B 1 334 ? 68.617 -54.750 -91.662 1.00 48.34 365 SER B N 1
ATOM 5255 C CA . SER B 1 334 ? 67.196 -54.512 -91.557 1.00 51.55 365 SER B CA 1
ATOM 5256 C C . SER B 1 334 ? 66.901 -53.095 -92.075 1.00 50.77 365 SER B C 1
ATOM 5257 O O . SER B 1 334 ? 67.827 -52.333 -92.373 1.00 53.10 365 SER B O 1
ATOM 5260 N N . VAL B 1 335 ? 65.627 -52.725 -92.164 1.00 48.62 366 VAL B N 1
ATOM 5261 C CA . VAL B 1 335 ? 65.307 -51.399 -92.689 1.00 54.30 366 VAL B CA 1
ATOM 5262 C C . VAL B 1 335 ? 65.612 -50.367 -91.625 1.00 45.90 366 VAL B C 1
ATOM 5263 O O . VAL B 1 335 ? 66.084 -49.290 -91.930 1.00 47.95 366 VAL B O 1
ATOM 5267 N N . SER B 1 336 ? 65.358 -50.701 -90.370 1.00 45.02 367 SER B N 1
ATOM 5268 C CA . SER B 1 336 ? 65.636 -49.745 -89.293 1.00 58.07 367 SER B CA 1
ATOM 5269 C C . SER B 1 336 ? 67.152 -49.448 -89.118 1.00 51.09 367 SER B C 1
ATOM 5270 O O . SER B 1 336 ? 67.547 -48.301 -88.826 1.00 49.73 367 SER B O 1
ATOM 5273 N N . GLY B 1 337 ? 67.987 -50.470 -89.315 1.00 40.74 368 GLY B N 1
ATOM 5274 C CA . GLY B 1 337 ? 69.421 -50.269 -89.323 1.00 43.12 368 GLY B CA 1
ATOM 5275 C C . GLY B 1 337 ? 69.825 -49.316 -90.429 1.00 48.88 368 GLY B C 1
ATOM 5276 O O . GLY B 1 337 ? 70.466 -48.259 -90.188 1.00 46.21 368 GLY B O 1
ATOM 5277 N N . LEU B 1 338 ? 69.438 -49.682 -91.650 1.00 43.85 369 LEU B N 1
ATOM 5278 C CA . LEU B 1 338 ? 69.676 -48.819 -92.801 1.00 45.68 369 LEU B CA 1
ATOM 5279 C C . LEU B 1 338 ? 69.231 -47.384 -92.507 1.00 46.79 369 LEU B C 1
ATOM 5280 O O . LEU B 1 338 ? 69.964 -46.445 -92.787 1.00 44.42 369 LEU B O 1
ATOM 5285 N N . GLU B 1 339 ? 68.041 -47.217 -91.932 1.00 41.38 370 GLU B N 1
ATOM 5286 C CA . GLU B 1 339 ? 67.561 -45.892 -91.579 1.00 43.74 370 GLU B CA 1
ATOM 5287 C C . GLU B 1 339 ? 68.559 -45.188 -90.684 1.00 49.04 370 GLU B C 1
ATOM 5288 O O . GLU B 1 339 ? 68.793 -43.990 -90.862 1.00 49.33 370 GLU B O 1
ATOM 5294 N N . LYS B 1 340 ? 69.150 -45.904 -89.726 1.00 45.40 371 LYS B N 1
ATOM 5295 C CA . LYS B 1 340 ? 70.202 -45.273 -88.917 1.00 47.06 371 LYS B CA 1
ATOM 5296 C C . LYS B 1 340 ? 71.379 -44.768 -89.760 1.00 45.81 371 LYS B C 1
ATOM 5297 O O . LYS B 1 340 ? 71.819 -43.600 -89.651 1.00 42.09 371 LYS B O 1
ATOM 5303 N N . GLU B 1 341 ? 71.897 -45.665 -90.588 1.00 38.20 372 GLU B N 1
ATOM 5304 C CA . GLU B 1 341 ? 72.979 -45.290 -91.489 1.00 39.88 372 GLU B CA 1
ATOM 5305 C C . GLU B 1 341 ? 72.624 -44.041 -92.317 1.00 46.84 372 GLU B C 1
ATOM 5306 O O . GLU B 1 341 ? 73.375 -43.053 -92.359 1.00 44.08 372 GLU B O 1
ATOM 5312 N N . LEU B 1 342 ? 71.463 -44.085 -92.970 1.00 49.31 373 LEU B N 1
ATOM 5313 C CA . LEU B 1 342 ? 71.016 -42.997 -93.833 1.00 46.03 373 LEU B CA 1
ATOM 5314 C C . LEU B 1 342 ? 70.888 -41.673 -93.066 1.00 48.51 373 LEU B C 1
ATOM 5315 O O . LEU B 1 342 ? 71.345 -40.623 -93.529 1.00 42.55 373 LEU B O 1
ATOM 5320 N N . GLU B 1 343 ? 70.324 -41.726 -91.868 1.00 43.15 374 GLU B N 1
ATOM 5321 C CA . GLU B 1 343 ? 70.215 -40.510 -91.082 1.00 46.59 374 GLU B CA 1
ATOM 5322 C C . GLU B 1 343 ? 71.585 -39.929 -90.779 1.00 48.31 374 GLU B C 1
ATOM 5323 O O . GLU B 1 343 ? 71.756 -38.694 -90.749 1.00 49.23 374 GLU B O 1
ATOM 5329 N N . ALA B 1 344 ? 72.548 -40.821 -90.537 1.00 39.99 375 ALA B N 1
ATOM 5330 C CA . ALA B 1 344 ? 73.922 -40.390 -90.301 1.00 44.42 375 ALA B CA 1
ATOM 5331 C C . ALA B 1 344 ? 74.430 -39.617 -91.504 1.00 48.01 375 ALA B C 1
ATOM 5332 O O . ALA B 1 344 ? 74.887 -38.469 -91.381 1.00 50.80 375 ALA B O 1
ATOM 5334 N N . LEU B 1 345 ? 74.325 -40.249 -92.668 1.00 45.64 376 LEU B N 1
ATOM 5335 C CA . LEU B 1 345 ? 74.694 -39.603 -93.926 1.00 47.59 376 LEU B CA 1
ATOM 5336 C C . LEU B 1 345 ? 74.033 -38.236 -94.130 1.00 53.06 376 LEU B C 1
ATOM 5337 O O . LEU B 1 345 ? 74.689 -37.252 -94.458 1.00 59.47 376 LEU B O 1
ATOM 5342 N N . ILE B 1 346 ? 72.724 -38.182 -93.931 1.00 48.77 377 ILE B N 1
ATOM 5343 C CA . ILE B 1 346 ? 71.932 -37.042 -94.350 1.00 45.48 377 ILE B CA 1
ATOM 5344 C C . ILE B 1 346 ? 72.180 -35.850 -93.457 1.00 47.12 377 ILE B C 1
ATOM 5345 O O . ILE B 1 346 ? 72.193 -34.710 -93.927 1.00 55.81 377 ILE B O 1
ATOM 5350 N N . THR B 1 347 ? 72.353 -36.116 -92.164 1.00 50.68 378 THR B N 1
ATOM 5351 C CA . THR B 1 347 ? 72.639 -35.047 -91.214 1.00 59.72 378 THR B CA 1
ATOM 5352 C C . THR B 1 347 ? 74.119 -34.796 -91.004 1.00 58.06 378 THR B C 1
ATOM 5353 O O . THR B 1 347 ? 74.472 -33.767 -90.436 1.00 59.94 378 THR B O 1
ATOM 5357 N N . ASP B 1 348 ? 74.962 -35.727 -91.463 1.00 57.83 379 ASP B N 1
ATOM 5358 C CA . ASP B 1 348 ? 76.336 -35.914 -90.931 1.00 73.80 379 ASP B CA 1
ATOM 5359 C C . ASP B 1 348 ? 76.366 -36.559 -89.534 1.00 68.41 379 ASP B C 1
ATOM 5360 O O . ASP B 1 348 ? 76.803 -35.937 -88.559 1.00 73.15 379 ASP B O 1
ATOM 5365 N N . GLU C 1 1 ? 62.761 14.516 -101.815 1.00 101.55 32 GLU C N 1
ATOM 5366 C CA . GLU C 1 1 ? 63.834 13.776 -101.153 1.00 112.72 32 GLU C CA 1
ATOM 5367 C C . GLU C 1 1 ? 65.144 13.778 -101.943 1.00 116.68 32 GLU C C 1
ATOM 5368 O O . GLU C 1 1 ? 65.156 13.473 -103.140 1.00 111.45 32 GLU C O 1
ATOM 5374 N N . PRO C 1 2 ? 66.258 14.110 -101.265 1.00 122.84 33 PRO C N 1
ATOM 5375 C CA . PRO C 1 2 ? 67.582 14.134 -101.905 1.00 123.29 33 PRO C CA 1
ATOM 5376 C C . PRO C 1 2 ? 68.197 12.736 -102.037 1.00 121.54 33 PRO C C 1
ATOM 5377 O O . PRO C 1 2 ? 69.060 12.385 -101.224 1.00 115.40 33 PRO C O 1
ATOM 5381 N N . LEU C 1 3 ? 67.770 11.957 -103.034 1.00 110.89 34 LEU C N 1
ATOM 5382 C CA . LEU C 1 3 ? 68.301 10.599 -103.205 1.00 107.29 34 LEU C CA 1
ATOM 5383 C C . LEU C 1 3 ? 69.802 10.567 -103.490 1.00 97.63 34 LEU C C 1
ATOM 5384 O O . LEU C 1 3 ? 70.250 11.128 -104.488 1.00 96.60 34 LEU C O 1
ATOM 5389 N N . ASP C 1 4 ? 70.560 9.850 -102.662 1.00 92.48 35 ASP C N 1
ATOM 5390 C CA . ASP C 1 4 ? 71.995 9.686 -102.896 1.00 89.54 35 ASP C CA 1
ATOM 5391 C C . ASP C 1 4 ? 72.263 8.302 -103.525 1.00 95.39 35 ASP C C 1
ATOM 5392 O O . ASP C 1 4 ? 72.252 7.275 -102.829 1.00 89.09 35 ASP C O 1
ATOM 5397 N N . ILE C 1 5 ? 72.551 8.288 -104.830 1.00 89.61 36 ILE C N 1
ATOM 5398 C CA . ILE C 1 5 ? 72.620 7.040 -105.593 1.00 79.73 36 ILE C CA 1
ATOM 5399 C C . ILE C 1 5 ? 73.822 6.169 -105.221 1.00 87.59 36 ILE C C 1
ATOM 5400 O O . ILE C 1 5 ? 73.727 4.936 -105.220 1.00 87.73 36 ILE C O 1
ATOM 5405 N N . GLU C 1 6 ? 74.948 6.804 -104.914 1.00 91.31 37 GLU C N 1
ATOM 5406 C CA . GLU C 1 6 ? 76.113 6.077 -104.414 1.00 93.90 37 GLU C CA 1
ATOM 5407 C C . GLU C 1 6 ? 75.759 5.250 -103.179 1.00 88.93 37 GLU C C 1
ATOM 5408 O O . GLU C 1 6 ? 75.875 4.019 -103.175 1.00 90.30 37 GLU C O 1
ATOM 5414 N N . ALA C 1 7 ? 75.350 5.942 -102.121 1.00 86.94 38 ALA C N 1
ATOM 5415 C CA . ALA C 1 7 ? 75.002 5.284 -100.866 1.00 89.83 38 ALA C CA 1
ATOM 5416 C C . ALA C 1 7 ? 73.927 4.189 -101.053 1.00 91.75 38 ALA C C 1
ATOM 5417 O O . ALA C 1 7 ? 73.880 3.229 -100.271 1.00 82.88 38 ALA C O 1
ATOM 5419 N N . TYR C 1 8 ? 73.098 4.322 -102.098 1.00 81.69 39 TYR C N 1
ATOM 5420 C CA . TYR C 1 8 ? 72.098 3.301 -102.444 1.00 80.89 39 TYR C CA 1
ATOM 5421 C C . TYR C 1 8 ? 72.734 2.056 -103.065 1.00 85.87 39 TYR C C 1
ATOM 5422 O O . TYR C 1 8 ? 72.676 0.968 -102.474 1.00 85.33 39 TYR C O 1
ATOM 5431 N N . ALA C 1 9 ? 73.330 2.209 -104.250 1.00 84.31 40 ALA C N 1
ATOM 5432 C CA . ALA C 1 9 ? 73.962 1.079 -104.937 1.00 82.24 40 ALA C CA 1
ATOM 5433 C C . ALA C 1 9 ? 74.948 0.361 -104.021 1.00 76.62 40 ALA C C 1
ATOM 5434 O O . ALA C 1 9 ? 75.211 -0.830 -104.191 1.00 75.70 40 ALA C O 1
ATOM 5436 N N . ALA C 1 10 ? 75.478 1.107 -103.051 1.00 82.23 41 ALA C N 1
ATOM 5437 C CA . ALA C 1 10 ? 76.425 0.595 -102.059 1.00 77.45 41 ALA C CA 1
ATOM 5438 C C . ALA C 1 10 ? 75.839 -0.536 -101.210 1.00 78.46 41 ALA C C 1
ATOM 5439 O O . ALA C 1 10 ? 76.562 -1.430 -100.763 1.00 78.36 41 ALA C O 1
ATOM 5441 N N . LEU C 1 11 ? 74.526 -0.471 -100.995 1.00 81.84 42 LEU C N 1
ATOM 5442 C CA . LEU C 1 11 ? 73.792 -1.402 -100.144 1.00 71.82 42 LEU C CA 1
ATOM 5443 C C . LEU C 1 11 ? 73.663 -2.798 -100.742 1.00 74.62 42 LEU C C 1
ATOM 5444 O O . LEU C 1 11 ? 73.468 -3.770 -100.012 1.00 77.26 42 LEU C O 1
ATOM 5449 N N . TYR C 1 12 ? 73.769 -2.893 -102.065 1.00 71.45 43 TYR C N 1
ATOM 5450 C CA . TYR C 1 12 ? 73.500 -4.142 -102.774 1.00 71.97 43 TYR C CA 1
ATOM 5451 C C . TYR C 1 12 ? 74.758 -4.733 -103.386 1.00 79.21 43 TYR C C 1
ATOM 5452 O O . TYR C 1 12 ? 75.464 -4.049 -104.122 1.00 86.72 43 TYR C O 1
ATOM 5461 N N . LYS C 1 13 ? 75.039 -5.999 -103.071 1.00 78.93 44 LYS C N 1
ATOM 5462 C CA . LYS C 1 13 ? 76.225 -6.684 -103.594 1.00 75.89 44 LYS C CA 1
ATOM 5463 C C . LYS C 1 13 ? 75.950 -7.521 -104.845 1.00 76.23 44 LYS C C 1
ATOM 5464 O O . LYS C 1 13 ? 76.880 -8.015 -105.487 1.00 83.31 44 LYS C O 1
ATOM 5470 N N . GLY C 1 14 ? 74.688 -7.658 -105.224 1.00 76.38 45 GLY C N 1
ATOM 5471 C CA . GLY C 1 14 ? 74.341 -8.684 -106.193 1.00 80.42 45 GLY C CA 1
ATOM 5472 C C . GLY C 1 14 ? 74.735 -8.360 -107.621 1.00 75.86 45 GLY C C 1
ATOM 5473 O O . GLY C 1 14 ? 75.573 -7.504 -107.864 1.00 74.95 45 GLY C O 1
ATOM 5474 N N . ARG C 1 15 ? 74.139 -9.092 -108.558 1.00 81.89 46 ARG C N 1
ATOM 5475 C CA . ARG C 1 15 ? 74.002 -8.662 -109.940 1.00 68.49 46 ARG C CA 1
ATOM 5476 C C . ARG C 1 15 ? 72.745 -7.797 -109.955 1.00 76.28 46 ARG C C 1
ATOM 5477 O O . ARG C 1 15 ? 72.371 -7.205 -110.972 1.00 75.81 46 ARG C O 1
ATOM 5485 N N . THR C 1 16 ? 72.072 -7.754 -108.811 1.00 79.65 47 THR C N 1
ATOM 5486 C CA . THR C 1 16 ? 70.897 -6.916 -108.678 1.00 81.07 47 THR C CA 1
ATOM 5487 C C . THR C 1 16 ? 71.334 -5.470 -108.480 1.00 80.01 47 THR C C 1
ATOM 5488 O O . THR C 1 16 ? 70.525 -4.563 -108.629 1.00 74.71 47 THR C O 1
ATOM 5492 N N . LYS C 1 17 ? 72.609 -5.257 -108.148 1.00 76.07 48 LYS C N 1
ATOM 5493 C CA . LYS C 1 17 ? 73.153 -3.899 -108.101 1.00 76.77 48 LYS C CA 1
ATOM 5494 C C . LYS C 1 17 ? 73.078 -3.270 -109.499 1.00 72.55 48 LYS C C 1
ATOM 5495 O O . LYS C 1 17 ? 72.586 -2.148 -109.688 1.00 74.89 48 LYS C O 1
ATOM 5501 N N . ILE C 1 18 ? 73.547 -4.021 -110.485 1.00 70.09 49 ILE C N 1
ATOM 5502 C CA . ILE C 1 18 ? 73.503 -3.591 -111.874 1.00 76.17 49 ILE C CA 1
ATOM 5503 C C . ILE C 1 18 ? 72.056 -3.343 -112.302 1.00 76.05 49 ILE C C 1
ATOM 5504 O O . ILE C 1 18 ? 71.716 -2.273 -112.812 1.00 75.48 49 ILE C O 1
ATOM 5509 N N . MET C 1 19 ? 71.204 -4.332 -112.072 1.00 79.77 50 MET C N 1
ATOM 5510 C CA . MET C 1 19 ? 69.797 -4.250 -112.459 1.00 80.63 50 MET C CA 1
ATOM 5511 C C . MET C 1 19 ? 69.053 -3.067 -111.818 1.00 77.74 50 MET C C 1
ATOM 5512 O O . MET C 1 19 ? 68.174 -2.453 -112.432 1.00 69.17 50 MET C O 1
ATOM 5517 N N . ARG C 1 20 ? 69.411 -2.746 -110.582 1.00 76.52 51 ARG C N 1
ATOM 5518 C CA . ARG C 1 20 ? 68.793 -1.627 -109.898 1.00 73.48 51 ARG C CA 1
ATOM 5519 C C . ARG C 1 20 ? 69.257 -0.318 -110.535 1.00 85.30 51 ARG C C 1
ATOM 5520 O O . ARG C 1 20 ? 68.432 0.553 -110.815 1.00 78.24 51 ARG C O 1
ATOM 5528 N N . LEU C 1 21 ? 70.566 -0.190 -110.790 1.00 85.59 52 LEU C N 1
ATOM 5529 C CA . LEU C 1 21 ? 71.093 0.999 -111.494 1.00 77.97 52 LEU C CA 1
ATOM 5530 C C . LEU C 1 21 ? 70.414 1.207 -112.868 1.00 79.13 52 LEU C C 1
ATOM 5531 O O . LEU C 1 21 ? 69.854 2.278 -113.146 1.00 79.72 52 LEU C O 1
ATOM 5536 N N . LEU C 1 22 ? 70.443 0.171 -113.702 1.00 73.26 53 LEU C N 1
ATOM 5537 C CA . LEU C 1 22 ? 69.693 0.158 -114.949 1.00 70.69 53 LEU C CA 1
ATOM 5538 C C . LEU C 1 22 ? 68.264 0.636 -114.749 1.00 86.25 53 LEU C C 1
ATOM 5539 O O . LEU C 1 22 ? 67.851 1.621 -115.341 1.00 90.14 53 LEU C O 1
ATOM 5544 N N . PHE C 1 23 ? 67.498 -0.090 -113.940 1.00 87.86 54 PHE C N 1
ATOM 5545 C CA . PHE C 1 23 ? 66.098 0.260 -113.703 1.00 87.88 54 PHE C CA 1
ATOM 5546 C C . PHE C 1 23 ? 65.944 1.731 -113.354 1.00 79.35 54 PHE C C 1
ATOM 5547 O O . PHE C 1 23 ? 65.026 2.386 -113.843 1.00 81.71 54 PHE C O 1
ATOM 5555 N N . ILE C 1 24 ? 66.837 2.236 -112.505 1.00 73.25 55 ILE C N 1
ATOM 5556 C CA . ILE C 1 24 ? 66.788 3.627 -112.076 1.00 79.02 55 ILE C CA 1
ATOM 5557 C C . ILE C 1 24 ? 66.911 4.531 -113.295 1.00 87.73 55 ILE C C 1
ATOM 5558 O O . ILE C 1 24 ? 66.175 5.504 -113.434 1.00 88.46 55 ILE C O 1
ATOM 5563 N N . ALA C 1 25 ? 67.846 4.195 -114.179 1.00 92.15 56 ALA C N 1
ATOM 5564 C CA . ALA C 1 25 ? 68.119 5.014 -115.357 1.00 90.84 56 ALA C CA 1
ATOM 5565 C C . ALA C 1 25 ? 66.967 4.944 -116.344 1.00 85.27 56 ALA C C 1
ATOM 5566 O O . ALA C 1 25 ? 66.646 5.915 -117.026 1.00 97.61 56 ALA C O 1
ATOM 5568 N N . ASN C 1 26 ? 66.355 3.771 -116.402 1.00 85.01 57 ASN C N 1
ATOM 5569 C CA . ASN C 1 26 ? 65.266 3.451 -117.317 1.00 87.44 57 ASN C CA 1
ATOM 5570 C C . ASN C 1 26 ? 63.910 4.031 -116.865 1.00 81.22 57 ASN C C 1
ATOM 5571 O O . ASN C 1 26 ? 62.981 4.128 -117.659 1.00 84.63 57 ASN C O 1
ATOM 5576 N N . HIS C 1 27 ? 63.774 4.380 -115.587 1.00 87.04 58 HIS C N 1
ATOM 5577 C CA . HIS C 1 27 ? 62.558 5.070 -115.152 1.00 86.30 58 HIS C CA 1
ATOM 5578 C C . HIS C 1 27 ? 62.902 6.432 -114.564 1.00 98.16 58 HIS C C 1
ATOM 5579 O O . HIS C 1 27 ? 63.353 6.556 -113.422 1.00 93.61 58 HIS C O 1
ATOM 5586 N N . CYS C 1 28 ? 62.657 7.461 -115.365 1.00 107.95 59 CYS C N 1
ATOM 5587 C CA . CYS C 1 28 ? 62.947 8.824 -114.957 1.00 117.17 59 CYS C CA 1
ATOM 5588 C C . CYS C 1 28 ? 61.907 9.877 -115.294 1.00 122.37 59 CYS C C 1
ATOM 5589 O O . CYS C 1 28 ? 61.274 10.444 -114.410 1.00 124.32 59 CYS C O 1
ATOM 5592 N N . GLY C 1 29 ? 61.766 10.156 -116.586 1.00 121.22 60 GLY C N 1
ATOM 5593 C CA . GLY C 1 29 ? 61.481 11.522 -116.970 1.00 123.02 60 GLY C CA 1
ATOM 5594 C C . GLY C 1 29 ? 62.685 12.254 -116.381 1.00 130.57 60 GLY C C 1
ATOM 5595 O O . GLY C 1 29 ? 63.833 11.984 -116.759 1.00 125.84 60 GLY C O 1
ATOM 5596 N N . GLY C 1 30 ? 62.414 13.226 -115.514 1.00 133.45 61 GLY C N 1
ATOM 5597 C CA . GLY C 1 30 ? 63.340 13.688 -114.484 1.00 128.63 61 GLY C CA 1
ATOM 5598 C C . GLY C 1 30 ? 64.810 14.008 -114.732 1.00 122.07 61 GLY C C 1
ATOM 5599 O O . GLY C 1 30 ? 65.205 14.522 -115.793 1.00 114.14 61 GLY C O 1
ATOM 5600 N N . ASN C 1 31 ? 65.620 13.681 -113.717 1.00 119.27 62 ASN C N 1
ATOM 5601 C CA . ASN C 1 31 ? 67.052 13.963 -113.715 1.00 108.47 62 ASN C CA 1
ATOM 5602 C C . ASN C 1 31 ? 67.661 13.202 -114.859 1.00 111.13 62 ASN C C 1
ATOM 5603 O O . ASN C 1 31 ? 67.415 12.004 -115.006 1.00 112.30 62 ASN C O 1
ATOM 5608 N N . HIS C 1 32 ? 68.422 13.882 -115.700 1.00 108.56 63 HIS C N 1
ATOM 5609 C CA . HIS C 1 32 ? 69.288 13.145 -116.592 1.00 105.91 63 HIS C CA 1
ATOM 5610 C C . HIS C 1 32 ? 70.641 13.134 -115.902 1.00 102.64 63 HIS C C 1
ATOM 5611 O O . HIS C 1 32 ? 71.585 12.497 -116.363 1.00 112.11 63 HIS C O 1
ATOM 5618 N N . ALA C 1 33 ? 70.702 13.829 -114.766 1.00 97.02 64 ALA C N 1
ATOM 5619 C CA . ALA C 1 33 ? 71.817 13.713 -113.835 1.00 105.92 64 ALA C CA 1
ATOM 5620 C C . ALA C 1 33 ? 71.794 12.295 -113.268 1.00 111.66 64 ALA C C 1
ATOM 5621 O O . ALA C 1 33 ? 72.815 11.598 -113.233 1.00 109.33 64 ALA C O 1
ATOM 5623 N N . LEU C 1 34 ? 70.603 11.891 -112.831 1.00 111.30 65 LEU C N 1
ATOM 5624 C CA . LEU C 1 34 ? 70.304 10.526 -112.422 1.00 100.65 65 LEU C CA 1
ATOM 5625 C C . LEU C 1 34 ? 70.626 9.546 -113.536 1.00 98.86 65 LEU C C 1
ATOM 5626 O O . LEU C 1 34 ? 71.482 8.676 -113.379 1.00 105.08 65 LEU C O 1
ATOM 5631 N N . GLN C 1 35 ? 69.932 9.687 -114.661 1.00 94.58 66 GLN C N 1
ATOM 5632 C CA . GLN C 1 35 ? 70.143 8.813 -115.805 1.00 100.18 66 GLN C CA 1
ATOM 5633 C C . GLN C 1 35 ? 71.643 8.608 -116.017 1.00 107.59 66 GLN C C 1
ATOM 5634 O O . GLN C 1 35 ? 72.156 7.496 -115.853 1.00 105.09 66 GLN C O 1
ATOM 5640 N N . PHE C 1 36 ? 72.345 9.689 -116.346 1.00 112.29 67 PHE C N 1
ATOM 5641 C CA . PHE C 1 36 ? 73.791 9.628 -116.591 1.00 118.51 67 PHE C CA 1
ATOM 5642 C C . PHE C 1 36 ? 74.602 8.929 -115.486 1.00 115.14 67 PHE C C 1
ATOM 5643 O O . PHE C 1 36 ? 75.368 8.005 -115.780 1.00 115.92 67 PHE C O 1
ATOM 5651 N N . ASP C 1 37 ? 74.449 9.377 -114.235 1.00 110.01 68 ASP C N 1
ATOM 5652 C CA . ASP C 1 37 ? 75.198 8.807 -113.105 1.00 111.30 68 ASP C CA 1
ATOM 5653 C C . ASP C 1 37 ? 74.991 7.291 -112.973 1.00 112.83 68 ASP C C 1
ATOM 5654 O O . ASP C 1 37 ? 75.955 6.515 -112.918 1.00 109.42 68 ASP C O 1
ATOM 5659 N N . ALA C 1 38 ? 73.730 6.874 -112.910 1.00 112.15 69 ALA C N 1
ATOM 5660 C CA . ALA C 1 38 ? 73.415 5.454 -112.809 1.00 108.00 69 ALA C CA 1
ATOM 5661 C C . ALA C 1 38 ? 73.997 4.689 -113.991 1.00 104.79 69 ALA C C 1
ATOM 5662 O O . ALA C 1 38 ? 74.493 3.586 -113.827 1.00 98.37 69 ALA C O 1
ATOM 5664 N N . LEU C 1 39 ? 73.931 5.276 -115.183 1.00 103.78 70 LEU C N 1
ATOM 5665 C CA . LEU C 1 39 ? 74.528 4.654 -116.359 1.00 103.87 70 LEU C CA 1
ATOM 5666 C C . LEU C 1 39 ? 76.047 4.465 -116.191 1.00 101.46 70 LEU C C 1
ATOM 5667 O O . LEU C 1 39 ? 76.610 3.461 -116.637 1.00 93.93 70 LEU C O 1
ATOM 5672 N N . ARG C 1 40 ? 76.689 5.433 -115.536 1.00 99.92 71 ARG C N 1
ATOM 5673 C CA . ARG C 1 40 ? 78.126 5.395 -115.269 1.00 104.46 71 ARG C CA 1
ATOM 5674 C C . ARG C 1 40 ? 78.455 4.260 -114.315 1.00 107.10 71 ARG C C 1
ATOM 5675 O O . ARG C 1 40 ? 79.298 3.405 -114.615 1.00 105.83 71 ARG C O 1
ATOM 5683 N N . MET C 1 41 ? 77.782 4.261 -113.166 1.00 108.20 72 MET C N 1
ATOM 5684 C CA . MET C 1 41 ? 77.993 3.237 -112.147 1.00 107.48 72 MET C CA 1
ATOM 5685 C C . MET C 1 41 ? 77.732 1.861 -112.760 1.00 100.19 72 MET C C 1
ATOM 5686 O O . MET C 1 41 ? 78.498 0.911 -112.562 1.00 102.65 72 MET C O 1
ATOM 5691 N N . ALA C 1 42 ? 76.647 1.789 -113.525 1.00 95.37 73 ALA C N 1
ATOM 5692 C CA . ALA C 1 42 ? 76.194 0.581 -114.199 1.00 95.18 73 ALA C CA 1
ATOM 5693 C C . ALA C 1 42 ? 77.239 0.093 -115.178 1.00 102.61 73 ALA C C 1
ATOM 5694 O O . ALA C 1 42 ? 77.375 -1.109 -115.404 1.00 101.60 73 ALA C O 1
ATOM 5696 N N . TYR C 1 43 ? 77.963 1.045 -115.760 1.00 107.15 74 TYR C N 1
ATOM 5697 C CA . TYR C 1 43 ? 79.035 0.766 -116.712 1.00 109.54 74 TYR C CA 1
ATOM 5698 C C . TYR C 1 43 ? 80.307 0.224 -116.047 1.00 104.46 74 TYR C C 1
ATOM 5699 O O . TYR C 1 43 ? 80.855 -0.794 -116.478 1.00 100.75 74 TYR C O 1
ATOM 5708 N N . ASP C 1 44 ? 80.776 0.909 -115.006 1.00 102.04 75 ASP C N 1
ATOM 5709 C CA . ASP C 1 44 ? 82.017 0.518 -114.336 1.00 107.00 75 ASP C CA 1
ATOM 5710 C C . ASP C 1 44 ? 81.851 -0.808 -113.585 1.00 104.20 75 ASP C C 1
ATOM 5711 O O . ASP C 1 44 ? 82.723 -1.679 -113.648 1.00 99.49 75 ASP C O 1
ATOM 5716 N N . GLU C 1 45 ? 80.726 -0.957 -112.889 1.00 104.00 76 GLU C N 1
ATOM 5717 C CA . GLU C 1 45 ? 80.369 -2.228 -112.261 1.00 96.33 76 GLU C CA 1
ATOM 5718 C C . GLU C 1 45 ? 80.063 -3.328 -113.301 1.00 95.09 76 GLU C C 1
ATOM 5719 O O . GLU C 1 45 ? 80.549 -4.446 -113.176 1.00 99.24 76 GLU C O 1
ATOM 5725 N N . ILE C 1 46 ? 79.284 -3.004 -114.333 1.00 95.16 77 ILE C N 1
ATOM 5726 C CA . ILE C 1 46 ? 78.834 -3.986 -115.338 1.00 97.91 77 ILE C CA 1
ATOM 5727 C C . ILE C 1 46 ? 79.965 -4.682 -116.099 1.00 100.76 77 ILE C C 1
ATOM 5728 O O . ILE C 1 46 ? 79.782 -5.775 -116.650 1.00 98.55 77 ILE C O 1
ATOM 5733 N N . LYS C 1 47 ? 81.123 -4.032 -116.140 1.00 108.12 78 LYS C N 1
ATOM 5734 C CA . LYS C 1 47 ? 82.246 -4.473 -116.965 1.00 116.18 78 LYS C CA 1
ATOM 5735 C C . LYS C 1 47 ? 83.204 -5.324 -116.134 1.00 106.47 78 LYS C C 1
ATOM 5736 O O . LYS C 1 47 ? 84.233 -5.801 -116.621 1.00 104.42 78 LYS C O 1
ATOM 5742 N N . LYS C 1 48 ? 82.834 -5.531 -114.878 1.00 100.97 79 LYS C N 1
ATOM 5743 C CA . LYS C 1 48 ? 83.809 -5.843 -113.836 1.00 96.20 79 LYS C CA 1
ATOM 5744 C C . LYS C 1 48 ? 84.436 -7.243 -113.675 1.00 98.35 79 LYS C C 1
ATOM 5745 O O . LYS C 1 48 ? 85.654 -7.323 -113.499 1.00 103.72 79 LYS C O 1
ATOM 5751 N N . GLY C 1 49 ? 83.683 -8.343 -113.697 1.00 80.27 80 GLY C N 1
ATOM 5752 C CA . GLY C 1 49 ? 82.403 -8.572 -114.339 1.00 84.97 80 GLY C CA 1
ATOM 5753 C C . GLY C 1 49 ? 82.658 -9.478 -115.537 1.00 87.24 80 GLY C C 1
ATOM 5754 O O . GLY C 1 49 ? 83.594 -9.280 -116.302 1.00 101.45 80 GLY C O 1
ATOM 5755 N N . GLU C 1 50 ? 81.798 -10.478 -115.690 1.00 80.01 81 GLU C N 1
ATOM 5756 C CA . GLU C 1 50 ? 81.948 -11.553 -116.679 1.00 92.93 81 GLU C CA 1
ATOM 5757 C C . GLU C 1 50 ? 80.996 -11.436 -117.866 1.00 86.51 81 GLU C C 1
ATOM 5758 O O . GLU C 1 50 ? 80.966 -12.289 -118.760 1.00 85.95 81 GLU C O 1
ATOM 5764 N N . ASN C 1 51 ? 80.168 -10.407 -117.847 1.00 94.58 82 ASN C N 1
ATOM 5765 C CA . ASN C 1 51 ? 78.992 -10.414 -118.704 1.00 93.28 82 ASN C CA 1
ATOM 5766 C C . ASN C 1 51 ? 79.069 -9.424 -119.855 1.00 102.08 82 ASN C C 1
ATOM 5767 O O . ASN C 1 51 ? 79.047 -8.208 -119.640 1.00 96.83 82 ASN C O 1
ATOM 5772 N N . THR C 1 52 ? 79.149 -9.968 -121.071 1.00 105.21 83 THR C N 1
ATOM 5773 C CA . THR C 1 52 ? 79.271 -9.181 -122.298 1.00 108.54 83 THR C CA 1
ATOM 5774 C C . THR C 1 52 ? 77.928 -8.617 -122.717 1.00 107.50 83 THR C C 1
ATOM 5775 O O . THR C 1 52 ? 77.833 -7.456 -123.104 1.00 108.34 83 THR C O 1
ATOM 5779 N N . GLN C 1 53 ? 76.890 -9.445 -122.639 1.00 106.59 84 GLN C N 1
ATOM 5780 C CA . GLN C 1 53 ? 75.561 -9.046 -123.110 1.00 112.06 84 GLN C CA 1
ATOM 5781 C C . GLN C 1 53 ? 74.985 -7.831 -122.372 1.00 108.20 84 GLN C C 1
ATOM 5782 O O . GLN C 1 53 ? 74.366 -6.962 -122.993 1.00 113.88 84 GLN C O 1
ATOM 5788 N N . LEU C 1 54 ? 75.193 -7.765 -121.058 1.00 102.34 85 LEU C N 1
ATOM 5789 C CA . LEU C 1 54 ? 74.798 -6.593 -120.279 1.00 102.39 85 LEU C CA 1
ATOM 5790 C C . LEU C 1 54 ? 75.584 -5.380 -120.751 1.00 108.62 85 LEU C C 1
ATOM 5791 O O . LEU C 1 54 ? 75.097 -4.246 -120.699 1.00 111.71 85 LEU C O 1
ATOM 5796 N N . PHE C 1 55 ? 76.808 -5.625 -121.207 1.00 106.15 86 PHE C N 1
ATOM 5797 C CA . PHE C 1 55 ? 77.649 -4.566 -121.741 1.00 106.68 86 PHE C CA 1
ATOM 5798 C C . PHE C 1 55 ? 77.103 -4.033 -123.066 1.00 108.31 86 PHE C C 1
ATOM 5799 O O . PHE C 1 55 ? 77.120 -2.823 -123.305 1.00 106.12 86 PHE C O 1
ATOM 5807 N N . ARG C 1 56 ? 76.618 -4.938 -123.917 1.00 113.53 87 ARG C N 1
ATOM 5808 C CA . ARG C 1 56 ? 75.895 -4.546 -125.131 1.00 114.90 87 ARG C CA 1
ATOM 5809 C C . ARG C 1 56 ? 74.702 -3.672 -124.747 1.00 112.64 87 ARG C C 1
ATOM 5810 O O . ARG C 1 56 ? 74.534 -2.566 -125.265 1.00 118.65 87 ARG C O 1
ATOM 5818 N N . GLU C 1 57 ? 73.882 -4.171 -123.827 1.00 114.48 88 GLU C N 1
ATOM 5819 C CA . GLU C 1 57 ? 72.731 -3.418 -123.336 1.00 113.73 88 GLU C CA 1
ATOM 5820 C C . GLU C 1 57 ? 73.102 -1.983 -122.927 1.00 110.28 88 GLU C C 1
ATOM 5821 O O . GLU C 1 57 ? 72.532 -1.016 -123.442 1.00 112.11 88 GLU C O 1
ATOM 5827 N N . VAL C 1 58 ? 74.074 -1.841 -122.027 1.00 107.50 89 VAL C N 1
ATOM 5828 C CA . VAL C 1 58 ? 74.381 -0.517 -121.465 1.00 111.32 89 VAL C CA 1
ATOM 5829 C C . VAL C 1 58 ? 75.106 0.420 -122.438 1.00 117.61 89 VAL C C 1
ATOM 5830 O O . VAL C 1 58 ? 74.686 1.564 -122.612 1.00 121.84 89 VAL C O 1
ATOM 5834 N N . VAL C 1 59 ? 76.180 -0.051 -123.071 1.00 120.00 90 VAL C N 1
ATOM 5835 C CA . VAL C 1 59 ? 76.846 0.764 -124.082 1.00 119.86 90 VAL C CA 1
ATOM 5836 C C . VAL C 1 59 ? 75.846 1.161 -125.166 1.00 117.72 90 VAL C C 1
ATOM 5837 O O . VAL C 1 59 ? 75.492 2.333 -125.291 1.00 125.05 90 VAL C O 1
ATOM 5841 N N . ASN C 1 60 ? 75.351 0.176 -125.908 1.00 113.24 91 ASN C N 1
ATOM 5842 C CA . ASN C 1 60 ? 74.398 0.428 -126.983 1.00 112.14 91 ASN C CA 1
ATOM 5843 C C . ASN C 1 60 ? 73.270 1.364 -126.584 1.00 116.37 91 ASN C C 1
ATOM 5844 O O . ASN C 1 60 ? 72.861 2.223 -127.363 1.00 124.57 91 ASN C O 1
ATOM 5849 N N . LYS C 1 61 ? 72.768 1.201 -125.369 1.00 114.53 92 LYS C N 1
ATOM 5850 C CA . LYS C 1 61 ? 71.767 2.125 -124.862 1.00 120.04 92 LYS C CA 1
ATOM 5851 C C . LYS C 1 61 ? 72.257 3.567 -124.830 1.00 121.38 92 LYS C C 1
ATOM 5852 O O . LYS C 1 61 ? 71.897 4.375 -125.681 1.00 127.40 92 LYS C O 1
ATOM 5858 N N . ILE C 1 62 ? 73.115 3.866 -123.855 1.00 117.77 93 ILE C N 1
ATOM 5859 C CA . ILE C 1 62 ? 73.691 5.196 -123.737 1.00 124.67 93 ILE C CA 1
ATOM 5860 C C . ILE C 1 62 ? 74.530 5.562 -124.950 1.00 130.52 93 ILE C C 1
ATOM 5861 O O . ILE C 1 62 ? 74.088 6.284 -125.837 1.00 130.20 93 ILE C O 1
ATOM 5866 N N . GLY C 1 63 ? 75.741 5.016 -124.952 1.00 138.24 94 GLY C N 1
ATOM 5867 C CA . GLY C 1 63 ? 76.761 5.240 -125.953 1.00 135.72 94 GLY C CA 1
ATOM 5868 C C . GLY C 1 63 ? 77.491 6.537 -125.666 1.00 136.74 94 GLY C C 1
ATOM 5869 O O . GLY C 1 63 ? 76.874 7.498 -125.194 1.00 133.11 94 GLY C O 1
ATOM 5870 N N . ASN C 1 64 ? 78.800 6.561 -125.900 1.00 134.81 95 ASN C N 1
ATOM 5871 C CA . ASN C 1 64 ? 79.483 7.754 -126.362 1.00 126.94 95 ASN C CA 1
ATOM 5872 C C . ASN C 1 64 ? 78.840 9.040 -125.853 1.00 120.19 95 ASN C C 1
ATOM 5873 O O . ASN C 1 64 ? 78.387 9.860 -126.649 1.00 126.83 95 ASN C O 1
ATOM 5878 N N . ARG C 1 65 ? 78.821 9.245 -124.544 1.00 114.96 96 ARG C N 1
ATOM 5879 C CA . ARG C 1 65 ? 78.221 10.458 -123.988 1.00 115.68 96 ARG C CA 1
ATOM 5880 C C . ARG C 1 65 ? 79.250 11.098 -123.098 1.00 124.26 96 ARG C C 1
ATOM 5881 O O . ARG C 1 65 ? 79.651 12.247 -123.312 1.00 125.80 96 ARG C O 1
ATOM 5889 N N . LEU C 1 66 ? 79.666 10.352 -122.082 1.00 120.55 97 LEU C N 1
ATOM 5890 C CA . LEU C 1 66 ? 80.833 10.746 -121.318 1.00 120.94 97 LEU C CA 1
ATOM 5891 C C . LEU C 1 66 ? 82.086 10.310 -122.088 1.00 124.91 97 LEU C C 1
ATOM 5892 O O . LEU C 1 66 ? 83.223 10.506 -121.641 1.00 119.53 97 LEU C O 1
ATOM 5897 N N . GLY C 1 67 ? 81.854 9.736 -123.265 1.00 119.52 98 GLY C N 1
ATOM 5898 C CA . GLY C 1 67 ? 82.911 9.499 -124.229 1.00 121.15 98 GLY C CA 1
ATOM 5899 C C . GLY C 1 67 ? 83.919 8.413 -123.934 1.00 122.32 98 GLY C C 1
ATOM 5900 O O . GLY C 1 67 ? 83.551 7.275 -123.656 1.00 124.46 98 GLY C O 1
ATOM 5901 N N . GLU C 1 68 ? 85.196 8.782 -123.987 1.00 125.72 99 GLU C N 1
ATOM 5902 C CA . GLU C 1 68 ? 86.286 7.824 -124.147 1.00 125.26 99 GLU C CA 1
ATOM 5903 C C . GLU C 1 68 ? 86.171 6.584 -123.256 1.00 121.11 99 GLU C C 1
ATOM 5904 O O . GLU C 1 68 ? 86.252 5.462 -123.759 1.00 118.66 99 GLU C O 1
ATOM 5910 N N . LYS C 1 69 ? 85.972 6.768 -121.952 1.00 114.33 100 LYS C N 1
ATOM 5911 C CA . LYS C 1 69 ? 85.793 5.616 -121.067 1.00 121.97 100 LYS C CA 1
ATOM 5912 C C . LYS C 1 69 ? 84.436 4.931 -121.257 1.00 120.89 100 LYS C C 1
ATOM 5913 O O . LYS C 1 69 ? 84.361 3.721 -121.484 1.00 122.88 100 LYS C O 1
ATOM 5919 N N . TYR C 1 70 ? 83.373 5.726 -121.205 1.00 117.38 101 TYR C N 1
ATOM 5920 C CA . TYR C 1 70 ? 82.001 5.220 -121.108 1.00 115.97 101 TYR C CA 1
ATOM 5921 C C . TYR C 1 70 ? 81.339 4.873 -122.454 1.00 112.98 101 TYR C C 1
ATOM 5922 O O . TYR C 1 70 ? 80.137 4.624 -122.524 1.00 112.38 101 TYR C O 1
ATOM 5931 N N . GLY C 1 71 ? 82.119 4.908 -123.526 1.00 116.39 102 GLY C N 1
ATOM 5932 C CA . GLY C 1 71 ? 81.649 4.442 -124.817 1.00 115.72 102 GLY C CA 1
ATOM 5933 C C . GLY C 1 71 ? 81.887 2.955 -125.008 1.00 115.21 102 GLY C C 1
ATOM 5934 O O . GLY C 1 71 ? 82.311 2.255 -124.087 1.00 113.56 102 GLY C O 1
ATOM 5935 N N . MET C 1 72 ? 81.615 2.471 -126.215 1.00 120.19 103 MET C N 1
ATOM 5936 C CA . MET C 1 72 ? 81.766 1.052 -126.534 1.00 117.45 103 MET C CA 1
ATOM 5937 C C . MET C 1 72 ? 83.214 0.555 -126.436 1.00 117.73 103 MET C C 1
ATOM 5938 O O . MET C 1 72 ? 84.147 1.218 -126.900 1.00 113.11 103 MET C O 1
ATOM 5943 N N . ASP C 1 73 ? 83.388 -0.623 -125.838 1.00 118.96 104 ASP C N 1
ATOM 5944 C CA . ASP C 1 73 ? 84.697 -1.264 -125.731 1.00 117.74 104 ASP C CA 1
ATOM 5945 C C . ASP C 1 73 ? 84.678 -2.579 -126.510 1.00 116.55 104 ASP C C 1
ATOM 5946 O O . ASP C 1 73 ? 83.609 -3.145 -126.779 1.00 111.43 104 ASP C O 1
ATOM 5951 N N . LEU C 1 74 ? 85.864 -3.042 -126.890 1.00 113.77 105 LEU C N 1
ATOM 5952 C CA . LEU C 1 74 ? 86.005 -4.162 -127.813 1.00 119.96 105 LEU C CA 1
ATOM 5953 C C . LEU C 1 74 ? 86.961 -5.218 -127.278 1.00 118.92 105 LEU C C 1
ATOM 5954 O O . LEU C 1 74 ? 86.595 -6.385 -127.125 1.00 119.29 105 LEU C O 1
ATOM 5959 N N . ALA C 1 75 ? 88.204 -4.804 -127.048 1.00 118.59 106 ALA C N 1
ATOM 5960 C CA . ALA C 1 75 ? 89.227 -5.683 -126.501 1.00 115.31 106 ALA C CA 1
ATOM 5961 C C . ALA C 1 75 ? 88.669 -6.460 -125.320 1.00 120.48 106 ALA C C 1
ATOM 5962 O O . ALA C 1 75 ? 88.591 -7.692 -125.359 1.00 123.48 106 ALA C O 1
ATOM 5964 N N . TRP C 1 76 ? 88.287 -5.733 -124.273 1.00 119.88 107 TRP C N 1
ATOM 5965 C CA . TRP C 1 76 ? 87.713 -6.339 -123.072 1.00 118.90 107 TRP C CA 1
ATOM 5966 C C . TRP C 1 76 ? 86.593 -7.352 -123.392 1.00 118.37 107 TRP C C 1
ATOM 5967 O O . TRP C 1 76 ? 86.538 -8.435 -122.799 1.00 117.49 107 TRP C O 1
ATOM 5978 N N . CYS C 1 77 ? 85.720 -7.000 -124.337 1.00 118.21 108 CYS C N 1
ATOM 5979 C CA . CYS C 1 77 ? 84.661 -7.897 -124.811 1.00 115.82 108 CYS C CA 1
ATOM 5980 C C . CYS C 1 77 ? 85.207 -9.235 -125.299 1.00 115.23 108 CYS C C 1
ATOM 5981 O O . CYS C 1 77 ? 84.688 -10.298 -124.948 1.00 118.39 108 CYS C O 1
ATOM 5984 N N . GLU C 1 78 ? 86.250 -9.175 -126.123 1.00 117.23 109 GLU C N 1
ATOM 5985 C CA . GLU C 1 78 ? 86.837 -10.380 -126.708 1.00 122.59 109 GLU C CA 1
ATOM 5986 C C . GLU C 1 78 ? 87.674 -11.224 -125.737 1.00 119.73 109 GLU C C 1
ATOM 5987 O O . GLU C 1 78 ? 87.643 -12.461 -125.799 1.00 119.57 109 GLU C O 1
ATOM 5993 N N . ALA C 1 79 ? 88.411 -10.569 -124.839 1.00 119.78 110 ALA C N 1
ATOM 5994 C CA . ALA C 1 79 ? 89.125 -11.301 -123.789 1.00 123.16 110 ALA C CA 1
ATOM 5995 C C . ALA C 1 79 ? 88.121 -12.029 -122.889 1.00 127.08 110 ALA C C 1
ATOM 5996 O O . ALA C 1 79 ? 88.324 -13.195 -122.512 1.00 124.79 110 ALA C O 1
ATOM 5998 N N . VAL C 1 80 ? 87.034 -11.331 -122.559 1.00 124.79 111 VAL C N 1
ATOM 5999 C CA . VAL C 1 80 ? 85.916 -11.931 -121.836 1.00 113.58 111 VAL C CA 1
ATOM 6000 C C . VAL C 1 80 ? 85.369 -13.154 -122.566 1.00 113.09 111 VAL C C 1
ATOM 6001 O O . VAL C 1 80 ? 85.422 -14.253 -122.032 1.00 119.39 111 VAL C O 1
ATOM 6005 N N . ASP C 1 81 ? 84.844 -12.969 -123.776 1.00 105.74 112 ASP C N 1
ATOM 6006 C CA . ASP C 1 81 ? 84.301 -14.093 -124.544 1.00 111.92 112 ASP C CA 1
ATOM 6007 C C . ASP C 1 81 ? 85.267 -15.281 -124.585 1.00 117.21 112 ASP C C 1
ATOM 6008 O O . ASP C 1 81 ? 84.844 -16.445 -124.522 1.00 115.96 112 ASP C O 1
ATOM 6013 N N . ARG C 1 82 ? 86.561 -14.982 -124.708 1.00 121.49 113 ARG C N 1
ATOM 6014 C CA . ARG C 1 82 ? 87.594 -16.024 -124.697 1.00 126.49 113 ARG C CA 1
ATOM 6015 C C . ARG C 1 82 ? 87.675 -16.796 -123.369 1.00 123.33 113 ARG C C 1
ATOM 6016 O O . ARG C 1 82 ? 87.537 -18.026 -123.360 1.00 120.32 113 ARG C O 1
ATOM 6024 N N . ARG C 1 83 ? 87.892 -16.093 -122.254 1.00 120.48 114 ARG C N 1
ATOM 6025 C CA . ARG C 1 83 ? 87.892 -16.774 -120.954 1.00 118.60 114 ARG C CA 1
ATOM 6026 C C . ARG C 1 83 ? 86.599 -17.573 -120.768 1.00 115.32 114 ARG C C 1
ATOM 6027 O O . ARG C 1 83 ? 86.616 -18.694 -120.262 1.00 112.79 114 ARG C O 1
ATOM 6035 N N . ALA C 1 84 ? 85.486 -16.992 -121.200 1.00 113.28 115 ALA C N 1
ATOM 6036 C CA . ALA C 1 84 ? 84.201 -17.664 -121.141 1.00 106.96 115 ALA C CA 1
ATOM 6037 C C . ALA C 1 84 ? 84.313 -19.018 -121.810 1.00 106.38 115 ALA C C 1
ATOM 6038 O O . ALA C 1 84 ? 84.319 -20.036 -121.131 1.00 112.00 115 ALA C O 1
ATOM 6040 N N . GLU C 1 85 ? 84.440 -19.028 -123.134 1.00 109.00 116 GLU C N 1
ATOM 6041 C CA . GLU C 1 85 ? 84.506 -20.288 -123.877 1.00 107.47 116 GLU C CA 1
ATOM 6042 C C . GLU C 1 85 ? 85.517 -21.287 -123.278 1.00 106.30 116 GLU C C 1
ATOM 6043 O O . GLU C 1 85 ? 85.246 -22.495 -123.196 1.00 102.22 116 GLU C O 1
ATOM 6049 N N . GLN C 1 86 ? 86.676 -20.779 -122.865 1.00 103.18 117 GLN C N 1
ATOM 6050 C CA . GLN C 1 86 ? 87.711 -21.617 -122.255 1.00 104.06 117 GLN C CA 1
ATOM 6051 C C . GLN C 1 86 ? 87.201 -22.346 -121.011 1.00 102.20 117 GLN C C 1
ATOM 6052 O O . GLN C 1 86 ? 87.123 -23.583 -120.976 1.00 98.02 117 GLN C O 1
ATOM 6058 N N . LYS C 1 87 ? 86.864 -21.563 -119.992 1.00 101.60 118 LYS C N 1
ATOM 6059 C CA . LYS C 1 87 ? 86.279 -22.086 -118.768 1.00 99.37 118 LYS C CA 1
ATOM 6060 C C . LYS C 1 87 ? 85.160 -23.073 -119.103 1.00 95.42 118 LYS C C 1
ATOM 6061 O O . LYS C 1 87 ? 85.054 -24.132 -118.492 1.00 86.87 118 LYS C O 1
ATOM 6067 N N . LYS C 1 88 ? 84.345 -22.728 -120.094 1.00 88.13 119 LYS C N 1
ATOM 6068 C CA . LYS C 1 88 ? 83.241 -23.579 -120.518 1.00 89.75 119 LYS C CA 1
ATOM 6069 C C . LYS C 1 88 ? 83.744 -24.961 -120.912 1.00 87.23 119 LYS C C 1
ATOM 6070 O O . LYS C 1 88 ? 83.188 -25.978 -120.489 1.00 88.59 119 LYS C O 1
ATOM 6076 N N . VAL C 1 89 ? 84.797 -25.005 -121.720 1.00 91.76 120 VAL C N 1
ATOM 6077 C CA . VAL C 1 89 ? 85.350 -26.299 -122.129 1.00 98.98 120 VAL C CA 1
ATOM 6078 C C . VAL C 1 89 ? 85.923 -27.055 -120.918 1.00 91.66 120 VAL C C 1
ATOM 6079 O O . VAL C 1 89 ? 85.772 -28.280 -120.795 1.00 85.19 120 VAL C O 1
ATOM 6083 N N . LYS C 1 90 ? 86.553 -26.306 -120.018 1.00 87.22 121 LYS C N 1
ATOM 6084 C CA . LYS C 1 90 ? 87.083 -26.870 -118.786 1.00 81.96 121 LYS C CA 1
ATOM 6085 C C . LYS C 1 90 ? 85.976 -27.580 -117.993 1.00 84.52 121 LYS C C 1
ATOM 6086 O O . LYS C 1 90 ? 86.157 -28.710 -117.534 1.00 81.08 121 LYS C O 1
ATOM 6092 N N . LEU C 1 91 ? 84.830 -26.912 -117.847 1.00 80.83 122 LEU C N 1
ATOM 6093 C CA . LEU C 1 91 ? 83.715 -27.425 -117.052 1.00 69.18 122 LEU C CA 1
ATOM 6094 C C . LEU C 1 91 ? 83.017 -28.582 -117.754 1.00 76.54 122 LEU C C 1
ATOM 6095 O O . LEU C 1 91 ? 82.531 -29.506 -117.100 1.00 75.60 122 LEU C O 1
ATOM 6100 N N . GLU C 1 92 ? 82.971 -28.542 -119.082 1.00 78.87 123 GLU C N 1
ATOM 6101 C CA . GLU C 1 92 ? 82.394 -29.654 -119.835 1.00 79.10 123 GLU C CA 1
ATOM 6102 C C . GLU C 1 92 ? 83.221 -30.922 -119.645 1.00 78.68 123 GLU C C 1
ATOM 6103 O O . GLU C 1 92 ? 82.679 -31.992 -119.342 1.00 72.62 123 GLU C O 1
ATOM 6109 N N . ASN C 1 93 ? 84.536 -30.799 -119.835 1.00 87.69 124 ASN C N 1
ATOM 6110 C CA . ASN C 1 93 ? 85.432 -31.936 -119.625 1.00 77.92 124 ASN C CA 1
ATOM 6111 C C . ASN C 1 93 ? 85.292 -32.435 -118.196 1.00 74.85 124 ASN C C 1
ATOM 6112 O O . ASN C 1 93 ? 84.971 -33.602 -117.963 1.00 66.54 124 ASN C O 1
ATOM 6117 N N . GLU C 1 94 ? 85.519 -31.536 -117.244 1.00 67.76 125 GLU C N 1
ATOM 6118 C CA . GLU C 1 94 ? 85.426 -31.891 -115.839 1.00 72.35 125 GLU C CA 1
ATOM 6119 C C . GLU C 1 94 ? 84.160 -32.682 -115.559 1.00 70.35 125 GLU C C 1
ATOM 6120 O O . GLU C 1 94 ? 84.213 -33.844 -115.142 1.00 68.47 125 GLU C O 1
ATOM 6126 N N . LEU C 1 95 ? 83.019 -32.044 -115.776 1.00 64.33 126 LEU C N 1
ATOM 6127 C CA . LEU C 1 95 ? 81.752 -32.678 -115.480 1.00 59.39 126 LEU C CA 1
ATOM 6128 C C . LEU C 1 95 ? 81.659 -34.021 -116.171 1.00 60.96 126 LEU C C 1
ATOM 6129 O O . LEU C 1 95 ? 81.191 -35.001 -115.593 1.00 61.12 126 LEU C O 1
ATOM 6134 N N . SER C 1 96 ? 82.128 -34.094 -117.404 1.00 65.21 127 SER C N 1
ATOM 6135 C CA . SER C 1 96 ? 82.010 -35.365 -118.108 1.00 72.58 127 SER C CA 1
ATOM 6136 C C . SER C 1 96 ? 82.830 -36.474 -117.425 1.00 73.48 127 SER C C 1
ATOM 6137 O O . SER C 1 96 ? 82.395 -37.625 -117.333 1.00 68.36 127 SER C O 1
ATOM 6140 N N . SER C 1 97 ? 84.011 -36.108 -116.935 1.00 73.15 128 SER C N 1
ATOM 6141 C CA . SER C 1 97 ? 84.842 -37.019 -116.154 1.00 72.15 128 SER C CA 1
ATOM 6142 C C . SER C 1 97 ? 84.108 -37.483 -114.889 1.00 69.41 128 SER C C 1
ATOM 6143 O O . SER C 1 97 ? 84.024 -38.687 -114.611 1.00 60.60 128 SER C O 1
ATOM 6146 N N . TYR C 1 98 ? 83.571 -36.514 -114.143 1.00 66.45 129 TYR C N 1
ATOM 6147 C CA . TYR C 1 98 ? 82.880 -36.783 -112.884 1.00 64.11 129 TYR C CA 1
ATOM 6148 C C . TYR C 1 98 ? 81.734 -37.754 -113.099 1.00 66.15 129 TYR C C 1
ATOM 6149 O O . TYR C 1 98 ? 81.560 -38.727 -112.350 1.00 59.53 129 TYR C O 1
ATOM 6158 N N . ARG C 1 99 ? 80.945 -37.469 -114.125 1.00 61.62 130 ARG C N 1
ATOM 6159 C CA . ARG C 1 99 ? 79.813 -38.305 -114.461 1.00 64.23 130 ARG C CA 1
ATOM 6160 C C . ARG C 1 99 ? 80.275 -39.687 -114.884 1.00 62.69 130 ARG C C 1
ATOM 6161 O O . ARG C 1 99 ? 79.734 -40.693 -114.441 1.00 62.16 130 ARG C O 1
ATOM 6169 N N . THR C 1 100 ? 81.280 -39.745 -115.747 1.00 66.60 131 THR C N 1
ATOM 6170 C CA . THR C 1 100 ? 81.700 -41.032 -116.288 1.00 70.53 131 THR C CA 1
ATOM 6171 C C . THR C 1 100 ? 82.170 -41.931 -115.155 1.00 71.18 131 THR C C 1
ATOM 6172 O O . THR C 1 100 ? 81.868 -43.132 -115.124 1.00 63.88 131 THR C O 1
ATOM 6176 N N . ASN C 1 101 ? 82.908 -41.329 -114.222 1.00 67.49 132 ASN C N 1
ATOM 6177 C CA . ASN C 1 101 ? 83.485 -42.053 -113.094 1.00 60.90 132 ASN C CA 1
ATOM 6178 C C . ASN C 1 101 ? 82.531 -42.200 -111.900 1.00 63.58 132 ASN C C 1
ATOM 6179 O O . ASN C 1 101 ? 82.903 -42.758 -110.862 1.00 60.06 132 ASN C O 1
ATOM 6184 N N . LEU C 1 102 ? 81.303 -41.697 -112.067 1.00 61.62 133 LEU C N 1
ATOM 6185 C CA . LEU C 1 102 ? 80.234 -41.847 -111.074 1.00 57.97 133 LEU C CA 1
ATOM 6186 C C . LEU C 1 102 ? 80.598 -41.355 -109.665 1.00 55.99 133 LEU C C 1
ATOM 6187 O O . LEU C 1 102 ? 80.343 -42.043 -108.674 1.00 55.03 133 LEU C O 1
ATOM 6192 N N . ILE C 1 103 ? 81.157 -40.159 -109.565 1.00 43.53 134 ILE C N 1
ATOM 6193 C CA . ILE C 1 103 ? 81.497 -39.634 -108.264 1.00 47.05 134 ILE C CA 1
ATOM 6194 C C . ILE C 1 103 ? 80.431 -38.621 -107.871 1.00 50.06 134 ILE C C 1
ATOM 6195 O O . ILE C 1 103 ? 80.472 -37.465 -108.302 1.00 51.01 134 ILE C O 1
ATOM 6200 N N . LYS C 1 104 ? 79.530 -39.030 -106.980 1.00 53.54 135 LYS C N 1
ATOM 6201 C CA . LYS C 1 104 ? 78.349 -38.224 -106.658 1.00 52.13 135 LYS C CA 1
ATOM 6202 C C . LYS C 1 104 ? 78.666 -36.766 -106.347 1.00 55.60 135 LYS C C 1
ATOM 6203 O O . LYS C 1 104 ? 78.190 -35.849 -107.037 1.00 57.17 135 LYS C O 1
ATOM 6209 N N . GLU C 1 105 ? 79.450 -36.542 -105.296 1.00 53.77 136 GLU C N 1
ATOM 6210 C CA . GLU C 1 105 ? 79.686 -35.176 -104.859 1.00 53.04 136 GLU C CA 1
ATOM 6211 C C . GLU C 1 105 ? 80.378 -34.366 -105.940 1.00 53.19 136 GLU C C 1
ATOM 6212 O O . GLU C 1 105 ? 80.222 -33.147 -106.002 1.00 56.39 136 GLU C O 1
ATOM 6218 N N . SER C 1 106 ? 81.130 -35.035 -106.807 1.00 54.12 137 SER C N 1
ATOM 6219 C CA . SER C 1 106 ? 81.877 -34.298 -107.819 1.00 55.26 137 SER C CA 1
ATOM 6220 C C . SER C 1 106 ? 80.951 -33.830 -108.917 1.00 56.51 137 SER C C 1
ATOM 6221 O O . SER C 1 106 ? 81.086 -32.718 -109.433 1.00 57.87 137 SER C O 1
ATOM 6224 N N . ILE C 1 107 ? 80.007 -34.694 -109.261 1.00 52.95 138 ILE C N 1
ATOM 6225 C CA . ILE C 1 107 ? 78.982 -34.371 -110.223 1.00 52.19 138 ILE C CA 1
ATOM 6226 C C . ILE C 1 107 ? 78.130 -33.218 -109.699 1.00 62.08 138 ILE C C 1
ATOM 6227 O O . ILE C 1 107 ? 77.877 -32.239 -110.423 1.00 63.57 138 ILE C O 1
ATOM 6232 N N . ARG C 1 108 ? 77.718 -33.321 -108.435 1.00 50.27 139 ARG C N 1
ATOM 6233 C CA . ARG C 1 108 ? 76.930 -32.263 -107.815 1.00 56.46 139 ARG C CA 1
ATOM 6234 C C . ARG C 1 108 ? 77.648 -30.909 -107.846 1.00 55.31 139 ARG C C 1
ATOM 6235 O O . ARG C 1 108 ? 77.049 -29.873 -108.197 1.00 55.37 139 ARG C O 1
ATOM 6243 N N . MET C 1 109 ? 78.924 -30.915 -107.459 1.00 57.32 140 MET C N 1
ATOM 6244 C CA . MET C 1 109 ? 79.705 -29.685 -107.483 1.00 60.65 140 MET C CA 1
ATOM 6245 C C . MET C 1 109 ? 79.917 -29.180 -108.913 1.00 60.60 140 MET C C 1
ATOM 6246 O O . MET C 1 109 ? 80.019 -27.979 -109.155 1.00 53.83 140 MET C O 1
ATOM 6251 N N . GLY C 1 110 ? 79.952 -30.107 -109.860 1.00 60.24 141 GLY C N 1
ATOM 6252 C CA . GLY C 1 110 ? 80.153 -29.755 -111.246 1.00 63.07 141 GLY C CA 1
ATOM 6253 C C . GLY C 1 110 ? 78.980 -28.973 -111.787 1.00 69.93 141 GLY C C 1
ATOM 6254 O O . GLY C 1 110 ? 79.151 -27.847 -112.291 1.00 64.02 141 GLY C O 1
ATOM 6255 N N . TYR C 1 111 ? 77.790 -29.570 -111.685 1.00 65.36 142 TYR C N 1
ATOM 6256 C CA . TYR C 1 111 ? 76.567 -28.883 -112.083 1.00 59.90 142 TYR C CA 1
ATOM 6257 C C . TYR C 1 111 ? 76.476 -27.542 -111.354 1.00 60.90 142 TYR C C 1
ATOM 6258 O O . TYR C 1 111 ? 76.144 -26.514 -111.950 1.00 59.68 142 TYR C O 1
ATOM 6267 N N . ASN C 1 112 ? 76.790 -27.551 -110.064 1.00 55.05 143 ASN C N 1
ATOM 6268 C CA . ASN C 1 112 ? 76.796 -26.302 -109.312 1.00 64.35 143 ASN C CA 1
ATOM 6269 C C . ASN C 1 112 ? 77.721 -25.213 -109.908 1.00 67.85 143 ASN C C 1
ATOM 6270 O O . ASN C 1 112 ? 77.386 -24.014 -109.945 1.00 68.87 143 ASN C O 1
ATOM 6275 N N . ASP C 1 113 ? 78.887 -25.631 -110.382 1.00 69.71 144 ASP C N 1
ATOM 6276 C CA . ASP C 1 113 ? 79.820 -24.682 -110.967 1.00 75.33 144 ASP C CA 1
ATOM 6277 C C . ASP C 1 113 ? 79.297 -24.185 -112.313 1.00 74.29 144 ASP C C 1
ATOM 6278 O O . ASP C 1 113 ? 79.450 -23.009 -112.651 1.00 73.24 144 ASP C O 1
ATOM 6283 N N . PHE C 1 114 ? 78.663 -25.080 -113.067 1.00 72.93 145 PHE C N 1
ATOM 6284 C CA . PHE C 1 114 ? 77.975 -24.682 -114.292 1.00 74.45 145 PHE C CA 1
ATOM 6285 C C . PHE C 1 114 ? 76.998 -23.553 -113.988 1.00 81.16 145 PHE C C 1
ATOM 6286 O O . PHE C 1 114 ? 77.020 -22.510 -114.638 1.00 82.53 145 PHE C O 1
ATOM 6294 N N . GLY C 1 115 ? 76.141 -23.768 -112.995 1.00 77.74 146 GLY C N 1
ATOM 6295 C CA . GLY C 1 115 ? 75.207 -22.743 -112.568 1.00 72.22 146 GLY C CA 1
ATOM 6296 C C . GLY C 1 115 ? 75.904 -21.429 -112.257 1.00 72.27 146 GLY C C 1
ATOM 6297 O O . GLY C 1 115 ? 75.465 -20.367 -112.721 1.00 67.02 146 GLY C O 1
ATOM 6298 N N . ASP C 1 116 ? 76.983 -21.497 -111.473 1.00 70.06 147 ASP C N 1
ATOM 6299 C CA . ASP C 1 116 ? 77.763 -20.301 -111.156 1.00 69.37 147 ASP C CA 1
ATOM 6300 C C . ASP C 1 116 ? 78.234 -19.586 -112.421 1.00 75.70 147 ASP C C 1
ATOM 6301 O O . ASP C 1 116 ? 78.274 -18.353 -112.484 1.00 71.41 147 ASP C O 1
ATOM 6306 N N . PHE C 1 117 ? 78.574 -20.380 -113.432 1.00 78.66 148 PHE C N 1
ATOM 6307 C CA . PHE C 1 117 ? 79.133 -19.875 -114.681 1.00 76.91 148 PHE C CA 1
ATOM 6308 C C . PHE C 1 117 ? 78.045 -19.197 -115.530 1.00 79.99 148 PHE C C 1
ATOM 6309 O O . PHE C 1 117 ? 78.124 -17.990 -115.792 1.00 76.94 148 PHE C O 1
ATOM 6317 N N . TYR C 1 118 ? 77.036 -19.966 -115.946 1.00 75.21 149 TYR C N 1
ATOM 6318 C CA . TYR C 1 118 ? 75.897 -19.421 -116.680 1.00 78.26 149 TYR C CA 1
ATOM 6319 C C . TYR C 1 118 ? 75.280 -18.199 -115.981 1.00 80.98 149 TYR C C 1
ATOM 6320 O O . TYR C 1 118 ? 74.767 -17.290 -116.629 1.00 77.86 149 TYR C O 1
ATOM 6329 N N . TYR C 1 119 ? 75.335 -18.166 -114.659 1.00 73.93 150 TYR C N 1
ATOM 6330 C CA . TYR C 1 119 ? 74.882 -16.981 -113.951 1.00 74.21 150 TYR C CA 1
ATOM 6331 C C . TYR C 1 119 ? 75.866 -15.821 -114.129 1.00 75.73 150 TYR C C 1
ATOM 6332 O O . TYR C 1 119 ? 75.459 -14.691 -114.402 1.00 81.41 150 TYR C O 1
ATOM 6341 N N . ALA C 1 120 ? 77.156 -16.105 -113.977 1.00 73.24 151 ALA C N 1
ATOM 6342 C CA . ALA C 1 120 ? 78.190 -15.090 -114.140 1.00 73.64 151 ALA C CA 1
ATOM 6343 C C . ALA C 1 120 ? 78.098 -14.473 -115.532 1.00 85.47 151 ALA C C 1
ATOM 6344 O O . ALA C 1 120 ? 78.016 -13.247 -115.682 1.00 76.63 151 ALA C O 1
ATOM 6346 N N . CYS C 1 121 ? 78.109 -15.333 -116.548 1.00 82.63 152 CYS C N 1
ATOM 6347 C CA . CYS C 1 121 ? 78.055 -14.876 -117.929 1.00 76.40 152 CYS C CA 1
ATOM 6348 C C . CYS C 1 121 ? 76.686 -14.250 -118.234 1.00 81.41 152 CYS C C 1
ATOM 6349 O O . CYS C 1 121 ? 76.467 -13.666 -119.301 1.00 88.95 152 CYS C O 1
ATOM 6352 N N . GLY C 1 122 ? 75.761 -14.368 -117.289 1.00 87.38 153 GLY C N 1
ATOM 6353 C CA . GLY C 1 122 ? 74.519 -13.629 -117.386 1.00 83.55 153 GLY C CA 1
ATOM 6354 C C . GLY C 1 122 ? 73.324 -14.304 -118.034 1.00 79.28 153 GLY C C 1
ATOM 6355 O O . GLY C 1 122 ? 72.255 -13.700 -118.079 1.00 86.12 153 GLY C O 1
ATOM 6356 N N . MET C 1 123 ? 73.468 -15.535 -118.522 1.00 75.58 154 MET C N 1
ATOM 6357 C CA . MET C 1 123 ? 72.297 -16.247 -119.052 1.00 83.81 154 MET C CA 1
ATOM 6358 C C . MET C 1 123 ? 71.638 -17.101 -117.971 1.00 85.97 154 MET C C 1
ATOM 6359 O O . MET C 1 123 ? 72.143 -18.162 -117.590 1.00 84.15 154 MET C O 1
ATOM 6364 N N . LEU C 1 124 ? 70.468 -16.652 -117.531 1.00 82.80 155 LEU C N 1
ATOM 6365 C CA . LEU C 1 124 ? 69.894 -17.114 -116.278 1.00 74.85 155 LEU C CA 1
ATOM 6366 C C . LEU C 1 124 ? 69.255 -18.502 -116.342 1.00 78.59 155 LEU C C 1
ATOM 6367 O O . LEU C 1 124 ? 69.505 -19.342 -115.475 1.00 83.45 155 LEU C O 1
ATOM 6372 N N . GLY C 1 125 ? 68.444 -18.751 -117.363 1.00 67.70 156 GLY C N 1
ATOM 6373 C CA . GLY C 1 125 ? 67.704 -20.000 -117.447 1.00 70.18 156 GLY C CA 1
ATOM 6374 C C . GLY C 1 125 ? 68.556 -21.249 -117.261 1.00 81.37 156 GLY C C 1
ATOM 6375 O O . GLY C 1 125 ? 68.131 -22.214 -116.618 1.00 77.91 156 GLY C O 1
ATOM 6376 N N . ASP C 1 126 ? 69.761 -21.235 -117.821 1.00 77.46 157 ASP C N 1
ATOM 6377 C CA . ASP C 1 126 ? 70.635 -22.395 -117.746 1.00 78.03 157 ASP C CA 1
ATOM 6378 C C . ASP C 1 126 ? 71.319 -22.496 -116.394 1.00 74.35 157 ASP C C 1
ATOM 6379 O O . ASP C 1 126 ? 71.499 -23.601 -115.864 1.00 71.15 157 ASP C O 1
ATOM 6384 N N . ALA C 1 127 ? 71.688 -21.345 -115.838 1.00 70.90 158 ALA C N 1
ATOM 6385 C CA . ALA C 1 127 ? 72.133 -21.297 -114.453 1.00 75.30 158 ALA C CA 1
ATOM 6386 C C . ALA C 1 127 ? 71.090 -21.999 -113.574 1.00 70.59 158 ALA C C 1
ATOM 6387 O O . ALA C 1 127 ? 71.414 -22.930 -112.815 1.00 73.08 158 ALA C O 1
ATOM 6389 N N . PHE C 1 128 ? 69.838 -21.569 -113.708 1.00 65.42 159 PHE C N 1
ATOM 6390 C CA . PHE C 1 128 ? 68.738 -22.187 -112.987 1.00 66.22 159 PHE C CA 1
ATOM 6391 C C . PHE C 1 128 ? 68.710 -23.697 -113.248 1.00 63.38 159 PHE C C 1
ATOM 6392 O O . PHE C 1 128 ? 68.569 -24.493 -112.321 1.00 61.26 159 PHE C O 1
ATOM 6400 N N . LYS C 1 129 ? 68.863 -24.077 -114.513 1.00 56.99 160 LYS C N 1
ATOM 6401 C CA . LYS C 1 129 ? 68.715 -25.470 -114.935 1.00 66.02 160 LYS C CA 1
ATOM 6402 C C . LYS C 1 129 ? 69.734 -26.408 -114.275 1.00 66.92 160 LYS C C 1
ATOM 6403 O O . LYS C 1 129 ? 69.376 -27.505 -113.821 1.00 60.75 160 LYS C O 1
ATOM 6409 N N . ASN C 1 130 ? 70.995 -25.979 -114.231 1.00 61.68 161 ASN C N 1
ATOM 6410 C CA . ASN C 1 130 ? 72.059 -26.799 -113.663 1.00 68.36 161 ASN C CA 1
ATOM 6411 C C . ASN C 1 130 ? 71.990 -26.790 -112.146 1.00 64.12 161 ASN C C 1
ATOM 6412 O O . ASN C 1 130 ? 72.073 -27.847 -111.485 1.00 61.97 161 ASN C O 1
ATOM 6417 N N . TYR C 1 131 ? 71.820 -25.589 -111.604 1.00 58.65 162 TYR C N 1
ATOM 6418 C CA . TYR C 1 131 ? 71.562 -25.432 -110.186 1.00 56.56 162 TYR C CA 1
ATOM 6419 C C . TYR C 1 131 ? 70.473 -26.418 -109.720 1.00 56.99 162 TYR C C 1
ATOM 6420 O O . TYR C 1 131 ? 70.591 -27.064 -108.684 1.00 57.98 162 TYR C O 1
ATOM 6429 N N . ILE C 1 132 ? 69.416 -26.540 -110.506 1.00 56.70 163 ILE C N 1
ATOM 6430 C CA . ILE C 1 132 ? 68.345 -27.477 -110.201 1.00 58.18 163 ILE C CA 1
ATOM 6431 C C . ILE C 1 132 ? 68.822 -28.905 -110.424 1.00 57.63 163 ILE C C 1
ATOM 6432 O O . ILE C 1 132 ? 68.376 -29.827 -109.739 1.00 57.33 163 ILE C O 1
ATOM 6437 N N . ARG C 1 133 ? 69.734 -29.071 -111.383 1.00 56.33 164 ARG C N 1
ATOM 6438 C CA . ARG C 1 133 ? 70.359 -30.368 -111.700 1.00 68.94 164 ARG C CA 1
ATOM 6439 C C . ARG C 1 133 ? 71.232 -30.860 -110.548 1.00 62.90 164 ARG C C 1
ATOM 6440 O O . ARG C 1 133 ? 71.793 -31.947 -110.580 1.00 52.13 164 ARG C O 1
ATOM 6448 N N . THR C 1 134 ? 71.368 -30.016 -109.543 1.00 60.21 165 THR C N 1
ATOM 6449 C CA . THR C 1 134 ? 71.990 -30.420 -108.299 1.00 55.60 165 THR C CA 1
ATOM 6450 C C . THR C 1 134 ? 71.174 -31.482 -107.474 1.00 61.82 165 THR C C 1
ATOM 6451 O O . THR C 1 134 ? 71.776 -32.395 -106.902 1.00 57.16 165 THR C O 1
ATOM 6455 N N . ARG C 1 135 ? 69.831 -31.396 -107.464 1.00 64.54 166 ARG C N 1
ATOM 6456 C CA . ARG C 1 135 ? 68.966 -32.144 -106.507 1.00 63.96 166 ARG C CA 1
ATOM 6457 C C . ARG C 1 135 ? 69.273 -33.634 -106.450 1.00 53.27 166 ARG C C 1
ATOM 6458 O O . ARG C 1 135 ? 69.352 -34.203 -105.362 1.00 57.13 166 ARG C O 1
ATOM 6466 N N . ASP C 1 136 ? 69.447 -34.252 -107.614 1.00 56.58 167 ASP C N 1
ATOM 6467 C CA . ASP C 1 136 ? 69.614 -35.704 -107.710 1.00 59.77 167 ASP C CA 1
ATOM 6468 C C . ASP C 1 136 ? 70.937 -36.173 -107.116 1.00 63.89 167 ASP C C 1
ATOM 6469 O O . ASP C 1 136 ? 71.116 -37.349 -106.798 1.00 65.61 167 ASP C O 1
ATOM 6474 N N . TYR C 1 137 ? 71.882 -35.249 -107.035 1.00 58.34 168 TYR C N 1
ATOM 6475 C CA . TYR C 1 137 ? 73.195 -35.538 -106.486 1.00 57.16 168 TYR C CA 1
ATOM 6476 C C . TYR C 1 137 ? 73.403 -35.101 -105.042 1.00 54.92 168 TYR C C 1
ATOM 6477 O O . TYR C 1 137 ? 74.520 -35.149 -104.540 1.00 58.37 168 TYR C O 1
ATOM 6486 N N . CYS C 1 138 ? 72.348 -34.624 -104.394 1.00 50.61 169 CYS C N 1
ATOM 6487 C CA . CYS C 1 138 ? 72.451 -34.178 -103.008 1.00 54.77 169 CYS C CA 1
ATOM 6488 C C . CYS C 1 138 ? 72.546 -35.352 -102.033 1.00 52.27 169 CYS C C 1
ATOM 6489 O O . CYS C 1 138 ? 71.871 -36.364 -102.194 1.00 45.24 169 CYS C O 1
ATOM 6492 N N . THR C 1 139 ? 73.470 -35.270 -101.087 1.00 49.71 170 THR C N 1
ATOM 6493 C CA . THR C 1 139 ? 73.464 -36.244 -100.011 1.00 47.07 170 THR C CA 1
ATOM 6494 C C . THR C 1 139 ? 72.978 -35.760 -98.616 1.00 47.46 170 THR C C 1
ATOM 6495 O O . THR C 1 139 ? 72.494 -36.558 -97.811 1.00 49.82 170 THR C O 1
ATOM 6499 N N . THR C 1 140 ? 72.982 -34.452 -98.384 1.00 40.83 171 THR C N 1
ATOM 6500 C CA . THR C 1 140 ? 72.664 -33.903 -97.069 1.00 46.05 171 THR C CA 1
ATOM 6501 C C . THR C 1 140 ? 71.547 -32.880 -97.195 1.00 50.66 171 THR C C 1
ATOM 6502 O O . THR C 1 140 ? 71.252 -32.418 -98.290 1.00 51.45 171 THR C O 1
ATOM 6506 N N . THR C 1 141 ? 70.912 -32.530 -96.083 1.00 49.85 172 THR C N 1
ATOM 6507 C CA . THR C 1 141 ? 69.878 -31.509 -96.143 1.00 46.20 172 THR C CA 1
ATOM 6508 C C . THR C 1 141 ? 70.517 -30.171 -96.454 1.00 49.04 172 THR C C 1
ATOM 6509 O O . THR C 1 141 ? 69.889 -29.313 -97.073 1.00 49.42 172 THR C O 1
ATOM 6513 N N . LYS C 1 142 ? 71.765 -30.012 -96.013 1.00 53.54 173 LYS C N 1
ATOM 6514 C CA . LYS C 1 142 ? 72.559 -28.805 -96.246 1.00 48.51 173 LYS C CA 1
ATOM 6515 C C . LYS C 1 142 ? 72.661 -28.545 -97.755 1.00 51.49 173 LYS C C 1
ATOM 6516 O O . LYS C 1 142 ? 72.441 -27.414 -98.237 1.00 41.54 173 LYS C O 1
ATOM 6522 N N . HIS C 1 143 ? 72.970 -29.618 -98.488 1.00 48.78 174 HIS C N 1
ATOM 6523 C CA . HIS C 1 143 ? 72.982 -29.605 -99.945 1.00 46.30 174 HIS C CA 1
ATOM 6524 C C . HIS C 1 143 ? 71.668 -29.078 -100.510 1.00 53.08 174 HIS C C 1
ATOM 6525 O O . HIS C 1 143 ? 71.663 -28.107 -101.289 1.00 49.08 174 HIS C O 1
ATOM 6532 N N . ILE C 1 144 ? 70.564 -29.716 -100.104 1.00 49.36 175 ILE C N 1
ATOM 6533 C CA . ILE C 1 144 ? 69.231 -29.290 -100.507 1.00 51.10 175 ILE C CA 1
ATOM 6534 C C . ILE C 1 144 ? 69.010 -27.787 -100.247 1.00 48.06 175 ILE C C 1
ATOM 6535 O O . ILE C 1 144 ? 68.550 -27.054 -101.138 1.00 45.79 175 ILE C O 1
ATOM 6540 N N . ILE C 1 145 ? 69.352 -27.324 -99.048 1.00 41.94 176 ILE C N 1
ATOM 6541 C CA . ILE C 1 145 ? 69.180 -25.907 -98.718 1.00 47.08 176 ILE C CA 1
ATOM 6542 C C . ILE C 1 145 ? 69.980 -25.005 -99.668 1.00 56.41 176 ILE C C 1
ATOM 6543 O O . ILE C 1 145 ? 69.450 -24.008 -100.174 1.00 51.22 176 ILE C O 1
ATOM 6548 N N . HIS C 1 146 ? 71.237 -25.382 -99.927 1.00 52.15 177 HIS C N 1
ATOM 6549 C CA . HIS C 1 146 ? 72.079 -24.694 -100.908 1.00 52.05 177 HIS C CA 1
ATOM 6550 C C . HIS C 1 146 ? 71.394 -24.567 -102.276 1.00 58.39 177 HIS C C 1
ATOM 6551 O O . HIS C 1 146 ? 71.271 -23.454 -102.830 1.00 63.98 177 HIS C O 1
ATOM 6558 N N . MET C 1 147 ? 70.952 -25.699 -102.826 1.00 49.99 178 MET C N 1
ATOM 6559 C CA . MET C 1 147 ? 70.303 -25.668 -104.133 1.00 53.11 178 MET C CA 1
ATOM 6560 C C . MET C 1 147 ? 69.116 -24.729 -104.099 1.00 59.12 178 MET C C 1
ATOM 6561 O O . MET C 1 147 ? 68.975 -23.857 -104.955 1.00 59.82 178 MET C O 1
ATOM 6566 N N . CYS C 1 148 ? 68.274 -24.910 -103.090 1.00 56.96 179 CYS C N 1
ATOM 6567 C CA . CYS C 1 148 ? 67.130 -24.042 -102.892 1.00 58.00 179 CYS C CA 1
ATOM 6568 C C . CYS C 1 148 ? 67.501 -22.568 -102.956 1.00 56.80 179 CYS C C 1
ATOM 6569 O O . CYS C 1 148 ? 66.871 -21.815 -103.695 1.00 53.47 179 CYS C O 1
ATOM 6572 N N . MET C 1 149 ? 68.524 -22.163 -102.203 1.00 56.31 180 MET C N 1
ATOM 6573 C CA . MET C 1 149 ? 68.958 -20.757 -102.185 1.00 56.35 180 MET C CA 1
ATOM 6574 C C . MET C 1 149 ? 69.381 -20.238 -103.562 1.00 57.04 180 MET C C 1
ATOM 6575 O O . MET C 1 149 ? 69.037 -19.108 -103.947 1.00 62.06 180 MET C O 1
ATOM 6580 N N . ASN C 1 150 ? 70.129 -21.055 -104.298 1.00 53.02 181 ASN C N 1
ATOM 6581 C CA . ASN C 1 150 ? 70.533 -20.661 -105.646 1.00 58.77 181 ASN C CA 1
ATOM 6582 C C . ASN C 1 150 ? 69.303 -20.498 -106.539 1.00 55.38 181 ASN C C 1
ATOM 6583 O O . ASN C 1 150 ? 69.125 -19.478 -107.202 1.00 63.97 181 ASN C O 1
ATOM 6588 N N . ALA C 1 151 ? 68.453 -21.515 -106.535 1.00 50.91 182 ALA C N 1
ATOM 6589 C CA . ALA C 1 151 ? 67.226 -21.510 -107.321 1.00 62.99 182 ALA C CA 1
ATOM 6590 C C . ALA C 1 151 ? 66.405 -20.258 -107.036 1.00 59.51 182 ALA C C 1
ATOM 6591 O O . ALA C 1 151 ? 65.806 -19.653 -107.938 1.00 59.25 182 ALA C O 1
ATOM 6593 N N . ILE C 1 152 ? 66.386 -19.880 -105.768 1.00 53.21 183 ILE C N 1
ATOM 6594 C CA . ILE C 1 152 ? 65.599 -18.754 -105.348 1.00 56.18 183 ILE C CA 1
ATOM 6595 C C . ILE C 1 152 ? 66.203 -17.493 -105.931 1.00 62.55 183 ILE C C 1
ATOM 6596 O O . ILE C 1 152 ? 65.477 -16.681 -106.519 1.00 64.76 183 ILE C O 1
ATOM 6601 N N . LEU C 1 153 ? 67.526 -17.345 -105.795 1.00 62.21 184 LEU C N 1
ATOM 6602 C CA . LEU C 1 153 ? 68.222 -16.136 -106.271 1.00 59.94 184 LEU C CA 1
ATOM 6603 C C . LEU C 1 153 ? 68.033 -15.908 -107.760 1.00 65.42 184 LEU C C 1
ATOM 6604 O O . LEU C 1 153 ? 67.660 -14.804 -108.206 1.00 59.89 184 LEU C O 1
ATOM 6609 N N . VAL C 1 154 ? 68.320 -16.961 -108.522 1.00 63.72 185 VAL C N 1
ATOM 6610 C CA . VAL C 1 154 ? 68.187 -16.903 -109.965 1.00 65.55 185 VAL C CA 1
ATOM 6611 C C . VAL C 1 154 ? 66.738 -16.641 -110.382 1.00 65.35 185 VAL C C 1
ATOM 6612 O O . VAL C 1 154 ? 66.492 -15.887 -111.323 1.00 64.71 185 VAL C O 1
ATOM 6616 N N . SER C 1 155 ? 65.783 -17.246 -109.677 1.00 66.79 186 SER C N 1
ATOM 6617 C CA . SER C 1 155 ? 64.375 -17.083 -110.041 1.00 67.64 186 SER C CA 1
ATOM 6618 C C . SER C 1 155 ? 63.886 -15.679 -109.743 1.00 64.27 186 SER C C 1
ATOM 6619 O O . SER C 1 155 ? 63.034 -15.146 -110.438 1.00 61.45 186 SER C O 1
ATOM 6622 N N . ILE C 1 156 ? 64.412 -15.087 -108.687 1.00 63.78 187 ILE C N 1
ATOM 6623 C CA . ILE C 1 156 ? 64.091 -13.710 -108.378 1.00 61.44 187 ILE C CA 1
ATOM 6624 C C . ILE C 1 156 ? 64.629 -12.850 -109.483 1.00 63.26 187 ILE C C 1
ATOM 6625 O O . ILE C 1 156 ? 64.027 -11.860 -109.881 1.00 64.45 187 ILE C O 1
ATOM 6630 N N . GLU C 1 157 ? 65.791 -13.244 -109.971 1.00 67.89 188 GLU C N 1
ATOM 6631 C CA . GLU C 1 157 ? 66.470 -12.466 -110.983 1.00 65.37 188 GLU C CA 1
ATOM 6632 C C . GLU C 1 157 ? 65.839 -12.672 -112.360 1.00 67.34 188 GLU C C 1
ATOM 6633 O O . GLU C 1 157 ? 66.041 -11.863 -113.266 1.00 75.40 188 GLU C O 1
ATOM 6639 N N . MET C 1 158 ? 65.112 -13.776 -112.518 1.00 65.71 189 MET C N 1
ATOM 6640 C CA . MET C 1 158 ? 64.351 -14.058 -113.739 1.00 67.66 189 MET C CA 1
ATOM 6641 C C . MET C 1 158 ? 62.894 -13.669 -113.559 1.00 69.84 189 MET C C 1
ATOM 6642 O O . MET C 1 158 ? 62.058 -13.962 -114.417 1.00 66.71 189 MET C O 1
ATOM 6647 N N . GLY C 1 159 ? 62.586 -13.074 -112.410 1.00 67.97 190 GLY C N 1
ATOM 6648 C CA . GLY C 1 159 ? 61.217 -12.759 -112.042 1.00 71.74 190 GLY C CA 1
ATOM 6649 C C . GLY C 1 159 ? 60.182 -13.889 -111.976 1.00 72.97 190 GLY C C 1
ATOM 6650 O O . GLY C 1 159 ? 58.990 -13.623 -112.159 1.00 71.12 190 GLY C O 1
ATOM 6651 N N . GLN C 1 160 ? 60.591 -15.128 -111.688 1.00 66.37 191 GLN C N 1
ATOM 6652 C CA . GLN C 1 160 ? 59.592 -16.179 -111.488 1.00 73.65 191 GLN C CA 1
ATOM 6653 C C . GLN C 1 160 ? 59.376 -16.357 -109.995 1.00 66.90 191 GLN C C 1
ATOM 6654 O O . GLN C 1 160 ? 60.133 -17.058 -109.331 1.00 70.14 191 GLN C O 1
ATOM 6660 N N . PHE C 1 161 ? 58.296 -15.786 -109.482 1.00 66.66 192 PHE C N 1
ATOM 6661 C CA . PHE C 1 161 ? 58.112 -15.738 -108.041 1.00 62.72 192 PHE C CA 1
ATOM 6662 C C . PHE C 1 161 ? 57.289 -16.905 -107.561 1.00 65.42 192 PHE C C 1
ATOM 6663 O O . PHE C 1 161 ? 57.183 -17.168 -106.355 1.00 73.32 192 PHE C O 1
ATOM 6671 N N . THR C 1 162 ? 56.735 -17.624 -108.526 1.00 58.49 193 THR C N 1
ATOM 6672 C CA . THR C 1 162 ? 56.097 -18.891 -108.237 1.00 68.46 193 THR C CA 1
ATOM 6673 C C . THR C 1 162 ? 57.185 -19.928 -107.972 1.00 65.08 193 THR C C 1
ATOM 6674 O O . THR C 1 162 ? 57.118 -20.680 -106.989 1.00 59.47 193 THR C O 1
ATOM 6678 N N . HIS C 1 163 ? 58.199 -19.943 -108.834 1.00 57.39 194 HIS C N 1
ATOM 6679 C CA . HIS C 1 163 ? 59.380 -20.742 -108.569 1.00 62.61 194 HIS C CA 1
ATOM 6680 C C . HIS C 1 163 ? 59.942 -20.401 -107.187 1.00 64.08 194 HIS C C 1
ATOM 6681 O O . HIS C 1 163 ? 60.246 -21.301 -106.382 1.00 63.39 194 HIS C O 1
ATOM 6688 N N . VAL C 1 164 ? 60.063 -19.101 -106.911 1.00 54.75 195 VAL C N 1
ATOM 6689 C CA . VAL C 1 164 ? 60.556 -18.658 -105.619 1.00 52.26 195 VAL C CA 1
ATOM 6690 C C . VAL C 1 164 ? 59.746 -19.299 -104.496 1.00 55.66 195 VAL C C 1
ATOM 6691 O O . VAL C 1 164 ? 60.308 -19.986 -103.650 1.00 55.96 195 VAL C O 1
ATOM 6695 N N . THR C 1 165 ? 58.429 -19.113 -104.515 1.00 61.18 196 THR C N 1
ATOM 6696 C CA . THR C 1 165 ? 57.543 -19.746 -103.535 1.00 59.02 196 THR C CA 1
ATOM 6697 C C . THR C 1 165 ? 57.766 -21.267 -103.360 1.00 55.51 196 THR C C 1
ATOM 6698 O O . THR C 1 165 ? 57.770 -21.785 -102.233 1.00 47.40 196 THR C O 1
ATOM 6702 N N . SER C 1 166 ? 57.944 -21.973 -104.474 1.00 50.79 197 SER C N 1
ATOM 6703 C CA . SER C 1 166 ? 58.173 -23.410 -104.422 1.00 50.87 197 SER C CA 1
ATOM 6704 C C . SER C 1 166 ? 59.444 -23.745 -103.643 1.00 57.13 197 SER C C 1
ATOM 6705 O O . SER C 1 166 ? 59.424 -24.534 -102.689 1.00 55.65 197 SER C O 1
ATOM 6708 N N . TYR C 1 167 ? 60.553 -23.142 -104.050 1.00 54.36 198 TYR C N 1
ATOM 6709 C CA . TYR C 1 167 ? 61.808 -23.415 -103.373 1.00 54.09 198 TYR C CA 1
ATOM 6710 C C . TYR C 1 167 ? 61.858 -22.893 -101.928 1.00 51.83 198 TYR C C 1
ATOM 6711 O O . TYR C 1 167 ? 62.545 -23.459 -101.070 1.00 53.64 198 TYR C O 1
ATOM 6720 N N . VAL C 1 168 ? 61.108 -21.841 -101.646 1.00 45.92 199 VAL C N 1
ATOM 6721 C CA . VAL C 1 168 ? 60.988 -21.385 -100.271 1.00 50.84 199 VAL C CA 1
ATOM 6722 C C . VAL C 1 168 ? 60.222 -22.420 -99.443 1.00 59.48 199 VAL C C 1
ATOM 6723 O O . VAL C 1 168 ? 60.511 -22.598 -98.254 1.00 55.01 199 VAL C O 1
ATOM 6727 N N . ASN C 1 169 ? 59.261 -23.106 -100.074 1.00 53.95 200 ASN C N 1
ATOM 6728 C CA . ASN C 1 169 ? 58.514 -24.169 -99.399 1.00 49.35 200 ASN C CA 1
ATOM 6729 C C . ASN C 1 169 ? 59.373 -25.397 -99.130 1.00 50.13 200 ASN C C 1
ATOM 6730 O O . ASN C 1 169 ? 59.351 -25.967 -98.031 1.00 48.84 200 ASN C O 1
ATOM 6735 N N . LYS C 1 170 ? 60.119 -25.809 -100.147 1.00 49.99 201 LYS C N 1
ATOM 6736 C CA . LYS C 1 170 ? 61.039 -26.925 -100.002 1.00 47.48 201 LYS C CA 1
ATOM 6737 C C . LYS C 1 170 ? 61.963 -26.623 -98.840 1.00 47.69 201 LYS C C 1
ATOM 6738 O O . LYS C 1 170 ? 62.014 -27.371 -97.862 1.00 42.59 201 LYS C O 1
ATOM 6744 N N . ALA C 1 171 ? 62.655 -25.491 -98.940 1.00 46.82 202 ALA C N 1
ATOM 6745 C CA . ALA C 1 171 ? 63.575 -25.067 -97.897 1.00 50.01 202 ALA C CA 1
ATOM 6746 C C . ALA C 1 171 ? 62.902 -25.116 -96.540 1.00 51.58 202 ALA C C 1
ATOM 6747 O O . ALA C 1 171 ? 63.419 -25.721 -95.603 1.00 53.42 202 ALA C O 1
ATOM 6749 N N . GLU C 1 172 ? 61.758 -24.456 -96.434 1.00 51.69 203 GLU C N 1
ATOM 6750 C CA . GLU C 1 172 ? 61.078 -24.300 -95.150 1.00 53.02 203 GLU C CA 1
ATOM 6751 C C . GLU C 1 172 ? 60.647 -25.639 -94.536 1.00 48.88 203 GLU C C 1
ATOM 6752 O O . GLU C 1 172 ? 60.565 -25.778 -93.326 1.00 47.76 203 GLU C O 1
ATOM 6758 N N . GLN C 1 173 ? 60.368 -26.629 -95.367 1.00 48.40 204 GLN C N 1
ATOM 6759 C CA . GLN C 1 173 ? 59.837 -27.885 -94.832 1.00 49.19 204 GLN C CA 1
ATOM 6760 C C . GLN C 1 173 ? 60.910 -28.910 -94.466 1.00 53.33 204 GLN C C 1
ATOM 6761 O O . GLN C 1 173 ? 60.577 -30.056 -94.151 1.00 47.41 204 GLN C O 1
ATOM 6767 N N . ASN C 1 174 ? 62.180 -28.494 -94.525 1.00 49.34 205 ASN C N 1
ATOM 6768 C CA . ASN C 1 174 ? 63.303 -29.320 -94.068 1.00 47.40 205 ASN C CA 1
ATOM 6769 C C . ASN C 1 174 ? 63.099 -29.864 -92.647 1.00 46.90 205 ASN C C 1
ATOM 6770 O O . ASN C 1 174 ? 62.936 -29.087 -91.698 1.00 54.25 205 ASN C O 1
ATOM 6775 N N . PRO C 1 175 ? 63.118 -31.208 -92.506 1.00 47.87 206 PRO C N 1
ATOM 6776 C CA . PRO C 1 175 ? 62.914 -31.905 -91.228 1.00 49.84 206 PRO C CA 1
ATOM 6777 C C . PRO C 1 175 ? 63.963 -31.463 -90.213 1.00 45.01 206 PRO C C 1
ATOM 6778 O O . PRO C 1 175 ? 63.725 -31.457 -89.008 1.00 44.02 206 PRO C O 1
ATOM 6782 N N . GLU C 1 176 ? 65.128 -31.093 -90.722 1.00 49.52 207 GLU C N 1
ATOM 6783 C CA . GLU C 1 176 ? 66.211 -30.591 -89.888 1.00 55.50 207 GLU C CA 1
ATOM 6784 C C . GLU C 1 176 ? 66.106 -29.077 -89.698 1.00 54.01 207 GLU C C 1
ATOM 6785 O O . GLU C 1 176 ? 65.948 -28.318 -90.661 1.00 50.71 207 GLU C O 1
ATOM 6791 N N . THR C 1 177 ? 66.214 -28.643 -88.450 1.00 54.12 208 THR C N 1
ATOM 6792 C CA . THR C 1 177 ? 66.115 -27.231 -88.130 1.00 59.15 208 THR C CA 1
ATOM 6793 C C . THR C 1 177 ? 67.127 -26.413 -88.925 1.00 67.01 208 THR C C 1
ATOM 6794 O O . THR C 1 177 ? 68.328 -26.735 -88.964 1.00 56.24 208 THR C O 1
ATOM 6798 N N . LEU C 1 178 ? 66.621 -25.359 -89.562 1.00 63.59 209 LEU C N 1
ATOM 6799 C CA . LEU C 1 178 ? 67.441 -24.440 -90.339 1.00 71.94 209 LEU C CA 1
ATOM 6800 C C . LEU C 1 178 ? 68.345 -23.583 -89.434 1.00 69.74 209 LEU C C 1
ATOM 6801 O O . LEU C 1 178 ? 68.038 -23.400 -88.256 1.00 71.08 209 LEU C O 1
ATOM 6806 N N . GLU C 1 179 ? 69.454 -23.066 -89.972 1.00 74.70 210 GLU C N 1
ATOM 6807 C CA . GLU C 1 179 ? 70.212 -22.002 -89.278 1.00 81.36 210 GLU C CA 1
ATOM 6808 C C . GLU C 1 179 ? 69.486 -20.636 -89.398 1.00 78.90 210 GLU C C 1
ATOM 6809 O O . GLU C 1 179 ? 68.944 -20.310 -90.463 1.00 77.67 210 GLU C O 1
ATOM 6815 N N . PRO C 1 180 ? 69.461 -19.843 -88.301 1.00 77.81 211 PRO C N 1
ATOM 6816 C CA . PRO C 1 180 ? 68.577 -18.664 -88.165 1.00 75.22 211 PRO C CA 1
ATOM 6817 C C . PRO C 1 180 ? 68.617 -17.667 -89.330 1.00 74.45 211 PRO C C 1
ATOM 6818 O O . PRO C 1 180 ? 67.573 -17.085 -89.682 1.00 71.30 211 PRO C O 1
ATOM 6822 N N . MET C 1 181 ? 69.806 -17.464 -89.898 1.00 69.36 212 MET C N 1
ATOM 6823 C CA . MET C 1 181 ? 69.990 -16.516 -90.990 1.00 67.31 212 MET C CA 1
ATOM 6824 C C . MET C 1 181 ? 69.458 -17.062 -92.309 1.00 66.11 212 MET C C 1
ATOM 6825 O O . MET C 1 181 ? 69.014 -16.299 -93.167 1.00 68.22 212 MET C O 1
ATOM 6830 N N . VAL C 1 182 ? 69.478 -18.378 -92.475 1.00 62.69 213 VAL C N 1
ATOM 6831 C CA . VAL C 1 182 ? 68.787 -18.961 -93.622 1.00 74.77 213 VAL C CA 1
ATOM 6832 C C . VAL C 1 182 ? 67.278 -18.744 -93.473 1.00 64.73 213 VAL C C 1
ATOM 6833 O O . VAL C 1 182 ? 66.584 -18.421 -94.433 1.00 59.24 213 VAL C O 1
ATOM 6837 N N . ASN C 1 183 ? 66.789 -18.920 -92.253 1.00 62.52 214 ASN C N 1
ATOM 6838 C CA . ASN C 1 183 ? 65.402 -18.655 -91.930 1.00 60.33 214 ASN C CA 1
ATOM 6839 C C . ASN C 1 183 ? 64.996 -17.231 -92.299 1.00 67.12 214 ASN C C 1
ATOM 6840 O O . ASN C 1 183 ? 63.984 -17.002 -92.979 1.00 67.18 214 ASN C O 1
ATOM 6845 N N . ALA C 1 184 ? 65.781 -16.270 -91.826 1.00 61.59 215 ALA C N 1
ATOM 6846 C CA . ALA C 1 184 ? 65.522 -14.870 -92.125 1.00 58.16 215 ALA C CA 1
ATOM 6847 C C . ALA C 1 184 ? 65.579 -14.633 -93.636 1.00 56.59 215 ALA C C 1
ATOM 6848 O O . ALA C 1 184 ? 64.783 -13.876 -94.193 1.00 54.44 215 ALA C O 1
ATOM 6850 N N . LYS C 1 185 ? 66.518 -15.288 -94.309 1.00 61.30 216 LYS C N 1
ATOM 6851 C CA . LYS C 1 185 ? 66.647 -15.079 -95.745 1.00 58.40 216 LYS C CA 1
ATOM 6852 C C . LYS C 1 185 ? 65.366 -15.527 -96.445 1.00 60.12 216 LYS C C 1
ATOM 6853 O O . LYS C 1 185 ? 64.722 -14.737 -97.141 1.00 64.84 216 LYS C O 1
ATOM 6859 N N . LEU C 1 186 ? 64.980 -16.781 -96.230 1.00 54.09 217 LEU C N 1
ATOM 6860 C CA . LEU C 1 186 ? 63.725 -17.299 -96.773 1.00 51.62 217 LEU C CA 1
ATOM 6861 C C . LEU C 1 186 ? 62.514 -16.423 -96.429 1.00 48.95 217 LEU C C 1
ATOM 6862 O O . LEU C 1 186 ? 61.650 -16.240 -97.263 1.00 45.30 217 LEU C O 1
ATOM 6867 N N . ARG C 1 187 ? 62.443 -15.890 -95.210 1.00 51.61 218 ARG C N 1
ATOM 6868 C CA . ARG C 1 187 ? 61.361 -14.970 -94.885 1.00 49.94 218 ARG C CA 1
ATOM 6869 C C . ARG C 1 187 ? 61.406 -13.806 -95.847 1.00 55.44 218 ARG C C 1
ATOM 6870 O O . ARG C 1 187 ? 60.367 -13.375 -96.353 1.00 57.71 218 ARG C O 1
ATOM 6878 N N . CYS C 1 188 ? 62.610 -13.298 -96.097 1.00 46.34 219 CYS C N 1
ATOM 6879 C CA . CYS C 1 188 ? 62.779 -12.207 -97.051 1.00 54.17 219 CYS C CA 1
ATOM 6880 C C . CYS C 1 188 ? 62.281 -12.573 -98.463 1.00 57.88 219 CYS C C 1
ATOM 6881 O O . CYS C 1 188 ? 61.446 -11.886 -99.054 1.00 57.30 219 CYS C O 1
ATOM 6884 N N . ALA C 1 189 ? 62.803 -13.668 -98.995 1.00 50.49 220 ALA C N 1
ATOM 6885 C CA . ALA C 1 189 ? 62.436 -14.124 -100.323 1.00 55.76 220 ALA C CA 1
ATOM 6886 C C . ALA C 1 189 ? 60.936 -14.321 -100.454 1.00 63.97 220 ALA C C 1
ATOM 6887 O O . ALA C 1 189 ? 60.354 -14.095 -101.516 1.00 66.77 220 ALA C O 1
ATOM 6889 N N . SER C 1 190 ? 60.317 -14.778 -99.375 1.00 60.95 221 SER C N 1
ATOM 6890 C CA . SER C 1 190 ? 58.926 -15.159 -99.425 1.00 55.09 221 SER C CA 1
ATOM 6891 C C . SER C 1 190 ? 58.102 -13.882 -99.407 1.00 57.73 221 SER C C 1
ATOM 6892 O O . SER C 1 190 ? 57.111 -13.767 -100.137 1.00 54.00 221 SER C O 1
ATOM 6895 N N . GLY C 1 191 ? 58.530 -12.923 -98.583 1.00 55.51 222 GLY C N 1
ATOM 6896 C CA . GLY C 1 191 ? 57.941 -11.586 -98.561 1.00 55.30 222 GLY C CA 1
ATOM 6897 C C . GLY C 1 191 ? 58.041 -10.902 -99.919 1.00 57.64 222 GLY C C 1
ATOM 6898 O O . GLY C 1 191 ? 57.143 -10.164 -100.350 1.00 53.89 222 GLY C O 1
ATOM 6899 N N . LEU C 1 192 ? 59.140 -11.168 -100.613 1.00 54.97 223 LEU C N 1
ATOM 6900 C CA . LEU C 1 192 ? 59.334 -10.620 -101.946 1.00 61.45 223 LEU C CA 1
ATOM 6901 C C . LEU C 1 192 ? 58.386 -11.270 -102.953 1.00 55.66 223 LEU C C 1
ATOM 6902 O O . LEU C 1 192 ? 57.687 -10.587 -103.698 1.00 59.13 223 LEU C O 1
ATOM 6907 N N . ALA C 1 193 ? 58.371 -12.593 -102.970 1.00 57.32 224 ALA C N 1
ATOM 6908 C CA . ALA C 1 193 ? 57.524 -13.324 -103.886 1.00 58.60 224 ALA C CA 1
ATOM 6909 C C . ALA C 1 193 ? 56.071 -12.907 -103.699 1.00 58.65 224 ALA C C 1
ATOM 6910 O O . ALA C 1 193 ? 55.321 -12.757 -104.665 1.00 58.25 224 ALA C O 1
ATOM 6912 N N . HIS C 1 194 ? 55.675 -12.717 -102.447 1.00 59.33 225 HIS C N 1
ATOM 6913 C CA . HIS C 1 194 ? 54.299 -12.343 -102.154 1.00 58.43 225 HIS C CA 1
ATOM 6914 C C . HIS C 1 194 ? 54.030 -10.924 -102.612 1.00 57.86 225 HIS C C 1
ATOM 6915 O O . HIS C 1 194 ? 53.046 -10.659 -103.297 1.00 57.68 225 HIS C O 1
ATOM 6922 N N . LEU C 1 195 ? 54.934 -10.025 -102.254 1.00 54.82 226 LEU C N 1
ATOM 6923 C CA . LEU C 1 195 ? 54.876 -8.660 -102.734 1.00 57.56 226 LEU C CA 1
ATOM 6924 C C . LEU C 1 195 ? 54.619 -8.599 -104.238 1.00 62.80 226 LEU C C 1
ATOM 6925 O O . LEU C 1 195 ? 53.783 -7.827 -104.694 1.00 65.12 226 LEU C O 1
ATOM 6930 N N . GLU C 1 196 ? 55.339 -9.401 -105.012 1.00 58.99 227 GLU C N 1
ATOM 6931 C CA . GLU C 1 196 ? 55.213 -9.327 -106.463 1.00 58.64 227 GLU C CA 1
ATOM 6932 C C . GLU C 1 196 ? 53.988 -10.067 -106.953 1.00 56.43 227 GLU C C 1
ATOM 6933 O O . GLU C 1 196 ? 53.472 -9.784 -108.025 1.00 67.41 227 GLU C O 1
ATOM 6939 N N . LEU C 1 197 ? 53.539 -11.050 -106.189 1.00 66.19 228 LEU C N 1
ATOM 6940 C CA . LEU C 1 197 ? 52.330 -11.774 -106.579 1.00 62.12 228 LEU C CA 1
ATOM 6941 C C . LEU C 1 197 ? 51.123 -10.992 -106.097 1.00 60.84 228 LEU C C 1
ATOM 6942 O O . LEU C 1 197 ? 49.986 -11.403 -106.272 1.00 64.45 228 LEU C O 1
ATOM 6947 N N . LYS C 1 198 ? 51.395 -9.851 -105.479 1.00 64.77 229 LYS C N 1
ATOM 6948 C CA . LYS C 1 198 ? 50.341 -8.911 -105.118 1.00 68.04 229 LYS C CA 1
ATOM 6949 C C . LYS C 1 198 ? 49.641 -9.152 -103.780 1.00 56.60 229 LYS C C 1
ATOM 6950 O O . LYS C 1 198 ? 48.761 -8.396 -103.404 1.00 61.43 229 LYS C O 1
ATOM 6956 N N . LYS C 1 199 ? 50.013 -10.183 -103.038 1.00 62.39 230 LYS C N 1
ATOM 6957 C CA . LYS C 1 199 ? 49.334 -10.361 -101.765 1.00 61.32 230 LYS C CA 1
ATOM 6958 C C . LYS C 1 199 ? 50.121 -9.679 -100.660 1.00 53.31 230 LYS C C 1
ATOM 6959 O O . LYS C 1 199 ? 51.047 -10.255 -100.094 1.00 64.25 230 LYS C O 1
ATOM 6965 N N . TYR C 1 200 ? 49.658 -8.500 -100.265 1.00 55.17 231 TYR C N 1
ATOM 6966 C CA . TYR C 1 200 ? 50.473 -7.610 -99.443 1.00 53.87 231 TYR C CA 1
ATOM 6967 C C . TYR C 1 200 ? 50.420 -7.941 -97.980 1.00 53.41 231 TYR C C 1
ATOM 6968 O O . TYR C 1 200 ? 51.402 -7.749 -97.266 1.00 53.48 231 TYR C O 1
ATOM 6977 N N . LYS C 1 201 ? 49.268 -8.423 -97.533 1.00 51.78 232 LYS C N 1
ATOM 6978 C CA . LYS C 1 201 ? 49.108 -8.844 -96.149 1.00 50.35 232 LYS C CA 1
ATOM 6979 C C . LYS C 1 201 ? 50.158 -9.911 -95.830 1.00 47.28 232 LYS C C 1
ATOM 6980 O O . LYS C 1 201 ? 50.859 -9.821 -94.822 1.00 46.14 232 LYS C O 1
ATOM 6986 N N . LEU C 1 202 ? 50.292 -10.895 -96.715 1.00 46.48 233 LEU C N 1
ATOM 6987 C CA . LEU C 1 202 ? 51.300 -11.932 -96.546 1.00 55.08 233 LEU C CA 1
ATOM 6988 C C . LEU C 1 202 ? 52.706 -11.336 -96.526 1.00 62.97 233 LEU C C 1
ATOM 6989 O O . LEU C 1 202 ? 53.526 -11.631 -95.632 1.00 48.93 233 LEU C O 1
ATOM 6994 N N . ALA C 1 203 ? 52.973 -10.507 -97.536 1.00 61.41 234 ALA C N 1
ATOM 6995 C CA . ALA C 1 203 ? 54.276 -9.882 -97.708 1.00 53.62 234 ALA C CA 1
ATOM 6996 C C . ALA C 1 203 ? 54.699 -9.221 -96.400 1.00 46.83 234 ALA C C 1
ATOM 6997 O O . ALA C 1 203 ? 55.783 -9.477 -95.865 1.00 43.53 234 ALA C O 1
ATOM 6999 N N . ALA C 1 204 ? 53.808 -8.378 -95.894 1.00 44.76 235 ALA C N 1
ATOM 7000 C CA . ALA C 1 204 ? 53.995 -7.687 -94.637 1.00 47.99 235 ALA C CA 1
ATOM 7001 C C . ALA C 1 204 ? 54.315 -8.659 -93.515 1.00 51.84 235 ALA C C 1
ATOM 7002 O O . ALA C 1 204 ? 55.258 -8.437 -92.745 1.00 49.34 235 ALA C O 1
ATOM 7004 N N . ARG C 1 205 ? 53.508 -9.719 -93.402 1.00 55.55 236 ARG C N 1
ATOM 7005 C CA . ARG C 1 205 ? 53.687 -10.675 -92.303 1.00 54.31 236 ARG C CA 1
ATOM 7006 C C . ARG C 1 205 ? 55.063 -11.370 -92.361 1.00 52.66 236 ARG C C 1
ATOM 7007 O O . ARG C 1 205 ? 55.671 -11.649 -91.322 1.00 59.46 236 ARG C O 1
ATOM 7015 N N . LYS C 1 206 ? 55.566 -11.603 -93.572 1.00 51.53 237 LYS C N 1
ATOM 7016 C CA . LYS C 1 206 ? 56.909 -12.163 -93.756 1.00 52.69 237 LYS C CA 1
ATOM 7017 C C . LYS C 1 206 ? 58.007 -11.163 -93.390 1.00 53.96 237 LYS C C 1
ATOM 7018 O O . LYS C 1 206 ? 58.928 -11.508 -92.658 1.00 51.63 237 LYS C O 1
ATOM 7024 N N . PHE C 1 207 ? 57.886 -9.927 -93.882 1.00 54.25 238 PHE C N 1
ATOM 7025 C CA . PHE C 1 207 ? 58.881 -8.882 -93.629 1.00 48.19 238 PHE C CA 1
ATOM 7026 C C . PHE C 1 207 ? 58.947 -8.458 -92.157 1.00 52.97 238 PHE C C 1
ATOM 7027 O O . PHE C 1 207 ? 60.006 -8.088 -91.662 1.00 60.36 238 PHE C O 1
ATOM 7035 N N . LEU C 1 208 ? 57.825 -8.521 -91.454 1.00 51.53 239 LEU C N 1
ATOM 7036 C CA . LEU C 1 208 ? 57.791 -8.052 -90.071 1.00 55.37 239 LEU C CA 1
ATOM 7037 C C . LEU C 1 208 ? 58.478 -9.023 -89.099 1.00 66.20 239 LEU C C 1
ATOM 7038 O O . LEU C 1 208 ? 58.807 -8.640 -87.967 1.00 61.25 239 LEU C O 1
ATOM 7043 N N . ASP C 1 209 ? 58.677 -10.273 -89.529 1.00 61.41 240 ASP C N 1
ATOM 7044 C CA . ASP C 1 209 ? 59.338 -11.258 -88.672 1.00 70.87 240 ASP C CA 1
ATOM 7045 C C . ASP C 1 209 ? 60.826 -11.484 -88.958 1.00 63.59 240 ASP C C 1
ATOM 7046 O O . ASP C 1 209 ? 61.458 -12.297 -88.292 1.00 69.33 240 ASP C O 1
ATOM 7051 N N . VAL C 1 210 ? 61.379 -10.769 -89.935 1.00 60.99 241 VAL C N 1
ATOM 7052 C CA . VAL C 1 210 ? 62.801 -10.908 -90.292 1.00 62.17 241 VAL C CA 1
ATOM 7053 C C . VAL C 1 210 ? 63.759 -10.590 -89.139 1.00 61.74 241 VAL C C 1
ATOM 7054 O O . VAL C 1 210 ? 63.674 -9.517 -88.533 1.00 69.57 241 VAL C O 1
ATOM 7058 N N . ASN C 1 211 ? 64.680 -11.509 -88.853 1.00 62.10 242 ASN C N 1
ATOM 7059 C CA . ASN C 1 211 ? 65.666 -11.295 -87.793 1.00 63.80 242 ASN C CA 1
ATOM 7060 C C . ASN C 1 211 ? 66.464 -10.008 -87.985 1.00 62.33 242 ASN C C 1
ATOM 7061 O O . ASN C 1 211 ? 67.130 -9.822 -89.006 1.00 62.58 242 ASN C O 1
ATOM 7066 N N . PRO C 1 212 ? 66.405 -9.119 -86.990 1.00 59.12 243 PRO C N 1
ATOM 7067 C CA . PRO C 1 212 ? 67.094 -7.825 -87.045 1.00 63.18 243 PRO C CA 1
ATOM 7068 C C . PRO C 1 212 ? 68.603 -7.978 -87.304 1.00 67.43 243 PRO C C 1
ATOM 7069 O O . PRO C 1 212 ? 69.259 -7.057 -87.818 1.00 63.15 243 PRO C O 1
ATOM 7073 N N . GLU C 1 213 ? 69.147 -9.141 -86.966 1.00 66.60 244 GLU C N 1
ATOM 7074 C CA . GLU C 1 213 ? 70.582 -9.366 -87.101 1.00 69.58 244 GLU C CA 1
ATOM 7075 C C . GLU C 1 213 ? 71.016 -9.773 -88.500 1.00 68.95 244 GLU C C 1
ATOM 7076 O O . GLU C 1 213 ? 72.210 -9.933 -88.769 1.00 66.65 244 GLU C O 1
ATOM 7082 N N . LEU C 1 214 ? 70.050 -9.926 -89.397 1.00 69.00 245 LEU C N 1
ATOM 7083 C CA . LEU C 1 214 ? 70.386 -10.210 -90.776 1.00 67.71 245 LEU C CA 1
ATOM 7084 C C . LEU C 1 214 ? 71.250 -9.111 -91.413 1.00 65.97 245 LEU C C 1
ATOM 7085 O O . LEU C 1 214 ? 72.099 -9.419 -92.253 1.00 68.66 245 LEU C O 1
ATOM 7090 N N . GLY C 1 215 ? 71.032 -7.848 -91.031 1.00 67.16 246 GLY C N 1
ATOM 7091 C CA . GLY C 1 215 ? 71.803 -6.739 -91.579 1.00 64.58 246 GLY C CA 1
ATOM 7092 C C . GLY C 1 215 ?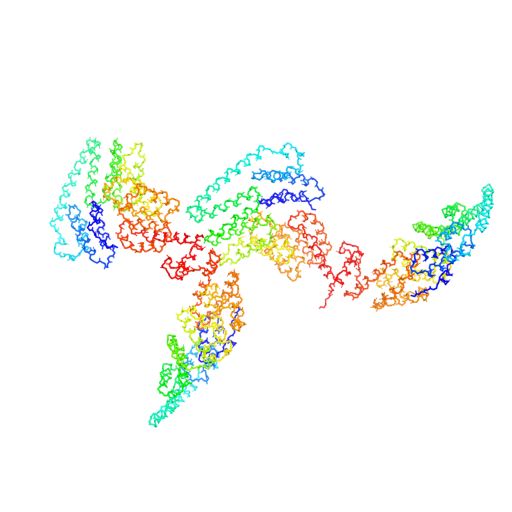 71.739 -6.846 -93.081 1.00 69.86 246 GLY C C 1
ATOM 7093 O O . GLY C 1 215 ? 70.651 -6.814 -93.664 1.00 74.88 246 GLY C O 1
ATOM 7094 N N . ASN C 1 216 ? 72.896 -6.906 -93.736 1.00 74.99 247 ASN C N 1
ATOM 7095 C CA . ASN C 1 216 ? 72.915 -7.574 -95.042 1.00 85.11 247 ASN C CA 1
ATOM 7096 C C . ASN C 1 216 ? 73.825 -8.794 -95.041 1.00 80.55 247 ASN C C 1
ATOM 7097 O O . ASN C 1 216 ? 75.025 -8.689 -95.231 1.00 96.98 247 ASN C O 1
ATOM 7102 N N . SER C 1 217 ? 73.243 -9.965 -94.846 1.00 78.04 248 SER C N 1
ATOM 7103 C CA . SER C 1 217 ? 73.818 -11.178 -95.378 1.00 77.87 248 SER C CA 1
ATOM 7104 C C . SER C 1 217 ? 73.246 -11.254 -96.777 1.00 79.55 248 SER C C 1
ATOM 7105 O O . SER C 1 217 ? 73.868 -11.734 -97.733 1.00 78.80 248 SER C O 1
ATOM 7108 N N . TYR C 1 218 ? 72.025 -10.746 -96.855 1.00 76.80 249 TYR C N 1
ATOM 7109 C CA . TYR C 1 218 ? 71.153 -10.978 -97.980 1.00 72.35 249 TYR C CA 1
ATOM 7110 C C . TYR C 1 218 ? 71.167 -9.883 -99.066 1.00 69.61 249 TYR C C 1
ATOM 7111 O O . TYR C 1 218 ? 70.275 -9.858 -99.934 1.00 65.46 249 TYR C O 1
ATOM 7120 N N . ASN C 1 219 ? 72.129 -8.955 -98.991 1.00 69.20 250 ASN C N 1
ATOM 7121 C CA . ASN C 1 219 ? 72.198 -7.835 -99.948 1.00 66.55 250 ASN C CA 1
ATOM 7122 C C . ASN C 1 219 ? 72.355 -8.209 -101.429 1.00 63.08 250 ASN C C 1
ATOM 7123 O O . ASN C 1 219 ? 72.293 -7.339 -102.294 1.00 63.49 250 ASN C O 1
ATOM 7128 N N . GLU C 1 220 ? 72.585 -9.485 -101.719 1.00 66.55 251 GLU C N 1
ATOM 7129 C CA . GLU C 1 220 ? 72.478 -9.976 -103.095 1.00 65.70 251 GLU C CA 1
ATOM 7130 C C . GLU C 1 220 ? 71.010 -10.029 -103.571 1.00 67.31 251 GLU C C 1
ATOM 7131 O O . GLU C 1 220 ? 70.722 -10.263 -104.754 1.00 66.42 251 GLU C O 1
ATOM 7137 N N . VAL C 1 221 ? 70.099 -9.823 -102.619 1.00 61.22 252 VAL C N 1
ATOM 7138 C CA . VAL C 1 221 ? 68.656 -9.835 -102.843 1.00 57.65 252 VAL C CA 1
ATOM 7139 C C . VAL C 1 221 ? 67.957 -8.573 -102.339 1.00 57.40 252 VAL C C 1
ATOM 7140 O O . VAL C 1 221 ? 67.149 -8.000 -103.065 1.00 53.10 252 VAL C O 1
ATOM 7144 N N . ILE C 1 222 ? 68.180 -8.229 -101.067 1.00 53.82 253 ILE C N 1
ATOM 7145 C CA . ILE C 1 222 ? 67.450 -7.149 -100.399 1.00 50.09 253 ILE C CA 1
ATOM 7146 C C . ILE C 1 222 ? 68.290 -6.466 -99.314 1.00 57.08 253 ILE C C 1
ATOM 7147 O O . ILE C 1 222 ? 69.228 -7.063 -98.803 1.00 66.11 253 ILE C O 1
ATOM 7152 N N . ALA C 1 223 ? 67.936 -5.233 -98.935 1.00 67.29 254 ALA C N 1
ATOM 7153 C CA . ALA C 1 223 ? 68.637 -4.512 -97.858 1.00 61.85 254 ALA C CA 1
ATOM 7154 C C . ALA C 1 223 ? 67.697 -4.209 -96.696 1.00 57.22 254 ALA C C 1
ATOM 7155 O O . ALA C 1 223 ? 66.488 -4.187 -96.883 1.00 64.31 254 ALA C O 1
ATOM 7157 N N . PRO C 1 224 ? 68.252 -3.965 -95.494 1.00 64.33 255 PRO C N 1
ATOM 7158 C CA . PRO C 1 224 ? 67.499 -3.624 -94.273 1.00 71.15 255 PRO C CA 1
ATOM 7159 C C . PRO C 1 224 ? 66.466 -2.527 -94.502 1.00 65.94 255 PRO C C 1
ATOM 7160 O O . PRO C 1 224 ? 65.371 -2.537 -93.918 1.00 66.44 255 PRO C O 1
ATOM 7164 N N . GLN C 1 225 ? 66.855 -1.570 -95.338 1.00 63.69 256 GLN C N 1
ATOM 7165 C CA . GLN C 1 225 ? 66.006 -0.456 -95.702 1.00 65.94 256 GLN C CA 1
ATOM 7166 C C . GLN C 1 225 ? 64.778 -0.963 -96.449 1.00 59.71 256 GLN C C 1
ATOM 7167 O O . GLN C 1 225 ? 63.652 -0.647 -96.071 1.00 58.00 256 GLN C O 1
ATOM 7173 N N . ASP C 1 226 ? 65.016 -1.746 -97.499 1.00 53.10 257 ASP C N 1
ATOM 7174 C CA . ASP C 1 226 ? 63.966 -2.425 -98.250 1.00 59.57 257 ASP C CA 1
ATOM 7175 C C . ASP C 1 226 ? 62.952 -3.173 -97.360 1.00 60.34 257 ASP C C 1
ATOM 7176 O O . ASP C 1 226 ? 61.739 -3.029 -97.513 1.00 61.34 257 ASP C O 1
ATOM 7181 N N . ILE C 1 227 ? 63.472 -3.973 -96.441 1.00 52.11 258 ILE C N 1
ATOM 7182 C CA . ILE C 1 227 ? 62.675 -4.702 -95.473 1.00 53.61 258 ILE C CA 1
ATOM 7183 C C . ILE C 1 227 ? 61.808 -3.762 -94.633 1.00 58.25 258 ILE C C 1
ATOM 7184 O O . ILE C 1 227 ? 60.602 -4.019 -94.415 1.00 50.11 258 ILE C O 1
ATOM 7189 N N . ALA C 1 228 ? 62.421 -2.680 -94.156 1.00 54.74 259 ALA C N 1
ATOM 7190 C CA . ALA C 1 228 ? 61.676 -1.660 -93.415 1.00 56.66 259 ALA C CA 1
ATOM 7191 C C . ALA C 1 228 ? 60.527 -1.071 -94.245 1.00 53.05 259 ALA C C 1
ATOM 7192 O O . ALA C 1 228 ? 59.400 -0.930 -93.761 1.00 54.09 259 ALA C O 1
ATOM 7194 N N . THR C 1 229 ? 60.810 -0.711 -95.493 1.00 52.50 260 THR C N 1
ATOM 7195 C CA . THR C 1 229 ? 59.814 0.018 -96.269 1.00 56.42 260 THR C CA 1
ATOM 7196 C C . THR C 1 229 ? 58.688 -0.872 -96.831 1.00 55.03 260 THR C C 1
ATOM 7197 O O . THR C 1 229 ? 57.501 -0.566 -96.628 1.00 48.20 260 THR C O 1
ATOM 7201 N N . TYR C 1 230 ? 59.053 -1.982 -97.481 1.00 58.48 261 TYR C N 1
ATOM 7202 C CA . TYR C 1 230 ? 58.064 -2.992 -97.897 1.00 57.47 261 TYR C CA 1
ATOM 7203 C C . TYR C 1 230 ? 57.240 -3.438 -96.688 1.00 53.72 261 TYR C C 1
ATOM 7204 O O . TYR C 1 230 ? 55.999 -3.477 -96.734 1.00 53.11 261 TYR C O 1
ATOM 7213 N N . GLY C 1 231 ? 57.941 -3.766 -95.605 1.00 46.49 262 GLY C N 1
ATOM 7214 C CA . GLY C 1 231 ? 57.271 -4.180 -94.392 1.00 55.50 262 GLY C CA 1
ATOM 7215 C C . GLY C 1 231 ? 56.222 -3.167 -93.977 1.00 52.13 262 GLY C C 1
ATOM 7216 O O . GLY C 1 231 ? 55.033 -3.507 -93.837 1.00 52.02 262 GLY C O 1
ATOM 7217 N N . GLY C 1 232 ? 56.652 -1.916 -93.813 1.00 48.53 263 GLY C N 1
ATOM 7218 C CA . GLY C 1 232 ? 55.762 -0.867 -93.334 1.00 55.70 263 GLY C CA 1
ATOM 7219 C C . GLY C 1 232 ? 54.566 -0.540 -94.223 1.00 53.21 263 GLY C C 1
ATOM 7220 O O . GLY C 1 232 ? 53.442 -0.401 -93.738 1.00 47.92 263 GLY C O 1
ATOM 7221 N N . LEU C 1 233 ? 54.811 -0.421 -95.526 1.00 54.98 264 LEU C N 1
ATOM 7222 C CA . LEU C 1 233 ? 53.778 0.027 -96.456 1.00 57.97 264 LEU C CA 1
ATOM 7223 C C . LEU C 1 233 ? 52.791 -1.082 -96.769 1.00 61.37 264 LEU C C 1
ATOM 7224 O O . LEU C 1 233 ? 51.579 -0.837 -96.942 1.00 59.30 264 LEU C O 1
ATOM 7229 N N . CYS C 1 234 ? 53.311 -2.302 -96.862 1.00 55.72 265 CYS C N 1
ATOM 7230 C CA . CYS C 1 234 ? 52.439 -3.442 -97.069 1.00 50.36 265 CYS C CA 1
ATOM 7231 C C . CYS C 1 234 ? 51.561 -3.611 -95.839 1.00 50.85 265 CYS C C 1
ATOM 7232 O O . CYS C 1 234 ? 50.341 -3.812 -95.954 1.00 50.05 265 CYS C O 1
ATOM 7235 N N . ALA C 1 235 ? 52.178 -3.504 -94.661 1.00 49.08 266 ALA C N 1
ATOM 7236 C CA . ALA C 1 235 ? 51.426 -3.617 -93.409 1.00 52.69 266 ALA C CA 1
ATOM 7237 C C . ALA C 1 235 ? 50.345 -2.553 -93.375 1.00 56.63 266 ALA C C 1
ATOM 7238 O O . ALA C 1 235 ? 49.220 -2.789 -92.928 1.00 56.45 266 ALA C O 1
ATOM 7240 N N . LEU C 1 236 ? 50.701 -1.374 -93.865 1.00 53.84 267 LEU C N 1
ATOM 7241 C CA . LEU C 1 236 ? 49.839 -0.219 -93.749 1.00 54.05 267 LEU C CA 1
ATOM 7242 C C . LEU C 1 236 ? 48.622 -0.298 -94.670 1.00 52.2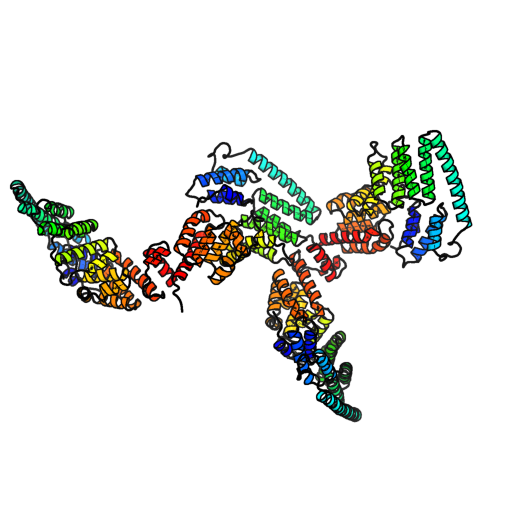5 267 LEU C C 1
ATOM 7243 O O . LEU C 1 236 ? 47.528 0.087 -94.276 1.00 54.31 267 LEU C O 1
ATOM 7248 N N . ALA C 1 237 ? 48.811 -0.794 -95.888 1.00 43.95 268 ALA C N 1
ATOM 7249 C CA . ALA C 1 237 ? 47.679 -1.029 -96.782 1.00 49.81 268 ALA C CA 1
ATOM 7250 C C . ALA C 1 237 ? 46.816 -2.228 -96.352 1.00 59.34 268 ALA C C 1
ATOM 7251 O O . ALA C 1 237 ? 45.616 -2.292 -96.657 1.00 56.88 268 ALA C O 1
ATOM 7253 N N . SER C 1 238 ? 47.439 -3.159 -95.632 1.00 56.12 269 SER C N 1
ATOM 7254 C CA . SER C 1 238 ? 46.899 -4.505 -95.406 1.00 52.46 269 SER C CA 1
ATOM 7255 C C . SER C 1 238 ? 46.145 -4.723 -94.099 1.00 51.18 269 SER C C 1
ATOM 7256 O O . SER C 1 238 ? 45.068 -5.323 -94.090 1.00 52.00 269 SER C O 1
ATOM 7259 N N . PHE C 1 239 ? 46.812 -4.377 -93.001 1.00 49.54 270 PHE C N 1
ATOM 7260 C CA . PHE C 1 239 ? 46.387 -4.700 -91.647 1.00 48.48 270 PHE C CA 1
ATOM 7261 C C . PHE C 1 239 ? 45.252 -3.825 -91.135 1.00 49.99 270 PHE C C 1
ATOM 7262 O O . PHE C 1 239 ? 45.064 -2.703 -91.615 1.00 53.03 270 PHE C O 1
ATOM 7270 N N . ASP C 1 240 ? 44.502 -4.349 -90.160 1.00 46.65 271 ASP C N 1
ATOM 7271 C CA . ASP C 1 240 ? 43.630 -3.523 -89.321 1.00 41.06 271 ASP C CA 1
ATOM 7272 C C . ASP C 1 240 ? 44.474 -2.887 -88.225 1.00 47.91 271 ASP C C 1
ATOM 7273 O O . ASP C 1 240 ? 45.648 -3.209 -88.095 1.00 51.36 271 ASP C O 1
ATOM 7278 N N . ARG C 1 241 ? 43.896 -2.015 -87.412 1.00 47.99 272 ARG C N 1
ATOM 7279 C CA . ARG C 1 241 ? 44.744 -1.266 -86.495 1.00 50.35 272 ARG C CA 1
ATOM 7280 C C . ARG C 1 241 ? 45.256 -2.132 -85.364 1.00 58.66 272 ARG C C 1
ATOM 7281 O O . ARG C 1 241 ? 46.279 -1.809 -84.757 1.00 61.10 272 ARG C O 1
ATOM 7289 N N . SER C 1 242 ? 44.545 -3.206 -85.041 1.00 53.02 273 SER C N 1
ATOM 7290 C CA . SER C 1 242 ? 45.051 -4.064 -83.987 1.00 59.12 273 SER C CA 1
ATOM 7291 C C . SER C 1 242 ? 46.299 -4.808 -84.488 1.00 55.09 273 SER C C 1
ATOM 7292 O O . SER C 1 242 ? 47.337 -4.768 -83.843 1.00 48.52 273 SER C O 1
ATOM 7295 N N . GLU C 1 243 ? 46.230 -5.429 -85.657 1.00 52.14 274 GLU C N 1
ATOM 7296 C CA . GLU C 1 243 ? 47.437 -6.044 -86.198 1.00 54.91 274 GLU C CA 1
ATOM 7297 C C . GLU C 1 243 ? 48.570 -5.017 -86.432 1.00 57.08 274 GLU C C 1
ATOM 7298 O O . GLU C 1 243 ? 49.759 -5.346 -86.321 1.00 56.41 274 GLU C O 1
ATOM 7304 N N . LEU C 1 244 ? 48.200 -3.775 -86.738 1.00 59.13 275 LEU C N 1
ATOM 7305 C CA . LEU C 1 244 ? 49.185 -2.715 -86.967 1.00 58.08 275 LEU C CA 1
ATOM 7306 C C . LEU C 1 244 ? 49.916 -2.381 -85.666 1.00 54.91 275 LEU C C 1
ATOM 7307 O O . LEU C 1 244 ? 51.146 -2.309 -85.638 1.00 57.97 275 LEU C O 1
ATOM 7312 N N . LYS C 1 245 ? 49.142 -2.191 -84.601 1.00 53.90 276 LYS C N 1
ATOM 7313 C CA . LYS C 1 245 ? 49.668 -1.961 -83.259 1.00 58.66 276 LYS C CA 1
ATOM 7314 C C . LYS C 1 245 ? 50.585 -3.099 -82.847 1.00 64.09 276 LYS C C 1
ATOM 7315 O O . LYS C 1 245 ? 51.631 -2.884 -82.234 1.00 66.39 276 LYS C O 1
ATOM 7321 N N . GLN C 1 246 ? 50.185 -4.318 -83.192 1.00 62.79 277 GLN C N 1
ATOM 7322 C CA . GLN C 1 246 ? 50.894 -5.503 -82.732 1.00 59.13 277 GLN C CA 1
ATOM 7323 C C . GLN C 1 246 ? 52.186 -5.736 -83.492 1.00 61.50 277 GLN C C 1
ATOM 7324 O O . GLN C 1 246 ? 53.269 -5.659 -82.922 1.00 59.49 277 GLN C O 1
ATOM 7330 N N . LYS C 1 247 ? 52.060 -6.034 -84.778 1.00 58.77 278 LYS C N 1
ATOM 7331 C CA . LYS C 1 247 ? 53.184 -6.525 -85.559 1.00 54.16 278 LYS C CA 1
ATOM 7332 C C . LYS C 1 247 ? 54.044 -5.402 -86.139 1.00 59.26 278 LYS C C 1
ATOM 7333 O O . LYS C 1 247 ? 55.053 -5.664 -86.797 1.00 63.08 278 LYS C O 1
ATOM 7339 N N . VAL C 1 248 ? 53.666 -4.151 -85.894 1.00 59.58 279 VAL C N 1
ATOM 7340 C CA . VAL C 1 248 ? 54.478 -3.050 -86.395 1.00 59.39 279 VAL C CA 1
ATOM 7341 C C . VAL C 1 248 ? 54.834 -2.059 -85.299 1.00 63.49 279 VAL C C 1
ATOM 7342 O O . VAL C 1 248 ? 55.961 -2.040 -84.817 1.00 65.65 279 VAL C O 1
ATOM 7346 N N . ILE C 1 249 ? 53.852 -1.276 -84.875 1.00 63.83 280 ILE C N 1
ATOM 7347 C CA . ILE C 1 249 ? 54.058 -0.243 -83.875 1.00 60.83 280 ILE C CA 1
ATOM 7348 C C . ILE C 1 249 ? 54.775 -0.832 -82.656 1.00 62.94 280 ILE C C 1
ATOM 7349 O O . ILE C 1 249 ? 55.880 -0.420 -82.315 1.00 71.42 280 ILE C O 1
ATOM 7354 N N . ASP C 1 250 ? 54.168 -1.843 -82.046 1.00 66.14 281 ASP C N 1
ATOM 7355 C CA . ASP C 1 250 ? 54.681 -2.441 -80.812 1.00 66.07 281 ASP C CA 1
ATOM 7356 C C . ASP C 1 250 ? 55.767 -3.505 -81.022 1.00 67.37 281 ASP C C 1
ATOM 7357 O O . ASP C 1 250 ? 56.192 -4.149 -80.057 1.00 66.34 281 ASP C O 1
ATOM 7362 N N . ASN C 1 251 ? 56.187 -3.711 -82.271 1.00 55.83 282 ASN C N 1
ATOM 7363 C CA . ASN C 1 251 ? 57.174 -4.746 -82.574 1.00 57.46 282 ASN C CA 1
ATOM 7364 C C . ASN C 1 251 ? 58.608 -4.184 -82.530 1.00 66.61 282 ASN C C 1
ATOM 7365 O O . ASN C 1 251 ? 59.064 -3.465 -83.435 1.00 60.99 282 ASN C O 1
ATOM 7370 N N . ILE C 1 252 ? 59.333 -4.563 -81.482 1.00 62.43 283 ILE C N 1
ATOM 7371 C CA . ILE C 1 252 ? 60.629 -3.954 -81.206 1.00 68.94 283 ILE C CA 1
ATOM 7372 C C . ILE C 1 252 ? 61.684 -4.410 -82.204 1.00 64.13 283 ILE C C 1
ATOM 7373 O O . ILE C 1 252 ? 62.425 -3.596 -82.748 1.00 69.55 283 ILE C O 1
ATOM 7378 N N . ASN C 1 253 ? 61.720 -5.707 -82.472 1.00 66.59 284 ASN C N 1
ATOM 7379 C CA . ASN C 1 253 ? 62.609 -6.246 -83.485 1.00 59.35 284 ASN C CA 1
ATOM 7380 C C . ASN C 1 253 ? 62.553 -5.480 -84.792 1.00 65.68 284 ASN C C 1
ATOM 7381 O O . ASN C 1 253 ? 63.587 -5.241 -85.411 1.00 66.56 284 ASN C O 1
ATOM 7386 N N . PHE C 1 254 ? 61.353 -5.094 -85.219 1.00 64.83 285 PHE C N 1
ATOM 7387 C CA . PHE C 1 254 ? 61.214 -4.453 -86.518 1.00 60.38 285 PHE C CA 1
ATOM 7388 C C . PHE C 1 254 ? 61.715 -3.019 -86.452 1.00 62.39 285 PHE C C 1
ATOM 7389 O O . PHE C 1 254 ? 62.138 -2.450 -87.466 1.00 54.79 285 PHE C O 1
ATOM 7397 N N . ARG C 1 255 ? 61.670 -2.454 -85.243 1.00 63.38 286 ARG C N 1
ATOM 7398 C CA . ARG C 1 255 ? 62.110 -1.080 -84.990 1.00 71.53 286 ARG C CA 1
ATOM 7399 C C . ARG C 1 255 ? 63.547 -0.848 -85.467 1.00 73.79 286 ARG C C 1
ATOM 7400 O O . ARG C 1 255 ? 63.879 0.208 -86.003 1.00 70.76 286 ARG C O 1
ATOM 7408 N N . ASN C 1 256 ? 64.397 -1.845 -85.288 1.00 71.98 287 ASN C N 1
ATOM 7409 C CA . ASN C 1 256 ? 65.730 -1.758 -85.838 1.00 70.21 287 ASN C CA 1
ATOM 7410 C C . ASN C 1 256 ? 65.680 -1.410 -87.315 1.00 65.10 287 ASN C C 1
ATOM 7411 O O . ASN C 1 256 ? 66.465 -0.595 -87.779 1.00 78.27 287 ASN C O 1
ATOM 7416 N N . PHE C 1 257 ? 64.748 -2.007 -88.051 1.00 65.24 288 PHE C N 1
ATOM 7417 C CA . PHE C 1 257 ? 64.619 -1.727 -89.481 1.00 69.03 288 PHE C CA 1
ATOM 7418 C C . PHE C 1 257 ? 63.987 -0.354 -89.718 1.00 64.82 288 PHE C C 1
ATOM 7419 O O . PHE C 1 257 ? 64.453 0.431 -90.541 1.00 61.59 288 PHE C O 1
ATOM 7427 N N . LEU C 1 258 ? 62.917 -0.074 -88.991 1.00 66.16 289 LEU C N 1
ATOM 7428 C CA . LEU C 1 258 ? 62.232 1.201 -89.136 1.00 70.61 289 LEU C CA 1
ATOM 7429 C C . LEU C 1 258 ? 63.169 2.398 -88.958 1.00 71.41 289 LEU C C 1
ATOM 7430 O O . LEU C 1 258 ? 63.101 3.379 -89.706 1.00 68.99 289 LEU C O 1
ATOM 7435 N N . GLU C 1 259 ? 64.058 2.308 -87.976 1.00 75.40 290 GLU C N 1
ATOM 7436 C CA . GLU C 1 259 ? 64.931 3.423 -87.647 1.00 72.57 290 GLU C CA 1
ATOM 7437 C C . GLU C 1 259 ? 65.877 3.785 -88.786 1.00 67.07 290 GLU C C 1
ATOM 7438 O O . GLU C 1 259 ? 66.513 4.828 -88.741 1.00 77.49 290 GLU C O 1
ATOM 7444 N N . LEU C 1 260 ? 65.962 2.936 -89.803 1.00 64.82 291 LEU C N 1
ATOM 7445 C CA . LEU C 1 260 ? 66.784 3.223 -90.976 1.00 64.55 291 LEU C CA 1
ATOM 7446 C C . LEU C 1 260 ? 66.033 4.025 -92.042 1.00 72.73 291 LEU C C 1
ATOM 7447 O O . LEU C 1 260 ? 66.614 4.435 -93.056 1.00 73.19 291 LEU C O 1
ATOM 7452 N N . VAL C 1 261 ? 64.735 4.214 -91.829 1.00 67.50 292 VAL C N 1
ATOM 7453 C CA . VAL C 1 261 ? 63.910 4.987 -92.753 1.00 70.77 292 VAL C CA 1
ATOM 7454 C C . VAL C 1 261 ? 62.867 5.770 -91.958 1.00 72.20 292 VAL C C 1
ATOM 7455 O O . VAL C 1 261 ? 61.666 5.510 -92.067 1.00 69.07 292 VAL C O 1
ATOM 7459 N N . PRO C 1 262 ? 63.329 6.748 -91.165 1.00 70.33 293 PRO C N 1
ATOM 7460 C CA . PRO C 1 262 ? 62.491 7.456 -90.188 1.00 72.04 293 PRO C CA 1
ATOM 7461 C C . PRO C 1 262 ? 61.285 8.130 -90.835 1.00 66.68 293 PRO C C 1
ATOM 7462 O O . PRO C 1 262 ? 60.339 8.504 -90.137 1.00 64.94 293 PRO C O 1
ATOM 7466 N N . ASP C 1 263 ? 61.336 8.320 -92.148 1.00 62.97 294 ASP C N 1
ATOM 7467 C CA . ASP C 1 263 ? 60.216 8.932 -92.840 1.00 73.52 294 ASP C CA 1
ATOM 7468 C C . ASP C 1 263 ? 59.035 7.996 -92.862 1.00 70.87 294 ASP C C 1
ATOM 7469 O O . ASP C 1 263 ? 57.900 8.404 -92.645 1.00 71.12 294 ASP C O 1
ATOM 7474 N N . VAL C 1 264 ? 59.322 6.734 -93.126 1.00 61.30 295 VAL C N 1
ATOM 7475 C CA . VAL C 1 264 ? 58.321 5.691 -93.108 1.00 61.26 295 VAL C CA 1
ATOM 7476 C C . VAL C 1 264 ? 57.843 5.470 -91.668 1.00 58.09 295 VAL C C 1
ATOM 7477 O O . VAL C 1 264 ? 56.677 5.167 -91.418 1.00 60.08 295 VAL C O 1
ATOM 7481 N N . ARG C 1 265 ? 58.745 5.664 -90.716 1.00 63.28 296 ARG C N 1
ATOM 7482 C CA . ARG C 1 265 ? 58.406 5.498 -89.310 1.00 67.66 296 ARG C CA 1
ATOM 7483 C C . ARG C 1 265 ? 57.407 6.573 -88.875 1.00 66.90 296 ARG C C 1
ATOM 7484 O O . ARG C 1 265 ? 56.410 6.302 -88.190 1.00 66.76 296 ARG C O 1
ATOM 7492 N N . GLU C 1 266 ? 57.677 7.797 -89.298 1.00 65.27 297 GLU C N 1
ATOM 7493 C CA . GLU C 1 266 ? 56.766 8.896 -89.042 1.00 74.76 297 GLU C CA 1
ATOM 7494 C C . GLU C 1 266 ? 55.468 8.731 -89.825 1.00 59.41 297 GLU C C 1
ATOM 7495 O O . GLU C 1 266 ? 54.413 9.026 -89.321 1.00 56.77 297 GLU C O 1
ATOM 7501 N N . LEU C 1 267 ? 55.561 8.256 -91.056 1.00 50.87 298 LEU C N 1
ATOM 7502 C CA . LEU C 1 267 ? 54.403 8.087 -91.910 1.00 58.36 298 LEU C CA 1
ATOM 7503 C C . LEU C 1 267 ? 53.393 7.137 -91.268 1.00 61.21 298 LEU C C 1
ATOM 7504 O O . LEU C 1 267 ? 52.210 7.460 -91.125 1.00 55.21 298 LEU C O 1
ATOM 7509 N N . ILE C 1 268 ? 53.881 5.965 -90.874 1.00 62.32 299 ILE C N 1
ATOM 7510 C CA . ILE C 1 268 ? 53.088 5.017 -90.110 1.00 52.04 299 ILE C CA 1
ATOM 7511 C C . ILE C 1 268 ? 52.612 5.589 -88.782 1.00 56.10 299 ILE C C 1
ATOM 7512 O O . ILE C 1 268 ? 51.481 5.339 -88.377 1.00 65.78 299 ILE C O 1
ATOM 7517 N N . ASN C 1 269 ? 53.473 6.325 -88.084 1.00 56.79 300 ASN C N 1
ATOM 7518 C CA . ASN C 1 269 ? 53.075 6.909 -86.806 1.00 59.02 300 ASN C CA 1
ATOM 7519 C C . ASN C 1 269 ? 51.922 7.898 -86.961 1.00 60.91 300 ASN C C 1
ATOM 7520 O O . ASN C 1 269 ? 50.993 7.930 -86.153 1.00 60.54 300 ASN C O 1
ATOM 7525 N N . ASP C 1 270 ? 52.002 8.704 -88.012 1.00 58.15 301 ASP C N 1
ATOM 7526 C CA . ASP C 1 270 ? 50.999 9.706 -88.327 1.00 67.20 301 ASP C CA 1
ATOM 7527 C C . ASP C 1 270 ? 49.708 8.982 -88.645 1.00 67.23 301 ASP C C 1
ATOM 7528 O O . ASP C 1 270 ? 48.653 9.286 -88.080 1.00 62.89 301 ASP C O 1
ATOM 7533 N N . PHE C 1 271 ? 49.809 8.018 -89.558 1.00 61.04 302 PHE C N 1
ATOM 7534 C CA . PHE C 1 271 ? 48.672 7.178 -89.918 1.00 60.67 302 PHE C CA 1
ATOM 7535 C C . PHE C 1 271 ? 47.970 6.554 -88.726 1.00 60.11 302 PHE C C 1
ATOM 7536 O O . PHE C 1 271 ? 46.749 6.477 -88.705 1.00 70.12 302 PHE C O 1
ATOM 7544 N N . TYR C 1 272 ? 48.745 6.102 -87.745 1.00 60.37 303 TYR C N 1
ATOM 7545 C CA . TYR C 1 272 ? 48.181 5.492 -86.549 1.00 62.30 303 TYR C CA 1
ATOM 7546 C C . TYR C 1 272 ? 47.562 6.514 -85.595 1.00 66.19 303 TYR C C 1
ATOM 7547 O O . TYR C 1 272 ? 46.541 6.236 -84.967 1.00 63.44 303 TYR C O 1
ATOM 7556 N N . SER C 1 273 ? 48.177 7.691 -85.489 1.00 67.34 304 SER C N 1
ATOM 7557 C CA . SER C 1 273 ? 47.693 8.729 -84.577 1.00 65.99 304 SER C CA 1
ATOM 7558 C C . SER C 1 273 ? 46.678 9.624 -85.281 1.00 65.97 304 SER C C 1
ATOM 7559 O O . SER C 1 273 ? 46.252 10.648 -84.742 1.00 59.33 304 SER C O 1
ATOM 7562 N N . SER C 1 274 ? 46.329 9.240 -86.509 1.00 71.18 305 SER C N 1
ATOM 7563 C CA . SER C 1 274 ? 45.306 9.934 -87.306 1.00 69.19 305 SER C CA 1
ATOM 7564 C C . SER C 1 274 ? 45.638 11.350 -87.772 1.00 64.95 305 SER C C 1
ATOM 7565 O O . SER C 1 274 ? 44.728 12.183 -87.894 1.00 59.90 305 SER C O 1
ATOM 7568 N N . ARG C 1 275 ? 46.915 11.621 -88.057 1.00 67.87 306 ARG C N 1
ATOM 7569 C CA . ARG C 1 275 ? 47.249 12.891 -88.680 1.00 62.17 306 ARG C CA 1
ATOM 7570 C C . ARG C 1 275 ? 47.357 12.581 -90.162 1.00 61.14 306 ARG C C 1
ATOM 7571 O O . ARG C 1 275 ? 48.412 12.193 -90.668 1.00 58.80 306 ARG C O 1
ATOM 7579 N N . TYR C 1 276 ? 46.277 12.857 -90.878 1.00 60.96 307 TYR C N 1
ATOM 7580 C CA . TYR C 1 276 ? 46.118 12.261 -92.199 1.00 63.63 307 TYR C CA 1
ATOM 7581 C C . TYR C 1 276 ? 46.935 13.000 -93.239 1.00 65.79 307 TYR C C 1
ATOM 7582 O O . TYR C 1 276 ? 47.648 12.380 -94.037 1.00 57.71 307 TYR C O 1
ATOM 7591 N N . ALA C 1 277 ? 46.822 14.330 -93.204 1.00 65.94 308 ALA C N 1
ATOM 7592 C CA . ALA C 1 277 ? 47.552 15.216 -94.104 1.00 63.80 308 ALA C CA 1
ATOM 7593 C C . ALA C 1 277 ? 49.073 15.017 -94.017 1.00 60.72 308 ALA C C 1
ATOM 7594 O O . ALA C 1 277 ? 49.737 14.978 -95.045 1.00 56.96 308 ALA C O 1
ATOM 7596 N N . SER C 1 278 ? 49.623 14.888 -92.808 1.00 51.14 309 SER C N 1
ATOM 7597 C CA . SER C 1 278 ? 51.059 14.622 -92.664 1.00 62.68 309 SER C CA 1
ATOM 7598 C C . SER C 1 278 ? 51.422 13.331 -93.386 1.00 64.88 309 SER C C 1
ATOM 7599 O O . SER C 1 278 ? 52.365 13.267 -94.173 1.00 60.38 309 SER C O 1
ATOM 7602 N N . CYS C 1 279 ? 50.644 12.299 -93.101 1.00 63.24 310 CYS C N 1
ATOM 7603 C CA . CYS C 1 279 ? 50.843 10.998 -93.700 1.00 63.62 310 CYS C CA 1
ATOM 7604 C C . CYS C 1 279 ? 50.829 11.064 -95.240 1.00 61.64 310 CYS C C 1
ATOM 7605 O O . CYS C 1 279 ? 51.787 10.642 -95.908 1.00 59.40 310 CYS C O 1
ATOM 7608 N N . LEU C 1 280 ? 49.741 11.594 -95.794 1.00 57.37 311 LEU C N 1
ATOM 7609 C CA . LEU C 1 280 ? 49.635 11.826 -97.238 1.00 66.70 311 LEU C CA 1
ATOM 7610 C C . LEU C 1 280 ? 50.810 12.658 -97.804 1.00 64.33 311 LEU C C 1
ATOM 7611 O O . LEU C 1 280 ? 51.311 12.396 -98.912 1.00 60.21 311 LEU C O 1
ATOM 7616 N N . GLU C 1 281 ? 51.243 13.653 -97.034 1.00 59.75 312 GLU C N 1
ATOM 7617 C CA . GLU C 1 281 ? 52.372 14.485 -97.414 1.00 66.15 312 GLU C CA 1
ATOM 7618 C C . GLU C 1 281 ? 53.588 13.593 -97.584 1.00 63.44 312 GLU C C 1
ATOM 7619 O O . GLU C 1 281 ? 54.153 13.513 -98.674 1.00 61.79 312 GLU C O 1
ATOM 7625 N N . TYR C 1 282 ? 53.954 12.889 -96.521 1.00 56.43 313 TYR C N 1
ATOM 7626 C CA . TYR C 1 282 ? 55.071 11.971 -96.563 1.00 57.18 313 TYR C CA 1
ATOM 7627 C C . TYR C 1 282 ? 55.022 11.020 -97.743 1.00 65.96 313 TYR C C 1
ATOM 7628 O O . TYR C 1 282 ? 56.047 10.757 -98.374 1.00 67.05 313 TYR C O 1
ATOM 7637 N N . LEU C 1 283 ? 53.842 10.471 -98.013 1.00 62.11 314 LEU C N 1
ATOM 7638 C CA . LEU C 1 283 ? 53.701 9.565 -99.144 1.00 64.41 314 LEU C CA 1
ATOM 7639 C C . LEU C 1 283 ? 54.031 10.291 -100.438 1.00 66.57 314 LEU C C 1
ATOM 7640 O O . LEU C 1 283 ? 54.753 9.758 -101.294 1.00 69.62 314 LEU C O 1
ATOM 7645 N N . ALA C 1 284 ? 53.513 11.509 -100.582 1.00 61.94 315 ALA C N 1
ATOM 7646 C CA . ALA C 1 284 ? 53.767 12.291 -101.793 1.00 70.80 315 ALA C CA 1
ATOM 7647 C C . ALA C 1 284 ? 55.260 12.595 -101.957 1.00 65.82 315 ALA C C 1
ATOM 7648 O O . ALA C 1 284 ? 55.798 12.529 -103.061 1.00 61.30 315 ALA C O 1
ATOM 7650 N N . SER C 1 285 ? 55.918 12.924 -100.847 1.00 61.43 316 SER C N 1
ATOM 7651 C CA . SER C 1 285 ? 57.360 13.151 -100.812 1.00 60.85 316 SER C CA 1
ATOM 7652 C C . SER C 1 285 ? 58.165 11.889 -101.176 1.00 72.63 316 SER C C 1
ATOM 7653 O O . SER C 1 285 ? 59.235 11.971 -101.799 1.00 78.31 316 SER C O 1
ATOM 7656 N N . LEU C 1 286 ? 57.647 10.726 -100.783 1.00 67.60 317 LEU C N 1
ATOM 7657 C CA . LEU C 1 286 ? 58.314 9.461 -101.062 1.00 59.87 317 LEU C CA 1
ATOM 7658 C C . LEU C 1 286 ? 57.998 8.860 -102.435 1.00 59.39 317 LEU C C 1
ATOM 7659 O O . LEU C 1 286 ? 58.687 7.946 -102.872 1.00 64.73 317 LEU C O 1
ATOM 7664 N N . LYS C 1 287 ? 56.971 9.353 -103.117 1.00 56.45 318 LYS C N 1
ATOM 7665 C CA . LYS C 1 287 ? 56.433 8.607 -104.259 1.00 63.14 318 LYS C CA 1
ATOM 7666 C C . LYS C 1 287 ? 57.447 8.395 -105.386 1.00 60.53 318 LYS C C 1
ATOM 7667 O O . LYS C 1 287 ? 57.514 7.333 -105.998 1.00 65.03 318 LYS C O 1
ATOM 7673 N N . SER C 1 288 ? 58.253 9.411 -105.632 1.00 71.17 319 SER C N 1
ATOM 7674 C CA . SER C 1 288 ? 59.202 9.401 -106.734 1.00 75.38 319 SER C CA 1
ATOM 7675 C C . SER C 1 288 ? 60.295 8.376 -106.486 1.00 71.47 319 SER C C 1
ATOM 7676 O O . SER C 1 288 ? 60.603 7.542 -107.348 1.00 68.16 319 SER C O 1
ATOM 7679 N N . ASN C 1 289 ? 60.893 8.480 -105.302 1.00 67.39 320 ASN C N 1
ATOM 7680 C CA . ASN C 1 289 ? 61.883 7.525 -104.822 1.00 71.91 320 ASN C CA 1
ATOM 7681 C C . ASN C 1 289 ? 61.358 6.087 -104.766 1.00 75.07 320 ASN C C 1
ATOM 7682 O O . ASN C 1 289 ? 62.105 5.132 -104.975 1.00 74.35 320 ASN C O 1
ATOM 7687 N N . LEU C 1 290 ? 60.071 5.935 -104.475 1.00 72.50 321 LEU C N 1
ATOM 7688 C CA . LEU C 1 290 ? 59.489 4.609 -104.391 1.00 70.98 321 LEU C CA 1
ATOM 7689 C C . LEU C 1 290 ? 59.324 4.056 -105.788 1.00 69.61 321 LEU C C 1
ATOM 7690 O O . LEU C 1 290 ? 59.508 2.857 -106.018 1.00 74.29 321 LEU C O 1
ATOM 7695 N N . LEU C 1 291 ? 58.971 4.929 -106.723 1.00 63.18 322 LEU C N 1
ATOM 7696 C CA . LEU C 1 291 ? 58.810 4.510 -108.110 1.00 70.87 322 LEU C CA 1
ATOM 7697 C C . LEU C 1 291 ? 60.181 4.152 -108.686 1.00 74.12 322 LEU C C 1
ATOM 7698 O O . LEU C 1 291 ? 60.301 3.341 -109.615 1.00 67.14 322 LEU C O 1
ATOM 7703 N N . LEU C 1 292 ? 61.216 4.762 -108.114 1.00 66.68 323 LEU C N 1
ATOM 7704 C CA . LEU C 1 292 ? 62.591 4.392 -108.432 1.00 78.27 323 LEU C CA 1
ATOM 7705 C C . LEU C 1 292 ? 62.924 2.950 -107.990 1.00 81.23 323 LEU C C 1
ATOM 7706 O O . LEU C 1 292 ? 63.815 2.302 -108.563 1.00 73.52 323 LEU C O 1
ATOM 7711 N N . ASP C 1 293 ? 62.187 2.452 -106.993 1.00 79.68 324 ASP C N 1
ATOM 7712 C CA . ASP C 1 293 ? 62.418 1.115 -106.443 1.00 67.15 324 ASP C CA 1
ATOM 7713 C C . ASP C 1 293 ? 62.013 0.006 -107.403 1.00 70.20 324 ASP C C 1
ATOM 7714 O O . ASP C 1 293 ? 60.872 -0.028 -107.875 1.00 68.98 324 ASP C O 1
ATOM 7719 N N . ILE C 1 294 ? 62.951 -0.904 -107.668 1.00 62.86 325 ILE C N 1
ATOM 7720 C CA . ILE C 1 294 ? 62.786 -1.906 -108.715 1.00 65.68 325 ILE C CA 1
ATOM 7721 C C . ILE C 1 294 ? 61.679 -2.917 -108.421 1.00 69.97 325 ILE C C 1
ATOM 7722 O O . ILE C 1 294 ? 60.949 -3.321 -109.334 1.00 71.31 325 ILE C O 1
ATOM 7727 N N . HIS C 1 295 ? 61.589 -3.362 -107.169 1.00 56.54 326 HIS C N 1
ATOM 7728 C CA . HIS C 1 295 ? 60.537 -4.296 -106.782 1.00 60.44 326 HIS C CA 1
ATOM 7729 C C . HIS C 1 295 ? 59.223 -3.621 -106.441 1.00 62.03 326 HIS C C 1
ATOM 7730 O O . HIS C 1 295 ? 58.157 -4.100 -106.822 1.00 60.62 326 HIS C O 1
ATOM 7737 N N . LEU C 1 296 ? 59.313 -2.499 -105.736 1.00 59.80 327 LEU C N 1
ATOM 7738 C CA . LEU C 1 296 ? 58.129 -1.790 -105.270 1.00 61.64 327 LEU C CA 1
ATOM 7739 C C . LEU C 1 296 ? 57.368 -1.016 -106.354 1.00 66.31 327 LEU C C 1
ATOM 7740 O O . LEU C 1 296 ? 56.190 -0.705 -106.186 1.00 66.56 327 LEU C O 1
ATOM 7745 N N . HIS C 1 297 ? 58.034 -0.723 -107.465 1.00 69.05 328 HIS C N 1
ATOM 7746 C CA . HIS C 1 297 ? 57.505 0.204 -108.460 1.00 70.90 328 HIS C CA 1
ATOM 7747 C C . HIS C 1 297 ? 56.031 -0.039 -108.763 1.00 67.90 328 HIS C C 1
ATOM 7748 O O . HIS C 1 297 ? 55.168 0.776 -108.417 1.00 70.01 328 HIS C O 1
ATOM 7755 N N . ASP C 1 298 ? 55.758 -1.182 -109.384 1.00 65.74 329 ASP C N 1
ATOM 7756 C CA . ASP C 1 298 ? 54.428 -1.529 -109.873 1.00 70.61 329 ASP C CA 1
ATOM 7757 C C . ASP C 1 298 ? 53.360 -1.479 -108.788 1.00 63.55 329 ASP C C 1
ATOM 7758 O O . ASP C 1 298 ? 52.167 -1.395 -109.070 1.00 62.38 329 ASP C O 1
ATOM 7763 N N . HIS C 1 299 ? 53.788 -1.573 -107.541 1.00 57.33 330 HIS C N 1
ATOM 7764 C CA . HIS C 1 299 ? 52.830 -1.681 -106.465 1.00 57.89 330 HIS C CA 1
ATOM 7765 C C . HIS C 1 299 ? 52.446 -0.331 -105.863 1.00 60.00 330 HIS C C 1
ATOM 7766 O O . HIS C 1 299 ? 51.362 -0.183 -105.269 1.00 62.77 330 HIS C O 1
ATOM 7773 N N . VAL C 1 300 ? 53.269 0.682 -106.131 1.00 57.10 331 VAL C N 1
ATOM 7774 C CA . VAL C 1 300 ? 53.134 1.966 -105.441 1.00 61.47 331 VAL C CA 1
ATOM 7775 C C . VAL C 1 300 ? 51.683 2.453 -105.400 1.00 59.41 331 VAL C C 1
ATOM 7776 O O . VAL C 1 300 ? 51.060 2.524 -104.322 1.00 53.05 331 VAL C O 1
ATOM 7780 N N . ASP C 1 301 ? 51.139 2.742 -106.578 1.00 52.88 332 ASP C N 1
ATOM 7781 C CA . ASP C 1 301 ? 49.793 3.282 -106.674 1.00 61.77 332 ASP C CA 1
ATOM 7782 C C . ASP C 1 301 ? 48.776 2.431 -105.893 1.00 58.79 332 ASP C C 1
ATOM 7783 O O . ASP C 1 301 ? 48.049 2.950 -105.013 1.00 51.23 332 ASP C O 1
ATOM 7788 N N . THR C 1 302 ? 48.784 1.125 -106.165 1.00 56.48 333 THR C N 1
ATOM 7789 C CA . THR C 1 302 ? 47.874 0.199 -105.488 1.00 50.18 333 THR C CA 1
ATOM 7790 C C . THR C 1 302 ? 47.957 0.380 -103.965 1.00 53.25 333 THR C C 1
ATOM 7791 O O . THR C 1 302 ? 46.946 0.686 -103.296 1.00 50.47 333 THR C O 1
ATOM 7795 N N . LEU C 1 303 ? 49.178 0.285 -103.436 1.00 45.95 334 LEU C N 1
ATOM 7796 C CA . LEU C 1 303 ? 49.371 0.391 -101.999 1.00 47.86 334 LEU C CA 1
ATOM 7797 C C . LEU C 1 303 ? 48.865 1.731 -101.519 1.00 47.52 334 LEU C C 1
ATOM 7798 O O . LEU C 1 303 ? 48.146 1.816 -100.514 1.00 44.41 334 LEU C O 1
ATOM 7803 N N . TYR C 1 304 ? 49.217 2.768 -102.274 1.00 52.82 335 TYR C N 1
ATOM 7804 C CA . TYR C 1 304 ? 48.868 4.135 -101.920 1.00 56.13 335 TYR C CA 1
ATOM 7805 C C . TYR C 1 304 ? 47.351 4.233 -101.893 1.00 54.49 335 TYR C C 1
ATOM 7806 O O . TYR C 1 304 ? 46.758 4.723 -100.907 1.00 45.04 335 TYR C O 1
ATOM 7815 N N . ASP C 1 305 ? 46.716 3.713 -102.943 1.00 47.31 336 ASP C N 1
ATOM 7816 C CA . ASP C 1 305 ? 45.266 3.761 -102.962 1.00 53.53 336 ASP C CA 1
ATOM 7817 C C . ASP C 1 305 ? 44.757 3.153 -101.664 1.00 58.05 336 ASP C C 1
ATOM 7818 O O . ASP C 1 305 ? 43.996 3.793 -100.919 1.00 55.99 336 ASP C O 1
ATOM 7823 N N . GLN C 1 306 ? 45.236 1.948 -101.345 1.00 55.95 337 GLN C N 1
ATOM 7824 C CA . GLN C 1 306 ? 44.702 1.247 -100.185 1.00 49.15 337 GLN C CA 1
ATOM 7825 C C . GLN C 1 306 ? 44.904 2.064 -98.898 1.00 53.43 337 GLN C C 1
ATOM 7826 O O . GLN C 1 306 ? 43.980 2.190 -98.070 1.00 50.10 337 GLN C O 1
ATOM 7832 N N . ILE C 1 307 ? 46.088 2.663 -98.752 1.00 50.38 338 ILE C N 1
ATOM 7833 C CA . ILE C 1 307 ? 46.381 3.377 -97.515 1.00 52.17 338 ILE C CA 1
ATOM 7834 C C . ILE C 1 307 ? 45.381 4.506 -97.403 1.00 48.92 338 ILE C C 1
ATOM 7835 O O . ILE C 1 307 ? 44.730 4.697 -96.357 1.00 45.62 338 ILE C O 1
ATOM 7840 N N . ARG C 1 308 ? 45.197 5.184 -98.533 1.00 51.04 339 ARG C N 1
ATOM 7841 C CA . ARG C 1 308 ? 44.267 6.295 -98.608 1.00 54.63 339 ARG C CA 1
ATOM 7842 C C . ARG C 1 308 ? 42.860 5.812 -98.242 1.00 46.82 339 ARG C C 1
ATOM 7843 O O . ARG C 1 308 ? 42.170 6.414 -97.395 1.00 42.77 339 ARG C O 1
ATOM 7851 N N . LYS C 1 309 ? 42.457 4.684 -98.821 1.00 46.93 340 LYS C N 1
ATOM 7852 C CA . LYS C 1 309 ? 41.099 4.221 -98.588 1.00 48.17 340 LYS C CA 1
ATOM 7853 C C . LYS C 1 309 ? 40.931 3.999 -97.086 1.00 47.25 340 LYS C C 1
ATOM 7854 O O . LYS C 1 309 ? 39.925 4.448 -96.510 1.00 50.38 340 LYS C O 1
ATOM 7860 N N . LYS C 1 310 ? 41.933 3.391 -96.431 1.00 42.98 341 LYS C N 1
ATOM 7861 C CA . LYS C 1 310 ? 41.763 3.092 -95.006 1.00 43.16 341 LYS C CA 1
ATOM 7862 C C . LYS C 1 310 ? 41.648 4.391 -94.217 1.00 49.90 341 LYS C C 1
ATOM 7863 O O . LYS C 1 310 ? 40.811 4.515 -93.313 1.00 47.46 341 LYS C O 1
ATOM 7869 N N . ALA C 1 311 ? 42.457 5.378 -94.603 1.00 49.20 342 ALA C N 1
ATOM 7870 C CA . ALA C 1 311 ? 42.486 6.629 -93.861 1.00 45.77 342 ALA C CA 1
ATOM 7871 C C . ALA C 1 311 ? 41.093 7.223 -93.978 1.00 51.52 342 ALA C C 1
ATOM 7872 O O . ALA C 1 311 ? 40.530 7.745 -92.988 1.00 45.39 342 ALA C O 1
ATOM 7874 N N . LEU C 1 312 ? 40.519 7.101 -95.182 1.00 50.91 343 LEU C N 1
ATOM 7875 C CA . LEU C 1 312 ? 39.215 7.694 -95.429 1.00 48.63 343 LEU C CA 1
ATOM 7876 C C . LEU C 1 312 ? 38.278 7.084 -94.423 1.00 51.22 343 LEU C C 1
ATOM 7877 O O . LEU C 1 312 ? 37.591 7.806 -93.673 1.00 46.79 343 LEU C O 1
ATOM 7882 N N . ILE C 1 313 ? 38.293 5.749 -94.364 1.00 46.80 344 ILE C N 1
ATOM 7883 C CA . ILE C 1 313 ? 37.355 5.064 -93.494 1.00 46.56 344 ILE C CA 1
ATOM 7884 C C . ILE C 1 313 ? 37.595 5.501 -92.064 1.00 43.44 344 ILE C C 1
ATOM 7885 O O . ILE C 1 313 ? 36.652 5.834 -91.345 1.00 47.33 344 ILE C O 1
ATOM 7890 N N . GLN C 1 314 ? 38.863 5.581 -91.677 1.00 44.31 345 GLN C N 1
ATOM 7891 C CA . GLN C 1 314 ? 39.175 5.955 -90.311 1.00 43.89 345 GLN C CA 1
ATOM 7892 C C . GLN C 1 314 ? 38.613 7.341 -89.968 1.00 46.99 345 GLN C C 1
ATOM 7893 O O . GLN C 1 314 ? 38.168 7.582 -88.839 1.00 49.14 345 GLN C O 1
ATOM 7899 N N . TYR C 1 315 ? 38.618 8.246 -90.945 1.00 47.42 346 TYR C N 1
ATOM 7900 C CA . TYR C 1 315 ? 38.169 9.610 -90.698 1.00 49.89 346 TYR C CA 1
ATOM 7901 C C . TYR C 1 315 ? 36.687 9.603 -90.318 1.00 51.08 346 TYR C C 1
ATOM 7902 O O . TYR C 1 315 ? 36.242 10.423 -89.509 1.00 47.39 346 TYR C O 1
ATOM 7911 N N . THR C 1 316 ? 35.945 8.642 -90.871 1.00 49.86 347 THR C N 1
ATOM 7912 C CA . THR C 1 316 ? 34.486 8.589 -90.720 1.00 58.54 347 THR C CA 1
ATOM 7913 C C . THR C 1 316 ? 34.015 7.775 -89.514 1.00 52.86 347 THR C C 1
ATOM 7914 O O . THR C 1 316 ? 32.826 7.494 -89.348 1.00 59.86 347 THR C O 1
ATOM 7918 N N . LEU C 1 317 ? 34.950 7.340 -88.699 1.00 49.38 348 LEU C N 1
ATOM 7919 C CA . LEU C 1 317 ? 34.586 6.760 -87.423 1.00 51.06 348 LEU C CA 1
ATOM 7920 C C . LEU C 1 317 ? 34.415 7.872 -86.379 1.00 54.88 348 LEU C C 1
ATOM 7921 O O . LEU C 1 317 ? 35.381 8.567 -86.045 1.00 60.18 348 LEU C O 1
ATOM 7926 N N . PRO C 1 318 ? 33.183 8.044 -85.867 1.00 60.48 349 PRO C N 1
ATOM 7927 C CA . PRO C 1 318 ? 32.862 9.012 -84.802 1.00 62.44 349 PRO C CA 1
ATOM 7928 C C . PRO C 1 318 ? 33.504 8.534 -83.493 1.00 54.16 349 PRO C C 1
ATOM 7929 O O . PRO C 1 318 ? 34.375 7.697 -83.602 1.00 60.34 349 PRO C O 1
ATOM 7933 N N . PHE C 1 319 ? 33.153 9.092 -82.328 1.00 65.35 350 PHE C N 1
ATOM 7934 C CA . PHE C 1 319 ? 33.314 8.423 -80.997 1.00 71.62 350 PHE C CA 1
ATOM 7935 C C . PHE C 1 319 ? 32.871 9.329 -79.855 1.00 90.33 350 PHE C C 1
ATOM 7936 O O . PHE C 1 319 ? 32.745 10.532 -80.074 1.00 94.90 350 PHE C O 1
ATOM 7944 N N . VAL C 1 320 ? 32.643 8.803 -78.642 1.00 100.07 351 VAL C N 1
ATOM 7945 C CA . VAL C 1 320 ? 32.761 7.380 -78.294 1.00 105.99 351 VAL C CA 1
ATOM 7946 C C . VAL C 1 320 ? 31.502 6.683 -77.695 1.00 111.06 351 VAL C C 1
ATOM 7947 O O . VAL C 1 320 ? 30.828 5.867 -78.386 1.00 93.15 351 VAL C O 1
ATOM 7951 N N . SER C 1 321 ? 31.189 7.070 -76.443 1.00 101.85 352 SER C N 1
ATOM 7952 C CA . SER C 1 321 ? 30.683 6.178 -75.379 1.00 102.47 352 SER C CA 1
ATOM 7953 C C . SER C 1 321 ? 31.863 5.476 -74.699 1.00 89.13 352 SER C C 1
ATOM 7954 O O . SER C 1 321 ? 31.795 5.133 -73.523 1.00 84.22 352 SER C O 1
ATOM 7957 N N . GLU D 1 1 ? 7.257 16.187 -116.868 1.00 106.98 32 GLU D N 1
ATOM 7958 C CA . GLU D 1 1 ? 6.102 16.809 -117.496 1.00 109.65 32 GLU D CA 1
ATOM 7959 C C . GLU D 1 1 ? 6.441 17.322 -118.889 1.00 112.93 32 GLU D C 1
ATOM 7960 O O . GLU D 1 1 ? 7.593 17.661 -119.173 1.00 115.79 32 GLU D O 1
ATOM 7966 N N . PRO D 1 2 ? 5.439 17.335 -119.782 1.00 119.95 33 PRO D N 1
ATOM 7967 C CA . PRO D 1 2 ? 5.559 18.044 -121.057 1.00 120.46 33 PRO D CA 1
ATOM 7968 C C . PRO D 1 2 ? 4.981 19.459 -120.940 1.00 118.02 33 PRO D C 1
ATOM 7969 O O . PRO D 1 2 ? 3.855 19.676 -121.401 1.00 120.72 33 PRO D O 1
ATOM 7973 N N . LEU D 1 3 ? 5.716 20.397 -120.336 1.00 108.87 34 LEU D N 1
ATOM 7974 C CA . LEU D 1 3 ? 5.217 21.775 -120.173 1.00 114.44 34 LEU D CA 1
ATOM 7975 C C . LEU D 1 3 ? 4.870 22.435 -121.511 1.00 109.00 34 LEU D C 1
ATOM 7976 O O . LEU D 1 3 ? 5.507 22.169 -122.534 1.00 106.69 34 LEU D O 1
ATOM 7981 N N . ASP D 1 4 ? 3.852 23.293 -121.502 1.00 96.81 35 ASP D N 1
ATOM 7982 C CA . ASP D 1 4 ? 3.465 24.003 -122.718 1.00 98.24 35 ASP D CA 1
ATOM 7983 C C . ASP D 1 4 ? 4.454 25.129 -123.020 1.00 94.79 35 ASP D C 1
ATOM 7984 O O . ASP D 1 4 ? 4.986 25.760 -122.100 1.00 93.12 35 ASP D O 1
ATOM 7989 N N . ILE D 1 5 ? 4.722 25.361 -124.305 1.00 83.16 36 ILE D N 1
ATOM 7990 C CA . ILE D 1 5 ? 5.632 26.428 -124.693 1.00 78.96 36 ILE D CA 1
ATOM 7991 C C . ILE D 1 5 ? 4.975 27.799 -124.580 1.00 78.21 36 ILE D C 1
ATOM 7992 O O . ILE D 1 5 ? 5.615 28.766 -124.172 1.00 78.04 36 ILE D O 1
ATOM 7997 N N . GLU D 1 6 ? 3.702 27.885 -124.945 1.00 75.16 37 GLU D N 1
ATOM 7998 C CA . GLU D 1 6 ? 3.034 29.177 -124.984 1.00 82.52 37 GLU D CA 1
ATOM 7999 C C . GLU D 1 6 ? 3.295 29.959 -123.705 1.00 78.30 37 GLU D C 1
ATOM 8000 O O . GLU D 1 6 ? 3.602 31.156 -123.757 1.00 72.70 37 GLU D O 1
ATOM 8006 N N . ALA D 1 7 ? 3.195 29.269 -122.569 1.00 76.02 38 ALA D N 1
ATOM 8007 C CA . ALA D 1 7 ? 3.252 29.912 -121.259 1.00 73.04 38 ALA D CA 1
ATOM 8008 C C . ALA D 1 7 ? 4.675 30.297 -120.906 1.00 71.66 38 ALA D C 1
ATOM 8009 O O . ALA D 1 7 ? 4.918 31.378 -120.337 1.00 75.29 38 ALA D O 1
ATOM 8011 N N . TYR D 1 8 ? 5.611 29.409 -121.247 1.00 67.78 39 TYR D N 1
ATOM 8012 C CA . TYR D 1 8 ? 7.029 29.646 -121.006 1.00 70.79 39 TYR D CA 1
ATOM 8013 C C . TYR D 1 8 ? 7.499 30.873 -121.778 1.00 72.00 39 TYR D C 1
ATOM 8014 O O . TYR D 1 8 ? 7.994 31.845 -121.196 1.00 69.42 39 TYR D O 1
ATOM 8023 N N . ALA D 1 9 ? 7.319 30.828 -123.092 1.00 72.36 40 ALA D N 1
ATOM 8024 C CA . ALA D 1 9 ? 7.675 31.947 -123.943 1.00 71.63 40 ALA D CA 1
ATOM 8025 C C . ALA D 1 9 ? 6.957 33.210 -123.464 1.00 72.88 40 ALA D C 1
ATOM 8026 O O . ALA D 1 9 ? 7.541 34.293 -123.410 1.00 73.64 40 ALA D O 1
ATOM 8028 N N . ALA D 1 10 ? 5.690 33.056 -123.101 1.00 76.00 41 ALA D N 1
ATOM 8029 C CA . ALA D 1 10 ? 4.906 34.163 -122.568 1.00 73.32 41 ALA D CA 1
ATOM 8030 C C . ALA D 1 10 ? 5.659 34.841 -121.436 1.00 75.45 41 ALA D C 1
ATOM 8031 O O . ALA D 1 10 ? 5.609 36.069 -121.280 1.00 74.79 41 ALA D O 1
ATOM 8033 N N . LEU D 1 11 ? 6.356 34.032 -120.640 1.00 77.65 42 LEU D N 1
ATOM 8034 C CA . LEU D 1 11 ? 7.115 34.574 -119.512 1.00 77.95 42 LEU D CA 1
ATOM 8035 C C . LEU D 1 11 ? 8.118 35.663 -119.891 1.00 69.30 42 LEU D C 1
ATOM 8036 O O . LEU D 1 11 ? 8.384 36.568 -119.105 1.00 68.44 42 LEU D O 1
ATOM 8041 N N . TYR D 1 12 ? 8.674 35.574 -121.093 1.00 71.46 43 TYR D N 1
ATOM 8042 C CA . TYR D 1 12 ? 9.826 36.395 -121.450 1.00 69.99 43 TYR D CA 1
ATOM 8043 C C . TYR D 1 12 ? 9.543 37.444 -122.525 1.00 71.15 43 TYR D C 1
ATOM 8044 O O . TYR D 1 12 ? 9.098 37.124 -123.621 1.00 71.45 43 TYR D O 1
ATOM 8053 N N . LYS D 1 13 ? 9.809 38.703 -122.188 1.00 69.58 44 LYS D N 1
ATOM 8054 C CA . LYS D 1 13 ? 9.666 39.830 -123.111 1.00 70.39 44 LYS D CA 1
ATOM 8055 C C . LYS D 1 13 ? 10.848 40.069 -124.062 1.00 73.97 44 LYS D C 1
ATOM 8056 O O . LYS D 1 13 ? 10.689 40.701 -125.102 1.00 84.04 44 LYS D O 1
ATOM 8062 N N . GLY D 1 14 ? 12.035 39.598 -123.710 1.00 72.77 45 GLY D N 1
ATOM 8063 C CA . GLY D 1 14 ? 13.231 40.107 -124.365 1.00 78.35 45 GLY D CA 1
ATOM 8064 C C . GLY D 1 14 ? 13.476 39.650 -125.801 1.00 79.14 45 GLY D C 1
ATOM 8065 O O . GLY D 1 14 ? 12.571 39.181 -126.494 1.00 65.63 45 GLY D O 1
ATOM 8066 N N . ARG D 1 15 ? 14.713 39.842 -126.252 1.00 78.42 46 ARG D N 1
ATOM 8067 C CA . ARG D 1 15 ? 15.277 39.097 -127.366 1.00 58.61 46 ARG D CA 1
ATOM 8068 C C . ARG D 1 15 ? 15.438 37.661 -126.867 1.00 68.36 46 ARG D C 1
ATOM 8069 O O . ARG D 1 15 ? 15.646 36.726 -127.645 1.00 69.23 46 ARG D O 1
ATOM 8077 N N . THR D 1 16 ? 15.344 37.494 -125.549 1.00 63.20 47 THR D N 1
ATOM 8078 C CA . THR D 1 16 ? 15.595 36.203 -124.937 1.00 61.69 47 THR D CA 1
ATOM 8079 C C . THR D 1 16 ? 14.416 35.228 -125.138 1.00 67.07 47 THR D C 1
ATOM 8080 O O . THR D 1 16 ? 14.599 34.009 -125.133 1.00 66.40 47 THR D O 1
ATOM 8084 N N . LYS D 1 17 ? 13.216 35.756 -125.344 1.00 65.32 48 LYS D N 1
ATOM 8085 C CA . LYS D 1 17 ? 12.098 34.915 -125.755 1.00 64.08 48 LYS D CA 1
ATOM 8086 C C . LYS D 1 17 ? 12.439 34.090 -127.027 1.00 67.70 48 LYS D C 1
ATOM 8087 O O . LYS D 1 17 ? 12.262 32.842 -127.092 1.00 57.18 48 LYS D O 1
ATOM 8093 N N . ILE D 1 18 ? 12.940 34.794 -128.039 1.00 61.23 49 ILE D N 1
ATOM 8094 C CA . ILE D 1 18 ? 13.331 34.156 -129.292 1.00 65.92 49 ILE D CA 1
ATOM 8095 C C . ILE D 1 18 ? 14.489 33.164 -129.076 1.00 72.04 49 ILE D C 1
ATOM 8096 O O . ILE D 1 18 ? 14.447 32.018 -129.556 1.00 65.90 49 ILE D O 1
ATOM 8101 N N . MET D 1 19 ? 15.512 33.609 -128.346 1.00 66.87 50 MET D N 1
ATOM 8102 C CA . MET D 1 19 ? 16.711 32.800 -128.111 1.00 64.95 50 MET D CA 1
ATOM 8103 C C . MET D 1 19 ? 16.372 31.492 -127.404 1.00 62.90 50 MET D C 1
ATOM 8104 O O . MET D 1 19 ? 16.903 30.435 -127.742 1.00 58.73 50 MET D O 1
ATOM 8109 N N . ARG D 1 20 ? 15.474 31.576 -126.428 1.00 56.18 51 ARG D N 1
ATOM 8110 C CA . ARG D 1 20 ? 14.921 30.393 -125.788 1.00 65.54 51 ARG D CA 1
ATOM 8111 C C . ARG D 1 20 ? 14.173 29.484 -126.788 1.00 66.32 51 ARG D C 1
ATOM 8112 O O . ARG D 1 20 ? 14.444 28.290 -126.848 1.00 61.59 51 ARG D O 1
ATOM 8120 N N . LEU D 1 21 ? 13.257 30.029 -127.586 1.00 65.89 52 LEU D N 1
ATOM 8121 C CA . LEU D 1 21 ? 12.600 29.183 -128.597 1.00 63.71 52 LEU D CA 1
ATOM 8122 C C . LEU D 1 21 ? 13.604 28.439 -129.501 1.00 66.33 52 LEU D C 1
ATOM 8123 O O . LEU D 1 21 ? 13.429 27.255 -129.832 1.00 70.40 52 LEU D O 1
ATOM 8128 N N . LEU D 1 22 ? 14.660 29.142 -129.889 1.00 65.66 53 LEU D N 1
ATOM 8129 C CA . LEU D 1 22 ? 15.651 28.598 -130.805 1.00 72.06 53 LEU D CA 1
ATOM 8130 C C . LEU D 1 22 ? 16.492 27.572 -130.088 1.00 70.12 53 LEU D C 1
ATOM 8131 O O . LEU D 1 22 ? 17.028 26.650 -130.699 1.00 73.33 53 LEU D O 1
ATOM 8136 N N . PHE D 1 23 ? 16.605 27.747 -128.781 1.00 65.09 54 PHE D N 1
ATOM 8137 C CA . PHE D 1 23 ? 17.364 26.822 -127.969 1.00 69.13 54 PHE D CA 1
ATOM 8138 C C . PHE D 1 23 ? 16.588 25.518 -127.821 1.00 65.98 54 PHE D C 1
ATOM 8139 O O . PHE D 1 23 ? 17.131 24.438 -128.042 1.00 68.06 54 PHE D O 1
ATOM 8147 N N . ILE D 1 24 ? 15.318 25.643 -127.447 1.00 57.42 55 ILE D N 1
ATOM 8148 C CA . ILE D 1 24 ? 14.406 24.515 -127.295 1.00 65.04 55 ILE D CA 1
ATOM 8149 C C . ILE D 1 24 ? 14.381 23.715 -128.590 1.00 73.25 55 ILE D C 1
ATOM 8150 O O . ILE D 1 24 ? 14.397 22.482 -128.582 1.00 75.63 55 ILE D O 1
ATOM 8155 N N . ALA D 1 25 ? 14.353 24.440 -129.705 1.00 70.18 56 ALA D N 1
ATOM 8156 C CA . ALA D 1 25 ? 14.354 23.819 -131.015 1.00 76.29 56 ALA D CA 1
ATOM 8157 C C . ALA D 1 25 ? 15.675 23.101 -131.316 1.00 79.66 56 ALA D C 1
ATOM 8158 O O . ALA D 1 25 ? 15.678 21.924 -131.701 1.00 87.38 56 ALA D O 1
ATOM 8160 N N . ASN D 1 26 ? 16.793 23.802 -131.141 1.00 81.20 57 ASN D N 1
ATOM 8161 C CA . ASN D 1 26 ? 18.097 23.284 -131.575 1.00 84.17 57 ASN D CA 1
ATOM 8162 C C . ASN D 1 26 ? 18.802 22.264 -130.670 1.00 85.85 57 ASN D C 1
ATOM 8163 O O . ASN D 1 26 ? 19.718 21.578 -131.106 1.00 86.44 57 ASN D O 1
ATOM 8168 N N . HIS D 1 27 ? 18.408 22.187 -129.413 1.00 82.83 58 HIS D N 1
ATOM 8169 C CA . HIS D 1 27 ? 18.404 20.893 -128.804 1.00 83.38 58 HIS D CA 1
ATOM 8170 C C . HIS D 1 27 ? 17.201 20.602 -127.935 1.00 89.37 58 HIS D C 1
ATOM 8171 O O . HIS D 1 27 ? 17.075 21.069 -126.801 1.00 90.82 58 HIS D O 1
ATOM 8178 N N . CYS D 1 28 ? 16.302 19.857 -128.549 1.00 94.18 59 CYS D N 1
ATOM 8179 C CA . CYS D 1 28 ? 15.884 18.583 -128.087 1.00 98.32 59 CYS D CA 1
ATOM 8180 C C . CYS D 1 28 ? 16.128 17.913 -129.423 1.00 111.56 59 CYS D C 1
ATOM 8181 O O . CYS D 1 28 ? 17.186 17.305 -129.667 1.00 107.85 59 CYS D O 1
ATOM 8184 N N . GLY D 1 29 ? 15.178 18.131 -130.329 1.00 103.70 60 GLY D N 1
ATOM 8185 C CA . GLY D 1 29 ? 15.063 17.300 -131.498 1.00 104.79 60 GLY D CA 1
ATOM 8186 C C . GLY D 1 29 ? 14.658 15.988 -130.856 1.00 107.67 60 GLY D C 1
ATOM 8187 O O . GLY D 1 29 ? 14.725 15.832 -129.631 1.00 106.98 60 GLY D O 1
ATOM 8188 N N . GLY D 1 30 ? 14.235 15.027 -131.650 1.00 109.35 61 GLY D N 1
ATOM 8189 C CA . GLY D 1 30 ? 13.856 13.762 -131.062 1.00 103.09 61 GLY D CA 1
ATOM 8190 C C . GLY D 1 30 ? 12.514 13.925 -130.368 1.00 101.40 61 GLY D C 1
ATOM 8191 O O . GLY D 1 30 ? 11.842 12.941 -130.073 1.00 109.11 61 GLY D O 1
ATOM 8192 N N . ASN D 1 31 ? 12.129 15.170 -130.095 1.00 95.68 62 ASN D N 1
ATOM 8193 C CA . ASN D 1 31 ? 10.728 15.515 -129.912 1.00 90.39 62 ASN D CA 1
ATOM 8194 C C . ASN D 1 31 ? 10.443 16.476 -131.053 1.00 94.54 62 ASN D C 1
ATOM 8195 O O . ASN D 1 31 ? 10.898 17.624 -131.036 1.00 93.64 62 ASN D O 1
ATOM 8200 N N . HIS D 1 32 ? 9.710 16.002 -132.055 1.00 95.24 63 HIS D N 1
ATOM 8201 C CA . HIS D 1 32 ? 9.514 16.780 -133.268 1.00 91.77 63 HIS D CA 1
ATOM 8202 C C . HIS D 1 32 ? 8.410 17.825 -133.138 1.00 91.69 63 HIS D C 1
ATOM 8203 O O . HIS D 1 32 ? 8.526 18.935 -133.664 1.00 86.86 63 HIS D O 1
ATOM 8210 N N . ALA D 1 33 ? 7.336 17.463 -132.444 1.00 83.98 64 ALA D N 1
ATOM 8211 C CA . ALA D 1 33 ? 6.214 18.374 -132.276 1.00 86.29 64 ALA D CA 1
ATOM 8212 C C . ALA D 1 33 ? 6.689 19.614 -131.544 1.00 91.30 64 ALA D C 1
ATOM 8213 O O . ALA D 1 33 ? 6.246 20.738 -131.834 1.00 85.34 64 ALA D O 1
ATOM 8215 N N . LEU D 1 34 ? 7.599 19.388 -130.595 1.00 88.51 65 LEU D N 1
ATOM 8216 C CA . LEU D 1 34 ? 8.171 20.455 -129.786 1.00 85.98 65 LEU D CA 1
ATOM 8217 C C . LEU D 1 34 ? 9.040 21.340 -130.651 1.00 80.37 65 LEU D C 1
ATOM 8218 O O . LEU D 1 34 ? 8.881 22.555 -130.673 1.00 80.63 65 LEU D O 1
ATOM 8223 N N . GLN D 1 35 ? 9.963 20.707 -131.362 1.00 81.57 66 GLN D N 1
ATOM 8224 C CA . GLN D 1 35 ? 10.855 21.407 -132.265 1.00 84.53 66 GLN D CA 1
ATOM 8225 C C . GLN D 1 35 ? 10.088 22.321 -133.220 1.00 84.89 66 GLN D C 1
ATOM 8226 O O . GLN D 1 35 ? 10.418 23.494 -133.360 1.00 84.90 66 GLN D O 1
ATOM 8232 N N . PHE D 1 36 ? 9.054 21.782 -133.859 1.00 87.23 67 PHE D N 1
ATOM 8233 C CA . PHE D 1 36 ? 8.288 22.525 -134.859 1.00 86.66 67 PHE D CA 1
ATOM 8234 C C . PHE D 1 36 ? 7.388 23.593 -134.242 1.00 84.17 67 PHE D C 1
ATOM 8235 O O . PHE D 1 36 ? 7.158 24.641 -134.849 1.00 85.36 67 PHE D O 1
ATOM 8243 N N . ASP D 1 37 ? 6.881 23.331 -133.041 1.00 81.52 68 ASP D N 1
ATOM 8244 C CA . ASP D 1 37 ? 6.140 24.350 -132.297 1.00 89.17 68 ASP D CA 1
ATOM 8245 C C . ASP D 1 37 ? 7.061 25.538 -131.991 1.00 84.25 68 ASP D C 1
ATOM 8246 O O . ASP D 1 37 ? 6.667 26.720 -132.055 1.00 74.90 68 ASP D O 1
ATOM 8251 N N . ALA D 1 38 ? 8.301 25.188 -131.660 1.00 84.05 69 ALA D N 1
ATOM 8252 C CA . ALA D 1 38 ? 9.331 26.141 -131.295 1.00 78.37 69 ALA D CA 1
ATOM 8253 C C . ALA D 1 38 ? 9.680 26.982 -132.504 1.00 78.59 69 ALA D C 1
ATOM 8254 O O . ALA D 1 38 ? 9.583 28.204 -132.458 1.00 77.22 69 ALA D O 1
ATOM 8256 N N . LEU D 1 39 ? 10.069 26.314 -133.588 1.00 79.16 70 LEU D N 1
ATOM 8257 C CA . LEU D 1 39 ? 10.337 26.972 -134.867 1.00 81.89 70 LEU D CA 1
ATOM 8258 C C . LEU D 1 39 ? 9.192 27.904 -135.310 1.00 80.61 70 LEU D C 1
ATOM 8259 O O . LEU D 1 39 ? 9.448 29.003 -135.809 1.00 79.04 70 LEU D O 1
ATOM 8264 N N . ARG D 1 40 ? 7.943 27.460 -135.129 1.00 79.29 71 ARG D N 1
ATOM 8265 C CA . ARG D 1 40 ? 6.762 28.236 -135.525 1.00 77.89 71 ARG D CA 1
ATOM 8266 C C . ARG D 1 40 ? 6.695 29.533 -134.724 1.00 77.61 71 ARG D C 1
ATOM 8267 O O . ARG D 1 40 ? 6.516 30.625 -135.278 1.00 76.69 71 ARG D O 1
ATOM 8275 N N . MET D 1 41 ? 6.826 29.407 -133.407 1.00 79.67 72 MET D N 1
ATOM 8276 C CA . MET D 1 41 ? 6.708 30.577 -132.539 1.00 77.78 72 MET D CA 1
ATOM 8277 C C . MET D 1 41 ? 7.878 31.542 -132.711 1.00 75.65 72 MET D C 1
ATOM 8278 O O . MET D 1 41 ? 7.695 32.760 -132.671 1.00 63.61 72 MET D O 1
ATOM 8283 N N . ALA D 1 42 ? 9.074 30.987 -132.903 1.00 66.57 73 ALA D N 1
ATOM 8284 C CA . ALA D 1 42 ? 10.264 31.794 -133.133 1.00 66.85 73 ALA D CA 1
ATOM 8285 C C . ALA D 1 42 ? 10.146 32.548 -134.452 1.00 71.60 73 ALA D C 1
ATOM 8286 O O . ALA D 1 42 ? 10.436 33.738 -134.526 1.00 67.04 73 ALA D O 1
ATOM 8288 N N . TYR D 1 43 ? 9.732 31.837 -135.493 1.00 72.40 74 TYR D N 1
ATOM 8289 C CA . TYR D 1 43 ? 9.435 32.448 -136.776 1.00 72.39 74 TYR D CA 1
ATOM 8290 C C . TYR D 1 43 ? 8.490 33.633 -136.577 1.00 72.17 74 TYR D C 1
ATOM 8291 O O . TYR D 1 43 ? 8.855 34.796 -136.828 1.00 77.95 74 TYR D O 1
ATOM 8300 N N . ASP D 1 44 ? 7.279 33.340 -136.112 1.00 61.28 75 ASP D N 1
ATOM 8301 C CA . ASP D 1 44 ? 6.275 34.384 -135.938 1.00 72.36 75 ASP D CA 1
ATOM 8302 C C . ASP D 1 44 ? 6.763 35.540 -135.057 1.00 69.93 75 ASP D C 1
ATOM 8303 O O . ASP D 1 44 ? 6.436 36.695 -135.293 1.00 76.72 75 ASP D O 1
ATOM 8308 N N . GLU D 1 45 ? 7.569 35.237 -134.054 1.00 75.39 76 GLU D N 1
ATOM 8309 C CA . GLU D 1 45 ? 8.015 36.277 -133.143 1.00 73.85 76 GLU D CA 1
ATOM 8310 C C . GLU D 1 45 ? 9.057 37.164 -133.802 1.00 67.62 76 GLU D C 1
ATOM 8311 O O . GLU D 1 45 ? 9.017 38.377 -133.647 1.00 65.44 76 GLU D O 1
ATOM 8317 N N . ILE D 1 46 ? 9.980 36.549 -134.535 1.00 66.15 77 ILE D N 1
ATOM 8318 C CA . ILE D 1 46 ? 11.019 37.266 -135.268 1.00 64.69 77 ILE D CA 1
ATOM 8319 C C . ILE D 1 46 ? 10.405 38.193 -136.309 1.00 73.73 77 ILE D C 1
ATOM 8320 O O . ILE D 1 46 ? 10.878 39.321 -136.515 1.00 68.89 77 ILE D O 1
ATOM 8325 N N . LYS D 1 47 ? 9.347 37.713 -136.963 1.00 79.79 78 LYS D N 1
ATOM 8326 C CA . LYS D 1 47 ? 8.675 38.486 -138.008 1.00 70.51 78 LYS D CA 1
ATOM 8327 C C . LYS D 1 47 ? 8.010 39.728 -137.409 1.00 62.31 78 LYS D C 1
ATOM 8328 O O . LYS D 1 47 ? 7.548 40.601 -138.135 1.00 71.45 78 LYS D O 1
ATOM 8334 N N . LYS D 1 48 ? 7.997 39.825 -136.083 1.00 59.91 79 LYS D N 1
ATOM 8335 C CA . LYS D 1 48 ? 7.457 41.015 -135.407 1.00 69.24 79 LYS D CA 1
ATOM 8336 C C . LYS D 1 48 ? 8.491 42.109 -135.182 1.00 66.58 79 LYS D C 1
ATOM 8337 O O . LYS D 1 48 ? 8.184 43.118 -134.547 1.00 66.09 79 LYS D O 1
ATOM 8343 N N . GLY D 1 49 ? 9.694 41.925 -135.722 1.00 67.23 80 GLY D N 1
ATOM 8344 C CA . GLY D 1 49 ? 10.828 42.753 -135.363 1.00 60.95 80 GLY D CA 1
ATOM 8345 C C . GLY D 1 49 ? 11.794 43.000 -136.511 1.00 77.94 80 GLY D C 1
ATOM 8346 O O . GLY D 1 49 ? 11.548 42.600 -137.649 1.00 82.06 80 GLY D O 1
ATOM 8347 N N . GLU D 1 50 ? 12.884 43.694 -136.202 1.00 80.29 81 GLU D N 1
ATOM 8348 C CA . GLU D 1 50 ? 13.780 44.276 -137.198 1.00 71.32 81 GLU D CA 1
ATOM 8349 C C . GLU D 1 50 ? 15.033 43.463 -137.558 1.00 71.74 81 GLU D C 1
ATOM 8350 O O . GLU D 1 50 ? 15.928 43.966 -138.248 1.00 71.38 81 GLU D O 1
ATOM 8356 N N . ASN D 1 51 ? 15.138 42.240 -137.052 1.00 70.30 82 ASN D N 1
ATOM 8357 C CA . ASN D 1 51 ? 16.353 41.467 -137.292 1.00 72.76 82 ASN D CA 1
ATOM 8358 C C . ASN D 1 51 ? 16.136 40.432 -138.401 1.00 64.99 82 ASN D C 1
ATOM 8359 O O . ASN D 1 51 ? 15.458 39.419 -138.208 1.00 64.77 82 ASN D O 1
ATOM 8364 N N . THR D 1 52 ? 16.727 40.707 -139.562 1.00 68.07 83 THR D N 1
ATOM 8365 C CA . THR D 1 52 ? 16.618 39.827 -140.722 1.00 66.54 83 THR D CA 1
ATOM 8366 C C . THR D 1 52 ? 17.615 38.662 -140.703 1.00 77.44 83 THR D C 1
ATOM 8367 O O . THR D 1 52 ? 17.374 37.641 -141.346 1.00 76.22 83 THR D O 1
ATOM 8371 N N . GLN D 1 53 ? 18.721 38.806 -139.971 1.00 77.89 84 GLN D N 1
ATOM 8372 C CA . GLN D 1 53 ? 19.625 37.677 -139.741 1.00 81.92 84 GLN D CA 1
ATOM 8373 C C . GLN D 1 53 ? 18.886 36.541 -139.029 1.00 82.42 84 GLN D C 1
ATOM 8374 O O . GLN D 1 53 ? 18.902 35.401 -139.497 1.00 77.31 84 GLN D O 1
ATOM 8380 N N . LEU D 1 54 ? 18.253 36.856 -137.896 1.00 73.26 85 LEU D N 1
ATOM 8381 C CA . LEU D 1 54 ? 17.452 35.879 -137.157 1.00 80.15 85 LEU D CA 1
ATOM 8382 C C . LEU D 1 54 ? 16.437 35.186 -138.058 1.00 81.33 85 LEU D C 1
ATOM 8383 O O . LEU D 1 54 ? 16.150 33.991 -137.911 1.00 80.64 85 LEU D O 1
ATOM 8388 N N . PHE D 1 55 ? 15.906 35.953 -139.002 1.00 76.81 86 PHE D N 1
ATOM 8389 C CA . PHE D 1 55 ? 14.861 35.470 -139.876 1.00 74.27 86 PHE D CA 1
ATOM 8390 C C . PHE D 1 55 ? 15.442 34.490 -140.884 1.00 79.14 86 PHE D C 1
ATOM 8391 O O . PHE D 1 55 ? 15.031 33.328 -140.935 1.00 77.77 86 PHE D O 1
ATOM 8399 N N . ARG D 1 56 ? 16.376 34.970 -141.702 1.00 78.90 87 ARG D N 1
ATOM 8400 C CA . ARG D 1 56 ? 17.022 34.132 -142.710 1.00 83.72 87 ARG D CA 1
ATOM 8401 C C . ARG D 1 56 ? 17.584 32.870 -142.059 1.00 85.54 87 ARG D C 1
ATOM 8402 O O . ARG D 1 56 ? 17.629 31.803 -142.676 1.00 89.05 87 ARG D O 1
ATOM 8410 N N . GLU D 1 57 ? 17.984 33.005 -140.798 1.00 88.23 88 GLU D N 1
ATOM 8411 C CA . GLU D 1 57 ? 18.502 31.891 -140.009 1.00 84.21 88 GLU D CA 1
ATOM 8412 C C . GLU D 1 57 ? 17.423 30.861 -139.644 1.00 79.69 88 GLU D C 1
ATOM 8413 O O . GLU D 1 57 ? 17.641 29.674 -139.830 1.00 81.43 88 GLU D O 1
ATOM 8419 N N . VAL D 1 58 ? 16.280 31.305 -139.112 1.00 80.82 89 VAL D N 1
ATOM 8420 C CA . VAL D 1 58 ? 15.209 30.377 -138.711 1.00 80.80 89 VAL D CA 1
ATOM 8421 C C . VAL D 1 58 ? 14.514 29.747 -139.920 1.00 82.70 89 VAL D C 1
ATOM 8422 O O . VAL D 1 58 ? 14.306 28.532 -139.986 1.00 92.09 89 VAL D O 1
ATOM 8426 N N . VAL D 1 59 ? 14.160 30.586 -140.880 1.00 85.48 90 VAL D N 1
ATOM 8427 C CA . VAL D 1 59 ? 13.634 30.114 -142.146 1.00 86.17 90 VAL D CA 1
ATOM 8428 C C . VAL D 1 59 ? 14.614 29.115 -142.764 1.00 84.70 90 VAL D C 1
ATOM 8429 O O . VAL D 1 59 ? 14.231 28.003 -143.120 1.00 89.93 90 VAL D O 1
ATOM 8433 N N . ASN D 1 60 ? 15.881 29.509 -142.865 1.00 87.31 91 ASN D N 1
ATOM 8434 C CA . ASN D 1 60 ? 16.924 28.647 -143.425 1.00 92.25 91 ASN D CA 1
ATOM 8435 C C . ASN D 1 60 ? 17.043 27.319 -142.659 1.00 89.53 91 ASN D C 1
ATOM 8436 O O . ASN D 1 60 ? 17.301 26.260 -143.234 1.00 83.96 91 ASN D O 1
ATOM 8441 N N . LYS D 1 61 ? 16.829 27.400 -141.352 1.00 90.56 92 LYS D N 1
ATOM 8442 C CA . LYS D 1 61 ? 16.955 26.271 -140.440 1.00 89.56 92 LYS D CA 1
ATOM 8443 C C . LYS D 1 61 ? 15.851 25.258 -140.674 1.00 92.27 92 LYS D C 1
ATOM 8444 O O . LYS D 1 61 ? 16.072 24.040 -140.605 1.00 90.87 92 LYS D O 1
ATOM 8450 N N . ILE D 1 62 ? 14.658 25.767 -140.953 1.00 93.80 93 ILE D N 1
ATOM 8451 C CA . ILE D 1 62 ? 13.503 24.897 -141.095 1.00 99.56 93 ILE D CA 1
ATOM 8452 C C . ILE D 1 62 ? 12.952 24.898 -142.516 1.00 110.21 93 ILE D C 1
ATOM 8453 O O . ILE D 1 62 ? 13.154 23.950 -143.289 1.00 107.84 93 ILE D O 1
ATOM 8458 N N . GLY D 1 63 ? 12.234 25.972 -142.833 1.00 115.96 94 GLY D N 1
ATOM 8459 C CA . GLY D 1 63 ? 11.451 26.067 -144.046 1.00 116.94 94 GLY D CA 1
ATOM 8460 C C . GLY D 1 63 ? 10.448 24.933 -143.981 1.00 121.30 94 GLY D C 1
ATOM 8461 O O . GLY D 1 63 ? 10.449 24.131 -143.038 1.00 126.42 94 GLY D O 1
ATOM 8462 N N . ASN D 1 64 ? 9.535 24.909 -144.933 1.00 113.81 95 ASN D N 1
ATOM 8463 C CA . ASN D 1 64 ? 9.308 23.733 -145.737 1.00 112.96 95 ASN D CA 1
ATOM 8464 C C . ASN D 1 64 ? 9.398 22.312 -145.134 1.00 115.04 95 ASN D C 1
ATOM 8465 O O . ASN D 1 64 ? 9.790 21.390 -145.839 1.00 117.42 95 ASN D O 1
ATOM 8470 N N . ARG D 1 65 ? 9.096 22.128 -143.851 1.00 109.00 96 ARG D N 1
ATOM 8471 C CA . ARG D 1 65 ? 8.334 20.953 -143.444 1.00 108.14 96 ARG D CA 1
ATOM 8472 C C . ARG D 1 65 ? 6.955 21.499 -143.211 1.00 107.61 96 ARG D C 1
ATOM 8473 O O . ARG D 1 65 ? 5.957 20.772 -143.150 1.00 110.55 96 ARG D O 1
ATOM 8481 N N . LEU D 1 66 ? 6.953 22.824 -143.083 1.00 98.28 97 LEU D N 1
ATOM 8482 C CA . LEU D 1 66 ? 5.805 23.597 -142.653 1.00 94.93 97 LEU D CA 1
ATOM 8483 C C . LEU D 1 66 ? 5.084 24.313 -143.792 1.00 103.51 97 LEU D C 1
ATOM 8484 O O . LEU D 1 66 ? 4.065 24.976 -143.563 1.00 97.63 97 LEU D O 1
ATOM 8489 N N . GLY D 1 67 ? 5.608 24.194 -145.012 1.00 101.62 98 GLY D N 1
ATOM 8490 C CA . GLY D 1 67 ? 4.973 24.827 -146.160 1.00 108.55 98 GLY D CA 1
ATOM 8491 C C . GLY D 1 67 ? 4.892 26.351 -146.142 1.00 104.27 98 GLY D C 1
ATOM 8492 O O . GLY D 1 67 ? 5.699 27.013 -145.495 1.00 108.00 98 GLY D O 1
ATOM 8493 N N . GLU D 1 68 ? 3.886 26.894 -146.830 1.00 111.17 99 GLU D N 1
ATOM 8494 C CA . GLU D 1 68 ? 3.851 28.300 -147.294 1.00 116.88 99 GLU D CA 1
ATOM 8495 C C . GLU D 1 68 ? 4.029 29.456 -146.272 1.00 103.80 99 GLU D C 1
ATOM 8496 O O . GLU D 1 68 ? 4.760 30.407 -146.542 1.00 96.32 99 GLU D O 1
ATOM 8502 N N . LYS D 1 69 ? 3.346 29.403 -145.132 1.00 98.03 100 LYS D N 1
ATOM 8503 C CA . LYS D 1 69 ? 3.445 30.490 -144.161 1.00 98.35 100 LYS D CA 1
ATOM 8504 C C . LYS D 1 69 ? 4.746 30.447 -143.347 1.00 92.39 100 LYS D C 1
ATOM 8505 O O . LYS D 1 69 ? 5.193 31.474 -142.817 1.00 86.47 100 LYS D O 1
ATOM 8511 N N . TYR D 1 70 ? 5.339 29.264 -143.220 1.00 90.36 101 TYR D N 1
ATOM 8512 C CA . TYR D 1 70 ? 6.605 29.139 -142.490 1.00 86.06 101 TYR D CA 1
ATOM 8513 C C . TYR D 1 70 ? 7.895 29.140 -143.330 1.00 85.51 101 TYR D C 1
ATOM 8514 O O . TYR D 1 70 ? 8.976 28.802 -142.842 1.00 90.09 101 TYR D O 1
ATOM 8523 N N . GLY D 1 71 ? 7.762 29.482 -144.611 1.00 83.08 102 GLY D N 1
ATOM 8524 C CA . GLY D 1 71 ? 8.912 29.708 -145.483 1.00 78.22 102 GLY D CA 1
ATOM 8525 C C . GLY D 1 71 ? 9.427 31.144 -145.537 1.00 67.66 102 GLY D C 1
ATOM 8526 O O . GLY D 1 71 ? 8.971 32.021 -144.796 1.00 62.65 102 GLY D O 1
ATOM 8527 N N . MET D 1 72 ? 10.409 31.367 -146.410 1.00 56.82 103 MET D N 1
ATOM 8528 C CA . MET D 1 72 ? 10.984 32.700 -146.667 1.00 71.10 103 MET D CA 1
ATOM 8529 C C . MET D 1 72 ? 9.978 33.790 -147.123 1.00 61.91 103 MET D C 1
ATOM 8530 O O . MET D 1 72 ? 9.100 33.517 -147.936 1.00 65.16 103 MET D O 1
ATOM 8535 N N . ASP D 1 73 ? 10.105 35.014 -146.607 1.00 59.45 104 ASP D N 1
ATOM 8536 C CA . ASP D 1 73 ? 9.318 36.157 -147.102 1.00 57.44 104 ASP D CA 1
ATOM 8537 C C . ASP D 1 73 ? 10.256 37.275 -147.607 1.00 63.02 104 ASP D C 1
ATOM 8538 O O . ASP D 1 73 ? 10.868 37.994 -146.809 1.00 67.36 104 ASP D O 1
ATOM 8543 N N . LEU D 1 74 ? 10.328 37.452 -148.926 1.00 61.78 105 LEU D N 1
ATOM 8544 C CA . LEU D 1 74 ? 11.256 38.417 -149.531 1.00 67.84 105 LEU D CA 1
ATOM 8545 C C . LEU D 1 74 ? 10.838 39.860 -149.289 1.00 62.58 105 LEU D C 1
ATOM 8546 O O . LEU D 1 74 ? 11.679 40.734 -149.061 1.00 58.95 105 LEU D O 1
ATOM 8551 N N . ALA D 1 75 ? 9.528 40.081 -149.358 1.00 56.52 106 ALA D N 1
ATOM 8552 C CA . ALA D 1 75 ? 8.918 41.381 -149.129 1.00 49.93 106 ALA D CA 1
ATOM 8553 C C . ALA D 1 75 ? 9.183 41.876 -147.717 1.00 58.99 106 ALA D C 1
ATOM 8554 O O . ALA D 1 75 ? 9.675 42.986 -147.537 1.00 54.62 106 ALA D O 1
ATOM 8556 N N . TRP D 1 76 ? 8.841 41.057 -146.720 1.00 66.40 107 TRP D N 1
ATOM 8557 C CA . TRP D 1 76 ? 9.068 41.412 -145.320 1.00 62.22 107 TRP D CA 1
ATOM 8558 C C . TRP D 1 76 ? 10.535 41.803 -145.137 1.00 62.33 107 TRP D C 1
ATOM 8559 O O . TRP D 1 76 ? 10.840 42.889 -144.632 1.00 60.91 107 TRP D O 1
ATOM 8570 N N . CYS D 1 77 ? 11.441 40.930 -145.576 1.00 59.23 108 CYS D N 1
ATOM 8571 C CA . CYS D 1 77 ? 12.864 41.245 -145.530 1.00 69.16 108 CYS D CA 1
ATOM 8572 C C . CYS D 1 77 ? 13.158 42.604 -146.169 1.00 66.49 108 CYS D C 1
ATOM 8573 O O . CYS D 1 77 ? 13.866 43.423 -145.592 1.00 67.97 108 CYS D O 1
ATOM 8576 N N . GLU D 1 78 ? 12.588 42.851 -147.342 1.00 69.36 109 GLU D N 1
ATOM 8577 C CA . GLU D 1 78 ? 12.792 44.118 -148.039 1.00 71.95 109 GLU D CA 1
ATOM 8578 C C . GLU D 1 78 ? 12.338 45.336 -147.219 1.00 67.26 109 GLU D C 1
ATOM 8579 O O . GLU D 1 78 ? 13.025 46.364 -147.175 1.00 71.24 109 GLU D O 1
ATOM 8585 N N . ALA D 1 79 ? 11.187 45.212 -146.566 1.00 54.61 110 ALA D N 1
ATOM 8586 C CA . ALA D 1 79 ? 10.642 46.302 -145.758 1.00 66.67 110 ALA D CA 1
ATOM 8587 C C . ALA D 1 79 ? 11.545 46.589 -144.563 1.00 73.57 110 ALA D C 1
ATOM 8588 O O . ALA D 1 79 ? 11.906 47.742 -144.299 1.00 71.67 110 ALA D O 1
ATOM 8590 N N . VAL D 1 80 ? 11.899 45.526 -143.844 1.00 69.29 111 VAL D N 1
ATOM 8591 C CA . VAL D 1 80 ? 12.768 45.642 -142.684 1.00 71.34 111 VAL D CA 1
ATOM 8592 C C . VAL D 1 80 ? 14.084 46.301 -143.114 1.00 70.94 111 VAL D C 1
ATOM 8593 O O . VAL D 1 80 ? 14.493 47.342 -142.575 1.00 59.57 111 VAL D O 1
ATOM 8597 N N . ASP D 1 81 ? 14.721 45.697 -144.109 1.00 63.92 112 ASP D N 1
ATOM 8598 C CA . ASP D 1 81 ? 15.986 46.181 -144.636 1.00 72.16 112 ASP D CA 1
ATOM 8599 C C . ASP D 1 81 ? 15.948 47.677 -145.017 1.00 81.47 112 ASP D C 1
ATOM 8600 O O . ASP D 1 81 ? 16.834 48.470 -144.621 1.00 76.30 112 ASP D O 1
ATOM 8605 N N . ARG D 1 82 ? 14.914 48.070 -145.761 1.00 75.65 113 ARG D N 1
ATOM 8606 C CA . ARG D 1 82 ? 14.827 49.448 -146.235 1.00 77.51 113 ARG D CA 1
ATOM 8607 C C . ARG D 1 82 ? 14.571 50.427 -145.091 1.00 80.22 113 ARG D C 1
ATOM 8608 O O . ARG D 1 82 ? 15.255 51.462 -144.975 1.00 89.12 113 ARG D O 1
ATOM 8616 N N . ARG D 1 83 ? 13.609 50.092 -144.233 1.00 72.64 114 ARG D N 1
ATOM 8617 C CA . ARG D 1 83 ? 13.305 50.924 -143.071 1.00 80.34 114 ARG D CA 1
ATOM 8618 C C . ARG D 1 83 ? 14.547 51.122 -142.207 1.00 80.60 114 ARG D C 1
ATOM 8619 O O . ARG D 1 83 ? 14.736 52.184 -141.600 1.00 80.11 114 ARG D O 1
ATOM 8627 N N . ALA D 1 84 ? 15.388 50.088 -142.162 1.00 79.98 115 ALA D N 1
ATOM 8628 C CA . ALA D 1 84 ? 16.664 50.162 -141.461 1.00 78.83 115 ALA D CA 1
ATOM 8629 C C . ALA D 1 84 ? 17.602 51.165 -142.134 1.00 79.51 115 ALA D C 1
ATOM 8630 O O . ALA D 1 84 ? 18.113 52.063 -141.470 1.00 76.56 115 ALA D O 1
ATOM 8632 N N . GLU D 1 85 ? 17.827 51.024 -143.442 1.00 80.30 116 GLU D N 1
ATOM 8633 C CA . GLU D 1 85 ? 18.676 51.997 -144.147 1.00 83.41 116 GLU D CA 1
ATOM 8634 C C . GLU D 1 85 ? 18.268 53.426 -143.794 1.00 86.97 116 GLU D C 1
ATOM 8635 O O . GLU D 1 85 ? 19.111 54.257 -143.399 1.00 87.22 116 GLU D O 1
ATOM 8641 N N . GLN D 1 86 ? 16.968 53.693 -143.935 1.00 87.44 117 GLN D N 1
ATOM 8642 C CA . GLN D 1 86 ? 16.402 55.001 -143.601 1.00 87.77 117 GLN D CA 1
ATOM 8643 C C . GLN D 1 86 ? 16.697 55.426 -142.153 1.00 86.07 117 GLN D C 1
ATOM 8644 O O . GLN D 1 86 ? 17.145 56.555 -141.900 1.00 89.82 117 GLN D O 1
ATOM 8650 N N . LYS D 1 87 ? 16.454 54.523 -141.206 1.00 83.80 118 LYS D N 1
ATOM 8651 C CA . LYS D 1 87 ? 16.653 54.836 -139.794 1.00 82.25 118 LYS D CA 1
ATOM 8652 C C . LYS D 1 87 ? 18.120 55.158 -139.493 1.00 81.20 118 LYS D C 1
ATOM 8653 O O . LYS D 1 87 ? 18.425 56.045 -138.693 1.00 85.90 118 LYS D O 1
ATOM 8659 N N . LYS D 1 88 ? 19.021 54.437 -140.152 1.00 77.99 119 LYS D N 1
ATOM 8660 C CA . LYS D 1 88 ? 20.456 54.592 -139.945 1.00 84.91 119 LYS D CA 1
ATOM 8661 C C . LYS D 1 88 ? 20.944 55.935 -140.473 1.00 87.80 119 LYS D C 1
ATOM 8662 O O . LYS D 1 88 ? 21.726 56.626 -139.813 1.00 84.04 119 LYS D O 1
ATOM 8668 N N . VAL D 1 89 ? 20.490 56.294 -141.672 1.00 90.96 120 VAL D N 1
ATOM 8669 C CA . VAL D 1 89 ? 20.755 57.630 -142.204 1.00 93.53 120 VAL D CA 1
ATOM 8670 C C . VAL D 1 89 ? 20.249 58.715 -141.237 1.00 90.64 120 VAL D C 1
ATOM 8671 O O . VAL D 1 89 ? 21.006 59.616 -140.840 1.00 93.01 120 VAL D O 1
ATOM 8675 N N . LYS D 1 90 ? 18.974 58.617 -140.860 1.00 80.75 121 LYS D N 1
ATOM 8676 C CA . LYS D 1 90 ? 18.373 59.562 -139.919 1.00 82.69 121 LYS D CA 1
ATOM 8677 C C . LYS D 1 90 ? 19.230 59.751 -138.666 1.00 95.00 121 LYS D C 1
ATOM 8678 O O . LYS D 1 90 ? 19.691 60.858 -138.378 1.00 100.18 121 LYS D O 1
ATOM 8684 N N . LEU D 1 91 ? 19.423 58.670 -137.914 1.00 97.39 122 LEU D N 1
ATOM 8685 C CA . LEU D 1 91 ? 20.211 58.715 -136.682 1.00 96.86 122 LEU D CA 1
ATOM 8686 C C . LEU D 1 91 ? 21.623 59.252 -136.898 1.00 97.48 122 LEU D C 1
ATOM 8687 O O . LEU D 1 91 ? 22.149 59.978 -136.055 1.00 97.33 122 LEU D O 1
ATOM 8692 N N . GLU D 1 92 ? 22.235 58.877 -138.019 1.00 97.70 123 GLU D N 1
ATOM 8693 C CA . GLU D 1 92 ? 23.582 59.330 -138.352 1.00 97.38 123 GLU D CA 1
ATOM 8694 C C . GLU D 1 92 ? 23.611 60.847 -138.411 1.00 101.03 123 GLU D C 1
ATOM 8695 O O . GLU D 1 92 ? 24.469 61.493 -137.794 1.00 98.82 123 GLU D O 1
ATOM 8701 N N . ASN D 1 93 ? 22.669 61.407 -139.167 1.00 97.99 124 ASN D N 1
ATOM 8702 C CA . ASN D 1 93 ? 22.525 62.858 -139.262 1.00 103.23 124 ASN D CA 1
ATOM 8703 C C . ASN D 1 93 ? 22.269 63.506 -137.902 1.00 99.64 124 ASN D C 1
ATOM 8704 O O . ASN D 1 93 ? 23.018 64.381 -137.470 1.00 100.22 124 ASN D O 1
ATOM 8709 N N . GLU D 1 94 ? 21.204 63.065 -137.238 1.00 92.94 125 GLU D N 1
ATOM 8710 C CA . GLU D 1 94 ? 20.821 63.603 -135.940 1.00 97.25 125 GLU D CA 1
ATOM 8711 C C . GLU D 1 94 ? 22.023 63.663 -134.997 1.00 106.76 125 GLU D C 1
ATOM 8712 O O . GLU D 1 94 ? 22.238 64.673 -134.316 1.00 103.47 125 GLU D O 1
ATOM 8718 N N . LEU D 1 95 ? 22.811 62.588 -134.968 1.00 104.47 126 LEU D N 1
ATOM 8719 C CA . LEU D 1 95 ? 24.009 62.545 -134.130 1.00 101.09 126 LEU D CA 1
ATOM 8720 C C . LEU D 1 95 ? 25.068 63.516 -134.640 1.00 101.46 126 LEU D C 1
ATOM 8721 O O . LEU D 1 95 ? 25.774 64.133 -133.846 1.00 100.23 126 LEU D O 1
ATOM 8726 N N . SER D 1 96 ? 25.180 63.650 -135.959 1.00 106.26 127 SER D N 1
ATOM 8727 C CA . SER D 1 96 ? 26.095 64.635 -136.530 1.00 109.66 127 SER D CA 1
ATOM 8728 C C . SER D 1 96 ? 25.784 66.020 -135.962 1.00 105.59 127 SER D C 1
ATOM 8729 O O . SER D 1 96 ? 26.670 66.704 -135.435 1.00 105.78 127 SER D O 1
ATOM 8732 N N . SER D 1 97 ? 24.513 66.405 -136.059 1.00 100.40 128 SER D N 1
ATOM 8733 C CA . SER D 1 97 ? 24.006 67.681 -135.547 1.00 109.23 128 SER D CA 1
ATOM 8734 C C . SER D 1 97 ? 24.140 67.855 -134.031 1.00 110.39 128 SER D C 1
ATOM 8735 O O . SER D 1 97 ? 24.342 68.970 -133.549 1.00 112.15 128 SER D O 1
ATOM 8738 N N . TYR D 1 98 ? 24.005 66.758 -133.286 1.00 112.36 129 TYR D N 1
ATOM 8739 C CA . TYR D 1 98 ? 24.069 66.802 -131.822 1.00 105.75 129 TYR D CA 1
ATOM 8740 C C . TYR D 1 98 ? 25.503 66.932 -131.323 1.00 107.18 129 TYR D C 1
ATOM 8741 O O . TYR D 1 98 ? 25.759 67.601 -130.325 1.00 108.73 129 TYR D O 1
ATOM 8750 N N . ARG D 1 99 ? 26.427 66.263 -132.008 1.00 111.41 130 ARG D N 1
ATOM 8751 C CA . ARG D 1 99 ? 27.860 66.404 -131.743 1.00 113.79 130 ARG D CA 1
ATOM 8752 C C . ARG D 1 99 ? 28.342 67.804 -132.107 1.00 119.01 130 ARG D C 1
ATOM 8753 O O . ARG D 1 99 ? 28.960 68.481 -131.287 1.00 116.13 130 ARG D O 1
ATOM 8761 N N . THR D 1 100 ? 28.067 68.222 -133.344 1.00 118.82 131 THR D N 1
ATOM 8762 C CA . THR D 1 100 ? 28.364 69.586 -133.792 1.00 116.13 131 THR D CA 1
ATOM 8763 C C . THR D 1 100 ? 27.787 70.659 -132.836 1.00 111.73 131 THR D C 1
ATOM 8764 O O . THR D 1 100 ? 28.522 71.537 -132.383 1.00 103.31 131 THR D O 1
ATOM 8768 N N . ASN D 1 101 ? 26.491 70.579 -132.521 1.00 112.12 132 ASN D N 1
ATOM 8769 C CA . ASN D 1 101 ? 25.868 71.493 -131.553 1.00 111.11 132 ASN D CA 1
ATOM 8770 C C . ASN D 1 101 ? 26.395 71.266 -130.131 1.00 115.88 132 ASN D C 1
ATOM 8771 O O . ASN D 1 101 ? 26.165 72.081 -129.231 1.00 110.15 132 ASN D O 1
ATOM 8776 N N . LEU D 1 102 ? 27.089 70.144 -129.948 1.00 115.61 133 LEU D N 1
ATOM 8777 C CA . LEU D 1 102 ? 27.721 69.787 -128.680 1.00 110.65 133 LEU D CA 1
ATOM 8778 C C . LEU D 1 102 ? 26.793 70.003 -127.471 1.00 113.98 133 LEU D C 1
ATOM 8779 O O . LEU D 1 102 ? 27.105 70.792 -126.574 1.00 117.43 133 LEU D O 1
ATOM 8784 N N . ILE D 1 103 ? 25.668 69.285 -127.445 1.00 113.98 134 ILE D N 1
ATOM 8785 C CA . ILE D 1 103 ? 24.787 69.238 -126.268 1.00 113.58 134 ILE D CA 1
ATOM 8786 C C . ILE D 1 103 ? 24.790 67.834 -125.620 1.00 116.22 134 ILE D C 1
ATOM 8787 O O . ILE D 1 103 ? 24.377 66.841 -126.241 1.00 110.74 134 ILE D O 1
ATOM 8792 N N . LYS D 1 104 ? 25.259 67.762 -124.372 1.00 110.68 135 LYS D N 1
ATOM 8793 C CA . LYS D 1 104 ? 25.481 66.481 -123.698 1.00 111.68 135 LYS D CA 1
ATOM 8794 C C . LYS D 1 104 ? 24.306 65.511 -123.817 1.00 104.13 135 LYS D C 1
ATOM 8795 O O . LYS D 1 104 ? 24.403 64.498 -124.511 1.00 100.24 135 LYS D O 1
ATOM 8801 N N . GLU D 1 105 ? 23.201 65.832 -123.149 1.00 104.03 136 GLU D N 1
ATOM 8802 C CA . GLU D 1 105 ? 22.039 64.945 -123.103 1.00 106.85 136 GLU D CA 1
ATOM 8803 C C . GLU D 1 105 ? 21.630 64.456 -124.495 1.00 107.80 136 GLU D C 1
ATOM 8804 O O . GLU D 1 105 ? 21.263 63.291 -124.671 1.00 104.49 136 GLU D O 1
ATOM 8810 N N . SER D 1 106 ? 21.714 65.343 -125.483 1.00 108.55 137 SER D N 1
ATOM 8811 C CA . SER D 1 106 ? 21.331 64.998 -126.852 1.00 106.80 137 SER D CA 1
ATOM 8812 C C . SER D 1 106 ? 22.268 64.009 -127.553 1.00 102.60 137 SER D C 1
ATOM 8813 O O . SER D 1 106 ? 21.803 63.153 -128.304 1.00 97.93 137 SER D O 1
ATOM 8816 N N . ILE D 1 107 ? 23.575 64.117 -127.329 1.00 101.93 138 ILE D N 1
ATOM 8817 C CA . ILE D 1 107 ? 24.500 63.157 -127.940 1.00 100.77 138 ILE D CA 1
ATOM 8818 C C . ILE D 1 107 ? 24.476 61.846 -127.165 1.00 97.60 138 ILE D C 1
ATOM 8819 O O . ILE D 1 107 ? 24.745 60.769 -127.717 1.00 94.46 138 ILE D O 1
ATOM 8824 N N . ARG D 1 108 ? 24.143 61.951 -125.882 1.00 98.50 139 ARG D N 1
ATOM 8825 C CA . ARG D 1 108 ? 23.968 60.782 -125.037 1.00 99.21 139 ARG D CA 1
ATOM 8826 C C . ARG D 1 108 ? 22.806 59.954 -125.573 1.00 96.58 139 ARG D C 1
ATOM 8827 O O . ARG D 1 108 ? 22.955 58.752 -125.829 1.00 91.05 139 ARG D O 1
ATOM 8835 N N . MET D 1 109 ? 21.655 60.604 -125.756 1.00 89.52 140 MET D N 1
ATOM 8836 C CA . MET D 1 109 ? 20.471 59.931 -126.307 1.00 95.21 140 MET D CA 1
ATOM 8837 C C . MET D 1 109 ? 20.618 59.552 -127.795 1.00 93.35 140 MET D C 1
ATOM 8838 O O . MET D 1 109 ? 19.940 58.642 -128.288 1.00 92.93 140 MET D O 1
ATOM 8843 N N . GLY D 1 110 ? 21.502 60.241 -128.508 1.00 90.15 141 GLY D N 1
ATOM 8844 C CA . GLY D 1 110 ? 21.784 59.868 -129.880 1.00 88.20 141 GLY D CA 1
ATOM 8845 C C . GLY D 1 110 ? 22.505 58.537 -129.894 1.00 94.45 141 GLY D C 1
ATOM 8846 O O . GLY D 1 110 ? 22.135 57.614 -130.632 1.00 101.43 141 GLY D O 1
ATOM 8847 N N . TYR D 1 111 ? 23.538 58.438 -129.064 1.00 94.47 142 TYR D N 1
ATOM 8848 C CA . TYR D 1 111 ? 24.234 57.175 -128.847 1.00 91.81 142 TYR D CA 1
ATOM 8849 C C . TYR D 1 111 ? 23.320 56.046 -128.350 1.00 88.97 142 TYR D C 1
ATOM 8850 O O . TYR D 1 111 ? 23.436 54.901 -128.791 1.00 83.50 142 TYR D O 1
ATOM 8859 N N . ASN D 1 112 ? 22.422 56.377 -127.426 1.00 84.93 143 ASN D N 1
ATOM 8860 C CA . ASN D 1 112 ? 21.550 55.388 -126.813 1.00 81.76 143 ASN D CA 1
ATOM 8861 C C . ASN D 1 112 ? 20.563 54.859 -127.832 1.00 89.11 143 ASN D C 1
ATOM 8862 O O . ASN D 1 112 ? 20.186 53.675 -127.815 1.00 84.91 143 ASN D O 1
ATOM 8867 N N . ASP D 1 113 ? 20.158 55.757 -128.726 1.00 87.33 144 ASP D N 1
ATOM 8868 C CA . ASP D 1 113 ? 19.264 55.420 -129.828 1.00 87.20 144 ASP D CA 1
ATOM 8869 C C . ASP D 1 113 ? 19.972 54.581 -130.911 1.00 83.85 144 ASP D C 1
ATOM 8870 O O . ASP D 1 113 ? 19.348 53.718 -131.547 1.00 75.78 144 ASP D O 1
ATOM 8875 N N . PHE D 1 114 ? 21.268 54.834 -131.114 1.00 81.04 145 PHE D N 1
ATOM 8876 C CA . PHE D 1 114 ? 22.092 53.995 -131.990 1.00 84.46 145 PHE D CA 1
ATOM 8877 C C . PHE D 1 114 ? 22.208 52.603 -131.375 1.00 85.50 145 PHE D C 1
ATOM 8878 O O . PHE D 1 114 ? 22.287 51.591 -132.082 1.00 81.56 145 PHE D O 1
ATOM 8886 N N . GLY D 1 115 ? 22.239 52.569 -130.044 1.00 89.56 146 GLY D N 1
ATOM 8887 C CA . GLY D 1 115 ? 22.324 51.325 -129.303 1.00 81.82 146 GLY D CA 1
ATOM 8888 C C . GLY D 1 115 ? 21.061 50.518 -129.496 1.00 75.51 146 GLY D C 1
ATOM 8889 O O . GLY D 1 115 ? 21.118 49.328 -129.808 1.00 74.26 146 GLY D O 1
ATOM 8890 N N . ASP D 1 116 ? 19.918 51.173 -129.316 1.00 74.16 147 ASP D N 1
ATOM 8891 C CA . ASP D 1 116 ? 18.634 50.525 -129.532 1.00 67.02 147 ASP D CA 1
ATOM 8892 C C . ASP D 1 116 ? 18.541 50.002 -130.966 1.00 73.86 147 ASP D C 1
ATOM 8893 O O . ASP D 1 116 ? 18.112 48.857 -131.208 1.00 73.37 147 ASP D O 1
ATOM 8898 N N . PHE D 1 117 ? 18.957 50.843 -131.912 1.00 72.45 148 PHE D N 1
ATOM 8899 C CA . PHE D 1 117 ? 18.793 50.537 -133.327 1.00 71.54 148 PHE D CA 1
ATOM 8900 C C . PHE D 1 117 ? 19.619 49.339 -133.716 1.00 69.74 148 PHE D C 1
ATOM 8901 O O . PHE D 1 117 ? 19.179 48.480 -134.481 1.00 72.99 148 PHE D O 1
ATOM 8909 N N . TYR D 1 118 ? 20.840 49.306 -133.206 1.00 73.92 149 TYR D N 1
ATOM 8910 C CA . TYR D 1 118 ? 21.737 48.200 -133.487 1.00 72.33 149 TYR D CA 1
ATOM 8911 C C . TYR D 1 118 ? 21.252 46.912 -132.818 1.00 72.06 149 TYR D C 1
ATOM 8912 O O . TYR D 1 118 ? 21.282 45.833 -133.420 1.00 66.60 149 TYR D O 1
ATOM 8921 N N . TYR D 1 119 ? 20.778 47.041 -131.581 1.00 74.22 150 TYR D N 1
ATOM 8922 C CA . TYR D 1 119 ? 20.275 45.900 -130.826 1.00 70.89 150 TYR D CA 1
ATOM 8923 C C . TYR D 1 119 ? 19.104 45.225 -131.566 1.00 70.86 150 TYR D C 1
ATOM 8924 O O . TYR D 1 119 ? 19.184 44.037 -131.880 1.00 68.94 150 TYR D O 1
ATOM 8933 N N . ALA D 1 120 ? 18.045 45.982 -131.868 1.00 75.03 151 ALA D N 1
ATOM 8934 C CA . ALA D 1 120 ? 16.882 45.465 -132.624 1.00 72.55 151 ALA D CA 1
ATOM 8935 C C . ALA D 1 120 ? 17.247 44.902 -134.017 1.00 65.76 151 ALA D C 1
ATOM 8936 O O . ALA D 1 120 ? 16.632 43.960 -134.538 1.00 58.65 151 ALA D O 1
ATOM 8938 N N . CYS D 1 121 ? 18.261 45.510 -134.605 1.00 68.16 152 CYS D N 1
ATOM 8939 C CA . CYS D 1 121 ? 18.814 45.103 -135.883 1.00 74.60 152 CYS D CA 1
ATOM 8940 C C . CYS D 1 121 ? 19.671 43.842 -135.689 1.00 70.30 152 CYS D C 1
ATOM 8941 O O . CYS D 1 121 ? 20.140 43.228 -136.649 1.00 64.74 152 CYS D O 1
ATOM 8944 N N . GLY D 1 122 ? 19.888 43.468 -134.433 1.00 70.79 153 GLY D N 1
ATOM 8945 C CA . GLY D 1 122 ? 20.620 42.256 -134.133 1.00 65.95 153 GLY D CA 1
ATOM 8946 C C . GLY D 1 122 ? 22.139 42.342 -134.199 1.00 78.94 153 GLY D C 1
ATOM 8947 O O . GLY D 1 122 ? 22.814 41.305 -134.080 1.00 76.86 153 GLY D O 1
ATOM 8948 N N . MET D 1 123 ? 22.695 43.548 -134.362 1.00 84.16 154 MET D N 1
ATOM 8949 C CA . MET D 1 123 ? 24.153 43.671 -134.388 1.00 82.66 154 MET D CA 1
ATOM 8950 C C . MET D 1 123 ? 24.592 44.089 -132.999 1.00 77.04 154 MET D C 1
ATOM 8951 O O . MET D 1 123 ? 24.529 45.259 -132.622 1.00 74.38 154 MET D O 1
ATOM 8956 N N . LEU D 1 124 ? 25.110 43.113 -132.269 1.00 80.54 155 LEU D N 1
ATOM 8957 C CA . LEU D 1 124 ? 25.250 43.252 -130.830 1.00 79.48 155 LEU D CA 1
ATOM 8958 C C . LEU D 1 124 ? 26.507 44.015 -130.431 1.00 66.12 155 LEU D C 1
ATOM 8959 O O . LEU D 1 124 ? 26.458 44.870 -129.550 1.00 62.28 155 LEU D O 1
ATOM 8964 N N . GLY D 1 125 ? 27.615 43.717 -131.102 1.00 63.21 156 GLY D N 1
ATOM 8965 C CA . GLY D 1 125 ? 28.863 44.410 -130.860 1.00 67.01 156 GLY D CA 1
ATOM 8966 C C . GLY D 1 125 ? 28.642 45.903 -130.910 1.00 74.07 156 GLY D C 1
ATOM 8967 O O . GLY D 1 125 ? 28.986 46.621 -129.959 1.00 72.30 156 GLY D O 1
ATOM 8968 N N . ASP D 1 126 ? 28.051 46.372 -132.007 1.00 71.39 157 ASP D N 1
ATOM 8969 C CA . ASP D 1 126 ? 27.783 47.800 -132.159 1.00 74.51 157 ASP D CA 1
ATOM 8970 C C . ASP D 1 126 ? 26.815 48.325 -131.097 1.00 69.22 157 ASP D C 1
ATOM 8971 O O . ASP D 1 126 ? 27.004 49.419 -130.559 1.00 76.75 157 ASP D O 1
ATOM 8976 N N . ALA D 1 127 ? 25.788 47.543 -130.781 1.00 74.00 158 ALA D N 1
ATOM 8977 C CA . ALA D 1 127 ? 24.825 47.939 -129.751 1.00 79.82 158 ALA D CA 1
ATOM 8978 C C . ALA D 1 127 ? 25.549 48.210 -128.434 1.00 74.35 158 ALA D C 1
ATOM 8979 O O . ALA D 1 127 ? 25.256 49.176 -127.727 1.00 73.95 158 ALA D O 1
ATOM 8981 N N . PHE D 1 128 ? 26.501 47.341 -128.120 1.00 69.40 159 PHE D N 1
ATOM 8982 C CA . PHE D 1 128 ? 27.344 47.514 -126.956 1.00 77.33 159 PHE D CA 1
ATOM 8983 C C . PHE D 1 128 ? 28.196 48.786 -127.073 1.00 78.63 159 PHE D C 1
ATOM 8984 O O . PHE D 1 128 ? 28.071 49.688 -126.243 1.00 76.04 159 PHE D O 1
ATOM 8992 N N . LYS D 1 129 ? 29.028 48.873 -128.115 1.00 75.51 160 LYS D N 1
ATOM 8993 C CA . LYS D 1 129 ? 29.913 50.034 -128.290 1.00 80.89 160 LYS D CA 1
ATOM 8994 C C . LYS D 1 129 ? 29.163 51.349 -128.098 1.00 80.80 160 LYS D C 1
ATOM 8995 O O . LYS D 1 129 ? 29.500 52.136 -127.207 1.00 79.82 160 LYS D O 1
ATOM 9001 N N . ASN D 1 130 ? 28.169 51.591 -128.952 1.00 80.33 161 ASN D N 1
ATOM 9002 C CA . ASN D 1 130 ? 27.386 52.826 -128.887 1.00 90.01 161 ASN D CA 1
ATOM 9003 C C . ASN D 1 130 ? 26.603 52.951 -127.577 1.00 86.65 161 ASN D C 1
ATOM 9004 O O . ASN D 1 130 ? 26.273 54.055 -127.137 1.00 83.07 161 ASN D O 1
ATOM 9009 N N . TYR D 1 131 ? 26.313 51.816 -126.949 1.00 81.56 162 TYR D N 1
ATOM 9010 C CA . TYR D 1 131 ? 25.691 51.842 -125.628 1.00 84.54 162 TYR D CA 1
ATOM 9011 C C . TYR D 1 131 ? 26.609 52.451 -124.551 1.00 83.35 162 TYR D C 1
ATOM 9012 O O . TYR D 1 131 ? 26.199 53.330 -123.793 1.00 78.16 162 TYR D O 1
ATOM 9021 N N . ILE D 1 132 ? 27.851 51.982 -124.498 1.00 80.03 163 ILE D N 1
ATOM 9022 C CA . ILE D 1 132 ? 28.811 52.465 -123.517 1.00 80.33 163 ILE D CA 1
ATOM 9023 C C . ILE D 1 132 ? 29.461 53.787 -123.928 1.00 87.66 163 ILE D C 1
ATOM 9024 O O . ILE D 1 132 ? 30.130 54.425 -123.116 1.00 90.39 163 ILE D O 1
ATOM 9029 N N . ARG D 1 133 ? 29.261 54.202 -125.179 1.00 86.62 164 ARG D N 1
ATOM 9030 C CA . ARG D 1 133 ? 29.772 55.498 -125.630 1.00 85.22 164 ARG D CA 1
ATOM 9031 C C . ARG D 1 133 ? 29.053 56.624 -124.892 1.00 89.75 164 ARG D C 1
ATOM 9032 O O . ARG D 1 133 ? 29.496 57.771 -124.897 1.00 92.34 164 ARG D O 1
ATOM 9040 N N . THR D 1 134 ? 27.964 56.274 -124.216 1.00 85.12 165 THR D N 1
ATOM 9041 C CA . THR D 1 134 ? 27.184 57.247 -123.474 1.00 89.86 165 THR D CA 1
ATOM 9042 C C . THR D 1 134 ? 27.850 57.552 -122.127 1.00 96.55 165 THR D C 1
ATOM 9043 O O . THR D 1 134 ? 27.360 58.380 -121.360 1.00 99.16 165 THR D O 1
ATOM 9047 N N . ARG D 1 135 ? 28.970 56.885 -121.852 1.00 92.31 166 ARG D N 1
ATOM 9048 C CA . ARG D 1 135 ? 29.727 57.092 -120.615 1.00 98.98 166 ARG D CA 1
ATOM 9049 C C . ARG D 1 135 ? 30.029 58.582 -120.372 1.00 105.87 166 ARG D C 1
ATOM 9050 O O . ARG D 1 135 ? 29.498 59.182 -119.428 1.00 96.54 166 ARG D O 1
ATOM 9058 N N . ASP D 1 136 ? 30.870 59.162 -121.238 1.00 108.52 167 ASP D N 1
ATOM 9059 C CA . ASP D 1 136 ? 31.328 60.556 -121.130 1.00 103.82 167 ASP D CA 1
ATOM 9060 C C . ASP D 1 136 ? 30.204 61.587 -120.947 1.00 104.54 167 ASP D C 1
ATOM 9061 O O . ASP D 1 136 ? 30.346 62.544 -120.176 1.00 108.37 167 ASP D O 1
ATOM 9066 N N . TYR D 1 137 ? 29.097 61.389 -121.659 1.00 99.29 168 TYR D N 1
ATOM 9067 C CA . TYR D 1 137 ? 28.010 62.370 -121.711 1.00 99.45 168 TYR D CA 1
ATOM 9068 C C . TYR D 1 137 ? 26.927 62.143 -120.640 1.00 98.45 168 TYR D C 1
ATOM 9069 O O . TYR D 1 137 ? 25.865 62.782 -120.653 1.00 90.27 168 TYR D O 1
ATOM 9078 N N . CYS D 1 138 ? 27.190 61.215 -119.725 1.00 99.52 169 CYS D N 1
ATOM 9079 C CA . CYS D 1 138 ? 26.281 60.987 -118.609 1.00 104.29 169 CYS D CA 1
ATOM 9080 C C . CYS D 1 138 ? 26.207 62.226 -117.737 1.00 99.66 169 CYS D C 1
ATOM 9081 O O . CYS D 1 138 ? 27.232 62.734 -117.277 1.00 93.43 169 CYS D O 1
ATOM 9084 N N . THR D 1 139 ? 24.992 62.720 -117.527 1.00 100.53 170 THR D N 1
ATOM 9085 C CA . THR D 1 139 ? 24.786 63.890 -116.677 1.00 109.27 170 THR D CA 1
ATOM 9086 C C . THR D 1 139 ? 24.435 63.518 -115.233 1.00 106.06 170 THR D C 1
ATOM 9087 O O . THR D 1 139 ? 24.489 64.360 -114.336 1.00 107.04 170 THR D O 1
ATOM 9091 N N . THR D 1 140 ? 24.109 62.251 -114.995 1.00 106.43 171 THR D N 1
ATOM 9092 C CA . THR D 1 140 ? 23.596 61.860 -113.682 1.00 105.27 171 THR D CA 1
ATOM 9093 C C . THR D 1 140 ? 23.695 60.361 -113.429 1.00 101.30 171 THR D C 1
ATOM 9094 O O . THR D 1 140 ? 24.145 59.600 -114.288 1.00 98.76 171 THR D O 1
ATOM 9098 N N . THR D 1 141 ? 23.256 59.951 -112.242 1.00 106.64 172 THR D N 1
ATOM 9099 C CA . THR D 1 141 ? 23.404 58.573 -111.773 1.00 109.25 172 THR D CA 1
ATOM 9100 C C . THR D 1 141 ? 22.536 57.577 -112.551 1.00 98.37 172 THR D C 1
ATOM 9101 O O . THR D 1 141 ? 23.031 56.533 -112.991 1.00 95.54 172 THR D O 1
ATOM 9105 N N . LYS D 1 142 ? 21.256 57.904 -112.726 1.00 93.19 173 LYS D N 1
ATOM 9106 C CA . LYS D 1 142 ? 20.372 57.090 -113.558 1.00 95.45 173 LYS D CA 1
ATOM 9107 C C . LYS D 1 142 ? 21.008 56.817 -114.921 1.00 95.83 173 LYS D C 1
ATOM 9108 O O . LYS D 1 142 ? 20.862 55.731 -115.470 1.00 97.67 173 LYS D O 1
ATOM 9114 N N . HIS D 1 143 ? 21.716 57.809 -115.451 1.00 95.60 174 HIS D N 1
ATOM 9115 C CA . HIS D 1 143 ? 22.348 57.713 -116.765 1.00 97.51 174 HIS D CA 1
ATOM 9116 C C . HIS D 1 143 ? 23.418 56.620 -116.821 1.00 87.72 174 HIS D C 1
ATOM 9117 O O . HIS D 1 143 ? 23.360 55.721 -117.662 1.00 90.39 174 HIS D O 1
ATOM 9124 N N . ILE D 1 144 ? 24.393 56.706 -115.923 1.00 87.99 175 ILE D N 1
ATOM 9125 C CA . ILE D 1 144 ? 25.478 55.725 -115.857 1.00 94.13 175 ILE D CA 1
ATOM 9126 C C . ILE D 1 144 ? 24.984 54.323 -115.464 1.00 92.06 175 ILE D C 1
ATOM 9127 O O . ILE D 1 144 ? 25.408 53.315 -116.055 1.00 83.39 175 ILE D O 1
ATOM 9132 N N . ILE D 1 145 ? 24.085 54.259 -114.481 1.00 89.67 176 ILE D N 1
ATOM 9133 C CA . ILE D 1 145 ? 23.548 52.971 -114.040 1.00 93.44 176 ILE D CA 1
ATOM 9134 C C . ILE D 1 145 ? 22.678 52.308 -115.115 1.00 93.72 176 ILE D C 1
ATOM 9135 O O . ILE D 1 145 ? 22.694 51.084 -115.271 1.00 91.07 176 ILE D O 1
ATOM 9140 N N . HIS D 1 146 ? 21.925 53.119 -115.853 1.00 86.94 177 HIS D N 1
ATOM 9141 C CA . HIS D 1 146 ? 21.144 52.628 -116.981 1.00 83.90 177 HIS D CA 1
ATOM 9142 C C . HIS D 1 146 ? 22.058 52.169 -118.116 1.00 86.80 177 HIS D C 1
ATOM 9143 O O . HIS D 1 146 ? 21.719 51.227 -118.856 1.00 83.00 177 HIS D O 1
ATOM 9150 N N . MET D 1 147 ? 23.204 52.840 -118.266 1.00 79.96 178 MET D N 1
ATOM 9151 C CA . MET D 1 147 ? 24.195 52.406 -119.244 1.00 74.71 178 MET D CA 1
ATOM 9152 C C . MET D 1 147 ? 24.636 51.020 -118.839 1.00 79.54 178 MET D C 1
ATOM 9153 O O . MET D 1 147 ? 24.835 50.146 -119.686 1.00 75.19 178 MET D O 1
ATOM 9158 N N . CYS D 1 148 ? 24.786 50.837 -117.528 1.00 84.18 179 CYS D N 1
ATOM 9159 C CA . CYS D 1 148 ? 25.152 49.543 -116.961 1.00 82.59 179 CYS D CA 1
ATOM 9160 C C . CYS D 1 148 ? 24.111 48.471 -117.275 1.00 80.99 179 CYS D C 1
ATOM 9161 O O . CYS D 1 148 ? 24.452 47.424 -117.822 1.00 74.38 179 CYS D O 1
ATOM 9164 N N . MET D 1 149 ? 22.851 48.735 -116.932 1.00 70.15 180 MET D N 1
ATOM 9165 C CA . MET D 1 149 ? 21.766 47.816 -117.252 1.00 70.49 180 MET D CA 1
ATOM 9166 C C . MET D 1 149 ? 21.812 47.395 -118.722 1.00 70.87 180 MET D C 1
ATOM 9167 O O . MET D 1 149 ? 21.666 46.214 -119.038 1.00 71.30 180 MET D O 1
ATOM 9172 N N . ASN D 1 150 ? 22.021 48.356 -119.618 1.00 70.79 181 ASN D N 1
ATOM 9173 C CA . ASN D 1 150 ? 22.165 48.027 -121.037 1.00 71.52 181 ASN D CA 1
ATOM 9174 C C . ASN D 1 150 ? 23.393 47.146 -121.370 1.00 69.76 181 ASN D C 1
ATOM 9175 O O . ASN D 1 150 ? 23.255 46.130 -122.053 1.00 71.08 181 ASN D O 1
ATOM 9180 N N . ALA D 1 151 ? 24.587 47.525 -120.912 1.00 68.01 182 ALA D N 1
ATOM 9181 C CA . ALA D 1 151 ? 25.780 46.705 -121.187 1.00 73.48 182 ALA D CA 1
ATOM 9182 C C . ALA D 1 151 ? 25.558 45.313 -120.625 1.00 68.41 182 ALA D C 1
ATOM 9183 O O . ALA D 1 151 ? 26.113 44.324 -121.098 1.00 65.25 182 ALA D O 1
ATOM 9185 N N . ILE D 1 152 ? 24.731 45.252 -119.596 1.00 62.68 183 ILE D N 1
ATOM 9186 C CA . ILE D 1 152 ? 24.448 44.007 -118.925 1.00 69.84 183 ILE D CA 1
ATOM 9187 C C . ILE D 1 152 ? 23.554 43.176 -119.841 1.00 72.77 183 ILE D C 1
ATOM 9188 O O . ILE D 1 152 ? 23.840 42.000 -120.079 1.00 67.76 183 ILE D O 1
ATOM 9193 N N . LEU D 1 153 ? 22.514 43.794 -120.403 1.00 60.61 184 LEU D N 1
ATOM 9194 C CA . LEU D 1 153 ? 21.637 43.066 -121.316 1.00 64.09 184 LEU D CA 1
ATOM 9195 C C . LEU D 1 153 ? 22.409 42.564 -122.542 1.00 65.37 184 LEU D C 1
ATOM 9196 O O . LEU D 1 153 ? 22.329 41.384 -122.934 1.00 67.32 184 LEU D O 1
ATOM 9201 N N . VAL D 1 154 ? 23.184 43.456 -123.134 1.00 59.16 185 VAL D N 1
ATOM 9202 C CA . VAL D 1 154 ? 23.881 43.112 -124.362 1.00 73.25 185 VAL D CA 1
ATOM 9203 C C . VAL D 1 154 ? 24.999 42.091 -124.100 1.00 74.55 185 VAL D C 1
ATOM 9204 O O . VAL D 1 154 ? 25.273 41.213 -124.934 1.00 66.41 185 VAL D O 1
ATOM 9208 N N . SER D 1 155 ? 25.624 42.190 -122.928 1.00 73.86 186 SER D N 1
ATOM 9209 C CA . SER D 1 155 ? 26.684 41.255 -122.556 1.00 72.52 186 SER D CA 1
ATOM 9210 C C . SER D 1 155 ? 26.139 39.847 -122.262 1.00 66.74 186 SER D C 1
ATOM 9211 O O . SER D 1 155 ? 26.673 38.846 -122.765 1.00 58.74 186 SER D O 1
ATOM 9214 N N . ILE D 1 156 ? 25.063 39.772 -121.479 1.00 65.36 187 ILE D N 1
ATOM 9215 C CA . ILE D 1 156 ? 24.332 38.512 -121.336 1.00 61.79 187 ILE D CA 1
ATOM 9216 C C . ILE D 1 156 ? 24.035 37.896 -122.706 1.00 67.29 187 ILE D C 1
ATOM 9217 O O . ILE D 1 156 ? 24.309 36.715 -122.929 1.00 71.38 187 ILE D O 1
ATOM 9222 N N . GLU D 1 157 ? 23.485 38.691 -123.625 1.00 63.71 188 GLU D N 1
ATOM 9223 C CA . GLU D 1 157 ? 23.116 38.163 -124.944 1.00 57.26 188 GLU D CA 1
ATOM 9224 C C . GLU D 1 157 ? 24.303 37.802 -125.845 1.00 59.11 188 GLU D C 1
ATOM 9225 O O . GLU D 1 157 ? 24.152 37.030 -126.792 1.00 63.03 188 GLU D O 1
ATOM 9231 N N . MET D 1 158 ? 25.472 38.377 -125.576 1.00 71.12 189 MET D N 1
ATOM 9232 C CA . MET D 1 158 ? 26.666 38.037 -126.346 1.00 68.25 189 MET D CA 1
ATOM 9233 C C . MET D 1 158 ? 27.449 36.972 -125.622 1.00 65.93 189 MET D C 1
ATOM 9234 O O . MET D 1 158 ? 28.480 36.496 -126.107 1.00 71.33 189 MET D O 1
ATOM 9239 N N . GLY D 1 159 ? 26.952 36.606 -124.449 1.00 67.15 190 GLY D N 1
ATOM 9240 C CA . GLY D 1 159 ? 27.534 35.523 -123.694 1.00 69.32 190 GLY D CA 1
ATOM 9241 C C . GLY D 1 159 ? 28.893 35.813 -123.083 1.00 69.85 190 GLY D C 1
ATOM 9242 O O . GLY D 1 159 ? 29.712 34.906 -122.985 1.00 67.38 190 GLY D O 1
ATOM 9243 N N . GLN D 1 160 ? 29.150 37.058 -122.683 1.00 66.55 191 GLN D N 1
ATOM 9244 C CA . GLN D 1 160 ? 30.327 37.329 -121.861 1.00 79.08 191 GLN D CA 1
ATOM 9245 C C . GLN D 1 160 ? 29.876 37.720 -120.453 1.00 73.91 191 GLN D C 1
ATOM 9246 O O . GLN D 1 160 ? 29.449 38.854 -120.211 1.00 65.65 191 GLN D O 1
ATOM 9252 N N . PHE D 1 161 ? 30.006 36.787 -119.515 1.00 76.43 192 PHE D N 1
ATOM 9253 C CA . PHE D 1 161 ? 29.505 37.036 -118.171 1.00 77.00 192 PHE D CA 1
ATOM 9254 C C . PHE D 1 161 ? 30.526 37.715 -117.263 1.00 84.39 192 PHE D C 1
ATOM 9255 O O . PHE D 1 161 ? 30.176 38.350 -116.254 1.00 79.78 192 PHE D O 1
ATOM 9263 N N . THR D 1 162 ? 31.784 37.615 -117.675 1.00 78.49 193 THR D N 1
ATOM 9264 C CA . THR D 1 162 ? 32.821 38.490 -117.173 1.00 76.15 193 THR D CA 1
ATOM 9265 C C . THR D 1 162 ? 32.310 39.933 -117.221 1.00 79.09 193 THR D C 1
ATOM 9266 O O . THR D 1 162 ? 32.122 40.569 -116.179 1.00 72.45 193 THR D O 1
ATOM 9270 N N . HIS D 1 163 ? 32.071 40.435 -118.434 1.00 72.87 194 HIS D N 1
ATOM 9271 C CA . HIS D 1 163 ? 31.653 41.816 -118.627 1.00 68.22 194 HIS D CA 1
ATOM 9272 C C . HIS D 1 163 ? 30.426 42.137 -117.772 1.00 75.13 194 HIS D C 1
ATOM 9273 O O . HIS D 1 163 ? 30.307 43.239 -117.208 1.00 72.11 194 HIS D O 1
ATOM 9280 N N . VAL D 1 164 ? 29.521 41.166 -117.666 1.00 75.66 195 VAL D N 1
ATOM 9281 C CA . VAL D 1 164 ? 28.327 41.311 -116.825 1.00 78.27 195 VAL D CA 1
ATOM 9282 C C . VAL D 1 164 ? 28.688 41.618 -115.371 1.00 74.42 195 VAL D C 1
ATOM 9283 O O . VAL D 1 164 ? 28.160 42.561 -114.778 1.00 71.61 195 VAL D O 1
ATOM 9287 N N . THR D 1 165 ? 29.588 40.818 -114.802 1.00 73.73 196 THR D N 1
ATOM 9288 C CA . THR D 1 165 ? 30.070 41.076 -113.447 1.00 79.84 196 THR D CA 1
ATOM 9289 C C . THR D 1 165 ? 30.721 42.462 -113.374 1.00 74.40 196 THR D C 1
ATOM 9290 O O . THR D 1 165 ? 30.405 43.238 -112.482 1.00 69.77 196 THR D O 1
ATOM 9294 N N . SER D 1 166 ? 31.606 42.768 -114.325 1.00 69.41 197 SER D N 1
ATOM 9295 C CA . SER D 1 166 ? 32.239 44.089 -114.417 1.00 68.86 197 SER D CA 1
ATOM 9296 C C . SER D 1 166 ? 31.235 45.235 -114.257 1.00 75.42 197 SER D C 1
ATOM 9297 O O . SER D 1 166 ? 31.367 46.055 -113.349 1.00 77.27 197 SER D O 1
ATOM 9300 N N . TYR D 1 167 ? 30.250 45.310 -115.151 1.00 75.37 198 TYR D N 1
ATOM 9301 C CA . TYR D 1 167 ? 29.265 46.399 -115.093 1.00 77.64 198 TYR D CA 1
ATOM 9302 C C . TYR D 1 167 ? 28.316 46.264 -113.893 1.00 75.27 198 TYR D C 1
ATOM 9303 O O . TYR D 1 167 ? 27.653 47.233 -113.500 1.00 74.00 198 TYR D O 1
ATOM 9312 N N . VAL D 1 168 ? 28.274 45.071 -113.299 1.00 76.68 199 VAL D N 1
ATOM 9313 C CA . VAL D 1 168 ? 27.589 44.878 -112.016 1.00 80.75 199 VAL D CA 1
ATOM 9314 C C . VAL D 1 168 ? 28.354 45.567 -110.862 1.00 86.33 199 VAL D C 1
ATOM 9315 O O . VAL D 1 168 ? 27.742 46.163 -109.976 1.00 84.73 199 VAL D O 1
ATOM 9319 N N . ASN D 1 169 ? 29.685 45.494 -110.892 1.00 80.83 200 ASN D N 1
ATOM 9320 C CA . ASN D 1 169 ? 30.527 46.129 -109.880 1.00 84.90 200 ASN D CA 1
ATOM 9321 C C . ASN D 1 169 ? 30.674 47.623 -110.116 1.00 87.93 200 ASN D C 1
ATOM 9322 O O . ASN D 1 169 ? 30.893 48.373 -109.175 1.00 93.38 200 ASN D O 1
ATOM 9327 N N . LYS D 1 170 ? 30.597 48.038 -111.381 1.00 89.47 201 LYS D N 1
ATOM 9328 C CA . LYS D 1 170 ? 30.556 49.458 -111.738 1.00 82.27 201 LYS D CA 1
ATOM 9329 C C . LYS D 1 170 ? 29.244 50.071 -111.255 1.00 87.57 201 LYS D C 1
ATOM 9330 O O . LYS D 1 170 ? 29.225 51.161 -110.690 1.00 91.23 201 LYS D O 1
ATOM 9336 N N . ALA D 1 171 ? 28.146 49.358 -111.481 1.00 81.39 202 ALA D N 1
ATOM 9337 C CA . ALA D 1 171 ? 26.835 49.828 -111.044 1.00 90.61 202 ALA D CA 1
ATOM 9338 C C . ALA D 1 171 ? 26.668 49.841 -109.523 1.00 97.66 202 ALA D C 1
ATOM 9339 O O . ALA D 1 171 ? 26.268 50.862 -108.959 1.00 97.25 202 ALA D O 1
ATOM 9341 N N . GLU D 1 172 ? 26.966 48.713 -108.870 1.00 102.60 203 GLU D N 1
ATOM 9342 C CA . GLU D 1 172 ? 26.722 48.561 -107.427 1.00 103.03 203 GLU D CA 1
ATOM 9343 C C . GLU D 1 172 ? 27.871 49.157 -106.617 1.00 106.03 203 GLU D C 1
ATOM 9344 O O . GLU D 1 172 ? 27.745 49.407 -105.413 1.00 107.29 203 GLU D O 1
ATOM 9350 N N . GLN D 1 173 ? 28.985 49.400 -107.300 1.00 104.53 204 GLN D N 1
ATOM 9351 C CA . GLN D 1 173 ? 30.089 50.163 -106.724 1.00 105.04 204 GLN D CA 1
ATOM 9352 C C . GLN D 1 173 ? 29.756 51.648 -106.751 1.00 108.25 204 GLN D C 1
ATOM 9353 O O . GLN D 1 173 ? 30.115 52.388 -105.833 1.00 119.83 204 GLN D O 1
ATOM 9359 N N . ASN D 1 174 ? 29.042 52.065 -107.797 1.00 114.80 205 ASN D N 1
ATOM 9360 C CA . ASN D 1 174 ? 28.392 53.372 -107.814 1.00 118.87 205 ASN D CA 1
ATOM 9361 C C . ASN D 1 174 ? 27.541 53.491 -106.560 1.00 124.69 205 ASN D C 1
ATOM 9362 O O . ASN D 1 174 ? 26.606 52.713 -106.334 1.00 121.74 205 ASN D O 1
ATOM 9367 N N . PRO D 1 175 ? 27.849 54.501 -105.749 1.00 131.91 206 PRO D N 1
ATOM 9368 C CA . PRO D 1 175 ? 27.328 54.572 -104.391 1.00 129.49 206 PRO D CA 1
ATOM 9369 C C . PRO D 1 175 ? 25.819 54.742 -104.335 1.00 131.42 206 PRO D C 1
ATOM 9370 O O . PRO D 1 175 ? 25.180 54.028 -103.549 1.00 128.95 206 PRO D O 1
ATOM 9374 N N . GLU D 1 176 ? 25.258 55.637 -105.152 1.00 130.21 207 GLU D N 1
ATOM 9375 C CA . GLU D 1 176 ? 24.088 56.366 -104.671 1.00 133.94 207 GLU D CA 1
ATOM 9376 C C . GLU D 1 176 ? 22.953 55.407 -104.393 1.00 131.36 207 GLU D C 1
ATOM 9377 O O . GLU D 1 176 ? 22.395 54.786 -105.304 1.00 131.26 207 GLU D O 1
ATOM 9383 N N . THR D 1 177 ? 22.574 55.365 -103.119 1.00 129.94 208 THR D N 1
ATOM 9384 C CA . THR D 1 177 ? 21.951 54.169 -102.576 1.00 126.79 208 THR D CA 1
ATOM 9385 C C . THR D 1 177 ? 20.654 53.893 -103.334 1.00 129.89 208 THR D C 1
ATOM 9386 O O . THR D 1 177 ? 19.728 54.717 -103.384 1.00 121.72 208 THR D O 1
ATOM 9390 N N . LEU D 1 178 ? 20.613 52.695 -103.904 1.00 125.64 209 LEU D N 1
ATOM 9391 C CA . LEU D 1 178 ? 19.939 52.468 -105.176 1.00 120.08 209 LEU D CA 1
ATOM 9392 C C . LEU D 1 178 ? 18.426 52.321 -105.057 1.00 117.25 209 LEU D C 1
ATOM 9393 O O . LEU D 1 178 ? 17.861 52.460 -103.972 1.00 123.53 209 LEU D O 1
ATOM 9398 N N . GLU D 1 179 ? 17.769 52.066 -106.184 1.00 110.96 210 GLU D N 1
ATOM 9399 C CA . GLU D 1 179 ? 16.374 51.642 -106.166 1.00 116.34 210 GLU D CA 1
ATOM 9400 C C . GLU D 1 179 ? 16.416 50.135 -105.927 1.00 114.12 210 GLU D C 1
ATOM 9401 O O . GLU D 1 179 ? 17.136 49.411 -106.620 1.00 110.76 210 GLU D O 1
ATOM 9407 N N . PRO D 1 180 ? 15.652 49.655 -104.937 1.00 110.90 211 PRO D N 1
ATOM 9408 C CA . PRO D 1 180 ? 15.760 48.280 -104.434 1.00 110.33 211 PRO D CA 1
ATOM 9409 C C . PRO D 1 180 ? 15.501 47.224 -105.509 1.00 105.98 211 PRO D C 1
ATOM 9410 O O . PRO D 1 180 ? 15.979 46.092 -105.353 1.00 100.81 211 PRO D O 1
ATOM 9414 N N . MET D 1 181 ? 14.752 47.589 -106.554 1.00 96.07 212 MET D N 1
ATOM 9415 C CA . MET D 1 181 ? 14.436 46.682 -107.656 1.00 90.23 212 MET D CA 1
ATOM 9416 C C . MET D 1 181 ? 15.491 46.727 -108.756 1.00 87.04 212 MET D C 1
ATOM 9417 O O . MET D 1 181 ? 15.529 45.865 -109.639 1.00 83.29 212 MET D O 1
ATOM 9422 N N . VAL D 1 182 ? 16.333 47.749 -108.705 1.00 89.49 213 VAL D N 1
ATOM 9423 C CA . VAL D 1 182 ? 17.566 47.765 -109.473 1.00 92.22 213 VAL D CA 1
ATOM 9424 C C . VAL D 1 182 ? 18.579 46.923 -108.704 1.00 92.98 213 VAL D C 1
ATOM 9425 O O . VAL D 1 182 ? 19.395 46.220 -109.297 1.00 85.96 213 VAL D O 1
ATOM 9429 N N . ASN D 1 183 ? 18.515 46.993 -107.375 1.00 98.68 214 ASN D N 1
ATOM 9430 C CA . ASN D 1 183 ? 19.251 46.051 -106.543 1.00 97.88 214 ASN D CA 1
ATOM 9431 C C . ASN D 1 183 ? 18.879 44.655 -107.009 1.00 90.41 214 ASN D C 1
ATOM 9432 O O . ASN D 1 183 ? 19.744 43.835 -107.300 1.00 87.72 214 ASN D O 1
ATOM 9437 N N . ALA D 1 184 ? 17.574 44.412 -107.096 1.00 84.50 215 ALA D N 1
ATOM 9438 C CA . ALA D 1 184 ? 17.040 43.139 -107.563 1.00 87.15 215 ALA D CA 1
ATOM 9439 C C . ALA D 1 184 ? 17.607 42.763 -108.933 1.00 83.58 215 ALA D C 1
ATOM 9440 O O . ALA D 1 184 ? 18.190 41.687 -109.100 1.00 82.59 215 ALA D O 1
ATOM 9442 N N . LYS D 1 185 ? 17.442 43.650 -109.908 1.00 85.87 216 LYS D N 1
ATOM 9443 C CA . LYS D 1 185 ? 17.987 43.413 -111.240 1.00 82.44 216 LYS D CA 1
ATOM 9444 C C . LYS D 1 185 ? 19.467 42.994 -111.193 1.00 75.20 216 LYS D C 1
ATOM 9445 O O . LYS D 1 185 ? 19.859 41.989 -111.795 1.00 74.31 216 LYS D O 1
ATOM 9451 N N . LEU D 1 186 ? 20.283 43.754 -110.470 1.00 76.85 217 LEU D N 1
ATOM 9452 C CA . LEU D 1 186 ? 21.725 43.497 -110.424 1.00 78.97 217 LEU D CA 1
ATOM 9453 C C . LEU D 1 186 ? 22.056 42.180 -109.728 1.00 74.64 217 LEU D C 1
ATOM 9454 O O . LEU D 1 186 ? 22.932 41.443 -110.177 1.00 65.95 217 LEU D O 1
ATOM 9459 N N . ARG D 1 187 ? 21.341 41.884 -108.646 1.00 78.63 218 ARG D N 1
ATOM 9460 C CA . ARG D 1 187 ? 21.441 40.581 -107.998 1.00 75.00 218 ARG D CA 1
ATOM 9461 C C . ARG D 1 187 ? 21.227 39.491 -109.024 1.00 68.18 218 ARG D C 1
ATOM 9462 O O . ARG D 1 187 ? 22.046 38.589 -109.135 1.00 72.62 218 ARG D O 1
ATOM 9470 N N . CYS D 1 188 ? 20.131 39.587 -109.778 1.00 65.97 219 CYS D N 1
ATOM 9471 C CA . CYS D 1 188 ? 19.810 38.612 -110.831 1.00 64.09 219 CYS D CA 1
ATOM 9472 C C . CYS D 1 188 ? 20.908 38.455 -111.897 1.00 69.13 219 CYS D C 1
ATOM 9473 O O . CYS D 1 188 ? 21.241 37.330 -112.319 1.00 67.20 219 CYS D O 1
ATOM 9476 N N . ALA D 1 189 ? 21.466 39.580 -112.337 1.00 63.80 220 ALA D N 1
ATOM 9477 C CA . ALA D 1 189 ? 22.529 39.533 -113.337 1.00 73.24 220 ALA D CA 1
ATOM 9478 C C . ALA D 1 189 ? 23.804 38.863 -112.797 1.00 66.82 220 ALA D C 1
ATOM 9479 O O . ALA D 1 189 ? 24.413 38.025 -113.469 1.00 56.50 220 ALA D O 1
ATOM 9481 N N . SER D 1 190 ? 24.190 39.241 -111.582 1.00 68.66 221 SER D N 1
ATOM 9482 C CA . SER D 1 190 ? 25.341 38.653 -110.906 1.00 66.74 221 SER D CA 1
ATOM 9483 C C . SER D 1 190 ? 25.142 37.159 -110.712 1.00 69.55 221 SER D C 1
ATOM 9484 O O . SER D 1 190 ? 26.040 36.354 -111.003 1.00 62.89 221 SER D O 1
ATOM 9487 N N . GLY D 1 191 ? 23.958 36.794 -110.220 1.00 66.04 222 GLY D N 1
ATOM 9488 C CA . GLY D 1 191 ? 23.619 35.403 -109.995 1.00 61.71 222 GLY D CA 1
ATOM 9489 C C . GLY D 1 191 ? 23.809 34.665 -111.300 1.00 67.13 222 GLY D C 1
ATOM 9490 O O . GLY D 1 191 ? 24.379 33.566 -111.337 1.00 68.60 222 GLY D O 1
ATOM 9491 N N . LEU D 1 192 ? 23.354 35.292 -112.381 1.00 60.86 223 LEU D N 1
ATOM 9492 C CA . LEU D 1 192 ? 23.379 34.650 -113.681 1.00 62.57 223 LEU D CA 1
ATOM 9493 C C . LEU D 1 192 ? 24.820 34.487 -114.173 1.00 64.69 223 LEU D C 1
ATOM 9494 O O . LEU D 1 192 ? 25.181 33.478 -114.806 1.00 59.92 223 LEU D O 1
ATOM 9499 N N . ALA D 1 193 ? 25.658 35.466 -113.844 1.00 68.91 224 ALA D N 1
ATOM 9500 C CA . ALA D 1 193 ? 27.053 35.432 -114.273 1.00 69.34 224 ALA D CA 1
ATOM 9501 C C . ALA D 1 193 ? 27.782 34.328 -113.533 1.00 63.92 224 ALA D C 1
ATOM 9502 O O . ALA D 1 193 ? 28.520 33.550 -114.139 1.00 64.47 224 ALA D O 1
ATOM 9504 N N . HIS D 1 194 ? 27.563 34.261 -112.223 1.00 63.82 225 HIS D N 1
ATOM 9505 C CA . HIS D 1 194 ? 28.148 33.205 -111.403 1.00 71.01 225 HIS D CA 1
ATOM 9506 C C . HIS D 1 194 ? 27.725 31.823 -111.876 1.00 66.61 225 HIS D C 1
ATOM 9507 O O . HIS D 1 194 ? 28.563 30.920 -112.004 1.00 59.98 225 HIS D O 1
ATOM 9514 N N . LEU D 1 195 ? 26.428 31.675 -112.140 1.00 58.33 226 LEU D N 1
ATOM 9515 C CA . LEU D 1 195 ? 25.880 30.422 -112.628 1.00 61.01 226 LEU D CA 1
ATOM 9516 C C . LEU D 1 195 ? 26.483 30.032 -113.966 1.00 65.20 226 LEU D C 1
ATOM 9517 O O . LEU D 1 195 ? 26.643 28.850 -114.259 1.00 66.77 226 LEU D O 1
ATOM 9522 N N . GLU D 1 196 ? 26.787 31.015 -114.802 1.00 64.32 227 GLU D N 1
ATOM 9523 C CA . GLU D 1 196 ? 27.377 30.670 -116.085 1.00 68.45 227 GLU D CA 1
ATOM 9524 C C . GLU D 1 196 ? 28.866 30.381 -115.974 1.00 65.89 227 GLU D C 1
ATOM 9525 O O . GLU D 1 196 ? 29.413 29.578 -116.737 1.00 68.69 227 GLU D O 1
ATOM 9531 N N . LEU D 1 197 ? 29.505 31.013 -114.998 1.00 64.94 228 LEU D N 1
ATOM 9532 C CA . LEU D 1 197 ? 30.919 30.782 -114.732 1.00 66.78 228 LEU D CA 1
ATOM 9533 C C . LEU D 1 197 ? 31.122 29.610 -113.759 1.00 69.24 228 LEU D C 1
ATOM 9534 O O . LEU D 1 197 ? 32.228 29.348 -113.295 1.00 65.63 228 LEU D O 1
ATOM 9539 N N 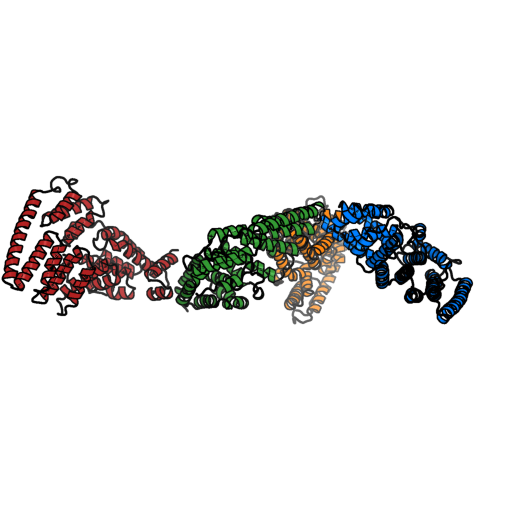. LYS D 1 198 ? 30.022 28.926 -113.464 1.00 71.48 229 LYS D N 1
ATOM 9540 C CA . LYS D 1 198 ? 29.997 27.668 -112.705 1.00 69.59 229 LYS D CA 1
ATOM 9541 C C . LYS D 1 198 ? 30.365 27.746 -111.217 1.00 68.47 229 LYS D C 1
ATOM 9542 O O . LYS D 1 198 ? 30.758 26.739 -110.618 1.00 69.39 229 LYS D O 1
ATOM 9548 N N . LYS D 1 199 ? 30.175 28.912 -110.602 1.00 70.76 230 LYS D N 1
ATOM 9549 C CA . LYS D 1 199 ? 30.258 28.971 -109.151 1.00 68.82 230 LYS D CA 1
ATOM 9550 C C . LYS D 1 199 ? 28.835 29.022 -108.587 1.00 67.38 230 LYS D C 1
ATOM 9551 O O . LYS D 1 199 ? 28.230 30.096 -108.475 1.00 59.93 230 LYS D O 1
ATOM 9557 N N . TYR D 1 200 ? 28.351 27.867 -108.125 1.00 64.04 231 TYR D N 1
ATOM 9558 C CA . TYR D 1 200 ? 26.935 27.726 -107.798 1.00 51.35 231 TYR D CA 1
ATOM 9559 C C . TYR D 1 200 ? 26.621 28.201 -106.391 1.00 57.83 231 TYR D C 1
ATOM 9560 O O . TYR D 1 200 ? 25.458 28.461 -106.050 1.00 61.52 231 TYR D O 1
ATOM 9569 N N . LYS D 1 201 ? 27.669 28.334 -105.585 1.00 61.62 232 LYS D N 1
ATOM 9570 C CA . LYS D 1 201 ? 27.535 28.790 -104.212 1.00 59.05 232 LYS D CA 1
ATOM 9571 C C . LYS D 1 201 ? 27.238 30.279 -104.238 1.00 59.76 232 LYS D C 1
ATOM 9572 O O . LYS D 1 201 ? 26.304 30.762 -103.571 1.00 58.88 232 LYS D O 1
ATOM 9578 N N . LEU D 1 202 ? 28.019 31.003 -105.034 1.00 60.10 233 LEU D N 1
ATOM 9579 C CA . LEU D 1 202 ? 27.801 32.434 -105.173 1.00 65.97 233 LEU D CA 1
ATOM 9580 C C . LEU D 1 202 ? 26.433 32.597 -105.801 1.00 62.51 233 LEU D C 1
ATOM 9581 O O . LEU D 1 202 ? 25.587 33.338 -105.289 1.00 57.22 233 LEU D O 1
ATOM 9586 N N . ALA D 1 203 ? 26.215 31.842 -106.877 1.00 54.50 234 ALA D N 1
ATOM 9587 C CA . ALA D 1 203 ? 24.976 31.903 -107.629 1.00 58.62 234 ALA D CA 1
ATOM 9588 C C . ALA D 1 203 ? 23.782 31.847 -106.694 1.00 61.68 234 ALA D C 1
ATOM 9589 O O . ALA D 1 203 ? 22.869 32.681 -106.775 1.00 61.83 234 ALA D O 1
ATOM 9591 N N . ALA D 1 204 ? 23.795 30.868 -105.798 1.00 60.04 235 ALA D N 1
ATOM 9592 C CA . ALA D 1 204 ? 22.662 30.659 -104.910 1.00 62.59 235 ALA D CA 1
ATOM 9593 C C . ALA D 1 204 ? 22.552 31.783 -103.897 1.00 59.52 235 ALA D C 1
ATOM 9594 O O . ALA D 1 204 ? 21.458 32.259 -103.597 1.00 56.74 235 ALA D O 1
ATOM 9596 N N . ARG D 1 205 ? 23.691 32.200 -103.359 1.00 67.23 236 ARG D N 1
ATOM 9597 C CA . ARG D 1 205 ? 23.683 33.295 -102.397 1.00 73.05 236 ARG D CA 1
ATOM 9598 C C . ARG D 1 205 ? 22.979 34.498 -103.030 1.00 72.95 236 ARG D C 1
ATOM 9599 O O . ARG D 1 205 ? 22.207 35.206 -102.370 1.00 75.88 236 ARG D O 1
ATOM 9607 N N . LYS D 1 206 ? 23.216 34.695 -104.326 1.00 67.54 237 LYS D N 1
ATOM 9608 C CA . LYS D 1 206 ? 22.664 35.839 -105.047 1.00 65.77 237 LYS D CA 1
ATOM 9609 C C . LYS D 1 206 ? 21.178 35.664 -105.243 1.00 65.59 237 LYS D C 1
ATOM 9610 O O . LYS D 1 206 ? 20.388 36.455 -104.731 1.00 69.66 237 LYS D O 1
ATOM 9616 N N . PHE D 1 207 ? 20.808 34.630 -105.998 1.00 59.55 238 PHE D N 1
ATOM 9617 C CA . PHE D 1 207 ? 19.407 34.366 -106.295 1.00 55.60 238 PHE D CA 1
ATOM 9618 C C . PHE D 1 207 ? 18.505 34.355 -105.035 1.00 73.09 238 PHE D C 1
ATOM 9619 O O . PHE D 1 207 ? 17.366 34.837 -105.065 1.00 64.37 238 PHE D O 1
ATOM 9627 N N . LEU D 1 208 ? 19.012 33.819 -103.926 1.00 73.73 239 LEU D N 1
ATOM 9628 C CA . LEU D 1 208 ? 18.209 33.707 -102.704 1.00 70.12 239 LEU D CA 1
ATOM 9629 C C . LEU D 1 208 ? 17.966 35.055 -102.016 1.00 67.83 239 LEU D C 1
ATOM 9630 O O . LEU D 1 208 ? 17.103 35.170 -101.144 1.00 63.01 239 LEU D O 1
ATOM 9635 N N . ASP D 1 209 ? 18.746 36.059 -102.409 1.00 66.86 240 ASP D N 1
ATOM 9636 C CA . ASP D 1 209 ? 18.693 37.387 -101.799 1.00 77.77 240 ASP D CA 1
ATOM 9637 C C . ASP D 1 209 ? 17.802 38.400 -102.551 1.00 80.63 240 ASP D C 1
ATOM 9638 O O . ASP D 1 209 ? 17.538 39.496 -102.050 1.00 83.96 240 ASP D O 1
ATOM 9643 N N . VAL D 1 210 ? 17.316 38.009 -103.729 1.00 73.49 241 VAL D N 1
ATOM 9644 C CA . VAL D 1 210 ? 16.557 38.886 -104.621 1.00 70.59 241 VAL D CA 1
ATOM 9645 C C . VAL D 1 210 ? 15.180 39.229 -104.045 1.00 74.00 241 VAL D C 1
ATOM 9646 O O . VAL D 1 210 ? 14.465 38.344 -103.584 1.00 67.58 241 VAL D O 1
ATOM 9650 N N . ASN D 1 211 ? 14.824 40.514 -104.070 1.00 78.38 242 ASN D N 1
ATOM 9651 C CA . ASN D 1 211 ? 13.505 40.990 -103.644 1.00 77.52 242 ASN D CA 1
ATOM 9652 C C . ASN D 1 211 ? 12.348 40.274 -104.352 1.00 80.88 242 ASN D C 1
ATOM 9653 O O . ASN D 1 211 ? 12.262 40.306 -105.579 1.00 84.01 242 ASN D O 1
ATOM 9658 N N . PRO D 1 212 ? 11.440 39.661 -103.573 1.00 83.53 243 PRO D N 1
ATOM 9659 C CA . PRO D 1 212 ? 10.306 38.834 -104.024 1.00 82.63 243 PRO D CA 1
ATOM 9660 C C . PRO D 1 212 ? 9.297 39.574 -104.917 1.00 93.75 243 PRO D C 1
ATOM 9661 O O . PRO D 1 212 ? 8.592 38.939 -105.710 1.00 96.19 243 PRO D O 1
ATOM 9665 N N . GLU D 1 213 ? 9.224 40.895 -104.776 1.00 98.78 244 GLU D N 1
ATOM 9666 C CA . GLU D 1 213 ? 8.262 41.709 -105.527 1.00 105.84 244 GLU D CA 1
ATOM 9667 C C . GLU D 1 213 ? 8.641 41.967 -106.998 1.00 100.55 244 GLU D C 1
ATOM 9668 O O . GLU D 1 213 ? 7.766 42.281 -107.811 1.00 99.00 244 GLU D O 1
ATOM 9674 N N . LEU D 1 214 ? 9.928 41.835 -107.333 1.00 92.11 245 LEU D N 1
ATOM 9675 C CA . LEU D 1 214 ? 10.421 42.175 -108.677 1.00 87.91 245 LEU D CA 1
ATOM 9676 C C . LEU D 1 214 ? 9.701 41.450 -109.825 1.00 81.23 245 LEU D C 1
ATOM 9677 O O . LEU D 1 214 ? 9.698 41.931 -110.962 1.00 74.57 245 LEU D O 1
ATOM 9682 N N . GLY D 1 215 ? 9.110 40.292 -109.538 1.00 88.32 246 GLY D N 1
ATOM 9683 C CA . GLY D 1 215 ? 8.194 39.662 -110.478 1.00 81.07 246 GLY D CA 1
ATOM 9684 C C . GLY D 1 215 ? 8.762 39.518 -111.878 1.00 76.61 246 GLY D C 1
ATOM 9685 O O . GLY D 1 215 ? 9.813 38.911 -112.089 1.00 80.80 246 GLY D O 1
ATOM 9686 N N . ASN D 1 216 ? 8.039 40.075 -112.841 1.00 77.06 247 ASN D N 1
ATOM 9687 C CA . ASN D 1 216 ? 8.433 40.044 -114.244 1.00 76.33 247 ASN D CA 1
ATOM 9688 C C . ASN D 1 216 ? 9.277 41.246 -114.676 1.00 73.49 247 ASN D C 1
ATOM 9689 O O . ASN D 1 216 ? 9.567 41.392 -115.863 1.00 72.84 247 ASN D O 1
ATOM 9694 N N . SER D 1 217 ? 9.652 42.105 -113.723 1.00 71.84 248 SER D N 1
ATOM 9695 C CA . SER D 1 217 ? 10.350 43.364 -114.025 1.00 68.23 248 SER D CA 1
ATOM 9696 C C . SER D 1 217 ? 11.613 43.172 -114.852 1.00 69.54 248 SER D C 1
ATOM 9697 O O . SER D 1 217 ? 11.986 44.032 -115.652 1.00 73.48 248 SER D O 1
ATOM 9700 N N . TYR D 1 218 ? 12.294 42.063 -114.599 1.00 69.38 249 TYR D N 1
ATOM 9701 C CA . TYR D 1 218 ? 13.537 41.702 -115.280 1.00 72.33 249 TYR D CA 1
ATOM 9702 C C . TYR D 1 218 ? 13.404 40.686 -116.458 1.00 67.77 249 TYR D C 1
ATOM 9703 O O . TYR D 1 218 ? 14.406 40.120 -116.915 1.00 65.61 249 TYR D O 1
ATOM 9712 N N . ASN D 1 219 ? 12.174 40.428 -116.907 1.00 67.37 250 ASN D N 1
ATOM 9713 C CA . ASN D 1 219 ? 11.902 39.366 -117.893 1.00 68.25 250 ASN D CA 1
ATOM 9714 C C . ASN D 1 219 ? 12.538 39.507 -119.290 1.00 62.51 250 ASN D C 1
ATOM 9715 O O . ASN D 1 219 ? 12.447 38.591 -120.102 1.00 61.26 250 ASN D O 1
ATOM 9720 N N . GLU D 1 220 ? 13.196 40.626 -119.568 1.00 66.23 251 GLU D N 1
ATOM 9721 C CA . GLU D 1 220 ? 14.046 40.710 -120.758 1.00 65.96 251 GLU D CA 1
ATOM 9722 C C . GLU D 1 220 ? 15.232 39.756 -120.572 1.00 62.35 251 GLU D C 1
ATOM 9723 O O . GLU D 1 220 ? 15.923 39.382 -121.522 1.00 65.29 251 GLU D O 1
ATOM 9729 N N . VAL D 1 221 ? 15.419 39.356 -119.319 1.00 62.81 252 VAL D N 1
ATOM 9730 C CA . VAL D 1 221 ? 16.551 38.560 -118.856 1.00 69.87 252 VAL D CA 1
ATOM 9731 C C . VAL D 1 221 ? 16.115 37.307 -118.072 1.00 69.27 252 VAL D C 1
ATOM 9732 O O . VAL D 1 221 ? 16.524 36.182 -118.395 1.00 66.40 252 VAL D O 1
ATOM 9736 N N . ILE D 1 222 ? 15.352 37.507 -117.001 1.00 59.42 253 ILE D N 1
ATOM 9737 C CA . ILE D 1 222 ? 15.016 36.394 -116.126 1.00 69.96 253 ILE D CA 1
ATOM 9738 C C . ILE D 1 222 ? 13.542 36.344 -115.737 1.00 68.22 253 ILE D C 1
ATOM 9739 O O . ILE D 1 222 ? 12.867 37.373 -115.695 1.00 64.02 253 ILE D O 1
ATOM 9744 N N . ALA D 1 223 ? 13.070 35.139 -115.420 1.00 70.31 254 ALA D N 1
ATOM 9745 C CA . ALA D 1 223 ? 11.716 34.930 -114.926 1.00 65.27 254 ALA D CA 1
ATOM 9746 C C . ALA D 1 223 ? 11.846 34.530 -113.462 1.00 72.05 254 ALA D C 1
ATOM 9747 O O . ALA D 1 223 ? 12.882 33.999 -113.063 1.00 74.96 254 ALA D O 1
ATOM 9749 N N . PRO D 1 224 ? 10.813 34.806 -112.646 1.00 69.85 255 PRO D N 1
ATOM 9750 C CA . PRO D 1 224 ? 10.842 34.475 -111.211 1.00 75.41 255 PRO D CA 1
ATOM 9751 C C . PRO D 1 224 ? 10.834 32.961 -111.006 1.00 75.03 255 PRO D C 1
ATOM 9752 O O . PRO D 1 224 ? 11.292 32.456 -109.973 1.00 72.37 255 PRO D O 1
ATOM 9756 N N . GLN D 1 225 ? 10.282 32.259 -111.993 1.00 65.00 256 GLN D N 1
ATOM 9757 C CA . GLN D 1 225 ? 10.337 30.814 -112.054 1.00 66.08 256 GLN D CA 1
ATOM 9758 C C . GLN D 1 225 ? 11.794 30.430 -112.077 1.00 68.88 256 GLN D C 1
ATOM 9759 O O . GLN D 1 225 ? 12.244 29.591 -111.300 1.00 69.63 256 GLN D O 1
ATOM 9765 N N . ASP D 1 226 ? 12.513 31.064 -112.999 1.00 71.54 257 ASP D N 1
ATOM 9766 C CA . ASP D 1 226 ? 13.941 30.885 -113.195 1.00 68.33 257 ASP D CA 1
ATOM 9767 C C . ASP D 1 226 ? 14.736 31.154 -111.912 1.00 70.01 257 ASP D C 1
ATOM 9768 O O . ASP D 1 226 ? 15.720 30.477 -111.635 1.00 70.13 257 ASP D O 1
ATOM 9773 N N . ILE D 1 227 ? 14.327 32.159 -111.141 1.00 67.71 258 ILE D N 1
ATOM 9774 C CA . ILE D 1 227 ? 15.055 32.506 -109.926 1.00 70.15 258 ILE D CA 1
ATOM 9775 C C . ILE D 1 227 ? 14.787 31.456 -108.859 1.00 70.73 258 ILE D C 1
ATOM 9776 O O . ILE D 1 227 ? 15.682 31.084 -108.090 1.00 71.16 258 ILE D O 1
ATOM 9781 N N . ALA D 1 228 ? 13.548 30.985 -108.809 1.00 64.34 259 ALA D N 1
ATOM 9782 C CA . ALA D 1 228 ? 13.192 29.943 -107.859 1.00 70.62 259 ALA D CA 1
ATOM 9783 C C . ALA D 1 228 ? 14.008 28.683 -108.139 1.00 69.96 259 ALA D C 1
ATOM 9784 O O . ALA D 1 228 ? 14.655 28.135 -107.236 1.00 70.81 259 ALA D O 1
ATOM 9786 N N . THR D 1 229 ? 13.996 28.232 -109.391 1.00 61.75 260 THR D N 1
ATOM 9787 C CA . THR D 1 229 ? 14.706 27.006 -109.725 1.00 65.19 260 THR D CA 1
ATOM 9788 C C . THR D 1 229 ? 16.234 27.164 -109.632 1.00 61.69 260 THR D C 1
ATOM 9789 O O . THR D 1 229 ? 16.905 26.308 -109.062 1.00 63.60 260 THR D O 1
ATOM 9793 N N . TYR D 1 230 ? 16.784 28.243 -110.177 1.00 61.72 261 TYR D N 1
ATOM 9794 C CA . TYR D 1 230 ? 18.232 28.447 -110.110 1.00 66.29 261 TYR D CA 1
ATOM 9795 C C . TYR D 1 230 ? 18.705 28.538 -108.662 1.00 62.47 261 TYR D C 1
ATOM 9796 O O . TYR D 1 230 ? 19.625 27.818 -108.260 1.00 60.18 261 TYR D O 1
ATOM 9805 N N . GLY D 1 231 ? 18.083 29.423 -107.883 1.00 63.50 262 GLY D N 1
ATOM 9806 C CA . GLY D 1 231 ? 18.415 29.518 -106.476 1.00 61.17 262 GLY D CA 1
ATOM 9807 C C . GLY D 1 231 ? 18.351 28.134 -105.843 1.00 60.84 262 GLY D C 1
ATOM 9808 O O . GLY D 1 231 ? 19.353 27.643 -105.302 1.00 55.27 262 GLY D O 1
ATOM 9809 N N . GLY D 1 232 ? 17.196 27.476 -105.970 1.00 63.89 263 GLY D N 1
ATOM 9810 C CA . GLY D 1 232 ? 16.955 26.194 -105.316 1.00 58.12 263 GLY D CA 1
ATOM 9811 C C . GLY D 1 232 ? 17.998 25.118 -105.611 1.00 60.13 263 GLY D C 1
ATOM 9812 O O . GLY D 1 232 ? 18.628 24.567 -104.687 1.00 60.25 263 GLY D O 1
ATOM 9813 N N . LEU D 1 233 ? 18.203 24.826 -106.895 1.00 51.72 264 LEU D N 1
ATOM 9814 C CA . LEU D 1 233 ? 19.145 23.783 -107.284 1.00 59.26 264 LEU D CA 1
ATOM 9815 C C . LEU D 1 233 ? 20.588 24.151 -106.941 1.00 57.64 264 LEU D C 1
ATOM 9816 O O . LEU D 1 233 ? 21.311 23.349 -106.353 1.00 54.35 264 LEU D O 1
ATOM 9821 N N . CYS D 1 234 ? 21.010 25.355 -107.298 1.00 60.35 265 CYS D N 1
ATOM 9822 C CA . CYS D 1 234 ? 22.373 25.742 -106.970 1.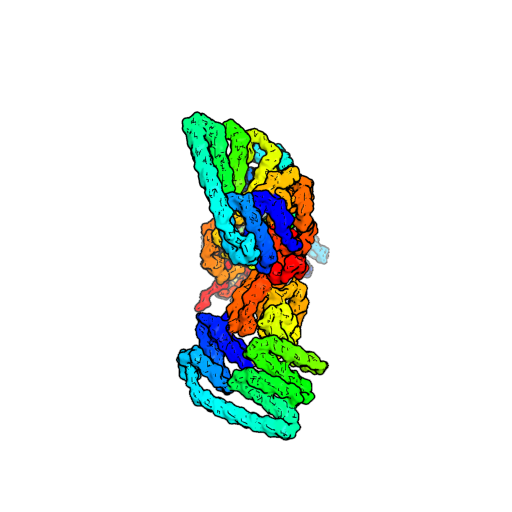00 61.17 265 CYS D CA 1
ATOM 9823 C C . CYS D 1 234 ? 22.619 25.557 -105.483 1.00 56.86 265 CYS D C 1
ATOM 9824 O O . CYS D 1 234 ? 23.678 25.057 -105.081 1.00 54.80 265 CYS D O 1
ATOM 9827 N N . ALA D 1 235 ? 21.643 25.940 -104.665 1.00 55.32 266 ALA D N 1
ATOM 9828 C CA . ALA D 1 235 ? 21.852 25.864 -103.223 1.00 59.91 266 ALA D CA 1
ATOM 9829 C C . ALA D 1 235 ? 22.011 24.405 -102.840 1.00 58.81 266 ALA D C 1
ATOM 9830 O O . ALA D 1 235 ? 23.051 23.984 -102.309 1.00 50.05 266 ALA D O 1
ATOM 9832 N N . LEU D 1 236 ? 20.984 23.630 -103.169 1.00 54.26 267 LEU D N 1
ATOM 9833 C CA . LEU D 1 236 ? 20.936 22.238 -102.785 1.00 53.50 267 LEU D CA 1
ATOM 9834 C C . LEU D 1 236 ? 22.238 21.516 -103.144 1.00 58.54 267 LEU D C 1
ATOM 9835 O O . LEU D 1 236 ? 22.685 20.655 -102.393 1.00 58.65 267 LEU D O 1
ATOM 9840 N N . ALA D 1 237 ? 22.848 21.872 -104.275 1.00 47.38 268 ALA D N 1
ATOM 9841 C CA . ALA D 1 237 ? 24.094 21.228 -104.705 1.00 54.98 268 ALA D CA 1
ATOM 9842 C C . ALA D 1 237 ? 25.367 21.754 -104.018 1.00 51.59 268 ALA D C 1
ATOM 9843 O O . ALA D 1 237 ? 26.463 21.218 -104.233 1.00 52.99 268 ALA D O 1
ATOM 9845 N N . SER D 1 238 ? 25.228 22.797 -103.209 1.00 45.18 269 SER D N 1
ATOM 9846 C CA . SER D 1 238 ? 26.393 23.571 -102.776 1.00 56.34 269 SER D CA 1
ATOM 9847 C C . SER D 1 238 ? 26.457 23.743 -101.259 1.00 50.36 269 SER D C 1
ATOM 9848 O O . SER D 1 238 ? 27.494 23.513 -100.636 1.00 54.62 269 SER D O 1
ATOM 9851 N N . PHE D 1 239 ? 25.378 24.260 -100.697 1.00 50.78 270 PHE D N 1
ATOM 9852 C CA . PHE D 1 239 ? 25.282 24.502 -99.266 1.00 58.59 270 PHE D CA 1
ATOM 9853 C C . PHE D 1 239 ? 25.477 23.258 -98.395 1.00 62.91 270 PHE D C 1
ATOM 9854 O O . PHE D 1 239 ? 25.177 22.127 -98.814 1.00 66.56 270 PHE D O 1
ATOM 9862 N N . ASP D 1 240 ? 26.030 23.462 -97.199 1.00 69.54 271 ASP D N 1
ATOM 9863 C CA . ASP D 1 240 ? 25.856 22.488 -96.120 1.00 62.41 271 ASP D CA 1
ATOM 9864 C C . ASP D 1 240 ? 24.421 22.658 -95.617 1.00 67.26 271 ASP D C 1
ATOM 9865 O O . ASP D 1 240 ? 23.682 23.505 -96.135 1.00 62.56 271 ASP D O 1
ATOM 9870 N N . ARG D 1 241 ? 24.015 21.873 -94.622 1.00 65.41 272 ARG D N 1
ATOM 9871 C CA . ARG D 1 241 ? 22.609 21.868 -94.229 1.00 68.81 272 ARG D CA 1
ATOM 9872 C C . ARG D 1 241 ? 22.242 23.094 -93.429 1.00 72.18 272 ARG D C 1
ATOM 9873 O O . ARG D 1 241 ? 21.091 23.545 -93.445 1.00 72.92 272 ARG D O 1
ATOM 9881 N N . SER D 1 242 ? 23.216 23.629 -92.712 1.00 76.84 273 SER D N 1
ATOM 9882 C CA . SER D 1 242 ? 22.929 24.794 -91.916 1.00 78.17 273 SER D CA 1
ATOM 9883 C C . SER D 1 242 ? 22.518 25.906 -92.860 1.00 66.64 273 SER D C 1
ATOM 9884 O O . SER D 1 242 ? 21.451 26.505 -92.713 1.00 68.87 273 SER D O 1
ATOM 9887 N N . GLU D 1 243 ? 23.360 26.151 -93.852 1.00 65.49 274 GLU D N 1
ATOM 9888 C CA . GLU D 1 243 ? 23.107 27.228 -94.782 1.00 70.35 274 GLU D CA 1
ATOM 9889 C C . GLU D 1 243 ? 21.833 26.989 -95.595 1.00 73.30 274 GLU D C 1
ATOM 9890 O O . GLU D 1 243 ? 21.136 27.942 -95.979 1.00 75.28 274 GLU D O 1
ATOM 9896 N N . LEU D 1 244 ? 21.533 25.719 -95.854 1.00 66.38 275 LEU D N 1
ATOM 9897 C CA . LEU D 1 244 ? 20.285 25.354 -96.519 1.00 68.72 275 LEU D CA 1
ATOM 9898 C C . LEU D 1 244 ? 19.083 25.806 -95.692 1.00 68.62 275 LEU D C 1
ATOM 9899 O O . LEU D 1 244 ? 18.170 26.457 -96.209 1.00 67.63 275 LEU D O 1
ATOM 9904 N N . LYS D 1 245 ? 19.098 25.451 -94.407 1.00 69.05 276 LYS D N 1
ATOM 9905 C CA . LYS D 1 245 ? 18.037 25.819 -93.471 1.00 72.89 276 LYS D CA 1
ATOM 9906 C C . LYS D 1 245 ? 17.856 27.337 -93.402 1.00 74.89 276 LYS D C 1
ATOM 9907 O O . LYS D 1 245 ? 16.752 27.864 -93.621 1.00 68.02 276 LYS D O 1
ATOM 9913 N N . GLN D 1 246 ? 18.949 28.033 -93.099 1.00 69.53 277 GLN D N 1
ATOM 9914 C CA . GLN D 1 246 ? 18.864 29.469 -92.908 1.00 80.44 277 GLN D CA 1
ATOM 9915 C C . GLN D 1 246 ? 18.423 30.172 -94.190 1.00 80.94 277 GLN D C 1
ATOM 9916 O O . GLN D 1 246 ? 17.381 30.829 -94.212 1.00 83.33 277 GLN D O 1
ATOM 9922 N N . LYS D 1 247 ? 19.186 29.995 -95.268 1.00 77.44 278 LYS D N 1
ATOM 9923 C CA . LYS D 1 247 ? 18.966 30.780 -96.483 1.00 71.15 278 LYS D CA 1
ATOM 9924 C C . LYS D 1 247 ? 17.942 30.233 -97.490 1.00 74.43 278 LYS D C 1
ATOM 9925 O O . LYS D 1 247 ? 17.673 30.884 -98.504 1.00 73.17 278 LYS D O 1
ATOM 9931 N N . VAL D 1 248 ? 17.362 29.064 -97.219 1.00 64.45 279 VAL D N 1
ATOM 9932 C CA . VAL D 1 248 ? 16.357 28.516 -98.134 1.00 64.64 279 VAL D CA 1
ATOM 9933 C C . VAL D 1 248 ? 15.035 28.126 -97.459 1.00 71.60 279 VAL D C 1
ATOM 9934 O O . VAL D 1 248 ? 13.969 28.643 -97.802 1.00 77.22 279 VAL D O 1
ATOM 9938 N N . ILE D 1 249 ? 15.109 27.177 -96.531 1.00 72.98 280 ILE D N 1
ATOM 9939 C CA . ILE D 1 249 ? 13.936 26.665 -95.825 1.00 70.98 280 ILE D CA 1
ATOM 9940 C C . ILE D 1 249 ? 13.293 27.732 -94.933 1.00 74.75 280 ILE D C 1
ATOM 9941 O O . ILE D 1 249 ? 12.084 27.974 -94.995 1.00 73.64 280 ILE D O 1
ATOM 9946 N N . ASP D 1 250 ? 14.120 28.371 -94.110 1.00 74.67 281 ASP D N 1
ATOM 9947 C CA . ASP D 1 250 ? 13.665 29.424 -93.213 1.00 73.30 281 ASP D CA 1
ATOM 9948 C C . ASP D 1 250 ? 13.432 30.782 -93.897 1.00 78.73 281 ASP D C 1
ATOM 9949 O O . ASP D 1 250 ? 12.921 31.709 -93.261 1.00 80.16 281 ASP D O 1
ATOM 9954 N N . ASN D 1 251 ? 13.778 30.905 -95.180 1.00 76.06 282 ASN D N 1
ATOM 9955 C CA . ASN D 1 251 ? 13.772 32.219 -95.834 1.00 72.59 282 ASN D CA 1
ATOM 9956 C C . ASN D 1 251 ? 12.401 32.508 -96.457 1.00 74.39 282 ASN D C 1
ATOM 9957 O O . ASN D 1 251 ? 12.025 31.956 -97.497 1.00 70.71 282 ASN D O 1
ATOM 9962 N N . ILE D 1 252 ? 11.683 33.427 -95.815 1.00 75.12 283 ILE D N 1
ATOM 9963 C CA . ILE D 1 252 ? 10.272 33.646 -96.088 1.00 76.84 283 ILE D CA 1
ATOM 9964 C C . ILE D 1 252 ? 10.105 34.319 -97.442 1.00 77.67 283 ILE D C 1
ATOM 9965 O O . ILE D 1 252 ? 9.197 33.988 -98.215 1.00 72.18 283 ILE D O 1
ATOM 9970 N N . ASN D 1 253 ? 10.991 35.267 -97.728 1.00 72.36 284 ASN D N 1
ATOM 9971 C CA . ASN D 1 253 ? 10.931 35.968 -98.995 1.00 76.31 284 ASN D CA 1
ATOM 9972 C C . ASN D 1 253 ? 11.111 35.022 -100.158 1.00 80.44 284 ASN D C 1
ATOM 9973 O O . ASN D 1 253 ? 10.327 35.032 -101.104 1.00 85.39 284 ASN D O 1
ATOM 9978 N N . PHE D 1 254 ? 12.149 34.204 -100.100 1.00 73.39 285 PHE D N 1
ATOM 9979 C CA . PHE D 1 254 ? 12.387 33.295 -101.202 1.00 74.09 285 PHE D CA 1
ATOM 9980 C C . PHE D 1 254 ? 11.188 32.357 -101.408 1.00 79.60 285 PHE D C 1
ATOM 9981 O O . PHE D 1 254 ? 10.972 31.855 -102.521 1.00 76.83 285 PHE D O 1
ATOM 9989 N N . ARG D 1 255 ? 10.404 32.143 -100.346 1.00 76.21 286 ARG D N 1
ATOM 9990 C CA . ARG D 1 255 ? 9.212 31.293 -100.422 1.00 76.56 286 ARG D CA 1
ATOM 9991 C C . ARG D 1 255 ? 8.310 31.736 -101.573 1.00 81.49 286 ARG D C 1
ATOM 9992 O O . ARG D 1 255 ? 7.680 30.904 -102.235 1.00 76.84 286 ARG D O 1
ATOM 10000 N N . ASN D 1 256 ? 8.252 33.049 -101.801 1.00 80.66 287 ASN D N 1
ATOM 10001 C CA . ASN D 1 256 ? 7.450 33.615 -102.887 1.00 85.12 287 ASN D CA 1
ATOM 10002 C C . ASN D 1 256 ? 7.826 33.020 -104.249 1.00 81.50 287 ASN D C 1
ATOM 10003 O O . ASN D 1 256 ? 6.981 32.468 -104.958 1.00 84.20 287 ASN D O 1
ATOM 10008 N N . PHE D 1 257 ? 9.102 33.123 -104.599 1.00 74.83 288 PHE D N 1
ATOM 10009 C CA . PHE D 1 257 ? 9.610 32.501 -105.810 1.00 73.26 288 PHE D CA 1
ATOM 10010 C C . PHE D 1 257 ? 9.327 31.006 -105.810 1.00 75.37 288 PHE D C 1
ATOM 10011 O O . PHE D 1 257 ? 8.868 30.457 -106.812 1.00 77.14 288 PHE D O 1
ATOM 10019 N N . LEU D 1 258 ? 9.595 30.351 -104.681 1.00 78.52 289 LEU D N 1
ATOM 10020 C CA . LEU D 1 258 ? 9.436 28.893 -104.589 1.00 79.03 289 LEU D CA 1
ATOM 10021 C C . LEU D 1 258 ? 8.017 28.392 -104.866 1.00 76.97 289 LEU D C 1
ATOM 10022 O O . LEU D 1 258 ? 7.831 27.323 -105.461 1.00 72.22 289 LEU D O 1
ATOM 10027 N N . GLU D 1 259 ? 7.021 29.154 -104.424 1.00 72.40 290 GLU D N 1
ATOM 10028 C CA . GLU D 1 259 ? 5.643 28.720 -104.575 1.00 80.56 290 GLU D CA 1
ATOM 10029 C C . GLU D 1 259 ? 5.262 28.775 -106.042 1.00 77.99 290 GLU D C 1
ATOM 10030 O O . GLU D 1 259 ? 4.280 28.167 -106.464 1.00 67.66 290 GLU D O 1
ATOM 10036 N N . LEU D 1 260 ? 6.065 29.497 -106.818 1.00 76.03 291 LEU D N 1
ATOM 10037 C CA . LEU D 1 260 ? 5.881 29.569 -108.264 1.00 76.74 291 LEU D CA 1
ATOM 10038 C C . LEU D 1 260 ? 6.127 28.228 -108.944 1.00 74.42 291 LEU D C 1
ATOM 10039 O O . LEU D 1 260 ? 5.372 27.820 -109.821 1.00 76.61 291 LEU D O 1
ATOM 10044 N N . VAL D 1 261 ? 7.198 27.551 -108.551 1.00 73.69 292 VAL D N 1
ATOM 10045 C CA . VAL D 1 261 ? 7.469 26.223 -109.086 1.00 77.94 292 VAL D CA 1
ATOM 10046 C C . VAL D 1 261 ? 7.517 25.188 -107.960 1.00 73.74 292 VAL D C 1
ATOM 10047 O O . VAL D 1 261 ? 8.572 24.920 -107.385 1.00 70.46 292 VAL D O 1
ATOM 10051 N N . PRO D 1 262 ? 6.346 24.616 -107.643 1.00 75.00 293 PRO D N 1
ATOM 10052 C CA . PRO D 1 262 ? 6.107 23.791 -106.457 1.00 75.01 293 PRO D CA 1
ATOM 10053 C C . PRO D 1 262 ? 6.826 22.457 -106.534 1.00 72.30 293 PRO D C 1
ATOM 10054 O O . PRO D 1 262 ? 7.105 21.864 -105.502 1.00 71.28 293 PRO D O 1
ATOM 10058 N N . ASP D 1 263 ? 7.086 21.972 -107.741 1.00 70.61 294 ASP D N 1
ATOM 10059 C CA . ASP D 1 263 ? 7.838 20.741 -107.886 1.00 69.46 294 ASP D CA 1
ATOM 10060 C C . ASP D 1 263 ? 9.243 20.911 -107.300 1.00 79.71 294 ASP D C 1
ATOM 10061 O O . ASP D 1 263 ? 9.792 20.010 -106.643 1.00 77.02 294 ASP D O 1
ATOM 10066 N N . VAL D 1 264 ? 9.815 22.087 -107.517 1.00 70.37 295 VAL D N 1
ATOM 10067 C CA . VAL D 1 264 ? 11.102 22.396 -106.927 1.00 70.82 295 VAL D CA 1
ATOM 10068 C C . VAL D 1 264 ? 10.983 22.580 -105.409 1.00 70.87 295 VAL D C 1
ATOM 10069 O O . VAL D 1 264 ? 11.832 22.092 -104.645 1.00 75.14 295 VAL D O 1
ATOM 10073 N N . ARG D 1 265 ? 9.919 23.249 -104.969 1.00 69.03 296 ARG D N 1
ATOM 10074 C CA . ARG D 1 265 ? 9.659 23.380 -103.536 1.00 76.73 296 ARG D CA 1
ATOM 10075 C C . ARG D 1 265 ? 9.651 21.994 -102.852 1.00 73.11 296 ARG D C 1
ATOM 10076 O O . ARG D 1 265 ? 10.378 21.751 -101.885 1.00 66.58 296 ARG D O 1
ATOM 10084 N N . GLU D 1 266 ? 8.853 21.073 -103.375 1.00 72.23 297 GLU D N 1
ATOM 10085 C CA . GLU D 1 266 ? 8.784 19.744 -102.779 1.00 82.93 297 GLU D CA 1
ATOM 10086 C C . GLU D 1 266 ? 10.104 18.982 -102.915 1.00 76.17 297 GLU D C 1
ATOM 10087 O O . GLU D 1 266 ? 10.442 18.169 -102.071 1.00 71.26 297 GLU D O 1
ATOM 10093 N N . LEU D 1 267 ? 10.850 19.262 -103.972 1.00 77.41 298 LEU D N 1
ATOM 10094 C CA . LEU D 1 267 ? 12.154 18.644 -104.177 1.00 69.88 298 LEU D CA 1
ATOM 10095 C C . LEU D 1 267 ? 13.110 18.980 -103.034 1.00 66.27 298 LEU D C 1
ATOM 10096 O O . LEU D 1 267 ? 13.861 18.123 -102.516 1.00 61.06 298 LEU D O 1
ATOM 10101 N N . ILE D 1 268 ? 13.073 20.253 -102.655 1.00 65.06 299 ILE D N 1
ATOM 10102 C CA . ILE D 1 268 ? 13.905 20.767 -101.577 1.00 66.19 299 ILE D CA 1
ATOM 10103 C C . ILE D 1 268 ? 13.408 20.293 -100.215 1.00 62.97 299 ILE D C 1
ATOM 10104 O O . ILE D 1 268 ? 14.202 19.952 -99.339 1.00 61.80 299 ILE D O 1
ATOM 10109 N N . ASN D 1 269 ? 12.093 20.273 -100.036 1.00 62.98 300 ASN D N 1
ATOM 10110 C CA . ASN D 1 269 ? 11.541 19.747 -98.800 1.00 65.08 300 ASN D CA 1
ATOM 10111 C C . ASN D 1 269 ? 11.935 18.275 -98.600 1.00 67.97 300 ASN D C 1
ATOM 10112 O O . ASN D 1 269 ? 12.367 17.876 -97.515 1.00 63.64 300 ASN D O 1
ATOM 10117 N N . ASP D 1 270 ? 11.802 17.487 -99.663 1.00 62.08 301 ASP D N 1
ATOM 10118 C CA . ASP D 1 270 ? 12.270 16.110 -99.702 1.00 54.86 301 ASP D CA 1
ATOM 10119 C C . ASP D 1 270 ? 13.743 15.983 -99.312 1.00 59.92 301 ASP D C 1
ATOM 10120 O O . ASP D 1 270 ? 14.096 15.142 -98.479 1.00 56.12 301 ASP D O 1
ATOM 10125 N N . PHE D 1 271 ? 14.612 16.781 -99.926 1.00 59.35 302 PHE D N 1
ATOM 10126 C CA . PHE D 1 271 ? 16.025 16.650 -99.596 1.00 53.71 302 PHE D CA 1
ATOM 10127 C C . PHE D 1 271 ? 16.296 17.008 -98.134 1.00 57.95 302 PHE D C 1
ATOM 10128 O O . PHE D 1 271 ? 16.911 16.234 -97.389 1.00 57.75 302 PHE D O 1
ATOM 10136 N N . TYR D 1 272 ? 15.845 18.185 -97.723 1.00 52.21 303 TYR D N 1
ATOM 10137 C CA . TYR D 1 272 ? 16.009 18.615 -96.338 1.00 51.79 303 TYR D CA 1
ATOM 10138 C C . TYR D 1 272 ? 15.449 17.596 -95.344 1.00 55.09 303 TYR D C 1
ATOM 10139 O O . TYR D 1 272 ? 15.911 17.477 -94.210 1.00 56.88 303 TYR D O 1
ATOM 10148 N N . SER D 1 273 ? 14.427 16.873 -95.765 1.00 57.02 304 SER D N 1
ATOM 10149 C CA . SER D 1 273 ? 13.771 15.939 -94.865 1.00 56.86 304 SER D CA 1
ATOM 10150 C C . SER D 1 273 ? 14.342 14.523 -94.928 1.00 56.90 304 SER D C 1
ATOM 10151 O O . SER D 1 273 ? 13.820 13.602 -94.295 1.00 47.87 304 SER D O 1
ATOM 10154 N N . SER D 1 274 ? 15.413 14.350 -95.696 1.00 51.32 305 SER D N 1
ATOM 10155 C CA . SER D 1 274 ? 16.104 13.058 -95.711 1.00 53.62 305 SER D CA 1
ATOM 10156 C C . SER D 1 274 ? 15.524 12.021 -96.664 1.00 58.79 305 SER D C 1
ATOM 10157 O O . SER D 1 274 ? 15.937 10.859 -96.636 1.00 53.00 305 SER D O 1
ATOM 10160 N N . ARG D 1 275 ? 14.505 12.387 -97.437 1.00 60.90 306 ARG D N 1
ATOM 10161 C CA . ARG D 1 275 ? 14.071 11.439 -98.435 1.00 54.19 306 ARG D CA 1
ATOM 10162 C C . ARG D 1 275 ? 14.689 11.804 -99.751 1.00 50.87 306 ARG D C 1
ATOM 10163 O O . ARG D 1 275 ? 14.078 12.470 -100.587 1.00 51.77 306 ARG D O 1
ATOM 10171 N N . TYR D 1 276 ? 15.841 11.197 -99.987 1.00 48.41 307 TYR D N 1
ATOM 10172 C CA . TYR D 1 276 ? 16.677 11.571 -101.104 1.00 48.16 307 TYR D CA 1
ATOM 10173 C C . TYR D 1 276 ? 16.213 10.846 -102.343 1.00 50.86 307 TYR D C 1
ATOM 10174 O O . TYR D 1 276 ? 16.439 11.318 -103.449 1.00 57.90 307 TYR D O 1
ATOM 10183 N N . ALA D 1 277 ? 15.548 9.705 -102.158 1.00 48.15 308 ALA D N 1
ATOM 10184 C CA . ALA D 1 277 ? 15.010 8.940 -103.293 1.00 56.13 308 ALA D CA 1
ATOM 10185 C C . ALA D 1 277 ? 13.902 9.746 -103.994 1.00 57.57 308 ALA D C 1
ATOM 10186 O O . ALA D 1 277 ? 13.940 9.936 -105.208 1.00 54.06 308 ALA D O 1
ATOM 10188 N N . SER D 1 278 ? 12.936 10.223 -103.211 1.00 46.28 309 SER D N 1
ATOM 10189 C CA . SER D 1 278 ? 11.893 11.113 -103.705 1.00 57.02 309 SER D CA 1
ATOM 10190 C C . SER D 1 278 ? 12.473 12.321 -104.428 1.00 64.24 309 SER D C 1
ATOM 10191 O O . SER D 1 278 ? 12.044 12.673 -105.536 1.00 65.25 309 SER D O 1
ATOM 10194 N N . CYS D 1 279 ? 13.437 12.962 -103.776 1.00 61.89 310 CYS D N 1
ATOM 10195 C CA . CYS D 1 279 ? 14.080 14.139 -104.312 1.00 55.24 310 CYS D CA 1
ATOM 10196 C C . CYS D 1 279 ? 14.684 13.833 -105.683 1.00 56.35 310 CYS D C 1
ATOM 10197 O O . CYS D 1 279 ? 14.451 14.546 -106.673 1.00 58.97 310 CYS D O 1
ATOM 10200 N N . LEU D 1 280 ? 15.438 12.749 -105.749 1.00 52.51 311 LEU D N 1
ATOM 10201 C CA . LEU D 1 280 ? 16.120 12.378 -106.982 1.00 57.23 311 LEU D CA 1
ATOM 10202 C C . LEU D 1 280 ? 15.147 11.925 -108.082 1.00 56.70 311 LEU D C 1
ATOM 10203 O O . LEU D 1 280 ? 15.452 12.048 -109.265 1.00 54.10 311 LEU D O 1
ATOM 10208 N N . GLU D 1 281 ? 13.982 11.405 -107.700 1.00 57.55 312 GLU D N 1
ATOM 10209 C CA . GLU D 1 281 ? 12.950 11.074 -108.685 1.00 64.87 312 GLU D CA 1
ATOM 10210 C C . GLU D 1 281 ? 12.310 12.339 -109.271 1.00 66.46 312 GLU D C 1
ATOM 10211 O O . GLU D 1 281 ? 12.072 12.428 -110.478 1.00 62.94 312 GLU D O 1
ATOM 10217 N N . TYR D 1 282 ? 12.033 13.318 -108.417 1.00 59.10 313 TYR D N 1
ATOM 10218 C CA . TYR D 1 282 ? 11.621 14.618 -108.926 1.00 66.65 313 TYR D CA 1
ATOM 10219 C C . TYR D 1 282 ? 12.636 15.117 -109.937 1.00 64.57 313 TYR D C 1
ATOM 10220 O O . TYR D 1 282 ? 12.286 15.536 -111.045 1.00 61.19 313 TYR D O 1
ATOM 10229 N N . LEU D 1 283 ? 13.903 15.067 -109.547 1.00 60.63 314 LEU D N 1
ATOM 10230 C CA . LEU D 1 283 ? 14.947 15.568 -110.417 1.00 55.55 314 LEU D CA 1
ATOM 10231 C C . LEU D 1 283 ? 14.966 14.808 -111.739 1.00 54.92 314 LEU D C 1
ATOM 10232 O O . LEU D 1 283 ? 15.091 15.404 -112.807 1.00 57.10 314 LEU D O 1
ATOM 10237 N N . ALA D 1 284 ? 14.817 13.495 -111.676 1.00 57.75 315 ALA D N 1
ATOM 10238 C CA . ALA D 1 284 ? 14.817 12.703 -112.902 1.00 63.47 315 ALA D CA 1
ATOM 10239 C C . ALA D 1 284 ? 13.657 13.134 -113.785 1.00 53.24 315 ALA D C 1
ATOM 10240 O O . ALA D 1 284 ? 13.761 13.156 -115.000 1.00 55.22 315 ALA D O 1
ATOM 10242 N N . SER D 1 285 ? 12.553 13.485 -113.149 1.00 51.42 316 SER D N 1
ATOM 10243 C CA . SER D 1 285 ? 11.353 13.862 -113.867 1.00 58.60 316 SER D CA 1
ATOM 10244 C C . SER D 1 285 ? 11.556 15.170 -114.602 1.00 62.01 316 SER D C 1
ATOM 10245 O O . SER D 1 285 ? 11.243 15.278 -115.788 1.00 66.91 316 SER D O 1
ATOM 10248 N N . LEU D 1 286 ? 12.084 16.158 -113.883 1.00 63.38 317 LEU D N 1
ATOM 10249 C CA . LEU D 1 286 ? 12.309 17.495 -114.426 1.00 61.31 317 LEU D CA 1
ATOM 10250 C C . LEU D 1 286 ? 13.473 17.578 -115.410 1.00 57.42 317 LEU D C 1
ATOM 10251 O O . LEU D 1 286 ? 13.571 18.540 -116.161 1.00 65.73 317 LEU D O 1
ATOM 10256 N N . LYS D 1 287 ? 14.359 16.586 -115.390 1.00 62.01 318 LYS D N 1
ATOM 10257 C CA . LYS D 1 287 ? 15.630 16.671 -116.126 1.00 66.41 318 LYS D CA 1
ATOM 10258 C C . LYS D 1 287 ? 15.443 17.089 -117.575 1.00 62.18 318 LYS D C 1
ATOM 10259 O O . LYS D 1 287 ? 16.184 17.936 -118.085 1.00 60.87 318 LYS D O 1
ATOM 10265 N N . SER D 1 288 ? 14.452 16.489 -118.228 1.00 62.02 319 SER D N 1
ATOM 10266 C CA . SER D 1 288 ? 14.189 16.763 -119.639 1.00 70.43 319 SER D CA 1
ATOM 10267 C C . SER D 1 288 ? 13.759 18.219 -119.899 1.00 68.12 319 SER D C 1
ATOM 10268 O O . SER D 1 288 ? 14.235 18.846 -120.845 1.00 70.19 319 SER D O 1
ATOM 10271 N N . ASN D 1 289 ? 12.869 18.746 -119.063 1.00 59.80 320 ASN D N 1
ATOM 10272 C CA . ASN D 1 289 ? 12.568 20.176 -119.061 1.00 62.57 320 ASN D CA 1
ATOM 10273 C C . ASN D 1 289 ? 13.782 21.072 -118.752 1.00 66.41 320 ASN D C 1
ATOM 10274 O O . ASN D 1 289 ? 13.982 22.093 -119.398 1.00 68.84 320 ASN D O 1
ATOM 10279 N N . LEU D 1 290 ? 14.581 20.706 -117.756 1.00 63.01 321 LEU D N 1
ATOM 10280 C CA . LEU D 1 290 ? 15.702 21.549 -117.353 1.00 65.15 321 LEU D CA 1
ATOM 10281 C C . LEU D 1 290 ? 16.817 21.558 -118.396 1.00 66.29 321 LEU D C 1
ATOM 10282 O O . LEU D 1 290 ? 17.640 22.478 -118.448 1.00 64.65 321 LEU D O 1
ATOM 10287 N N . LEU D 1 291 ? 16.843 20.531 -119.230 1.00 58.71 322 LEU D N 1
ATOM 10288 C CA . LEU D 1 291 ? 17.787 20.500 -120.334 1.00 62.39 322 LEU D CA 1
ATOM 10289 C C . LEU D 1 291 ? 17.322 21.436 -121.448 1.00 68.60 322 LEU D C 1
ATOM 10290 O O . LEU D 1 291 ? 18.061 21.727 -122.393 1.00 67.94 322 LEU D O 1
ATOM 10295 N N . LEU D 1 292 ? 16.084 21.898 -121.330 1.00 64.38 323 LEU D N 1
ATOM 10296 C CA . LEU D 1 292 ? 15.561 22.889 -122.253 1.00 68.41 323 LEU D CA 1
ATOM 10297 C C . LEU D 1 292 ? 15.882 24.317 -121.817 1.00 61.35 323 LEU D C 1
ATOM 10298 O O . LEU D 1 292 ? 15.757 25.260 -122.622 1.00 58.99 323 LEU D O 1
ATOM 10303 N N . ASP D 1 293 ? 16.311 24.477 -120.565 1.00 55.28 324 ASP D N 1
ATOM 10304 C CA . ASP D 1 293 ? 16.613 25.817 -120.054 1.00 64.44 324 ASP D CA 1
ATOM 10305 C C . ASP D 1 293 ? 17.920 26.363 -120.643 1.00 61.30 324 ASP D C 1
ATOM 10306 O O . ASP D 1 293 ? 18.959 25.700 -120.592 1.00 58.22 324 ASP D O 1
ATOM 10311 N N . ILE D 1 294 ? 17.855 27.565 -121.209 1.00 59.18 325 ILE D N 1
ATOM 10312 C CA . ILE D 1 294 ? 18.959 28.092 -121.998 1.00 60.33 325 ILE D CA 1
ATOM 10313 C C . ILE D 1 294 ? 20.208 28.359 -121.130 1.00 62.53 325 ILE D C 1
ATOM 10314 O O . ILE D 1 294 ? 21.340 28.069 -121.549 1.00 61.02 325 ILE D O 1
ATOM 10319 N N . HIS D 1 295 ? 19.998 28.893 -119.927 1.00 56.32 326 HIS D N 1
ATOM 10320 C CA . HIS D 1 295 ? 21.085 29.097 -118.967 1.00 63.24 326 HIS D CA 1
ATOM 10321 C C . HIS D 1 295 ? 21.473 27.867 -118.126 1.00 70.67 326 HIS D C 1
ATOM 10322 O O . HIS D 1 295 ? 22.661 27.696 -117.782 1.00 63.09 326 HIS D O 1
ATOM 10329 N N . LEU D 1 296 ? 20.471 27.045 -117.784 1.00 66.78 327 LEU D N 1
ATOM 10330 C CA . LEU D 1 296 ? 20.672 25.880 -116.921 1.00 58.31 327 LEU D CA 1
ATOM 10331 C C . LEU D 1 296 ? 21.253 24.657 -117.641 1.00 56.40 327 LEU D C 1
ATOM 10332 O O . LEU D 1 296 ? 21.921 23.837 -117.022 1.00 50.49 327 LEU D O 1
ATOM 10337 N N . HIS D 1 297 ? 21.028 24.565 -118.949 1.00 65.66 328 HIS D N 1
ATOM 10338 C CA . HIS D 1 297 ? 21.312 23.346 -119.711 1.00 61.69 328 HIS D CA 1
ATOM 10339 C C . HIS D 1 297 ? 22.694 22.760 -119.416 1.00 61.34 328 HIS D C 1
ATOM 10340 O O . HIS D 1 297 ? 22.845 21.554 -119.229 1.00 54.93 328 HIS D O 1
ATOM 10347 N N . ASP D 1 298 ? 23.695 23.628 -119.367 1.00 64.76 329 ASP D N 1
ATOM 10348 C CA . ASP D 1 298 ? 25.080 23.200 -119.249 1.00 65.93 329 ASP D CA 1
ATOM 10349 C C . ASP D 1 298 ? 25.457 22.702 -117.854 1.00 60.61 329 ASP D C 1
ATOM 10350 O O . ASP D 1 298 ? 26.461 22.021 -117.695 1.00 60.18 329 ASP D O 1
ATOM 10355 N N . HIS D 1 299 ? 24.718 23.118 -116.837 1.00 55.44 330 HIS D N 1
ATOM 10356 C CA . HIS D 1 299 ? 25.077 22.733 -115.488 1.00 58.00 330 HIS D CA 1
ATOM 10357 C C . HIS D 1 299 ? 24.227 21.603 -114.897 1.00 64.39 330 HIS D C 1
ATOM 10358 O O . HIS D 1 299 ? 24.499 21.113 -113.781 1.00 59.35 330 HIS D O 1
ATOM 10365 N N . VAL D 1 300 ? 23.231 21.161 -115.660 1.00 58.62 331 VAL D N 1
ATOM 10366 C CA . VAL D 1 300 ? 22.261 20.220 -115.124 1.00 65.93 331 VAL D CA 1
ATOM 10367 C C . VAL D 1 300 ? 22.968 18.953 -114.624 1.00 68.02 331 VAL D C 1
ATOM 10368 O O . VAL D 1 300 ? 22.922 18.634 -113.423 1.00 64.84 331 VAL D O 1
ATOM 10372 N N . ASP D 1 301 ? 23.675 18.269 -115.521 1.00 62.58 332 ASP D N 1
ATOM 10373 C CA . ASP D 1 301 ? 24.374 17.047 -115.133 1.00 69.64 332 ASP D CA 1
ATOM 10374 C C . ASP D 1 301 ? 25.260 17.243 -113.898 1.00 67.11 332 ASP D C 1
ATOM 10375 O O . ASP D 1 301 ? 25.386 16.343 -113.058 1.00 74.32 332 ASP D O 1
ATOM 10380 N N . THR D 1 302 ? 25.849 18.422 -113.761 1.00 67.45 333 THR D N 1
ATOM 10381 C CA . THR D 1 302 ? 26.750 18.633 -112.638 1.00 61.05 333 THR D CA 1
ATOM 10382 C C . THR D 1 302 ? 25.946 18.762 -111.345 1.00 59.10 333 THR D C 1
ATOM 10383 O O . THR D 1 302 ? 26.241 18.099 -110.341 1.00 62.22 333 THR D O 1
ATOM 10387 N N . LEU D 1 303 ? 24.895 19.574 -111.390 1.00 55.45 334 LEU D N 1
ATOM 10388 C CA . LEU D 1 303 ? 24.168 19.911 -110.177 1.00 58.02 334 LEU D CA 1
ATOM 10389 C C . LEU D 1 303 ? 23.557 18.639 -109.617 1.00 57.79 334 LEU D C 1
ATOM 10390 O O . LEU D 1 303 ? 23.633 18.364 -108.407 1.00 58.13 334 LEU D O 1
ATOM 10395 N N . TYR D 1 304 ? 22.969 17.862 -110.522 1.00 51.92 335 TYR D N 1
ATOM 10396 C CA . TYR D 1 304 ? 22.368 16.587 -110.184 1.00 55.49 335 TYR D CA 1
ATOM 10397 C C . TYR D 1 304 ? 23.411 15.735 -109.470 1.00 54.27 335 TYR D C 1
ATOM 10398 O O . TYR D 1 304 ? 23.197 15.259 -108.343 1.00 47.08 335 TYR D O 1
ATOM 10407 N N . ASP D 1 305 ? 24.564 15.587 -110.110 1.00 53.25 336 ASP D N 1
ATOM 10408 C CA . ASP D 1 305 ? 25.603 14.755 -109.547 1.00 52.80 336 ASP D CA 1
ATOM 10409 C C . ASP D 1 305 ? 25.878 15.263 -108.131 1.00 57.19 336 ASP D C 1
ATOM 10410 O O . ASP D 1 305 ? 25.901 14.490 -107.159 1.00 53.10 336 ASP D O 1
ATOM 10415 N N . GLN D 1 306 ? 26.028 16.576 -108.000 1.00 49.42 337 GLN D N 1
ATOM 10416 C CA . GLN D 1 306 ? 26.408 17.126 -106.715 1.00 47.04 337 GLN D CA 1
ATOM 10417 C C . GLN D 1 306 ? 25.372 16.735 -105.674 1.00 49.93 337 GLN D C 1
ATOM 10418 O O . GLN D 1 306 ? 25.712 16.201 -104.615 1.00 57.57 337 GLN D O 1
ATOM 10424 N N . ILE D 1 307 ? 24.101 16.936 -106.004 1.00 48.17 338 ILE D N 1
ATOM 10425 C CA . ILE D 1 307 ? 23.030 16.633 -105.072 1.00 49.27 338 ILE D CA 1
ATOM 10426 C C . ILE D 1 307 ? 23.086 15.158 -104.658 1.00 48.10 338 ILE D C 1
ATOM 10427 O O . ILE D 1 307 ? 23.041 14.824 -103.457 1.00 42.46 338 ILE D O 1
ATOM 10432 N N . ARG D 1 308 ? 23.251 14.285 -105.648 1.00 41.03 339 ARG D N 1
ATOM 10433 C CA . ARG D 1 308 ? 23.289 12.873 -105.352 1.00 51.59 339 ARG D CA 1
ATOM 10434 C C . ARG D 1 308 ? 24.413 12.607 -104.349 1.00 53.47 339 ARG D C 1
ATOM 10435 O O . ARG D 1 308 ? 24.180 11.982 -103.294 1.00 45.76 339 ARG D O 1
ATOM 10443 N N . LYS D 1 309 ? 25.604 13.140 -104.643 1.00 50.95 340 LYS D N 1
ATOM 10444 C CA . LYS D 1 309 ? 26.748 12.887 -103.778 1.00 48.26 340 LYS D CA 1
ATOM 10445 C C . LYS D 1 309 ? 26.383 13.313 -102.366 1.00 49.53 340 LYS D C 1
ATOM 10446 O O . LYS D 1 309 ? 26.505 12.519 -101.416 1.00 50.18 340 LYS D O 1
ATOM 10452 N N . LYS D 1 310 ? 25.856 14.528 -102.231 1.00 44.85 341 LYS D N 1
ATOM 10453 C CA . LYS D 1 310 ? 25.592 15.021 -100.890 1.00 53.53 341 LYS D CA 1
ATOM 10454 C C . LYS D 1 310 ? 24.632 14.062 -100.184 1.00 50.35 341 LYS D C 1
ATOM 10455 O O . LYS D 1 310 ? 24.871 13.653 -99.032 1.00 49.66 341 LYS D O 1
ATOM 10461 N N . ALA D 1 311 ? 23.585 13.662 -100.908 1.00 45.14 342 ALA D N 1
ATOM 10462 C CA . ALA D 1 311 ? 22.617 12.702 -100.385 1.00 53.47 342 ALA D CA 1
ATOM 10463 C C . ALA D 1 311 ? 23.313 11.443 -99.838 1.00 49.18 342 ALA D C 1
ATOM 10464 O O . ALA D 1 311 ? 23.096 11.070 -98.680 1.00 47.39 342 ALA D O 1
ATOM 10466 N N . LEU D 1 312 ? 24.161 10.814 -100.653 1.00 39.06 343 LEU D N 1
ATOM 10467 C CA . LEU D 1 312 ? 24.830 9.602 -100.215 1.00 43.91 343 LEU D CA 1
ATOM 10468 C C . LEU D 1 312 ? 25.567 9.907 -98.916 1.00 49.18 343 LEU D C 1
ATOM 10469 O O . LEU D 1 312 ? 25.408 9.216 -97.898 1.00 48.00 343 LEU D O 1
ATOM 10474 N N . ILE D 1 313 ? 26.335 10.987 -98.942 1.00 42.33 344 ILE D N 1
ATOM 10475 C CA . ILE D 1 313 ? 27.152 11.316 -97.799 1.00 41.41 344 ILE D CA 1
ATOM 10476 C C . ILE D 1 313 ? 26.250 11.515 -96.599 1.00 44.48 344 ILE D C 1
ATOM 10477 O O . ILE D 1 313 ? 26.541 11.034 -95.495 1.00 46.56 344 ILE D O 1
ATOM 10482 N N . GLN D 1 314 ? 25.132 12.195 -96.805 1.00 41.70 345 GLN D N 1
ATOM 10483 C CA . GLN D 1 314 ? 24.315 12.510 -95.655 1.00 48.51 345 GLN D CA 1
ATOM 10484 C C . GLN D 1 314 ? 23.577 11.270 -95.160 1.00 49.25 345 GLN D C 1
ATOM 10485 O O . GLN D 1 314 ? 23.260 11.146 -93.974 1.00 50.65 345 GLN D O 1
ATOM 10491 N N . TYR D 1 315 ? 23.311 10.344 -96.071 1.00 50.59 346 TYR D N 1
ATOM 10492 C CA . TYR D 1 315 ? 22.453 9.207 -95.741 1.00 48.92 346 TYR D CA 1
ATOM 10493 C C . TYR D 1 315 ? 23.282 8.181 -94.992 1.00 49.63 346 TYR D C 1
ATOM 10494 O O . TYR D 1 315 ? 22.858 7.654 -93.965 1.00 48.70 346 TYR D O 1
ATOM 10503 N N . THR D 1 316 ? 24.464 7.926 -95.550 1.00 43.07 347 THR D N 1
ATOM 10504 C CA . THR D 1 316 ? 25.347 6.843 -95.146 1.00 48.57 347 THR D CA 1
ATOM 10505 C C . THR D 1 316 ? 26.297 7.107 -93.969 1.00 50.43 347 THR D C 1
ATOM 10506 O O . THR D 1 316 ? 26.473 6.247 -93.092 1.00 46.64 347 THR D O 1
ATOM 10510 N N . LEU D 1 317 ? 26.932 8.275 -93.963 1.00 49.21 348 LEU D N 1
ATOM 10511 C CA . LEU D 1 317 ? 27.950 8.537 -92.951 1.00 50.33 348 LEU D CA 1
ATOM 10512 C C . LEU D 1 317 ? 27.305 8.999 -91.651 1.00 49.96 348 LEU D C 1
ATOM 10513 O O . LEU D 1 317 ? 26.265 9.656 -91.659 1.00 54.53 348 LEU D O 1
ATOM 10518 N N . PRO D 1 318 ? 27.903 8.604 -90.530 1.00 50.83 349 PRO D N 1
ATOM 10519 C CA . PRO D 1 318 ? 27.304 8.801 -89.207 1.00 51.30 349 PRO D CA 1
ATOM 10520 C C . PRO D 1 318 ? 27.607 10.178 -88.608 1.00 55.90 349 PRO D C 1
ATOM 10521 O O . PRO D 1 318 ? 28.191 10.266 -87.516 1.00 57.28 349 PRO D O 1
ATOM 10525 N N . PHE D 1 319 ? 27.204 11.232 -89.314 1.00 60.50 350 PHE D N 1
ATOM 10526 C CA . PHE D 1 319 ? 27.387 12.608 -88.854 1.00 52.65 350 PHE D CA 1
ATOM 10527 C C . PHE D 1 319 ? 26.242 13.465 -89.349 1.00 52.92 350 PHE D C 1
ATOM 10528 O O . PHE D 1 319 ? 25.801 13.304 -90.490 1.00 62.25 350 PHE D O 1
ATOM 10536 N N . VAL D 1 320 ? 25.782 14.388 -88.507 1.00 48.21 351 VAL D N 1
ATOM 10537 C CA . VAL D 1 320 ? 24.773 15.367 -88.903 1.00 51.91 351 VAL D CA 1
ATOM 10538 C C . VAL D 1 320 ? 25.183 16.146 -90.158 1.00 51.03 351 VAL D C 1
ATOM 10539 O O . VAL D 1 320 ? 24.592 15.994 -91.225 1.00 55.40 351 VAL D O 1
ATOM 10543 N N . SER D 1 321 ? 26.198 16.988 -90.014 1.00 53.17 352 SER D N 1
ATOM 10544 C CA . SER D 1 321 ? 26.766 17.729 -91.131 1.00 59.35 352 SER D CA 1
ATOM 10545 C C . SER D 1 321 ? 28.276 17.496 -91.144 1.00 66.22 352 SER D C 1
ATOM 10546 O O . SER D 1 321 ? 28.970 17.827 -90.180 1.00 67.72 352 SER D O 1
ATOM 10549 N N . VAL D 1 322 ? 28.783 16.932 -92.234 1.00 66.60 353 VAL D N 1
ATOM 10550 C CA . VAL D 1 322 ? 30.174 16.484 -92.292 1.00 64.21 353 VAL D CA 1
ATOM 10551 C C . VAL D 1 322 ? 31.238 17.570 -92.329 1.00 69.89 353 VAL D C 1
ATOM 10552 O O . VAL D 1 322 ? 32.316 17.396 -91.765 1.00 85.32 353 VAL D O 1
ATOM 10556 N N . ASP D 1 323 ? 30.960 18.694 -92.963 1.00 61.80 354 ASP D N 1
ATOM 10557 C CA . ASP D 1 323 ? 32.040 19.664 -93.188 1.00 71.35 354 ASP D CA 1
ATOM 10558 C C . ASP D 1 323 ? 33.122 19.091 -94.099 1.00 53.38 354 ASP D C 1
ATOM 10559 O O . ASP D 1 323 ? 34.242 18.805 -93.684 1.00 49.31 354 ASP D O 1
ATOM 10564 N N . LEU D 1 324 ? 32.747 18.963 -95.362 1.00 57.81 355 LEU D N 1
ATOM 10565 C CA . LEU D 1 324 ? 33.583 18.426 -96.413 1.00 57.54 355 LEU D CA 1
ATOM 10566 C C . LEU D 1 324 ? 34.834 19.243 -96.651 1.00 56.44 355 LEU D C 1
ATOM 10567 O O . LEU D 1 324 ? 35.752 18.789 -97.336 1.00 58.09 355 LEU D O 1
ATOM 10572 N N . SER D 1 325 ? 34.861 20.464 -96.128 1.00 61.10 356 SER D N 1
ATOM 10573 C CA . SER D 1 325 ? 36.040 21.318 -96.296 1.00 65.19 356 SER D CA 1
ATOM 10574 C C . SER D 1 325 ? 37.225 20.859 -95.445 1.00 61.16 356 SER D C 1
ATOM 10575 O O . SER D 1 325 ? 38.321 20.622 -95.968 1.00 54.65 356 SER D O 1
ATOM 10578 N N . ARG D 1 326 ? 36.983 20.714 -94.141 1.00 54.91 357 ARG D N 1
ATOM 10579 C CA . ARG D 1 326 ? 37.989 20.196 -93.227 1.00 57.78 357 ARG D CA 1
ATOM 10580 C C . ARG D 1 326 ? 38.549 18.890 -93.754 1.00 60.17 357 ARG D C 1
ATOM 10581 O O . ARG D 1 326 ? 39.767 18.712 -93.861 1.00 62.68 357 ARG D O 1
ATOM 10589 N N . MET D 1 327 ? 37.647 17.974 -94.083 1.00 62.68 358 MET D N 1
ATOM 10590 C CA . MET D 1 327 ? 38.041 16.671 -94.576 1.00 61.44 358 MET D CA 1
ATOM 10591 C C . MET D 1 327 ? 38.856 16.828 -95.859 1.00 61.75 358 MET D C 1
ATOM 10592 O O . MET D 1 327 ? 39.957 16.275 -95.960 1.00 62.78 358 MET D O 1
ATOM 10597 N N . ALA D 1 328 ? 38.335 17.590 -96.824 1.00 59.46 359 ALA D N 1
ATOM 10598 C CA . ALA D 1 328 ? 39.048 17.823 -98.087 1.00 63.62 359 ALA D CA 1
ATOM 10599 C C . ALA D 1 328 ? 40.501 18.256 -97.825 1.00 63.04 359 ALA D C 1
ATOM 10600 O O . ALA D 1 328 ? 41.445 17.807 -98.510 1.00 52.46 359 ALA D O 1
ATOM 10602 N N . ASP D 1 329 ? 40.674 19.123 -96.828 1.00 56.51 360 ASP D N 1
ATOM 10603 C CA . ASP D 1 329 ? 42.003 19.552 -96.431 1.00 61.08 360 ASP D CA 1
ATOM 10604 C C . ASP D 1 329 ? 42.842 18.416 -95.875 1.00 64.23 360 ASP D C 1
ATOM 10605 O O . ASP D 1 329 ? 43.890 18.083 -96.440 1.00 63.41 360 ASP D O 1
ATOM 10610 N N . ALA D 1 330 ? 42.372 17.816 -94.780 1.00 66.90 361 ALA D N 1
ATOM 10611 C CA . ALA D 1 330 ? 43.092 16.709 -94.149 1.00 63.17 361 ALA D CA 1
ATOM 10612 C C . ALA D 1 330 ? 43.488 15.657 -95.185 1.00 57.94 361 ALA D C 1
ATOM 10613 O O . ALA D 1 330 ? 44.542 15.030 -95.060 1.00 60.99 361 ALA D O 1
ATOM 10615 N N . PHE D 1 331 ? 42.665 15.486 -96.217 1.00 46.34 362 PHE D N 1
ATOM 10616 C CA . PHE D 1 331 ? 43.010 14.581 -97.310 1.00 49.00 362 PHE D CA 1
ATOM 10617 C C . PHE D 1 331 ? 43.734 15.156 -98.514 1.00 53.72 362 PHE D C 1
ATOM 10618 O O . PHE D 1 331 ? 43.889 14.450 -99.500 1.00 55.77 362 PHE D O 1
ATOM 10626 N N . LYS D 1 332 ? 44.164 16.420 -98.447 1.00 63.29 363 LYS D N 1
ATOM 10627 C CA . LYS D 1 332 ? 45.060 16.964 -99.466 1.00 58.36 363 LYS D CA 1
ATOM 10628 C C . LYS D 1 332 ? 44.403 16.950 -100.856 1.00 57.57 363 LYS D C 1
ATOM 10629 O O . LYS D 1 332 ? 45.003 16.493 -101.840 1.00 59.52 363 LYS D O 1
ATOM 10635 N N . THR D 1 333 ? 43.168 17.434 -100.927 1.00 48.13 364 THR D N 1
ATOM 10636 C CA . THR D 1 333 ? 42.442 17.480 -102.183 1.00 53.70 364 THR D CA 1
ATOM 10637 C C . THR D 1 333 ? 41.286 18.448 -102.023 1.00 49.73 364 THR D C 1
ATOM 10638 O O . THR D 1 333 ? 41.104 19.024 -100.954 1.00 52.69 364 THR D O 1
ATOM 10642 N N . SER D 1 334 ? 40.499 18.618 -103.078 1.00 51.56 365 SER D N 1
ATOM 10643 C CA . SER D 1 334 ? 39.369 19.539 -103.044 1.00 53.23 365 SER D CA 1
ATOM 10644 C C . SER D 1 334 ? 38.113 18.880 -102.472 1.00 61.17 365 SER D C 1
ATOM 10645 O O . SER D 1 334 ? 38.103 17.666 -102.190 1.00 56.07 365 SER D O 1
ATOM 10648 N N . VAL D 1 335 ? 37.054 19.676 -102.324 1.00 50.40 366 VAL D N 1
ATOM 10649 C CA . VAL D 1 335 ? 35.752 19.137 -101.971 1.00 50.91 366 VAL D CA 1
ATOM 10650 C C . VAL D 1 335 ? 35.240 18.239 -103.108 1.00 57.37 366 VAL D C 1
ATOM 10651 O O . VAL D 1 335 ? 34.665 17.166 -102.866 1.00 56.61 366 VAL D O 1
ATOM 10655 N N . SER D 1 336 ? 35.487 18.662 -104.345 1.00 54.26 367 SER D N 1
ATOM 10656 C CA . SER D 1 336 ? 35.099 17.875 -105.513 1.00 58.31 367 SER D CA 1
ATOM 10657 C C . SER D 1 336 ? 35.675 16.462 -105.475 1.00 56.47 367 SER D C 1
ATOM 10658 O O . SER D 1 336 ? 34.941 15.450 -105.633 1.00 61.29 367 SER D O 1
ATOM 10661 N N . GLY D 1 337 ? 36.994 16.400 -105.292 1.00 55.02 368 GLY D N 1
ATOM 10662 C CA . GLY D 1 337 ? 37.707 15.135 -105.321 1.00 60.51 368 GLY D CA 1
ATOM 10663 C C . GLY D 1 337 ? 37.189 14.254 -104.209 1.00 56.19 368 GLY D C 1
ATOM 10664 O O . GLY D 1 337 ? 36.770 13.111 -104.437 1.00 47.73 368 GLY D O 1
ATOM 10665 N N . LEU D 1 338 ? 37.187 14.831 -103.010 1.00 54.45 369 LEU D N 1
ATOM 10666 C CA . LEU D 1 338 ? 36.722 14.164 -101.815 1.00 52.59 369 LEU D CA 1
ATOM 10667 C C . LEU D 1 338 ? 35.368 13.497 -102.042 1.00 58.28 369 LEU D C 1
ATOM 10668 O O . LEU D 1 338 ? 35.192 12.325 -101.720 1.00 55.87 369 LEU D O 1
ATOM 10673 N N . GLU D 1 339 ? 34.410 14.237 -102.599 1.00 58.65 370 GLU D N 1
ATOM 10674 C CA . GLU D 1 339 ? 33.091 13.659 -102.857 1.00 52.31 370 GLU D CA 1
ATOM 10675 C C . GLU D 1 339 ? 33.147 12.535 -103.886 1.00 55.37 370 GLU D C 1
ATOM 10676 O O . GLU D 1 339 ? 32.395 11.560 -103.776 1.00 59.67 370 GLU D O 1
ATOM 10682 N N . LYS D 1 340 ? 34.010 12.655 -104.893 1.00 47.85 371 LYS D N 1
ATOM 10683 C CA . LYS D 1 340 ? 34.188 11.504 -105.777 1.00 53.83 371 LYS D CA 1
ATOM 10684 C C . LYS D 1 340 ? 34.567 10.261 -104.941 1.00 55.60 371 LYS D C 1
ATOM 10685 O O . LYS D 1 340 ? 33.909 9.205 -105.012 1.00 54.53 371 LYS D O 1
ATOM 10691 N N . GLU D 1 341 ? 35.618 10.419 -104.134 1.00 56.83 372 GLU D N 1
ATOM 10692 C CA . GLU D 1 341 ? 36.149 9.361 -103.275 1.00 52.42 372 GLU D CA 1
ATOM 10693 C C . GLU D 1 341 ? 35.088 8.742 -102.349 1.00 54.60 372 GLU D C 1
ATOM 10694 O O . GLU D 1 341 ? 34.949 7.505 -102.279 1.00 54.93 372 GLU D O 1
ATOM 10700 N N . LEU D 1 342 ? 34.346 9.600 -101.646 1.00 45.71 373 LEU D N 1
ATOM 10701 C CA . LEU D 1 342 ? 33.257 9.151 -100.787 1.00 48.58 373 LEU D CA 1
ATOM 10702 C C . LEU D 1 342 ? 32.185 8.380 -101.567 1.00 54.66 373 LEU D C 1
ATOM 10703 O O . LEU D 1 342 ? 31.786 7.293 -101.152 1.00 55.07 373 LEU D O 1
ATOM 10708 N N . GLU D 1 343 ? 31.731 8.909 -102.700 1.00 53.15 374 GLU D N 1
ATOM 10709 C CA . GLU D 1 343 ? 30.707 8.196 -103.462 1.00 52.74 374 GLU D CA 1
ATOM 10710 C C . GLU D 1 343 ? 31.213 6.802 -103.824 1.00 50.20 374 GLU D C 1
ATOM 10711 O O . GLU D 1 343 ? 30.466 5.816 -103.756 1.00 53.74 374 GLU D O 1
ATOM 10717 N N . ALA D 1 344 ? 32.488 6.716 -104.187 1.00 48.34 375 ALA D N 1
ATOM 10718 C CA . ALA D 1 344 ? 33.087 5.420 -104.540 1.00 51.80 375 ALA D CA 1
ATOM 10719 C C . ALA D 1 344 ? 33.052 4.450 -103.363 1.00 53.48 375 ALA D C 1
ATOM 10720 O O . ALA D 1 344 ? 32.671 3.289 -103.501 1.00 56.84 375 ALA D O 1
ATOM 10722 N N . LEU D 1 345 ? 33.458 4.953 -102.205 1.00 52.30 376 LEU D N 1
ATOM 10723 C CA . LEU D 1 345 ? 33.508 4.181 -100.969 1.00 46.50 376 LEU D CA 1
ATOM 10724 C C . LEU D 1 345 ? 32.132 3.697 -100.470 1.00 51.62 376 LEU D C 1
ATOM 10725 O O . LEU D 1 345 ? 31.987 2.575 -99.989 1.00 49.04 376 LEU D O 1
ATOM 10730 N N . ILE D 1 346 ? 31.132 4.567 -100.577 1.00 51.78 377 ILE D N 1
ATOM 10731 C CA . ILE D 1 346 ? 29.808 4.326 -100.024 1.00 45.92 377 ILE D CA 1
ATOM 10732 C C . ILE D 1 346 ? 28.991 3.399 -100.906 1.00 48.86 377 ILE D C 1
ATOM 10733 O O . ILE D 1 346 ? 28.165 2.642 -100.417 1.00 50.37 377 ILE D O 1
ATOM 10738 N N . THR D 1 347 ? 29.218 3.473 -102.210 1.00 50.68 378 THR D N 1
ATOM 10739 C CA . THR D 1 347 ? 28.479 2.646 -103.149 1.00 55.86 378 THR D CA 1
ATOM 10740 C C . THR D 1 347 ? 29.262 1.399 -103.517 1.00 55.71 378 THR D C 1
ATOM 10741 O O . THR D 1 347 ? 28.789 0.575 -104.304 1.00 60.58 378 THR D O 1
ATOM 10745 N N . ASP D 1 348 ? 30.471 1.281 -102.973 1.00 55.44 379 ASP D N 1
ATOM 10746 C CA . ASP D 1 348 ? 31.484 0.404 -103.563 1.00 59.74 379 ASP D CA 1
ATOM 10747 C C . ASP D 1 348 ? 31.850 0.831 -104.985 1.00 67.09 379 ASP D C 1
ATOM 10748 O O . ASP D 1 348 ? 31.624 0.089 -105.939 1.00 75.54 379 ASP D O 1
#

Organism: Arabidopsis thaliana (NCBI:txid3702)

Nearest PDB structures (foldseek):
  4lct-assembly2_D  TM=1.003E+00  e=3.228E-44  Arabidopsis thaliana
  4lct-assembly1_A  TM=9.951E-01  e=3.445E-35  Arabidopsis thaliana
  4d10-assembly1_I  TM=8.826E-01  e=2.505E-22  Homo sapiens
  6r7h-assembly1_A  TM=8.054E-01  e=5.340E-20  Homo sapiens
  3j8c-assembly1_E  TM=8.573E-01  e=4.418E-12  Homo sapiens